Protein AF-A0A409VEG1-F1 (afdb_monomer_lite)

Foldseek 3Di:
DADQLLPPWDADPVPRWTWAADPPDRQKIFTQDDLVCLVVVQVQCQPCVRVVPADDDPVNHDSVNSNVLCVPRRVLLVVQVVVSVVCPPPNDHDQGQWDSTWFMWGQDPVRPDTHTDDTKIKHQDLACQVPPDPDRPPVCSNVVSVVLVPDDRPPPPGHIDIGDPHPVVVPPDDDDDDDDDDDDDDDDDDDDDDDPLVVVVVLVPDDDPPDPDPDQDPCVVPVVPDDDDQDADPVPRFTWAARPVANQKIFGFDDPVVVVVVVCVCQPPVNVVPDPPADPPNDPQQDDPDDDPDDDDDDDRNVVNVVVVVVLNVVLVVQVVLQVVQVVDPPRDDGPDDRTWWMWGADPVRDIDTDFTFDWDWDPAPDDDDDDDDDPVVVVVVVVVPVPDDPPDPRTDTHGDADDDDDDDDDDDDDDHGDDDDDDDPQPLACWDADPVVRWTWHAFPPQRQKIFTAQDPVCLVVQLVQCQDPLRVVFDFDDDPDPDQPDDDDDDDDPDDDDDDDDRCDSVVVSVVSNVVLVVQVVQQVVQCVVPSQAAGQADNTWWMWGADPVRDIDTWWTKGKHFALQLCVVPDLDGPPPCSVVSVVVLVPDDFLPAPGEMEMDIDTGPVCAPVCVLLSVVVSCVQRPCCRRRNYFKYKYKGFPPCVRVVVSCVSQQWDQPDKNQADHDDPNDRTIIRTTMAGNLRNPPVAPQQQWHADPVPRFTWHAFPPQNQKIFGAQDPVVLVVCLVQCCDPVRVVFDFQADPVRDSVNSVVVSVVSNVLLVQQVVLQVVQSVDVVRAAGQFHNTFWMWGADPVRDIDTWKTKTKHFDQQLLPQPDPGRNPPCSVVSSVVLVPDDFLPQSGEMEMDMDTRVVCPPVCVLLRVVVCCVSSPCCPRRNHNHYDYDGDPVPVRVVVSQVSNVDDDPDDDPDDPPPPHPPLFLLLPPWDADPVPRWTWFAFPPHRQKIWGAQDQVCLVVVLVQCCPCVWVVFDFPADPNHDSVNSNVVSVVSNVVLVVVVVVSVVCRVPNDHAADAWHNTFFMWGQDPVRDIDTWKGKTKDQDQQQQQVDPVHNAGGDPPCSVVSSVVLVPDDFQPQPGEMEMDMDGHPVCPPVCVLLRVVVRCCPRDVCPRRVHFKYKYKTFPVPVRVVVSVVSVVKDFDYKAFQPGDGPNDRTIITIIMDGPPDD

InterPro domains:
  IPR000182 GNAT domain [PF13302] (596-659)
  IPR000182 GNAT domain [PF13302] (715-904)
  IPR000182 GNAT domain [PF13302] (946-1138)
  IPR000182 GNAT domain [PS51186] (989-1165)
  IPR016181 Acyl-CoA N-acyltransferase [SSF55729] (600-676)
  IPR016181 Acyl-CoA N-acyltransferase [SSF55729] (716-910)
  IPR016181 Acyl-CoA N-acyltransferase [SSF55729] (946-1157)

Sequence (1166 aa):
MTPDQLYPLEVNPKTLEPFLRLRKRKNIILTPPRWEDAPHFVPLFNDPRVYEGLLRPPLPYTLKDGEDWLQLTKPNTDALLQELKDAQGSDSLKIIDGCPVSSIREVKEDGTDILFLGSIAITRCTFPELIDTDSVDWEHKEEKAAANEKLEVGDPNIIWSIGVPSALKLAGGGTRLRTASNTRTGLQYELSDDSEATKAIAALGYIINEDDSPVCNTSAMLDHNNWQPLERNPDTQELFLRLRKRRDMIITPPRPEDVDNLFKTLNDPRVYNWMETTPKPYLRGARMFFMSEKKSSGHNYAEHAKAAWSESQKSADDAIKELEKASREHPPKLVDVCPFRFVRKVHGDGTDEFVGYVIVCKCPHGELMDTDTVDWERKAENEAKNASKLPGDPTIVWTVRGMVPLPCSFSHSKTCYLLLFTMLDHTKWHPLEKNPVTNEFFLRLRKHRDIVITPSRPEDVNSFLETLNDPRVYHWLSSTPHPYLPGTRYLINVKAGETLTYIPPEHAEASWAKSKTRSDEAFEELEEASRQDPTSLVNTCPVGILRKVREDGTDEFVGEFKMGRTPHGELLNTDTVDWENKAENEAENARKENGNPTIIWSIGNFIAPKFHGQGIMTDVIDTILHDWAVPRMGARHFIVGAFEENLGSRRVFEKNGFRTVRVIQKFKEIRGEWRKMRACIVSPSTMFDHTKWHPLERNPVTNELFLRLRKHEDIIMTPPRPEDVDNFLETMNDPRVYHWSVSTLHPYLREHAEATWAESKKRADGALADLEEASLVDPPRLVNSCPVQILRKVREDGTDEFVGNFKIRRCPHGEILNTDTVDWEHKAENEAENARKELGDPTIIWSISYFVVPKFHGQGIMTNAVDTILHDWALPHMGARHFIVGAFDENVASRRVFEKNGFHTVRIIEKSKPFTPPMANPQLYPLEVNPKTGEPFLRLRNHKNIILTPPRMEDAPVLVSFLNDPRICDCLSGPPYPYTLEHAEFWLKMIKSFSDGVLRELEEGRDKPEPKTVGDCPVRYIREVQEDGTDIFIGDASFVRSISGELMGPEGPEKIDWENKQKREEENNKLPVGDPNILWSFGDFLAPSHHRRGIMTDAFATLLHEWGIPRMAIRRMWVIAFTTNTGSVKVFQKNGFKVIATHENHHEAKGKMRSIHLLEWKYGTK

pLDDT: mean 70.2, std 22.68, range [21.72, 98.56]

Secondary structure (DSSP, 8-state):
----TTTT-EE-TTT--EEEE-SS-TTEEEE---GGGHHHHHHHHTSHHHHTTSSS--SSPPHHHHHHHHHHHHHHHHHHHHHHHHTTT-SSPPP-SS-S--EEEEEPTTS--EEEEEE--EEE-S-GGGSS-SS--TTSHHHHHHHHHTSPTT-TT--EEESPPPGGGGG-S---------------PPPP---TTHHHHHHHH----SS------GGGG--TT-PPPPEE-TTT--EEEEETTEEEEEEEPPPTTHHHHHHHHHHSHHHHTS-TTS-SS--TT----SS------SS-HHHHHHHHHHHHHHHHHHHHHHHHHHTTSSSPPPPSS----EEEEEPTTS-EEEEEE---EEE----PPPTT---SHHHHHHHHHHTTPPTT-TT-EEEPPPP----------------------GGGG-SSEE-TTT--EEEE-SS-TTEEEE---TTHHHHHHHHHHSHHHHTT--SSPSS--TT--------TT-------S-SHHHHHHHHHHHHHHHHHHHHHHHHH-TT---SS-S--EEEEEPTTS-EEEEEEEEEEE-S-GGGGT-SS--TTTHHHHHHHHHHSPTT-TTPEEEEEEEE-GGGTTSSHHHHHHHHHIIIIIHHHH---EEEEEEETT-HHHHHHHHHTT-EEEEEEEEEEEETTEEEEEEEEEE-HHHHT-TTTSSSEEE-TTT--EEEE-SS-TTEEEE---TTHHHHHHHHHTSHHHHTT-TT--SS--HHHHHHHHHHHHHHHHHHHHHHHHHTTSSSPPP-SS-S--EEEEEPTTS-EEEEEEEEEEE---GGGSS-SS--SSSHHHHHHHHHHSPTT-TTPEEEEEEEE-GGGTTSSHHHHHHHHIIIIIIIIII---EE-----TT-HHHHHHHHHTT-------TT--------SSGGGTT-EE-TTT--EEEE-SS-TTEEEE---GGGHHHHHHHHHSHHHHTT-SSS-SS--HHHHHHHHHHHHHHHHHHHHHHHHTTT-SSPPP-SS-S--EEEEEPTTS-EEEEEEEEEEE---GGG--TT-TTS--STTHHHHHHHHHHSPTT-TT-EEEEEEEE-GGGTTSSHHHHHHHHIIIIIIHHHH---EEEEEEETT-HHHHHHHHHTT-EEEEEEEEEEEETTEEEEEEEEEEETT--

Structure (mmCIF, N/CA/C/O backbone):
data_AF-A0A409VEG1-F1
#
_entry.id   AF-A0A409VEG1-F1
#
loop_
_atom_site.group_PDB
_atom_site.id
_atom_site.type_symbol
_atom_site.label_atom_id
_atom_site.label_alt_id
_atom_site.label_comp_id
_atom_site.label_asym_id
_atom_site.label_entity_id
_atom_site.label_seq_id
_atom_site.pdbx_PDB_ins_code
_atom_site.Cartn_x
_atom_site.Cartn_y
_atom_site.Cartn_z
_atom_site.occupancy
_atom_site.B_iso_or_equiv
_atom_site.auth_seq_id
_atom_site.auth_comp_id
_atom_site.auth_asym_id
_atom_site.auth_atom_id
_atom_site.pdbx_PDB_model_num
ATOM 1 N N . MET A 1 1 ? -32.635 -42.087 -6.656 1.00 67.62 1 MET A N 1
ATOM 2 C CA . MET A 1 1 ? -33.428 -40.841 -6.690 1.00 67.62 1 MET A CA 1
ATOM 3 C C . MET A 1 1 ? -32.978 -40.098 -7.928 1.00 67.62 1 MET A C 1
ATOM 5 O O . MET A 1 1 ? -31.773 -39.927 -8.066 1.00 67.62 1 MET A O 1
ATOM 9 N N . THR A 1 2 ? -33.891 -39.756 -8.835 1.00 81.12 2 THR A N 1
ATOM 10 C CA . THR A 1 2 ? -33.565 -38.908 -9.990 1.00 81.12 2 THR A CA 1
ATOM 11 C C . THR A 1 2 ? -33.143 -37.532 -9.466 1.00 81.12 2 THR A C 1
ATOM 13 O O . THR A 1 2 ? -33.858 -36.988 -8.616 1.00 81.12 2 THR A O 1
ATOM 16 N N . PRO A 1 3 ? -31.982 -36.995 -9.871 1.00 84.94 3 PRO A N 1
ATOM 17 C CA . PRO A 1 3 ? -31.540 -35.682 -9.422 1.00 84.94 3 PRO A CA 1
ATOM 18 C C . PRO A 1 3 ? -32.502 -34.590 -9.906 1.00 84.94 3 PRO A C 1
ATOM 20 O O . PRO A 1 3 ? -32.954 -34.614 -11.051 1.00 84.94 3 PRO A O 1
ATOM 23 N N . ASP A 1 4 ? -32.804 -33.634 -9.025 1.00 88.00 4 ASP A N 1
ATOM 24 C CA . ASP A 1 4 ? -33.542 -32.427 -9.393 1.00 88.00 4 ASP A CA 1
ATOM 25 C C . ASP A 1 4 ? -32.656 -31.560 -10.291 1.00 88.00 4 ASP A C 1
ATOM 27 O O . ASP A 1 4 ? -31.616 -31.063 -9.854 1.00 88.00 4 ASP A O 1
ATOM 31 N N . GLN A 1 5 ? -33.071 -31.384 -11.545 1.00 89.56 5 GLN A N 1
ATOM 32 C CA . GLN A 1 5 ? -32.314 -30.621 -12.540 1.00 89.56 5 GLN A CA 1
ATOM 33 C C . GLN A 1 5 ? -32.240 -29.125 -12.217 1.00 89.56 5 GLN A C 1
ATOM 35 O O . GLN A 1 5 ? -31.397 -28.424 -12.768 1.00 89.56 5 GLN A O 1
ATOM 40 N N . LEU A 1 6 ? -33.103 -28.623 -11.328 1.00 86.25 6 LEU A N 1
ATOM 41 C CA . LEU A 1 6 ? -33.055 -27.237 -10.876 1.00 86.25 6 LEU A CA 1
ATOM 42 C C . LEU A 1 6 ? -32.113 -27.039 -9.687 1.00 86.25 6 LEU A C 1
ATOM 44 O O . LEU A 1 6 ? -31.799 -25.897 -9.385 1.00 86.25 6 LEU A O 1
ATOM 48 N N . TYR A 1 7 ? -31.608 -28.088 -9.032 1.00 85.44 7 TYR A N 1
ATOM 49 C CA . TYR A 1 7 ? -30.650 -27.929 -7.934 1.00 85.44 7 TYR A CA 1
ATOM 50 C C . TYR A 1 7 ? -29.345 -27.263 -8.428 1.00 85.44 7 TYR A C 1
ATOM 52 O O . TYR A 1 7 ? -28.773 -27.729 -9.415 1.00 85.44 7 TYR A O 1
ATOM 60 N N . PRO A 1 8 ? -28.808 -26.217 -7.757 1.00 88.12 8 PRO A N 1
ATOM 61 C CA . PRO A 1 8 ? -29.141 -25.709 -6.417 1.00 88.12 8 PRO A CA 1
ATOM 62 C C . PRO A 1 8 ? -30.090 -24.491 -6.384 1.00 88.12 8 PRO A C 1
ATOM 64 O O . PRO A 1 8 ? -30.086 -23.748 -5.402 1.00 88.12 8 PRO A O 1
ATOM 67 N N . LEU A 1 9 ? -30.856 -24.237 -7.445 1.00 88.44 9 LEU A N 1
ATOM 68 C CA . LEU A 1 9 ? -31.832 -23.148 -7.497 1.00 88.44 9 LEU A CA 1
ATOM 69 C C . LEU A 1 9 ? -33.001 -23.432 -6.542 1.00 88.44 9 LEU A C 1
ATOM 71 O O . LEU A 1 9 ? -33.596 -24.508 -6.541 1.00 88.44 9 LEU A O 1
ATOM 75 N N . GLU A 1 10 ? -33.339 -22.435 -5.735 1.00 88.31 10 GLU A N 1
ATOM 76 C CA . GLU A 1 10 ? -34.572 -22.386 -4.956 1.00 88.31 10 GLU A CA 1
ATOM 77 C C . GLU A 1 10 ? -35.714 -21.889 -5.859 1.00 88.31 10 GLU A C 1
ATOM 79 O O . GLU A 1 10 ? -35.483 -21.148 -6.810 1.00 88.31 10 GLU A O 1
ATOM 84 N N . VAL A 1 11 ? -36.964 -22.252 -5.568 1.00 82.25 11 VAL A N 1
ATOM 85 C CA . VAL A 1 11 ? -38.134 -21.742 -6.303 1.00 82.25 11 VAL A CA 1
ATOM 86 C C . VAL A 1 11 ? -38.885 -20.761 -5.421 1.00 82.25 11 VAL A C 1
ATOM 88 O O . VAL A 1 11 ? -39.230 -21.073 -4.280 1.00 82.25 11 VAL A O 1
ATOM 91 N N . ASN A 1 12 ? -39.151 -19.563 -5.937 1.00 76.19 12 ASN A N 1
ATOM 92 C CA . ASN A 1 12 ? -39.947 -18.585 -5.214 1.00 76.19 12 ASN A CA 1
ATOM 93 C C . ASN A 1 12 ? -41.396 -19.097 -5.111 1.00 76.19 12 ASN A C 1
ATOM 95 O O . ASN A 1 12 ? -42.032 -19.322 -6.139 1.00 76.19 12 ASN A O 1
ATOM 99 N N . PRO A 1 13 ? -41.964 -19.258 -3.904 1.00 70.00 13 PRO A N 1
ATOM 100 C CA . PRO A 1 13 ? -43.288 -19.857 -3.743 1.00 70.00 13 PRO A CA 1
ATOM 101 C C . PRO A 1 13 ? -44.427 -18.981 -4.286 1.00 70.00 13 PRO A C 1
ATOM 103 O O . PRO A 1 13 ? -45.518 -19.493 -4.521 1.00 70.00 13 PRO A O 1
ATOM 106 N N . LYS A 1 14 ? -44.196 -17.672 -4.478 1.00 69.69 14 LYS A N 1
ATOM 107 C CA . LYS A 1 14 ? -45.185 -16.728 -5.021 1.00 69.69 14 LYS A CA 1
ATOM 108 C C . LYS A 1 14 ? -45.080 -16.592 -6.538 1.00 69.69 14 LYS A C 1
ATOM 110 O O . LYS A 1 14 ? -46.097 -16.643 -7.218 1.00 69.69 14 LYS A O 1
ATOM 115 N N . THR A 1 15 ? -43.870 -16.398 -7.065 1.00 71.75 15 THR A N 1
ATOM 116 C CA . THR A 1 15 ? -43.660 -16.151 -8.505 1.00 71.75 15 THR A CA 1
ATOM 117 C C . THR A 1 15 ? -43.368 -17.422 -9.300 1.00 71.75 15 THR A C 1
ATOM 119 O O . THR A 1 15 ? -43.381 -17.382 -10.526 1.00 71.75 15 THR A O 1
ATOM 122 N N . LEU A 1 16 ? -43.094 -18.541 -8.617 1.00 75.81 16 LEU A N 1
ATOM 123 C CA . LEU A 1 16 ? -42.606 -19.806 -9.187 1.00 75.81 16 LEU A CA 1
ATOM 124 C C . LEU A 1 16 ? -41.295 -19.660 -9.978 1.00 75.81 16 LEU A C 1
ATOM 126 O O . LEU A 1 16 ? -40.884 -20.568 -10.699 1.00 75.81 16 LEU A O 1
ATOM 130 N N . GLU A 1 17 ? -40.626 -18.517 -9.832 1.00 81.50 17 GLU A N 1
ATOM 131 C CA . GLU A 1 17 ? -39.373 -18.208 -10.502 1.00 81.50 17 GLU A CA 1
ATOM 132 C C . GLU A 1 17 ? -38.217 -18.908 -9.771 1.00 81.50 17 GLU A C 1
ATOM 134 O O . GLU A 1 17 ? -38.132 -18.816 -8.538 1.00 81.50 17 GLU A O 1
ATOM 139 N N . PRO A 1 18 ? -37.325 -19.608 -10.493 1.00 87.94 18 PRO A N 1
ATOM 140 C CA . PRO A 1 18 ? -36.125 -20.167 -9.894 1.00 87.94 18 PRO A CA 1
ATOM 141 C C . PRO A 1 18 ? -35.146 -19.042 -9.542 1.00 87.94 18 PRO A C 1
ATOM 143 O O . PRO A 1 18 ? -34.990 -18.083 -10.292 1.00 87.94 18 PRO A O 1
ATOM 146 N N . PHE A 1 19 ? -34.454 -19.156 -8.416 1.00 90.00 19 PHE A N 1
ATOM 147 C CA . PHE A 1 19 ? -33.442 -18.199 -7.992 1.00 90.00 19 PHE A CA 1
ATOM 148 C C . PHE A 1 19 ? -32.294 -18.893 -7.260 1.00 90.00 19 PHE A C 1
ATOM 150 O O . PHE A 1 19 ? -32.460 -19.955 -6.666 1.00 90.00 19 PHE A O 1
ATOM 157 N N . LEU A 1 20 ? -31.116 -18.274 -7.260 1.00 90.50 20 LEU A N 1
ATOM 158 C CA . LEU A 1 20 ? -29.968 -18.734 -6.482 1.00 90.50 20 LEU A CA 1
ATOM 159 C C . LEU A 1 20 ? -29.684 -17.766 -5.339 1.00 90.50 20 LEU A C 1
ATOM 161 O O . LEU A 1 20 ? -29.423 -16.587 -5.568 1.00 90.50 20 LEU A O 1
ATOM 165 N N . ARG A 1 21 ? -29.690 -18.253 -4.099 1.00 88.94 21 ARG A N 1
ATOM 166 C CA . ARG A 1 21 ? -29.379 -17.431 -2.926 1.00 88.94 21 ARG A CA 1
ATOM 167 C C . ARG A 1 21 ? -27.883 -17.388 -2.649 1.00 88.94 21 ARG A C 1
ATOM 169 O O . ARG A 1 21 ? -27.208 -18.420 -2.626 1.00 88.94 21 ARG A O 1
ATOM 176 N N . LEU A 1 22 ? -27.352 -16.199 -2.361 1.00 87.44 22 LEU A N 1
ATOM 177 C CA . LEU A 1 22 ? -25.953 -16.080 -1.957 1.00 87.44 22 LEU A CA 1
ATOM 178 C C . LEU A 1 22 ? -25.727 -16.664 -0.554 1.00 87.44 22 LEU A C 1
ATOM 180 O O . LEU A 1 22 ? -26.449 -16.367 0.396 1.00 87.44 22 LEU A O 1
ATOM 184 N N . ARG A 1 23 ? -24.650 -17.448 -0.394 1.00 82.50 23 ARG A N 1
ATOM 185 C CA . ARG A 1 23 ? -24.336 -18.154 0.866 1.00 82.50 23 ARG A CA 1
ATOM 186 C C . ARG A 1 23 ? -24.097 -17.220 2.061 1.00 82.50 23 ARG A C 1
ATOM 188 O O . ARG A 1 23 ? -24.453 -17.572 3.180 1.00 82.50 23 ARG A O 1
ATOM 195 N N . LYS A 1 24 ? -23.471 -16.055 1.838 1.00 83.94 24 LYS A N 1
ATOM 196 C CA . LYS A 1 24 ? -23.076 -15.106 2.903 1.00 83.94 24 LYS A CA 1
ATOM 197 C C . LYS A 1 24 ? -24.097 -13.993 3.160 1.00 83.94 24 LYS A C 1
ATOM 199 O O . LYS A 1 24 ? -24.186 -13.515 4.283 1.00 83.94 24 LYS A O 1
ATOM 204 N N . ARG A 1 25 ? -24.844 -13.570 2.136 1.00 85.44 25 ARG A N 1
ATOM 205 C CA . ARG A 1 25 ? -25.843 -12.492 2.216 1.00 85.44 25 ARG A CA 1
ATOM 206 C C . ARG A 1 25 ? -27.187 -13.022 1.747 1.00 85.44 25 ARG A C 1
ATOM 208 O O . ARG A 1 25 ? -27.469 -13.036 0.555 1.00 85.44 25 ARG A O 1
ATOM 215 N N . LYS A 1 26 ? -27.990 -13.506 2.694 1.00 81.81 26 LYS A N 1
ATOM 216 C CA . LYS A 1 26 ? -29.237 -14.229 2.400 1.00 81.81 26 LYS A CA 1
ATOM 217 C C . LYS A 1 26 ? -30.331 -13.349 1.783 1.00 81.81 26 LYS A C 1
ATOM 219 O O . LYS A 1 26 ? -31.243 -13.904 1.174 1.00 81.81 26 LYS A O 1
ATOM 224 N N . ASN A 1 27 ? -30.226 -12.025 1.927 1.00 85.44 27 ASN A N 1
ATOM 225 C CA . ASN A 1 27 ? -31.092 -11.030 1.292 1.00 85.44 27 ASN A CA 1
ATOM 226 C C . ASN A 1 27 ? -30.759 -10.798 -0.190 1.00 85.44 27 ASN A C 1
ATOM 228 O O . ASN A 1 27 ? -31.553 -10.178 -0.877 1.00 85.44 27 ASN A O 1
ATOM 232 N N . ILE A 1 28 ? -29.632 -11.296 -0.709 1.00 90.69 28 ILE A N 1
ATOM 233 C CA . ILE A 1 28 ? -29.276 -11.153 -2.126 1.00 90.69 28 ILE A CA 1
ATOM 234 C C . ILE A 1 28 ? -29.500 -12.476 -2.860 1.00 90.69 28 ILE A C 1
ATOM 236 O O . ILE A 1 28 ? -29.015 -13.535 -2.439 1.00 90.69 28 ILE A O 1
ATOM 240 N N . ILE A 1 29 ? -30.220 -12.401 -3.976 1.00 89.75 29 ILE A N 1
ATOM 241 C CA . ILE A 1 29 ? -30.545 -13.534 -4.842 1.00 89.75 29 ILE A CA 1
ATOM 242 C C . ILE A 1 29 ? -30.165 -13.238 -6.296 1.00 89.75 29 ILE A C 1
ATOM 244 O O . ILE A 1 29 ? -30.122 -12.083 -6.716 1.00 89.75 29 ILE A O 1
ATOM 248 N N . LEU A 1 30 ? -29.904 -14.291 -7.066 1.00 90.94 30 LEU A N 1
ATOM 249 C CA . LEU A 1 30 ? -29.787 -14.241 -8.520 1.00 90.94 30 LEU A CA 1
ATOM 250 C C . LEU A 1 30 ? -31.065 -14.798 -9.137 1.00 90.94 30 LEU A C 1
ATOM 252 O O . LEU A 1 30 ? -31.460 -15.910 -8.793 1.00 90.94 30 LEU A O 1
ATOM 256 N N . THR A 1 31 ? -31.688 -14.064 -10.052 1.00 90.12 31 THR A N 1
ATOM 257 C CA . THR A 1 31 ? -32.890 -14.507 -10.774 1.00 90.12 31 THR A CA 1
ATOM 258 C C . THR A 1 31 ? -32.649 -14.494 -12.287 1.00 90.12 31 THR A C 1
ATOM 260 O O . THR A 1 31 ? -31.664 -13.914 -12.763 1.00 90.12 31 THR A O 1
ATOM 263 N N . PRO A 1 32 ? -33.555 -15.084 -13.077 1.00 89.81 32 PRO A N 1
ATOM 264 C CA . PRO A 1 32 ? -33.647 -14.817 -14.503 1.00 89.81 32 PRO A CA 1
ATOM 265 C C . PRO A 1 32 ? -33.852 -13.313 -14.792 1.00 89.81 32 PRO A C 1
ATOM 267 O O . PRO A 1 32 ? -34.396 -12.581 -13.948 1.00 89.81 32 PRO A O 1
ATOM 270 N N . PRO A 1 33 ? -33.411 -12.829 -15.967 1.00 88.94 33 PRO A N 1
ATOM 271 C CA . PRO A 1 33 ? -33.672 -11.466 -16.412 1.00 88.94 33 PRO A CA 1
ATOM 272 C C . PRO A 1 33 ? -35.153 -11.261 -16.754 1.00 88.94 33 PRO A C 1
ATOM 274 O O . PRO A 1 33 ? -35.831 -12.158 -17.266 1.00 88.94 33 PRO A O 1
ATOM 277 N N . ARG A 1 34 ? -35.652 -10.054 -16.487 1.00 88.00 34 ARG A N 1
ATOM 278 C CA . ARG A 1 34 ? -37.045 -9.647 -16.707 1.00 88.00 34 ARG A CA 1
ATOM 279 C C . ARG A 1 34 ? -37.108 -8.509 -17.712 1.00 88.00 34 ARG A C 1
ATOM 281 O O . ARG A 1 34 ? -36.193 -7.700 -17.798 1.00 88.00 34 ARG A O 1
ATOM 288 N N . TRP A 1 35 ? -38.213 -8.416 -18.446 1.00 88.75 35 TRP A N 1
ATOM 289 C CA . TRP A 1 35 ? -38.423 -7.302 -19.375 1.00 88.75 35 TRP A CA 1
ATOM 290 C C . TRP A 1 35 ? -38.487 -5.955 -18.645 1.00 88.75 35 TRP A C 1
ATOM 292 O O . TRP A 1 35 ? -37.983 -4.959 -19.156 1.00 88.75 35 TRP A O 1
ATOM 302 N N . GLU A 1 36 ? -39.022 -5.939 -17.421 1.00 87.88 36 GLU A N 1
ATOM 303 C CA . GLU A 1 36 ? -39.038 -4.754 -16.559 1.00 87.88 36 GLU A CA 1
ATOM 304 C C . GLU A 1 36 ? -37.659 -4.330 -16.024 1.00 87.88 36 GLU A C 1
ATOM 306 O O . GLU A 1 36 ? -37.571 -3.297 -15.371 1.00 87.88 36 GLU A O 1
ATOM 311 N N . ASP A 1 37 ? -36.578 -5.073 -16.299 1.00 87.19 37 ASP A N 1
ATOM 312 C CA . ASP A 1 37 ? -35.233 -4.670 -15.872 1.00 87.19 37 ASP A CA 1
ATOM 313 C C . ASP A 1 37 ? -34.684 -3.496 -16.710 1.00 87.19 37 ASP A C 1
ATOM 315 O O . ASP A 1 37 ? -33.834 -2.747 -16.228 1.00 87.19 37 ASP A O 1
ATOM 319 N N . ALA A 1 38 ? -35.186 -3.286 -17.937 1.00 87.69 38 ALA A N 1
ATOM 320 C CA . ALA A 1 38 ? -34.640 -2.301 -18.883 1.00 87.69 38 ALA A CA 1
ATOM 321 C C . ALA A 1 38 ? -34.545 -0.867 -18.316 1.00 87.69 38 ALA A C 1
ATOM 323 O O . ALA A 1 38 ? -33.483 -0.247 -18.436 1.00 87.69 38 ALA A O 1
ATOM 324 N N . PRO A 1 39 ? -35.587 -0.322 -17.651 1.00 87.44 39 PRO A N 1
ATOM 325 C CA . PRO A 1 39 ? -35.527 1.017 -17.068 1.00 87.44 39 PRO A CA 1
ATOM 326 C C . PRO A 1 39 ? -34.508 1.145 -15.932 1.00 87.44 39 PRO A C 1
ATOM 328 O O . PRO A 1 39 ? -34.009 2.242 -15.692 1.00 87.44 39 PRO A O 1
ATOM 331 N N . HIS A 1 40 ? -34.168 0.046 -15.247 1.00 87.00 40 HIS A N 1
ATOM 332 C CA . HIS A 1 40 ? -33.174 0.046 -14.172 1.00 87.00 40 HIS A CA 1
ATOM 333 C C . HIS A 1 40 ? -31.737 0.112 -14.702 1.00 87.00 40 HIS A C 1
ATOM 335 O O . HIS A 1 40 ? -30.852 0.592 -13.996 1.00 87.00 40 HIS A O 1
ATOM 341 N N . PHE A 1 41 ? -31.493 -0.304 -15.949 1.00 84.81 41 PHE A N 1
ATOM 342 C CA . PHE A 1 41 ? -30.167 -0.198 -16.562 1.00 84.81 41 PHE A CA 1
ATOM 343 C C . PHE A 1 41 ? -29.793 1.249 -16.864 1.00 84.81 41 PHE A C 1
ATOM 345 O O . PHE A 1 41 ? -28.644 1.620 -16.682 1.00 84.81 41 PHE A O 1
ATOM 352 N N . VAL A 1 42 ? -30.746 2.085 -17.279 1.00 82.19 42 VAL A N 1
ATOM 353 C CA . VAL A 1 42 ? -30.479 3.471 -17.695 1.00 82.19 42 VAL A CA 1
ATOM 354 C C . VAL A 1 42 ? -29.728 4.285 -16.629 1.00 82.19 42 VAL A C 1
ATOM 356 O O . VAL A 1 42 ? -28.669 4.816 -16.956 1.00 82.19 42 VAL A O 1
ATOM 359 N N . PRO A 1 43 ? -30.186 4.396 -15.367 1.00 83.44 43 PRO A N 1
ATOM 360 C CA . PRO A 1 43 ? -29.430 5.123 -14.349 1.00 83.44 43 PRO A CA 1
ATOM 361 C C . PRO A 1 43 ? -28.121 4.417 -13.968 1.00 83.44 43 PRO A C 1
ATOM 363 O O . PRO A 1 43 ? -27.139 5.099 -13.708 1.00 83.44 43 PRO A O 1
ATOM 366 N N . LEU A 1 44 ? -28.077 3.078 -13.976 1.00 81.81 44 LEU A N 1
ATOM 367 C CA . LEU A 1 44 ? -26.876 2.315 -13.618 1.00 81.81 44 LEU A CA 1
ATOM 368 C C . LEU A 1 44 ? -25.760 2.461 -14.659 1.00 81.81 44 LEU A C 1
ATOM 370 O O . LEU A 1 44 ? -24.628 2.739 -14.301 1.00 81.81 44 LEU A O 1
ATOM 374 N N . PHE A 1 45 ? -26.058 2.303 -15.947 1.00 77.62 45 PHE A N 1
ATOM 375 C CA . PHE A 1 45 ? -25.076 2.357 -17.036 1.00 77.62 45 PHE A CA 1
ATOM 376 C C . PHE A 1 45 ? -24.744 3.786 -17.491 1.00 77.62 45 PHE A C 1
ATOM 378 O O . PHE A 1 45 ? -23.838 3.959 -18.299 1.00 77.62 45 PHE A O 1
ATOM 385 N N . ASN A 1 46 ? -25.442 4.806 -16.983 1.00 79.12 46 ASN A N 1
ATOM 386 C CA . ASN A 1 46 ? -25.026 6.209 -17.111 1.00 79.12 46 ASN A CA 1
ATOM 387 C C . ASN A 1 46 ? -24.319 6.739 -15.853 1.00 79.12 46 ASN A C 1
ATOM 389 O O . ASN A 1 46 ? -23.917 7.900 -15.835 1.00 79.12 46 ASN A O 1
ATOM 393 N N . ASP A 1 47 ? -24.151 5.913 -14.818 1.00 80.06 47 ASP A N 1
ATOM 394 C CA . ASP A 1 47 ? -23.339 6.245 -13.650 1.00 80.06 47 ASP A CA 1
ATOM 395 C C . ASP A 1 47 ? -21.847 6.085 -13.999 1.00 80.06 47 ASP A C 1
ATOM 397 O O . ASP A 1 47 ? -21.447 4.979 -14.387 1.00 80.06 47 ASP A O 1
ATOM 401 N N . PRO A 1 48 ? -21.010 7.133 -13.871 1.00 70.12 48 PRO A N 1
ATOM 402 C CA . PRO A 1 48 ? -19.570 7.053 -14.139 1.00 70.12 48 PRO A CA 1
ATOM 403 C C . PRO A 1 48 ? -18.880 5.917 -13.389 1.00 70.12 48 PRO A C 1
ATOM 405 O O . PRO A 1 48 ? -18.081 5.187 -13.976 1.00 70.12 48 PRO A O 1
ATOM 408 N N . ARG A 1 49 ? -19.308 5.652 -12.147 1.00 77.19 49 ARG A N 1
ATOM 409 C CA . ARG A 1 49 ? -18.773 4.568 -11.305 1.00 77.19 49 ARG A CA 1
ATOM 410 C C . ARG A 1 49 ? -18.988 3.182 -11.916 1.00 77.19 49 ARG A C 1
ATOM 412 O O . ARG A 1 49 ? -18.327 2.223 -11.522 1.00 77.19 49 ARG A O 1
ATOM 419 N N . VAL A 1 50 ? -19.940 3.061 -12.840 1.00 70.00 50 VAL A N 1
ATOM 420 C CA . VAL A 1 50 ? -20.283 1.823 -13.540 1.00 70.00 50 VAL A CA 1
ATOM 421 C C . VAL A 1 50 ? -19.731 1.845 -14.962 1.00 70.00 50 VAL A C 1
ATOM 423 O O . VAL A 1 50 ? -19.003 0.924 -15.327 1.00 70.00 50 VAL A O 1
ATOM 426 N N . TYR A 1 51 ? -20.033 2.862 -15.777 1.00 71.31 51 TYR A N 1
ATOM 427 C CA . TYR A 1 51 ? -19.690 2.833 -17.204 1.00 71.31 51 TYR A CA 1
ATOM 428 C C . TYR A 1 51 ? -18.193 2.971 -17.486 1.00 71.31 51 TYR A C 1
ATOM 430 O O . TYR A 1 51 ? -17.730 2.425 -18.488 1.00 71.31 51 TYR A O 1
ATOM 438 N N . GLU A 1 52 ? -17.422 3.632 -16.615 1.00 71.69 52 GLU A N 1
ATOM 439 C CA . GLU A 1 52 ? -15.958 3.700 -16.746 1.00 71.69 52 GLU A CA 1
ATOM 440 C C . GLU A 1 52 ? -15.303 2.326 -16.554 1.00 71.69 52 GLU A C 1
ATOM 442 O O . GLU A 1 52 ? -14.259 2.035 -17.139 1.00 71.69 52 GLU A O 1
ATOM 447 N N . GLY A 1 53 ? -15.952 1.445 -15.786 1.00 61.72 53 GLY A N 1
ATOM 448 C CA . GLY A 1 53 ? -15.549 0.052 -15.608 1.00 61.72 53 GLY A CA 1
ATOM 449 C C . GLY A 1 53 ? -16.005 -0.887 -16.731 1.00 61.72 53 GLY A C 1
ATOM 450 O O . GLY A 1 53 ? -15.671 -2.073 -16.700 1.00 61.72 53 GLY A O 1
ATOM 451 N N . LEU A 1 54 ? -16.770 -0.400 -17.717 1.00 66.38 54 LEU A N 1
ATOM 452 C CA . LEU A 1 54 ? -17.344 -1.211 -18.790 1.00 66.38 54 LEU A CA 1
ATOM 453 C C . LEU A 1 54 ? -16.622 -1.002 -20.124 1.00 66.38 54 LEU A C 1
ATOM 455 O O . LEU A 1 54 ? -16.265 0.103 -20.527 1.00 66.38 54 LEU A O 1
ATOM 459 N N . LEU A 1 55 ? -16.460 -2.091 -20.878 1.00 52.09 55 LEU A N 1
ATOM 460 C CA . LEU A 1 55 ? -15.833 -2.045 -22.195 1.00 52.09 55 LEU A CA 1
ATOM 461 C C . LEU A 1 55 ? -16.814 -1.481 -23.240 1.00 52.09 55 LEU A C 1
ATOM 463 O O . LEU A 1 55 ? -17.564 -2.237 -23.859 1.00 52.09 55 LEU A O 1
ATOM 467 N N . ARG A 1 56 ? -16.760 -0.159 -23.455 1.00 55.44 56 ARG A N 1
ATOM 468 C CA . ARG A 1 56 ? -17.509 0.591 -24.489 1.00 55.44 56 ARG A CA 1
ATOM 469 C C . ARG A 1 56 ? -19.044 0.470 -24.386 1.00 55.44 56 ARG A C 1
ATOM 471 O O . ARG A 1 56 ? -19.673 0.021 -25.348 1.00 55.44 56 ARG A O 1
ATOM 478 N N . PRO A 1 57 ? -19.671 0.849 -23.260 1.00 64.75 57 PRO A N 1
ATOM 479 C CA . PRO A 1 57 ? -21.124 0.984 -23.230 1.00 64.75 57 PRO A CA 1
ATOM 480 C C . PRO A 1 57 ? -21.570 2.105 -24.192 1.00 64.75 57 PRO A C 1
ATOM 482 O O . PRO A 1 57 ? -20.824 3.072 -24.377 1.00 64.75 57 PRO A O 1
ATOM 485 N N . PRO A 1 58 ? -22.753 2.000 -24.828 1.00 65.25 58 PRO A N 1
ATOM 486 C CA . PRO A 1 58 ? -23.335 3.136 -25.531 1.00 65.25 58 PRO A CA 1
ATOM 487 C C . PRO A 1 58 ? -23.551 4.268 -24.521 1.00 65.25 58 PRO A C 1
ATOM 489 O O . PRO A 1 58 ? -24.121 4.045 -23.455 1.00 65.25 58 PRO A O 1
ATOM 492 N N . LEU A 1 59 ? -23.027 5.455 -24.831 1.00 62.50 59 LEU A N 1
ATOM 493 C CA . LEU A 1 59 ? -23.095 6.633 -23.968 1.00 62.50 59 LEU A CA 1
ATOM 494 C C . LEU A 1 59 ? -23.710 7.807 -24.748 1.00 62.50 59 LEU A C 1
ATOM 496 O O . LEU A 1 59 ? -23.144 8.210 -25.768 1.00 62.50 59 LEU A O 1
ATOM 500 N N . PRO A 1 60 ? -24.842 8.372 -24.287 1.00 71.62 60 PRO A N 1
ATOM 501 C CA . PRO A 1 60 ? -25.623 7.938 -23.122 1.00 71.62 60 PRO A CA 1
ATOM 502 C C . PRO A 1 60 ? -26.290 6.570 -23.345 1.00 71.62 60 PRO A C 1
ATOM 504 O O . PRO A 1 60 ? -26.735 6.273 -24.452 1.00 71.62 60 PRO A O 1
ATOM 507 N N . TYR A 1 61 ? -26.394 5.765 -22.285 1.00 79.44 61 TYR A N 1
ATOM 508 C CA . TYR A 1 61 ? -27.115 4.492 -22.310 1.00 79.44 61 TYR A CA 1
ATOM 509 C C . TYR A 1 61 ? -28.617 4.776 -22.277 1.00 79.44 61 TYR A C 1
ATOM 511 O O . TYR A 1 61 ? -29.122 5.408 -21.346 1.00 79.44 61 TYR A O 1
ATOM 519 N N . THR A 1 62 ? -29.353 4.357 -23.295 1.00 84.12 62 THR A N 1
ATOM 520 C CA . THR A 1 62 ? -30.781 4.652 -23.431 1.00 84.12 62 THR A CA 1
ATOM 521 C C . THR A 1 62 ? -31.645 3.479 -22.972 1.00 84.12 62 THR A C 1
ATOM 523 O O . THR A 1 62 ? -31.184 2.345 -22.852 1.00 84.12 62 THR A O 1
ATOM 526 N N . LEU A 1 63 ? -32.939 3.731 -22.743 1.00 86.31 63 LEU A N 1
ATOM 527 C CA . LEU A 1 63 ? -33.902 2.651 -22.491 1.00 86.31 63 LEU A CA 1
ATOM 528 C C . LEU A 1 63 ? -33.895 1.630 -23.637 1.00 86.31 63 LEU A C 1
ATOM 530 O O . LEU A 1 63 ? -33.961 0.430 -23.391 1.00 86.31 63 LEU A O 1
ATOM 534 N N . LYS A 1 64 ? -33.745 2.118 -24.874 1.00 83.31 64 LYS A N 1
ATOM 535 C CA . LYS A 1 64 ? -33.675 1.288 -26.072 1.00 83.31 64 LYS A CA 1
ATOM 536 C C . LYS A 1 64 ? -32.470 0.342 -26.043 1.00 83.31 64 LYS A C 1
ATOM 538 O O . LYS A 1 64 ? -32.637 -0.830 -26.354 1.00 83.31 64 LYS A O 1
ATOM 543 N N . ASP A 1 65 ? -31.305 0.807 -25.586 1.00 83.62 65 ASP A N 1
ATOM 544 C CA . ASP A 1 65 ? -30.113 -0.043 -25.426 1.00 83.62 65 ASP A CA 1
ATOM 545 C C . ASP A 1 65 ? -30.349 -1.172 -24.409 1.00 83.62 65 ASP A C 1
ATOM 547 O O . ASP A 1 65 ? -29.929 -2.312 -24.621 1.00 83.62 65 ASP A O 1
ATOM 551 N N . GLY A 1 66 ? -31.070 -0.873 -23.323 1.00 84.88 66 GLY A N 1
ATOM 552 C CA . GLY A 1 66 ? -31.459 -1.862 -22.318 1.00 84.88 66 GLY A CA 1
ATOM 553 C C . GLY A 1 66 ? -32.486 -2.879 -22.820 1.00 84.88 66 GLY A C 1
ATOM 554 O O . GLY A 1 66 ? -32.358 -4.077 -22.556 1.00 84.88 66 GLY A O 1
ATOM 555 N N . GLU A 1 67 ? -33.484 -2.421 -23.578 1.00 87.25 67 GLU A N 1
ATOM 556 C CA . GLU A 1 67 ? -34.467 -3.284 -24.243 1.00 87.25 67 GLU A CA 1
ATOM 557 C C . GLU A 1 67 ? -33.796 -4.206 -25.268 1.00 87.25 67 GLU A C 1
ATOM 559 O O . GLU A 1 67 ? -34.065 -5.408 -25.281 1.00 87.25 67 GLU A O 1
ATOM 564 N N . ASP A 1 68 ? -32.891 -3.669 -26.087 1.00 83.12 68 ASP A N 1
ATOM 565 C CA . ASP A 1 68 ? -32.157 -4.427 -27.103 1.00 83.12 68 ASP A CA 1
ATOM 566 C C . ASP A 1 68 ? -31.237 -5.476 -26.456 1.00 83.12 68 ASP A C 1
ATOM 568 O O . ASP A 1 68 ? -31.140 -6.611 -26.932 1.00 83.12 68 ASP A O 1
ATOM 572 N N . TRP A 1 69 ? -30.624 -5.160 -25.310 1.00 81.31 69 TRP A N 1
ATOM 573 C CA . TRP A 1 69 ? -29.846 -6.130 -24.537 1.00 81.31 69 TRP A CA 1
ATOM 574 C C . TRP A 1 69 ? -30.712 -7.268 -23.966 1.00 81.31 69 TRP A C 1
ATOM 576 O O . TRP A 1 69 ? -30.320 -8.440 -24.032 1.00 81.31 69 TRP A O 1
ATOM 586 N N . LEU A 1 70 ? -31.911 -6.970 -23.451 1.00 84.69 70 LEU A N 1
ATOM 587 C CA . LEU A 1 70 ? -32.847 -7.997 -22.965 1.00 84.69 70 LEU A CA 1
ATOM 588 C C . LEU A 1 70 ? -33.402 -8.867 -24.094 1.00 84.69 70 LEU A C 1
ATOM 590 O O . LEU A 1 70 ? -33.572 -10.071 -23.896 1.00 84.69 70 LEU A O 1
ATOM 594 N N . GLN A 1 71 ? -33.620 -8.295 -25.282 1.00 86.75 71 GLN A N 1
ATOM 595 C CA . GLN A 1 71 ? -34.035 -9.048 -26.470 1.00 86.75 71 GLN A CA 1
ATOM 596 C C . GLN A 1 71 ? -33.020 -10.124 -26.867 1.00 86.75 71 GLN A C 1
ATOM 598 O O . GLN A 1 71 ? -33.412 -11.176 -27.367 1.00 86.75 71 GLN A O 1
ATOM 603 N N . LEU A 1 72 ? -31.732 -9.891 -26.605 1.00 79.06 72 LEU A N 1
ATOM 604 C CA . LEU A 1 72 ? -30.666 -10.853 -26.882 1.00 79.06 72 LEU A CA 1
ATOM 605 C C . LEU A 1 72 ? -30.468 -11.878 -25.758 1.00 79.06 72 LEU A C 1
ATOM 607 O O . LEU A 1 72 ? -30.123 -13.025 -26.031 1.00 79.06 72 LEU A O 1
ATOM 611 N N . THR A 1 73 ? -30.630 -11.477 -24.497 1.00 78.88 73 THR A N 1
ATOM 612 C CA . THR A 1 73 ? -30.211 -12.295 -23.344 1.00 78.88 73 THR A CA 1
ATOM 613 C C . THR A 1 73 ? -31.336 -13.131 -22.752 1.00 78.88 73 THR A C 1
ATOM 615 O O . THR A 1 73 ? -31.127 -14.309 -22.458 1.00 78.88 73 THR A O 1
ATOM 618 N N . LYS A 1 74 ? -32.543 -12.570 -22.621 1.00 86.75 74 LYS A N 1
ATOM 619 C CA . LYS A 1 74 ? -33.661 -13.254 -21.968 1.00 86.75 74 LYS A CA 1
ATOM 620 C C . LYS A 1 74 ? -34.079 -14.553 -22.678 1.00 86.75 74 LYS A C 1
ATOM 622 O O . LYS A 1 74 ? -34.221 -15.555 -21.976 1.00 86.75 74 LYS A O 1
ATOM 627 N N . PRO A 1 75 ? -34.215 -14.609 -24.020 1.00 89.69 75 PRO A N 1
ATOM 628 C CA . PRO A 1 75 ? -34.593 -15.850 -24.702 1.00 89.69 75 PRO A CA 1
ATOM 629 C C . PRO A 1 75 ? -33.596 -16.996 -24.486 1.00 89.69 75 PRO A C 1
ATOM 631 O O . PRO A 1 75 ? -34.009 -18.143 -24.345 1.00 89.69 75 PRO A O 1
ATOM 634 N N . ASN A 1 76 ? -32.295 -16.690 -24.405 1.00 83.94 76 ASN A N 1
ATOM 635 C CA . ASN A 1 76 ? -31.260 -17.694 -24.146 1.00 83.94 76 ASN A CA 1
ATOM 636 C C . ASN A 1 76 ? -31.388 -18.262 -22.728 1.00 83.94 76 ASN A C 1
ATOM 638 O O . ASN A 1 76 ? -31.351 -19.475 -22.539 1.00 83.94 76 ASN A O 1
ATOM 642 N N . THR A 1 77 ? -31.599 -17.397 -21.735 1.00 86.94 77 THR A N 1
ATOM 643 C CA . THR A 1 77 ? -31.836 -17.822 -20.350 1.00 86.94 77 THR A CA 1
ATOM 644 C C . THR A 1 77 ? -33.114 -18.654 -20.215 1.00 86.94 77 THR A C 1
ATOM 646 O O . THR A 1 77 ? -33.111 -19.684 -19.538 1.00 86.94 77 THR A O 1
ATOM 649 N N . ASP A 1 78 ? -34.193 -18.249 -20.890 1.00 89.50 78 ASP A N 1
ATOM 650 C CA . ASP A 1 78 ? -35.457 -18.989 -20.900 1.00 89.50 78 ASP A CA 1
ATOM 651 C C . ASP A 1 78 ? -35.287 -20.379 -21.545 1.00 89.50 78 ASP A C 1
ATOM 653 O O . ASP A 1 78 ? -35.825 -21.361 -21.033 1.00 89.50 78 ASP A O 1
ATOM 657 N N . ALA A 1 79 ? -34.494 -20.485 -22.619 1.00 89.56 79 ALA A N 1
ATOM 658 C CA . ALA A 1 79 ? -34.181 -21.755 -23.272 1.00 89.56 79 ALA A CA 1
ATOM 659 C C . ALA A 1 79 ? -33.373 -22.699 -22.365 1.00 89.56 79 ALA A C 1
ATOM 661 O O . ALA A 1 79 ? -33.721 -23.873 -22.264 1.00 89.56 79 ALA A O 1
ATOM 662 N N . LEU A 1 80 ? -32.362 -22.193 -21.646 1.00 89.81 80 LEU A N 1
ATOM 663 C CA . LEU A 1 80 ? -31.590 -22.986 -20.676 1.00 89.81 80 LEU A CA 1
ATOM 664 C C . LEU A 1 80 ? -32.477 -23.504 -19.534 1.00 89.81 80 LEU A C 1
ATOM 666 O O . LEU A 1 80 ? -32.377 -24.663 -19.132 1.00 89.81 80 LEU A O 1
ATOM 670 N N . LEU A 1 81 ? -33.381 -22.663 -19.020 1.00 89.38 81 LEU A N 1
ATOM 671 C CA . LEU A 1 81 ? -34.359 -23.084 -18.014 1.00 89.38 81 LEU A CA 1
ATOM 672 C C . LEU A 1 81 ? -35.326 -24.136 -18.553 1.00 89.38 81 LEU A C 1
ATOM 674 O O . LEU A 1 81 ? -35.696 -25.048 -17.814 1.00 89.38 81 LEU A O 1
ATOM 678 N N . GLN A 1 82 ? -35.753 -24.008 -19.809 1.00 90.19 82 GLN A N 1
ATOM 679 C CA . GLN A 1 82 ? -36.614 -24.999 -20.443 1.00 90.19 82 GLN A CA 1
ATOM 680 C C . GLN A 1 82 ? -35.873 -26.324 -20.648 1.00 90.19 82 GLN A C 1
ATOM 682 O O . GLN A 1 82 ? -36.428 -27.365 -20.325 1.00 90.19 82 GLN A O 1
ATOM 687 N N . GLU A 1 83 ? -34.602 -26.296 -21.052 1.00 91.75 83 GLU A N 1
ATOM 688 C CA . GLU A 1 83 ? -33.764 -27.492 -21.190 1.00 91.75 83 GLU A CA 1
ATOM 689 C C . GLU A 1 83 ? -33.592 -28.239 -19.856 1.00 91.75 83 GLU A C 1
ATOM 691 O O . GLU A 1 83 ? -33.704 -29.466 -19.814 1.00 91.75 83 GLU A O 1
ATOM 696 N N . LEU A 1 84 ? -33.393 -27.516 -18.745 1.00 91.06 84 LEU A N 1
ATOM 697 C CA . LEU A 1 84 ? -33.366 -28.117 -17.406 1.00 91.06 84 LEU A CA 1
ATOM 698 C C . LEU A 1 84 ? -34.725 -28.710 -17.008 1.00 91.06 84 LEU A C 1
ATOM 700 O O . LEU A 1 84 ? -34.774 -29.782 -16.407 1.00 91.06 84 LEU A O 1
ATOM 704 N N . LYS A 1 85 ? -35.830 -28.030 -17.340 1.00 89.06 85 LYS A N 1
ATOM 705 C CA . LYS A 1 85 ? -37.191 -28.526 -17.073 1.00 89.06 85 LYS A CA 1
ATOM 706 C C . LYS A 1 85 ? -37.511 -29.776 -17.887 1.00 89.06 85 LYS A C 1
ATOM 708 O O . LYS A 1 85 ? -38.062 -30.718 -17.331 1.00 89.06 85 LYS A O 1
ATOM 713 N N . ASP A 1 86 ? -37.141 -29.805 -19.161 1.00 91.94 86 ASP A N 1
ATOM 714 C CA . ASP A 1 86 ? -37.371 -30.938 -20.060 1.00 91.94 86 ASP A CA 1
ATOM 715 C C . ASP A 1 86 ? -36.525 -32.156 -19.661 1.00 91.94 86 ASP A C 1
ATOM 717 O O . ASP A 1 86 ? -36.944 -33.296 -19.851 1.00 91.94 86 ASP A O 1
ATOM 721 N N . ALA A 1 87 ? -35.355 -31.926 -19.055 1.00 90.62 87 ALA A N 1
ATOM 722 C CA . ALA A 1 87 ? -34.503 -32.976 -18.505 1.00 90.62 87 ALA A CA 1
ATOM 723 C C . ALA A 1 87 ? -34.964 -33.502 -17.132 1.00 90.62 87 ALA A C 1
ATOM 725 O O . ALA A 1 87 ? -34.330 -34.414 -16.585 1.00 90.62 87 ALA A O 1
ATOM 726 N N . GLN A 1 88 ? -36.029 -32.945 -16.537 1.00 90.38 88 GLN A N 1
ATOM 727 C CA . GLN A 1 88 ? -36.529 -33.428 -15.249 1.00 90.38 88 GLN A CA 1
ATOM 728 C C . GLN A 1 88 ? -36.931 -34.902 -15.331 1.00 90.38 88 GLN A C 1
ATOM 730 O O . GLN A 1 88 ? -37.620 -35.335 -16.251 1.00 90.38 88 GLN A O 1
ATOM 735 N N . GLY A 1 89 ? -36.491 -35.684 -14.343 1.00 85.56 89 GLY A N 1
ATOM 736 C CA . GLY A 1 89 ? -36.671 -37.139 -14.332 1.00 85.56 89 GLY A CA 1
ATOM 737 C C . GLY A 1 89 ? -35.581 -37.936 -15.061 1.00 85.56 89 GLY A C 1
ATOM 738 O O . GLY A 1 89 ? -35.655 -39.161 -15.061 1.00 85.56 89 GLY A O 1
ATOM 739 N N . SER A 1 90 ? -34.561 -37.282 -15.630 1.00 87.12 90 SER A N 1
ATOM 740 C CA . SER A 1 90 ? -33.343 -37.946 -16.118 1.00 87.12 90 SER A CA 1
ATOM 741 C C . SER A 1 90 ? -32.558 -38.610 -14.975 1.00 87.12 90 SER A C 1
ATOM 743 O O . SER A 1 90 ? -32.505 -38.086 -13.859 1.00 87.12 90 SER A O 1
ATOM 745 N N . ASP A 1 91 ? -31.899 -39.738 -15.263 1.00 87.38 91 ASP A N 1
ATOM 746 C CA . ASP A 1 91 ? -31.055 -40.475 -14.306 1.00 87.38 91 ASP A CA 1
ATOM 747 C C . ASP A 1 91 ? -29.760 -39.725 -13.939 1.00 87.38 91 ASP A C 1
ATOM 749 O O . ASP A 1 91 ? -29.126 -40.023 -12.924 1.00 87.38 91 ASP A O 1
ATOM 753 N N . SER A 1 92 ? -29.373 -38.728 -14.737 1.00 87.31 92 SER A N 1
ATOM 754 C CA . SER A 1 92 ? -28.195 -37.885 -14.518 1.00 87.31 92 SER A CA 1
ATOM 755 C C . SER A 1 92 ? -28.526 -36.397 -14.622 1.00 87.31 92 SER A C 1
ATOM 757 O O . SER A 1 92 ? -29.491 -36.005 -15.284 1.00 87.31 92 SER A O 1
ATOM 759 N N . LEU A 1 93 ? -27.698 -35.555 -13.991 1.00 89.00 93 LEU A N 1
ATOM 760 C CA . LEU A 1 93 ? -27.764 -34.104 -14.170 1.00 89.00 93 LEU A CA 1
ATOM 761 C C . LEU A 1 93 ? -27.465 -33.733 -15.626 1.00 89.00 93 LEU A C 1
ATOM 763 O O . LEU A 1 93 ? -26.522 -34.245 -16.235 1.00 89.00 93 LEU A O 1
ATOM 767 N N . LYS A 1 94 ? -28.278 -32.835 -16.168 1.00 88.56 94 LYS A N 1
ATOM 768 C CA . LYS A 1 94 ? -28.129 -32.258 -17.493 1.00 88.56 94 LYS A CA 1
ATOM 769 C C . LYS A 1 94 ? -27.040 -31.189 -17.458 1.00 88.56 94 LYS A C 1
ATOM 771 O O . LYS A 1 94 ? -27.091 -30.261 -16.656 1.00 88.56 94 LYS A O 1
ATOM 776 N N . ILE A 1 95 ? -26.055 -31.324 -18.341 1.00 89.06 95 ILE A N 1
ATOM 777 C CA . ILE A 1 95 ? -25.032 -30.298 -18.558 1.00 89.06 95 ILE A CA 1
ATOM 778 C C . ILE A 1 95 ? -25.606 -29.276 -19.544 1.00 89.06 95 ILE A C 1
ATOM 780 O O . ILE A 1 95 ? -26.131 -29.667 -20.587 1.00 89.06 95 ILE A O 1
ATOM 784 N N . ILE A 1 96 ? -25.526 -27.994 -19.192 1.00 86.94 96 ILE A N 1
ATOM 785 C CA . ILE A 1 96 ? -26.075 -26.870 -19.961 1.00 86.94 96 ILE A CA 1
ATOM 786 C C . ILE A 1 96 ? -24.983 -25.858 -20.318 1.00 86.94 96 ILE A C 1
ATOM 788 O O . ILE A 1 96 ? -23.960 -25.769 -19.640 1.00 86.94 96 ILE A O 1
ATOM 792 N N . ASP A 1 97 ? -25.215 -25.081 -21.376 1.00 84.94 97 ASP A N 1
ATOM 793 C CA . ASP A 1 97 ? -24.229 -24.170 -21.972 1.00 84.94 97 ASP A CA 1
ATOM 794 C C . ASP A 1 97 ? -24.348 -22.718 -21.466 1.00 84.94 97 ASP A C 1
ATOM 796 O O . ASP A 1 97 ? -24.396 -21.760 -22.238 1.00 84.94 97 ASP A O 1
ATOM 800 N N . GLY A 1 98 ? -24.470 -22.540 -20.149 1.00 85.00 98 GLY A N 1
ATOM 801 C CA . GLY A 1 98 ? -24.585 -21.215 -19.540 1.00 85.00 98 GLY A CA 1
ATOM 802 C C . GLY A 1 98 ? -25.257 -21.214 -18.171 1.00 85.00 98 GLY A C 1
ATOM 803 O O . GLY A 1 98 ? -25.581 -22.260 -17.610 1.00 85.00 98 GLY A O 1
ATOM 804 N N . CYS A 1 99 ? -25.469 -20.013 -17.625 1.00 86.44 99 CYS A N 1
ATOM 805 C CA . CYS A 1 99 ? -26.134 -19.822 -16.336 1.00 86.44 99 CYS A CA 1
ATOM 806 C C . CYS A 1 99 ? -27.573 -19.298 -16.518 1.00 86.44 99 CYS A C 1
ATOM 808 O O . CYS A 1 99 ? -27.748 -18.212 -17.073 1.00 86.44 99 CYS A O 1
ATOM 810 N N . PRO A 1 100 ? -28.602 -20.005 -16.011 1.00 86.75 100 PRO A N 1
ATOM 811 C CA . PRO A 1 100 ? -30.003 -19.607 -16.166 1.00 86.75 100 PRO A CA 1
ATOM 812 C C . PRO A 1 100 ? -30.457 -18.487 -15.207 1.00 86.75 100 PRO A C 1
ATOM 814 O O . PRO A 1 100 ? -31.611 -18.063 -15.243 1.00 86.75 100 PRO A O 1
ATOM 817 N N . VAL A 1 101 ? -29.580 -18.014 -14.318 1.00 89.12 101 VAL A N 1
ATOM 818 C CA . VAL A 1 101 ? -29.851 -16.902 -13.396 1.00 89.12 101 VAL A CA 1
ATOM 819 C C . VAL A 1 101 ? -28.697 -15.907 -13.445 1.00 89.12 101 VAL A C 1
ATOM 821 O O . VAL A 1 101 ? -27.548 -16.274 -13.209 1.00 89.12 101 VAL A O 1
ATOM 824 N N . SER A 1 102 ? -28.988 -14.652 -13.778 1.00 87.00 102 SER A N 1
ATOM 825 C CA . SER A 1 102 ? -27.962 -13.635 -14.053 1.00 87.00 102 SER A CA 1
ATOM 826 C C . SER A 1 102 ? -28.246 -12.281 -13.411 1.00 87.00 102 SER A C 1
ATOM 828 O O . SER A 1 102 ? -27.314 -11.533 -13.134 1.00 87.00 102 SER A O 1
ATOM 830 N N . SER A 1 103 ? -29.509 -11.955 -13.135 1.00 88.56 103 SER A N 1
ATOM 831 C CA . SER A 1 103 ? -29.883 -10.683 -12.517 1.00 88.56 103 SER A CA 1
ATOM 832 C C . SER A 1 103 ? -29.658 -10.747 -11.011 1.00 88.56 103 SER A C 1
ATOM 834 O O . SER A 1 103 ? -30.276 -11.555 -10.320 1.00 88.56 103 SER A O 1
ATOM 836 N N . ILE A 1 104 ? -28.781 -9.887 -10.500 1.00 90.94 104 ILE A N 1
ATOM 837 C CA . ILE A 1 104 ? -28.495 -9.718 -9.077 1.00 90.94 104 ILE A CA 1
ATOM 838 C C . ILE A 1 104 ? -29.573 -8.833 -8.486 1.00 90.94 104 ILE A C 1
ATOM 840 O O . ILE A 1 104 ? -29.812 -7.720 -8.965 1.00 90.94 104 ILE A O 1
ATOM 844 N N . ARG A 1 105 ? -30.204 -9.310 -7.419 1.00 88.06 105 ARG A N 1
ATOM 845 C CA . ARG A 1 105 ? -31.259 -8.554 -6.775 1.00 88.06 105 ARG A CA 1
ATOM 846 C C . ARG A 1 105 ? -31.269 -8.686 -5.263 1.00 88.06 105 ARG A C 1
ATOM 848 O O . ARG A 1 105 ? -30.810 -9.686 -4.712 1.00 88.06 105 ARG A O 1
ATOM 855 N N . GLU A 1 106 ? -31.842 -7.690 -4.606 1.00 88.12 106 GLU A N 1
ATOM 856 C CA . GLU A 1 106 ? -32.107 -7.703 -3.170 1.00 88.12 106 GLU A CA 1
ATOM 857 C C . GLU A 1 106 ? -33.568 -8.039 -2.879 1.00 88.12 106 GLU A C 1
ATOM 859 O O . GLU A 1 106 ? -34.476 -7.479 -3.485 1.00 88.12 106 GLU A O 1
ATOM 864 N N . VAL A 1 107 ? -33.784 -8.952 -1.936 1.00 80.50 107 VAL A N 1
ATOM 865 C CA . VAL A 1 107 ? -35.086 -9.344 -1.398 1.00 80.50 107 VAL A CA 1
ATOM 866 C C . VAL A 1 107 ? -35.407 -8.439 -0.211 1.00 80.50 107 VAL A C 1
ATOM 868 O O . VAL A 1 107 ? -34.696 -8.487 0.794 1.00 80.50 107 VAL A O 1
ATOM 871 N N . LYS A 1 108 ? -36.481 -7.645 -0.311 1.00 69.69 108 LYS A N 1
ATOM 872 C CA . LYS A 1 108 ? -37.009 -6.862 0.821 1.00 69.69 108 LYS A CA 1
ATOM 873 C C . LYS A 1 108 ? -37.545 -7.776 1.935 1.00 69.69 108 LYS A C 1
ATOM 875 O O . LYS A 1 108 ? -37.935 -8.914 1.672 1.00 69.69 108 LYS A O 1
ATOM 880 N N . GLU A 1 109 ? -37.591 -7.279 3.172 1.00 60.31 109 GLU A N 1
ATOM 881 C CA . GLU A 1 109 ? -37.981 -8.046 4.376 1.00 60.31 109 GLU A CA 1
ATOM 882 C C . GLU A 1 109 ? -39.381 -8.682 4.295 1.00 60.31 109 GLU A C 1
ATOM 884 O O . GLU A 1 109 ? -39.612 -9.753 4.853 1.00 60.31 109 GLU A O 1
ATOM 889 N N . ASP A 1 110 ? -40.302 -8.080 3.539 1.00 62.66 110 ASP A N 1
ATOM 890 C CA . ASP A 1 110 ? -41.660 -8.595 3.307 1.00 62.66 110 ASP A CA 1
ATOM 891 C C . ASP A 1 110 ? -41.750 -9.694 2.221 1.00 62.66 110 ASP A C 1
ATOM 893 O O . ASP A 1 110 ? -42.810 -10.293 1.990 1.00 62.66 110 ASP A O 1
ATOM 897 N N . GLY A 1 111 ? -40.633 -9.973 1.540 1.00 59.41 111 GLY A N 1
ATOM 898 C CA . GLY A 1 111 ? -40.520 -10.951 0.463 1.00 59.41 111 GLY A CA 1
ATOM 899 C C . GLY A 1 111 ? -41.333 -10.621 -0.792 1.00 59.41 111 GLY A C 1
ATOM 900 O O . GLY A 1 111 ? -41.638 -11.541 -1.558 1.00 59.41 111 GLY A O 1
ATOM 901 N N . THR A 1 112 ? -41.755 -9.366 -0.988 1.00 60.28 112 THR A N 1
ATOM 902 C CA . THR A 1 112 ? -42.632 -8.967 -2.105 1.00 60.28 112 THR A CA 1
ATOM 903 C C . THR A 1 112 ? -41.958 -8.168 -3.203 1.00 60.28 112 THR A C 1
ATOM 905 O O . THR A 1 112 ? -42.462 -8.191 -4.321 1.00 60.28 112 THR A O 1
ATOM 908 N N . ASP A 1 113 ? -40.808 -7.552 -2.945 1.00 55.41 113 ASP A N 1
ATOM 909 C CA . ASP A 1 113 ? -40.177 -6.689 -3.936 1.00 55.41 113 ASP A CA 1
ATOM 910 C C . ASP A 1 113 ? -38.688 -6.982 -4.065 1.00 55.41 113 ASP A C 1
ATOM 912 O O . ASP A 1 113 ? -37.978 -7.165 -3.071 1.00 55.41 113 ASP A O 1
ATOM 916 N N . ILE A 1 114 ? -38.235 -7.065 -5.313 1.00 67.50 114 ILE A N 1
ATOM 917 C CA . ILE A 1 114 ? -36.917 -7.579 -5.649 1.00 67.50 114 ILE A CA 1
ATOM 918 C C . ILE A 1 114 ? -36.153 -6.489 -6.420 1.00 67.50 114 ILE A C 1
ATOM 920 O O . ILE A 1 114 ? -36.256 -6.403 -7.645 1.00 67.50 114 ILE A O 1
ATOM 924 N N . LEU A 1 115 ? -35.422 -5.631 -5.699 1.00 74.94 115 LEU A N 1
ATOM 925 C CA . LEU A 1 115 ? -34.704 -4.487 -6.278 1.00 74.94 115 LEU A CA 1
ATOM 926 C C . LEU A 1 115 ? -33.555 -4.980 -7.167 1.00 74.94 115 LEU A C 1
ATOM 928 O O . LEU A 1 115 ? -32.680 -5.703 -6.692 1.00 74.94 115 LEU A O 1
ATOM 932 N N . PHE A 1 116 ? -33.545 -4.587 -8.444 1.00 84.56 116 PHE A N 1
ATOM 933 C CA . PHE A 1 116 ? -32.442 -4.892 -9.357 1.00 84.56 116 PHE A CA 1
ATOM 934 C C . PHE A 1 116 ? -31.177 -4.139 -8.929 1.00 84.56 116 PHE A C 1
ATOM 936 O O . PHE A 1 116 ? -31.185 -2.914 -8.835 1.00 84.56 116 PHE A O 1
ATOM 943 N N . LEU A 1 117 ? -30.092 -4.874 -8.681 1.00 86.44 117 LEU A N 1
ATOM 944 C CA . LEU A 1 117 ? -28.806 -4.315 -8.253 1.00 86.44 117 LEU A CA 1
ATOM 945 C C . LEU A 1 117 ? -27.728 -4.395 -9.335 1.00 86.44 117 LEU A C 1
ATOM 947 O O . LEU A 1 117 ? -26.759 -3.644 -9.295 1.00 86.44 117 LEU A O 1
ATOM 951 N N . GLY A 1 118 ? -27.850 -5.335 -10.271 1.00 86.00 118 GLY A N 1
ATOM 952 C CA . GLY A 1 118 ? -26.839 -5.559 -11.297 1.00 86.00 118 GLY A CA 1
ATOM 953 C C . GLY A 1 118 ? -27.020 -6.889 -12.016 1.00 86.00 118 GLY A C 1
ATOM 954 O O . GLY A 1 118 ? -28.005 -7.593 -11.816 1.00 86.00 118 GLY A O 1
ATOM 955 N N . SER A 1 119 ? -26.055 -7.253 -12.856 1.00 82.56 119 SER A N 1
ATOM 956 C CA . SER A 1 119 ? -26.077 -8.499 -13.624 1.00 82.56 119 SER A CA 1
ATOM 957 C C . SER A 1 119 ? -24.712 -9.181 -13.588 1.00 82.56 119 SER A C 1
ATOM 959 O O . SER A 1 119 ? -23.675 -8.519 -13.588 1.00 82.56 119 SER A O 1
ATOM 961 N N . ILE A 1 120 ? -24.714 -10.509 -13.561 1.00 84.19 120 ILE A N 1
ATOM 962 C CA . ILE A 1 120 ? -23.538 -11.363 -13.694 1.00 84.19 120 ILE A CA 1
ATOM 963 C C . ILE A 1 120 ? -23.875 -12.492 -14.660 1.00 84.19 120 ILE A C 1
ATOM 965 O O . ILE A 1 120 ? -24.901 -13.150 -14.523 1.00 84.19 120 ILE A O 1
ATOM 969 N N . ALA A 1 121 ? -23.013 -12.732 -15.641 1.00 75.50 121 ALA A N 1
ATOM 970 C CA . ALA A 1 121 ? -23.207 -13.807 -16.601 1.00 75.50 121 ALA A CA 1
ATOM 971 C C . ALA A 1 121 ? -21.987 -14.725 -16.636 1.00 75.50 121 ALA A C 1
ATOM 973 O O . ALA A 1 121 ? -20.854 -14.289 -16.428 1.00 75.50 121 ALA A O 1
ATOM 974 N N . ILE A 1 122 ? -22.247 -16.004 -16.899 1.00 83.19 122 ILE A N 1
ATOM 975 C CA . ILE A 1 122 ? -21.237 -16.995 -17.258 1.00 83.19 122 ILE A CA 1
ATOM 976 C C . ILE A 1 122 ? -21.569 -17.424 -18.679 1.00 83.19 122 ILE A C 1
ATOM 978 O O . ILE A 1 122 ? -22.649 -17.961 -18.926 1.00 83.19 122 ILE A O 1
ATOM 982 N N . THR A 1 123 ? -20.668 -17.129 -19.609 1.00 78.38 123 THR A N 1
ATOM 983 C CA . THR A 1 123 ? -20.850 -17.417 -21.038 1.00 78.38 123 THR A CA 1
ATOM 984 C C . THR A 1 123 ? -19.544 -17.918 -21.630 1.00 78.38 123 THR A C 1
ATOM 986 O O . THR A 1 123 ? -18.471 -17.655 -21.076 1.00 78.38 123 THR A O 1
ATOM 989 N N . ARG A 1 124 ? -19.599 -18.632 -22.756 1.00 82.50 124 ARG A N 1
ATOM 990 C CA . ARG A 1 124 ? -18.381 -19.001 -23.484 1.00 82.50 124 ARG A CA 1
ATOM 991 C C . ARG A 1 124 ? -17.582 -17.750 -23.839 1.00 82.50 124 ARG A C 1
ATOM 993 O O . ARG A 1 124 ? -18.132 -16.757 -24.310 1.00 82.50 124 ARG A O 1
ATOM 1000 N N . CYS A 1 125 ? -16.281 -17.792 -23.581 1.00 77.94 125 CYS A N 1
ATOM 1001 C CA . CYS A 1 125 ? -15.396 -16.660 -23.796 1.00 77.94 125 CYS A CA 1
ATOM 1002 C C . CYS A 1 125 ? -15.316 -16.310 -25.286 1.00 77.94 125 CYS A C 1
ATOM 1004 O O . CYS A 1 125 ? -14.982 -17.160 -26.113 1.00 77.94 125 CYS A O 1
ATOM 10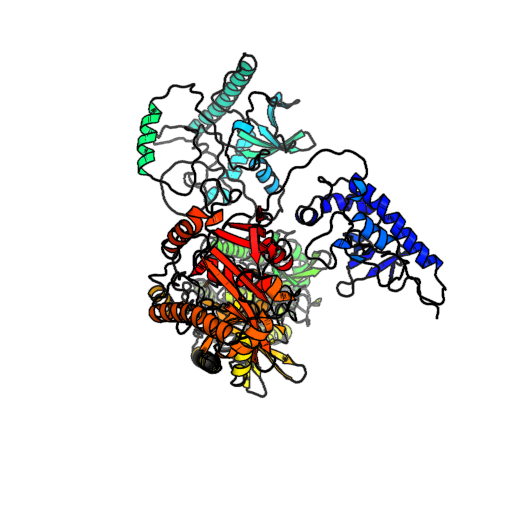06 N N . THR A 1 126 ? -15.584 -15.044 -25.609 1.00 71.56 126 THR A N 1
ATOM 1007 C CA . THR A 1 126 ? -15.442 -14.469 -26.959 1.00 71.56 126 THR A CA 1
ATOM 1008 C C . THR A 1 126 ? -14.063 -13.844 -27.199 1.00 71.56 126 THR A C 1
ATOM 1010 O O . THR A 1 126 ? -13.846 -13.224 -28.240 1.00 71.56 126 THR A O 1
ATOM 1013 N N . PHE A 1 127 ? -13.167 -13.959 -26.213 1.00 71.00 127 PHE A N 1
ATOM 1014 C CA . PHE A 1 127 ? -11.781 -13.485 -26.247 1.00 71.00 127 PHE A CA 1
ATOM 1015 C C . PHE A 1 127 ? -10.796 -14.549 -25.707 1.00 71.00 127 PHE A C 1
ATOM 1017 O O . PHE A 1 127 ? -9.996 -14.252 -24.813 1.00 71.00 127 PHE A O 1
ATOM 1024 N N . PRO A 1 128 ? -10.874 -15.820 -26.151 1.00 67.75 128 PRO A N 1
ATOM 1025 C CA . PRO A 1 128 ? -10.005 -16.882 -25.637 1.00 67.75 128 PRO A CA 1
ATOM 1026 C C . PRO A 1 128 ? -8.511 -16.613 -25.888 1.00 67.75 128 PRO A C 1
ATOM 1028 O O . PRO A 1 128 ? -7.669 -17.158 -25.186 1.00 67.75 128 PRO A O 1
ATOM 1031 N N . GLU A 1 129 ? -8.168 -15.736 -26.834 1.00 64.19 129 GLU A N 1
ATOM 1032 C CA . GLU A 1 129 ? -6.802 -15.283 -27.109 1.00 64.19 129 GLU A CA 1
ATOM 1033 C C . GLU A 1 129 ? -6.122 -14.542 -25.945 1.00 64.19 129 GLU A C 1
ATOM 1035 O O . GLU A 1 129 ? -4.901 -14.388 -25.960 1.00 64.19 129 GLU A O 1
ATOM 1040 N N . LEU A 1 130 ? -6.892 -14.077 -24.954 1.00 61.25 130 LEU A N 1
ATOM 1041 C CA . LEU A 1 130 ? -6.370 -13.431 -23.745 1.00 61.25 130 LEU A CA 1
ATOM 1042 C C . LEU A 1 130 ? -5.812 -14.432 -22.725 1.00 61.25 130 LEU A C 1
ATOM 1044 O O . LEU A 1 130 ? -5.185 -14.026 -21.748 1.00 61.25 130 LEU A O 1
ATOM 1048 N N . ILE A 1 131 ? -6.053 -15.725 -22.932 1.00 57.19 131 ILE A N 1
ATOM 1049 C CA . ILE A 1 131 ? -5.555 -16.793 -22.074 1.00 57.19 131 ILE A CA 1
ATOM 1050 C C . ILE A 1 131 ? -4.246 -17.302 -22.696 1.00 57.19 131 ILE A C 1
ATOM 1052 O O . ILE A 1 131 ? -4.199 -17.624 -23.880 1.00 57.19 131 ILE A O 1
ATOM 1056 N N . ASP A 1 132 ? -3.176 -17.318 -21.899 1.00 48.19 132 ASP A N 1
ATOM 1057 C CA . ASP A 1 132 ? -1.849 -17.889 -22.198 1.00 48.19 132 ASP A CA 1
ATOM 1058 C C . ASP A 1 132 ? -0.826 -17.060 -23.003 1.00 48.19 132 ASP A C 1
ATOM 1060 O O . ASP A 1 132 ? 0.210 -17.604 -23.397 1.00 48.19 132 ASP A O 1
ATOM 1064 N N . THR A 1 133 ? -1.009 -15.747 -23.211 1.00 51.16 133 THR A N 1
ATOM 1065 C CA . THR A 1 133 ? 0.036 -14.929 -23.869 1.00 51.16 133 THR A CA 1
ATOM 1066 C C . THR A 1 133 ? 0.186 -13.508 -23.310 1.00 51.16 133 THR A C 1
ATOM 1068 O O . THR A 1 133 ? -0.796 -12.818 -23.060 1.00 51.16 133 THR A O 1
ATOM 1071 N N . ASP A 1 134 ? 1.433 -13.024 -23.210 1.00 50.69 134 ASP A N 1
ATOM 1072 C CA . ASP A 1 134 ? 1.754 -11.602 -22.957 1.00 50.69 134 ASP A CA 1
ATOM 1073 C C . ASP A 1 134 ? 1.529 -10.715 -24.205 1.00 50.69 134 ASP A C 1
ATOM 1075 O O . ASP A 1 134 ? 1.721 -9.498 -24.170 1.00 50.69 134 ASP A O 1
ATOM 1079 N N . SER A 1 135 ? 1.162 -11.322 -25.341 1.00 49.94 135 SER A N 1
ATOM 1080 C CA . SER A 1 135 ? 0.938 -10.659 -26.626 1.00 49.94 135 SER A CA 1
ATOM 1081 C C . SER A 1 135 ? -0.340 -11.181 -27.279 1.00 49.94 135 SER A C 1
ATOM 1083 O O . SER A 1 135 ? -0.346 -12.269 -27.853 1.00 49.94 135 SER A O 1
ATOM 1085 N N . VAL A 1 136 ? -1.405 -10.382 -27.217 1.00 58.41 136 VAL A N 1
ATOM 1086 C CA . VAL A 1 136 ? -2.723 -10.742 -27.751 1.00 58.41 136 VAL A CA 1
ATOM 1087 C C . VAL A 1 136 ? -2.671 -10.873 -29.276 1.00 58.41 136 VAL A C 1
ATOM 1089 O O . VAL A 1 136 ? -2.351 -9.921 -29.990 1.00 58.41 136 VAL A O 1
ATOM 1092 N N . ASP A 1 137 ? -3.004 -12.062 -29.770 1.00 64.56 137 ASP A N 1
ATOM 1093 C CA . ASP A 1 137 ? -3.115 -12.388 -31.194 1.00 64.56 137 ASP A CA 1
ATOM 1094 C C . ASP A 1 137 ? -4.451 -11.879 -31.752 1.00 64.56 137 ASP A C 1
ATOM 1096 O O . ASP A 1 137 ? -5.424 -12.621 -31.904 1.00 64.56 137 ASP A O 1
ATOM 1100 N N . TRP A 1 138 ? -4.501 -10.568 -32.001 1.00 65.25 138 TRP A N 1
ATOM 1101 C CA . TRP A 1 138 ? -5.696 -9.886 -32.498 1.00 65.25 138 TRP A CA 1
ATOM 1102 C C . TRP A 1 138 ? -6.113 -10.330 -33.907 1.00 65.25 138 TRP A C 1
ATOM 1104 O O . TRP A 1 138 ? -7.279 -10.161 -34.258 1.00 65.25 138 TRP A O 1
ATOM 1114 N N . GLU A 1 139 ? -5.195 -10.891 -34.702 1.00 69.00 139 GLU A N 1
ATOM 1115 C CA . GLU A 1 139 ? -5.472 -11.329 -36.076 1.00 69.00 139 GLU A CA 1
ATOM 1116 C C . GLU A 1 139 ? -6.336 -12.596 -36.119 1.00 69.00 139 GLU A C 1
ATOM 1118 O O . GLU A 1 139 ? -7.218 -12.695 -36.968 1.00 69.00 139 GLU A O 1
ATOM 1123 N N . HIS A 1 140 ? -6.160 -13.521 -35.169 1.00 69.44 140 HIS A N 1
ATOM 1124 C CA . HIS A 1 140 ? -6.881 -14.806 -35.144 1.00 69.44 140 HIS A CA 1
ATOM 1125 C C . HIS A 1 140 ? -7.971 -14.881 -34.065 1.00 69.44 140 HIS A C 1
ATOM 1127 O O . HIS A 1 140 ? -8.465 -15.964 -33.739 1.00 69.44 140 HIS A O 1
ATOM 1133 N N . LYS A 1 141 ? -8.371 -13.739 -33.494 1.00 70.81 141 LYS A N 1
ATOM 1134 C CA . LYS A 1 141 ? -9.418 -13.659 -32.464 1.00 70.81 141 LYS A CA 1
ATOM 1135 C C . LYS A 1 141 ? -10.720 -14.349 -32.891 1.00 70.81 141 LYS A C 1
ATOM 1137 O O . LYS A 1 141 ? -11.285 -15.130 -32.130 1.00 70.81 141 LYS A O 1
ATOM 1142 N N . GLU A 1 142 ? -11.204 -14.062 -34.100 1.00 74.00 142 GLU A N 1
ATOM 1143 C CA . GLU A 1 142 ? -12.474 -14.616 -34.593 1.00 74.00 142 GLU A CA 1
ATOM 1144 C C . GLU A 1 142 ? -12.395 -16.136 -34.785 1.00 74.00 142 GLU A C 1
ATOM 1146 O O . GLU A 1 142 ? -13.334 -16.851 -34.439 1.00 74.00 142 GLU A O 1
ATOM 1151 N N . GLU A 1 143 ? -11.253 -16.646 -35.253 1.00 78.75 143 GLU A N 1
ATOM 1152 C CA . GLU A 1 143 ? -11.025 -18.083 -35.424 1.00 78.75 143 GLU A CA 1
ATOM 1153 C C . GLU A 1 143 ? -10.992 -18.820 -34.082 1.00 78.75 143 GLU A C 1
ATOM 1155 O O . GLU A 1 143 ? -11.621 -19.871 -33.939 1.00 78.75 143 GLU A O 1
ATOM 1160 N N . LYS A 1 144 ? -10.310 -18.257 -33.075 1.00 77.69 144 LYS A N 1
ATOM 1161 C CA . LYS A 1 144 ? -10.229 -18.850 -31.730 1.00 77.69 144 LYS A CA 1
ATOM 1162 C C . LYS A 1 144 ? -11.563 -18.781 -30.990 1.00 77.69 144 LYS A C 1
ATOM 1164 O O . LYS A 1 144 ? -11.950 -19.762 -30.356 1.00 77.69 144 LYS A O 1
ATOM 1169 N N . ALA A 1 145 ? -12.297 -17.674 -31.107 1.00 76.19 145 ALA A N 1
ATOM 1170 C CA . ALA A 1 145 ? -13.654 -17.570 -30.572 1.00 76.19 145 ALA A CA 1
ATOM 1171 C C . ALA A 1 145 ? -14.592 -18.604 -31.224 1.00 76.19 145 ALA A C 1
ATOM 1173 O O . ALA A 1 145 ? -15.292 -19.325 -30.515 1.00 76.19 145 ALA A O 1
ATOM 1174 N N . ALA A 1 146 ? -14.535 -18.760 -32.553 1.00 81.88 146 ALA A N 1
ATOM 1175 C CA . ALA A 1 146 ? -15.317 -19.766 -33.272 1.00 81.88 146 ALA A CA 1
ATOM 1176 C C . ALA A 1 146 ? -14.909 -21.208 -32.919 1.00 81.88 146 ALA A C 1
ATOM 1178 O O . ALA A 1 146 ? -15.751 -22.104 -32.924 1.00 81.88 146 ALA A O 1
ATOM 1179 N N . ALA A 1 147 ? -13.632 -21.458 -32.615 1.00 84.31 147 ALA A N 1
ATOM 1180 C CA . ALA A 1 147 ? -13.173 -22.760 -32.136 1.00 84.31 147 ALA A CA 1
ATOM 1181 C C . ALA A 1 147 ? -13.745 -23.083 -30.746 1.00 84.31 147 ALA A C 1
ATOM 1183 O O . ALA A 1 147 ? -14.257 -24.181 -30.547 1.00 84.31 147 ALA A O 1
ATOM 1184 N N . ASN A 1 148 ? -13.732 -22.114 -29.822 1.00 84.94 148 ASN A N 1
ATOM 1185 C CA . ASN A 1 148 ? -14.317 -22.258 -28.486 1.00 84.94 148 ASN A CA 1
ATOM 1186 C C . ASN A 1 148 ? -15.849 -22.451 -28.533 1.00 84.94 148 ASN A C 1
ATOM 1188 O O . ASN A 1 148 ? -16.410 -23.221 -27.756 1.00 84.94 148 ASN A O 1
ATOM 1192 N N . GLU A 1 149 ? -16.539 -21.794 -29.470 1.00 84.56 149 GLU A N 1
ATOM 1193 C CA . GLU A 1 149 ? -17.990 -21.938 -29.679 1.00 84.56 149 GLU A CA 1
ATOM 1194 C C . GLU A 1 149 ? -18.381 -23.313 -30.255 1.00 84.56 149 GLU A C 1
ATOM 1196 O O . GLU A 1 149 ? -19.463 -23.814 -29.969 1.00 84.56 149 GLU A O 1
ATOM 1201 N N . LYS A 1 150 ? -17.489 -23.971 -31.010 1.00 87.44 150 LYS A N 1
ATOM 1202 C CA . LYS A 1 150 ? -17.738 -25.296 -31.612 1.00 87.44 150 LYS A CA 1
ATOM 1203 C C . LYS A 1 150 ? -17.577 -26.479 -30.656 1.00 87.44 150 LYS A C 1
ATOM 1205 O O . LYS A 1 150 ? -17.970 -27.584 -31.021 1.00 87.44 150 LYS A O 1
ATOM 1210 N N . LEU A 1 151 ? -16.978 -26.282 -29.482 1.00 87.44 151 LEU A N 1
ATOM 1211 C CA . LEU A 1 151 ? -16.791 -27.359 -28.507 1.00 87.44 151 LEU A CA 1
ATOM 1212 C C . LEU A 1 151 ? -18.143 -27.872 -27.989 1.00 87.44 151 LEU A C 1
ATOM 1214 O O . LEU A 1 151 ? -19.081 -27.095 -27.795 1.00 87.44 151 LEU A O 1
ATOM 1218 N N . GLU A 1 152 ? -18.260 -29.177 -27.763 1.00 89.81 152 GLU A N 1
ATOM 1219 C CA . GLU A 1 152 ? -19.501 -29.764 -27.251 1.00 89.81 152 GLU A CA 1
ATOM 1220 C C . GLU A 1 152 ? -19.746 -29.353 -25.795 1.00 89.81 152 GLU A C 1
ATOM 1222 O O . GLU A 1 152 ? -18.814 -29.205 -25.008 1.00 89.81 152 GLU A O 1
ATOM 1227 N N . VAL A 1 153 ? -21.014 -29.166 -25.417 1.00 85.88 153 VAL A N 1
ATOM 1228 C CA . VAL A 1 153 ? -21.393 -28.786 -24.048 1.00 85.88 153 VAL A CA 1
ATOM 1229 C C . VAL A 1 153 ? -20.861 -29.823 -23.054 1.00 85.88 153 VAL A C 1
ATOM 1231 O O . VAL A 1 153 ? -21.209 -30.999 -23.129 1.00 85.88 153 VAL A O 1
ATOM 1234 N N . GLY A 1 154 ? -20.030 -29.377 -22.108 1.00 82.44 154 GLY A N 1
ATOM 1235 C CA . GLY A 1 154 ? -19.352 -30.246 -21.139 1.00 82.44 154 GLY A CA 1
ATOM 1236 C C . GLY A 1 154 ? -17.918 -30.637 -21.511 1.00 82.44 154 GLY A C 1
ATOM 1237 O O . GLY A 1 154 ? -17.259 -31.287 -20.699 1.00 82.44 154 GLY A O 1
ATOM 1238 N N . ASP A 1 155 ? -17.410 -30.226 -22.678 1.00 88.38 155 ASP A N 1
ATOM 1239 C CA . ASP A 1 155 ? -15.993 -30.374 -23.019 1.00 88.38 155 ASP A CA 1
ATOM 1240 C C . ASP A 1 155 ? -15.125 -29.553 -22.036 1.00 88.38 155 ASP A C 1
ATOM 1242 O O . ASP A 1 155 ? -15.364 -28.353 -21.847 1.00 88.38 155 ASP A O 1
ATOM 1246 N N . PRO A 1 156 ? -14.117 -30.167 -21.384 1.00 85.56 156 PRO A N 1
ATOM 1247 C CA . PRO A 1 156 ? -13.278 -29.489 -20.395 1.00 85.56 156 PRO A CA 1
ATOM 1248 C C . PRO A 1 156 ? -12.396 -28.382 -20.989 1.00 85.56 156 PRO A C 1
ATOM 1250 O O . PRO A 1 156 ? -11.855 -27.579 -20.233 1.00 85.56 156 PRO A O 1
ATOM 1253 N N . ASN A 1 157 ? -12.244 -28.329 -22.316 1.00 84.69 157 ASN A N 1
ATOM 1254 C CA . ASN A 1 157 ? -11.484 -27.295 -23.014 1.00 84.69 157 ASN A CA 1
ATOM 1255 C C . ASN A 1 157 ? -12.318 -26.042 -23.313 1.00 84.69 157 ASN A C 1
ATOM 1257 O O . ASN A 1 157 ? -11.777 -25.086 -23.869 1.00 84.69 157 ASN A O 1
ATOM 1261 N N . ILE A 1 158 ? -13.615 -26.023 -22.969 1.00 85.62 158 ILE A N 1
ATOM 1262 C CA . ILE A 1 158 ? -14.417 -24.805 -23.097 1.00 85.62 158 ILE A CA 1
ATOM 1263 C C . ILE A 1 158 ? -13.835 -23.737 -22.180 1.00 85.62 158 ILE A C 1
ATOM 1265 O O . ILE A 1 158 ? -13.789 -23.873 -20.955 1.00 85.62 158 ILE A O 1
ATOM 1269 N N . ILE A 1 159 ? -13.460 -22.621 -22.791 1.00 82.81 159 ILE A N 1
ATOM 1270 C CA . ILE A 1 159 ? -13.047 -21.433 -22.070 1.00 82.81 159 ILE A CA 1
ATOM 1271 C C . ILE A 1 159 ? -14.298 -20.636 -21.717 1.00 82.81 159 ILE A C 1
ATOM 1273 O O . ILE A 1 159 ? -14.993 -20.105 -22.590 1.00 82.81 159 ILE A O 1
ATOM 1277 N N . TRP A 1 160 ? -14.553 -20.515 -20.419 1.00 82.19 160 TRP A N 1
ATOM 1278 C CA . TRP A 1 160 ? -15.645 -19.721 -19.868 1.00 82.19 160 TRP A CA 1
ATOM 1279 C C . TRP A 1 160 ? -15.183 -18.308 -19.521 1.00 82.19 160 TRP A C 1
ATOM 1281 O O . TRP A 1 160 ? -14.050 -18.083 -19.104 1.00 82.19 160 TRP A O 1
ATOM 1291 N N . SER A 1 161 ? -16.090 -17.350 -19.661 1.00 75.62 161 SER A N 1
ATOM 1292 C CA . SER A 1 161 ? -15.927 -15.978 -19.189 1.00 75.62 161 SER A CA 1
ATOM 1293 C C . SER A 1 161 ? -16.971 -15.677 -18.118 1.00 75.62 161 SER A C 1
ATOM 1295 O O . SER A 1 161 ? -18.119 -16.117 -18.220 1.00 75.62 161 SER A O 1
ATOM 1297 N N . ILE A 1 162 ? -16.559 -14.944 -17.082 1.00 77.50 162 ILE A N 1
ATOM 1298 C CA . ILE A 1 162 ? -17.432 -14.473 -16.002 1.00 77.50 162 ILE A CA 1
ATOM 1299 C C . ILE A 1 162 ? -17.483 -12.949 -16.091 1.00 77.50 162 ILE A C 1
ATOM 1301 O O . ILE A 1 162 ? -16.462 -12.282 -15.942 1.00 77.50 162 ILE A O 1
ATOM 1305 N N . GLY A 1 163 ? -18.667 -12.408 -16.355 1.00 66.62 163 GLY A N 1
ATOM 1306 C CA . GLY A 1 163 ? -18.888 -10.987 -16.613 1.00 66.62 163 GLY A CA 1
ATOM 1307 C C . GLY A 1 163 ? -19.973 -10.775 -17.666 1.00 66.62 163 GLY A C 1
ATOM 1308 O O . GLY A 1 163 ? -20.385 -11.713 -18.344 1.00 66.62 163 GLY A O 1
ATOM 1309 N N . VAL A 1 164 ? -20.473 -9.547 -17.797 1.00 57.91 164 VAL A N 1
ATOM 1310 C CA . VAL A 1 164 ? -21.465 -9.224 -18.833 1.00 57.91 164 VAL A CA 1
ATOM 1311 C C . VAL A 1 164 ? -20.733 -9.110 -20.177 1.00 57.91 164 VAL A C 1
ATOM 1313 O O . VAL A 1 164 ? -19.799 -8.308 -20.272 1.00 57.91 164 VAL A O 1
ATOM 1316 N N . PRO A 1 165 ? -21.109 -9.876 -21.221 1.00 48.34 165 PRO A N 1
ATOM 1317 C CA . PRO A 1 165 ? -20.529 -9.700 -22.545 1.00 48.34 165 PRO A CA 1
ATOM 1318 C C . PRO A 1 165 ? -20.752 -8.256 -22.989 1.00 48.34 165 PRO A C 1
ATOM 1320 O O . PRO A 1 165 ? -21.870 -7.742 -22.911 1.00 48.34 165 PRO A O 1
ATOM 1323 N N . SER A 1 166 ? -19.685 -7.594 -23.425 1.00 41.09 166 SER A N 1
ATOM 1324 C CA . SER A 1 166 ? -19.729 -6.217 -23.912 1.00 41.09 166 SER A CA 1
ATOM 1325 C C . SER A 1 166 ? -20.843 -6.071 -24.956 1.00 41.09 166 SER A C 1
ATOM 1327 O O . SER A 1 166 ? -21.029 -6.968 -25.782 1.00 41.09 166 SER A O 1
ATOM 1329 N N . ALA A 1 167 ? -21.519 -4.921 -25.004 1.00 36.75 167 ALA A N 1
ATOM 1330 C CA . ALA A 1 167 ? -22.515 -4.556 -26.025 1.00 36.75 167 ALA A CA 1
ATOM 1331 C C . ALA A 1 167 ? -21.949 -4.484 -27.474 1.00 36.75 167 ALA A C 1
ATOM 1333 O O . ALA A 1 167 ? -22.531 -3.878 -28.368 1.00 36.75 167 ALA A O 1
ATOM 1334 N N . LEU A 1 168 ? -20.811 -5.131 -27.738 1.00 32.59 168 LEU A N 1
ATOM 1335 C CA . LEU A 1 168 ? -20.095 -5.213 -29.007 1.00 32.59 168 LEU A CA 1
ATOM 1336 C C . LEU A 1 168 ? -20.870 -5.961 -30.104 1.00 32.59 168 LEU A C 1
ATOM 1338 O O . LEU A 1 168 ? -20.590 -5.733 -31.279 1.00 32.59 168 LEU A O 1
ATOM 1342 N N . LYS A 1 169 ? -21.867 -6.799 -29.771 1.00 34.34 169 LYS A N 1
ATOM 1343 C CA . LYS A 1 169 ? -22.712 -7.451 -30.794 1.00 34.34 169 LYS A CA 1
ATOM 1344 C C . LYS A 1 169 ? -23.652 -6.479 -31.529 1.00 34.34 169 LYS A C 1
ATOM 1346 O O . LYS A 1 169 ? -24.082 -6.811 -32.628 1.00 34.34 169 LYS A O 1
ATOM 1351 N N . LEU A 1 170 ? -23.913 -5.277 -31.001 1.00 33.75 170 LEU A N 1
ATOM 1352 C CA . LEU A 1 170 ? -24.772 -4.275 -31.660 1.00 33.75 170 LEU A CA 1
ATOM 1353 C C . LEU A 1 170 ? -24.038 -3.428 -32.721 1.00 33.75 170 LEU A C 1
ATOM 1355 O O . LEU A 1 170 ? -24.683 -2.746 -33.509 1.00 33.75 170 LEU A O 1
ATOM 1359 N N . ALA A 1 171 ? -22.705 -3.518 -32.817 1.00 28.47 171 ALA A N 1
ATOM 1360 C CA . ALA A 1 171 ? -21.912 -2.813 -33.835 1.00 28.47 171 ALA A CA 1
ATOM 1361 C C . ALA A 1 171 ? -21.682 -3.633 -35.128 1.00 28.47 171 ALA A C 1
ATOM 1363 O O . ALA A 1 171 ? -20.902 -3.238 -35.998 1.00 28.47 171 ALA A O 1
ATOM 1364 N N . GLY A 1 172 ? -22.352 -4.780 -35.277 1.00 27.94 172 GLY A N 1
ATOM 1365 C CA . GLY A 1 172 ? -22.318 -5.622 -36.476 1.00 27.94 172 GLY A CA 1
ATOM 1366 C C . GLY A 1 172 ? -23.255 -5.111 -37.572 1.00 27.94 172 GLY A C 1
ATOM 1367 O O . GLY A 1 172 ? -24.233 -5.771 -37.902 1.00 27.94 172 GLY A O 1
ATOM 1368 N N . GLY A 1 173 ? -22.976 -3.924 -38.116 1.00 24.66 173 GLY A N 1
ATOM 1369 C CA . GLY A 1 173 ? -23.853 -3.262 -39.086 1.00 24.66 173 GLY A CA 1
ATOM 1370 C C . GLY A 1 173 ? -23.177 -2.151 -39.888 1.00 24.66 173 GLY A C 1
ATOM 1371 O O . GLY A 1 173 ? -23.676 -1.039 -39.934 1.00 24.66 173 GLY A O 1
ATOM 1372 N N . GLY A 1 174 ? -22.024 -2.448 -40.493 1.00 27.97 174 GLY A N 1
ATOM 1373 C CA . GLY A 1 174 ? -21.482 -1.775 -41.681 1.00 27.97 174 GLY A CA 1
ATOM 1374 C C . GLY A 1 174 ? -21.377 -0.244 -41.696 1.00 27.97 174 GLY A C 1
ATOM 1375 O O . GLY A 1 174 ? -22.198 0.411 -42.320 1.00 27.97 174 GLY A O 1
ATOM 1376 N N . THR A 1 175 ? -20.250 0.315 -41.239 1.00 23.44 175 THR A N 1
ATOM 1377 C CA . THR A 1 175 ? -19.520 1.353 -42.003 1.00 23.44 175 THR A CA 1
ATOM 1378 C C . THR A 1 175 ? -18.047 1.406 -41.565 1.00 23.44 175 THR A C 1
ATOM 1380 O O . THR A 1 175 ? -17.735 1.661 -40.408 1.00 23.44 175 THR A O 1
ATOM 1383 N N . ARG A 1 176 ? -17.114 1.156 -42.495 1.00 26.72 176 ARG A N 1
ATOM 1384 C CA . ARG A 1 176 ? -15.677 1.450 -42.328 1.00 26.72 176 ARG A CA 1
ATOM 1385 C C . ARG A 1 176 ? -15.475 2.966 -42.373 1.00 26.72 176 ARG A C 1
ATOM 1387 O O . ARG A 1 176 ? -15.866 3.541 -43.381 1.00 26.72 176 ARG A O 1
ATOM 1394 N N . LEU A 1 177 ? -14.756 3.561 -41.412 1.00 22.84 177 LEU A N 1
ATOM 1395 C CA . LEU A 1 177 ? -13.860 4.710 -41.649 1.00 22.84 177 LEU A CA 1
ATOM 1396 C C . LEU A 1 177 ? -12.846 4.920 -40.492 1.00 22.84 177 LEU A C 1
ATOM 1398 O O . LEU A 1 177 ? -13.193 5.350 -39.404 1.00 22.84 177 LEU A O 1
ATOM 1402 N N . ARG A 1 178 ? -11.586 4.579 -40.809 1.00 21.86 178 ARG A N 1
ATOM 1403 C CA . ARG A 1 178 ? -10.273 5.164 -40.434 1.00 21.86 178 ARG A CA 1
ATOM 1404 C C . ARG A 1 178 ? -9.934 5.552 -38.976 1.00 21.86 178 ARG A C 1
ATOM 1406 O O . ARG A 1 178 ? -10.293 6.610 -38.490 1.00 21.86 178 ARG A O 1
ATOM 1413 N N . THR A 1 179 ? -9.051 4.729 -38.401 1.00 27.08 179 THR A N 1
ATOM 1414 C CA . THR A 1 179 ? -7.766 5.060 -37.734 1.00 27.08 179 THR A CA 1
ATOM 1415 C C . THR A 1 179 ? -7.533 6.488 -37.209 1.00 27.08 179 THR A C 1
ATOM 1417 O O . THR A 1 179 ? -7.239 7.387 -37.996 1.00 27.08 179 THR A O 1
ATOM 1420 N N . ALA A 1 180 ? -7.422 6.617 -35.883 1.00 22.20 180 ALA A N 1
ATOM 1421 C CA . ALA A 1 180 ? -6.460 7.500 -35.222 1.00 22.20 180 ALA A CA 1
ATOM 1422 C C . ALA A 1 180 ? -5.941 6.825 -33.936 1.00 22.20 180 ALA A C 1
ATOM 1424 O O . ALA A 1 180 ? -6.681 6.185 -33.194 1.00 22.20 180 ALA A O 1
ATOM 1425 N N . SER A 1 181 ? -4.628 6.896 -33.769 1.00 22.39 181 SER A N 1
ATOM 1426 C CA . SER A 1 181 ? -3.776 6.241 -32.780 1.00 22.39 181 SER A CA 1
ATOM 1427 C C . SER A 1 181 ? -3.759 6.938 -31.413 1.00 22.39 181 SER A C 1
ATOM 1429 O O . SER A 1 181 ? -3.778 8.158 -31.370 1.00 22.39 181 SER A O 1
ATOM 1431 N N . ASN A 1 182 ? -3.607 6.136 -30.349 1.00 23.88 182 ASN A N 1
ATOM 1432 C CA . ASN A 1 182 ? -2.907 6.378 -29.070 1.00 23.88 182 ASN A CA 1
ATOM 1433 C C . ASN A 1 182 ? -2.710 7.827 -28.564 1.00 23.88 182 ASN A C 1
ATOM 1435 O O . ASN A 1 182 ? -1.920 8.545 -29.160 1.00 23.88 182 ASN A O 1
ATOM 1439 N N . THR A 1 183 ? -3.173 8.127 -27.335 1.00 23.64 183 THR A N 1
ATOM 1440 C CA . THR A 1 183 ? -2.309 8.253 -26.129 1.00 23.64 183 THR A CA 1
ATOM 1441 C C . THR A 1 183 ? -3.098 8.422 -24.815 1.00 23.64 183 THR A C 1
ATOM 1443 O O . THR A 1 183 ? -3.902 9.327 -24.672 1.00 23.64 183 THR A O 1
ATOM 1446 N N . ARG A 1 184 ? -2.795 7.522 -23.866 1.00 23.03 184 ARG A N 1
ATOM 1447 C CA . ARG A 1 184 ? -2.664 7.644 -22.394 1.00 23.03 184 ARG A CA 1
ATOM 1448 C C . ARG A 1 184 ? -3.381 8.754 -21.586 1.00 23.03 184 ARG A C 1
ATOM 1450 O O . ARG A 1 184 ? -2.976 9.905 -21.606 1.00 23.03 184 ARG A O 1
ATOM 1457 N N . THR A 1 185 ? -4.246 8.272 -20.682 1.00 27.47 185 THR A N 1
ATOM 1458 C CA . THR A 1 185 ? -4.206 8.380 -19.199 1.00 27.47 185 THR A CA 1
ATOM 1459 C C . THR A 1 185 ? -3.812 9.716 -18.549 1.00 27.47 185 THR A C 1
ATOM 1461 O O . THR A 1 185 ? -2.624 10.022 -18.444 1.00 27.47 185 THR A O 1
ATOM 1464 N N . GLY A 1 186 ? -4.794 10.371 -17.925 1.00 21.98 186 GLY A N 1
ATOM 1465 C CA . GLY A 1 186 ? -4.619 11.298 -16.805 1.00 21.98 186 GLY A CA 1
ATOM 1466 C C . GLY A 1 186 ? -5.662 10.988 -15.727 1.00 21.98 186 GLY A C 1
ATOM 1467 O O . GLY A 1 186 ? -6.845 10.896 -16.037 1.00 21.98 186 GLY A O 1
ATOM 1468 N N . LEU A 1 187 ? -5.213 10.754 -14.490 1.00 23.84 187 LEU A N 1
ATOM 1469 C CA . LEU A 1 187 ? -6.072 10.601 -13.314 1.00 23.84 187 LEU A CA 1
ATOM 1470 C C . LEU A 1 187 ? -6.917 11.870 -13.110 1.00 23.84 187 LEU A C 1
ATOM 1472 O O . LEU A 1 187 ? -6.360 12.967 -13.092 1.00 23.84 187 LEU A O 1
ATOM 1476 N N . GLN A 1 188 ? -8.221 11.717 -12.872 1.00 23.30 188 GLN A N 1
ATOM 1477 C CA . GLN A 1 188 ? -9.071 12.772 -12.315 1.00 23.30 188 GLN A CA 1
ATOM 1478 C C . GLN A 1 188 ? -9.710 12.304 -11.004 1.00 23.30 188 GLN A C 1
ATOM 1480 O O . GLN A 1 188 ? -10.123 11.157 -10.861 1.00 23.30 188 GLN A O 1
ATOM 1485 N N . TYR A 1 189 ? -9.705 13.213 -10.031 1.00 21.72 189 TYR A N 1
ATOM 1486 C CA . TYR A 1 189 ? -10.264 13.070 -8.692 1.00 21.72 189 TYR A CA 1
ATOM 1487 C C . TYR A 1 189 ? -11.802 13.090 -8.745 1.00 21.72 189 TYR A C 1
ATOM 1489 O O . TYR A 1 189 ? -12.382 14.055 -9.238 1.00 21.72 189 TYR A O 1
ATOM 1497 N N . GLU A 1 190 ? -12.461 12.070 -8.187 1.00 24.02 190 GLU A N 1
ATOM 1498 C CA . GLU A 1 190 ? -13.907 12.081 -7.933 1.00 24.02 190 GLU A CA 1
ATOM 1499 C C . GLU A 1 190 ? -14.225 12.898 -6.666 1.00 24.02 190 GLU A C 1
ATOM 1501 O O . GLU A 1 190 ? -13.773 12.579 -5.562 1.00 24.02 190 GLU A O 1
ATOM 1506 N N . LEU A 1 191 ? -15.037 13.946 -6.824 1.00 24.73 191 LEU A N 1
ATOM 1507 C CA . LEU A 1 191 ? -15.799 14.581 -5.749 1.00 24.73 191 LEU A CA 1
ATOM 1508 C C . LEU A 1 191 ? -17.143 13.848 -5.622 1.00 24.73 191 LEU A C 1
ATOM 1510 O O . LEU A 1 191 ? -17.797 13.568 -6.620 1.00 24.73 191 LEU A O 1
ATOM 1514 N N . SER A 1 192 ? -17.555 13.537 -4.395 1.00 27.42 192 SER A N 1
ATOM 1515 C CA . SER A 1 192 ? -18.807 12.837 -4.095 1.00 27.42 192 SER A CA 1
ATOM 1516 C C . SER A 1 192 ? -20.042 13.697 -4.404 1.00 27.42 192 SER A C 1
ATOM 1518 O O . SER A 1 192 ? -20.247 14.741 -3.779 1.00 27.42 192 SER A O 1
ATOM 1520 N N . ASP A 1 193 ? -20.870 13.225 -5.336 1.00 27.92 193 ASP A N 1
ATOM 1521 C CA . ASP A 1 193 ? -22.164 13.783 -5.735 1.00 27.92 193 ASP A CA 1
ATOM 1522 C C . ASP A 1 193 ? -23.270 13.436 -4.728 1.00 27.92 193 ASP A C 1
ATOM 1524 O O . ASP A 1 193 ? -23.714 12.295 -4.680 1.00 27.92 193 ASP A O 1
ATOM 1528 N N . ASP A 1 194 ? -23.761 14.422 -3.971 1.00 28.84 194 ASP A N 1
ATOM 1529 C CA . ASP A 1 194 ? -25.109 14.375 -3.379 1.00 28.84 194 ASP A CA 1
ATOM 1530 C C . ASP A 1 194 ? -25.615 15.789 -3.024 1.00 28.84 194 ASP A C 1
ATOM 1532 O O . ASP A 1 194 ? -25.812 16.163 -1.870 1.00 28.84 194 ASP A O 1
ATOM 1536 N N . SER A 1 195 ? -25.805 16.639 -4.041 1.00 30.59 195 SER A N 1
ATOM 1537 C CA . SER A 1 195 ? -26.824 17.700 -3.995 1.00 30.59 195 SER A CA 1
ATOM 1538 C C . SER A 1 195 ? -27.132 18.221 -5.403 1.00 30.59 195 SER A C 1
ATOM 1540 O O . SER A 1 195 ? -26.236 18.422 -6.224 1.00 30.59 195 SER A O 1
ATOM 1542 N N . GLU A 1 196 ? -28.400 18.522 -5.690 1.00 31.45 196 GLU A N 1
ATOM 1543 C CA . GLU A 1 196 ? -28.822 19.186 -6.937 1.00 31.45 196 GLU A CA 1
ATOM 1544 C C . GLU A 1 196 ? -28.215 20.602 -7.117 1.00 31.45 196 GLU A C 1
ATOM 1546 O O . GLU A 1 196 ? -28.276 21.168 -8.210 1.00 31.45 196 GLU A O 1
ATOM 1551 N N . ALA A 1 197 ? -27.560 21.155 -6.084 1.00 28.30 197 ALA A N 1
ATOM 1552 C CA . ALA A 1 197 ? -26.761 22.380 -6.161 1.00 28.30 197 ALA A CA 1
ATOM 1553 C C . ALA A 1 197 ? -25.333 22.131 -6.698 1.00 28.30 197 ALA A C 1
ATOM 1555 O O . ALA A 1 197 ? -24.809 22.959 -7.445 1.00 28.30 197 ALA A O 1
ATOM 1556 N N . THR A 1 198 ? -24.730 20.966 -6.424 1.00 29.70 198 THR A N 1
ATOM 1557 C CA . THR A 1 198 ? -23.396 20.572 -6.929 1.00 29.70 198 THR A CA 1
ATOM 1558 C C . THR A 1 198 ? -23.397 20.437 -8.459 1.00 29.70 198 THR A C 1
ATOM 1560 O O . THR A 1 198 ? -22.495 20.927 -9.141 1.00 29.70 198 THR A O 1
ATOM 1563 N N . LYS A 1 199 ? -24.487 19.906 -9.031 1.00 33.53 199 LYS A N 1
ATOM 1564 C CA . LYS A 1 199 ? -24.688 19.802 -10.490 1.00 33.53 199 LYS A CA 1
ATOM 1565 C C . LYS A 1 199 ? -24.879 21.157 -11.188 1.00 33.53 199 LYS A C 1
ATOM 1567 O O . LYS A 1 199 ? -24.613 21.273 -12.383 1.00 33.53 199 LYS A O 1
ATOM 1572 N N . ALA A 1 200 ? -25.331 22.194 -10.474 1.00 29.44 200 ALA A N 1
ATOM 1573 C CA . ALA A 1 200 ? -25.429 23.555 -11.014 1.00 29.44 200 ALA A CA 1
ATOM 1574 C C . ALA A 1 200 ? -24.056 24.258 -11.070 1.00 29.44 200 ALA A C 1
ATOM 1576 O O . ALA A 1 200 ? -23.809 25.039 -11.988 1.00 29.44 200 ALA A O 1
ATOM 1577 N N . ILE A 1 201 ? -23.144 23.926 -10.146 1.00 29.97 201 ILE A N 1
ATOM 1578 C CA . ILE A 1 201 ? -21.764 24.441 -10.104 1.00 29.97 201 ILE A CA 1
ATOM 1579 C C . ILE A 1 201 ? -20.909 23.815 -11.220 1.00 29.97 201 ILE A C 1
ATOM 1581 O O . ILE A 1 201 ? -20.204 24.536 -11.928 1.00 29.97 201 ILE A O 1
ATOM 1585 N N . ALA A 1 202 ? -21.049 22.509 -11.478 1.00 28.70 202 ALA A N 1
ATOM 1586 C CA . ALA A 1 202 ? -20.361 21.837 -12.589 1.00 28.70 202 ALA A CA 1
ATOM 1587 C C . ALA A 1 202 ? -20.745 22.408 -13.975 1.00 28.70 202 ALA A C 1
ATOM 1589 O O . ALA A 1 202 ? -19.918 22.466 -14.885 1.00 28.70 202 ALA A O 1
ATOM 1590 N N . ALA A 1 203 ? -21.979 22.909 -14.130 1.00 30.39 203 ALA A N 1
ATOM 1591 C CA . ALA A 1 203 ? -22.466 23.488 -15.385 1.00 30.39 203 ALA A CA 1
ATOM 1592 C C . ALA A 1 203 ? -21.900 24.888 -15.706 1.00 30.39 203 ALA A C 1
ATOM 1594 O O . ALA A 1 203 ? -21.943 25.293 -16.869 1.00 30.39 203 ALA A O 1
ATOM 1595 N N . LEU A 1 204 ? -21.362 25.614 -14.717 1.00 29.11 204 LEU A N 1
ATOM 1596 C CA . LEU A 1 204 ? -20.712 26.921 -14.912 1.00 29.11 204 LEU A CA 1
ATOM 1597 C C . LEU A 1 204 ? -19.176 26.828 -14.981 1.00 29.11 204 LEU A C 1
ATOM 1599 O O . LEU A 1 204 ? -18.545 27.763 -15.466 1.00 29.11 204 LEU A O 1
ATOM 1603 N N . GLY A 1 205 ? -18.582 25.711 -14.542 1.00 28.53 205 GLY A N 1
ATOM 1604 C CA . GLY A 1 205 ? -17.128 25.499 -14.495 1.00 28.53 205 GLY A CA 1
ATOM 1605 C C . GLY A 1 205 ? -16.518 24.640 -15.613 1.00 28.53 205 GLY A C 1
ATOM 1606 O O . GLY A 1 205 ? -15.302 24.644 -15.752 1.00 28.53 205 GLY A O 1
ATOM 1607 N N . TYR A 1 206 ? -17.312 23.936 -16.432 1.00 25.14 206 TYR A N 1
ATOM 1608 C CA . TYR A 1 206 ? -16.795 23.102 -17.532 1.00 25.14 206 TYR A CA 1
ATOM 1609 C C . TYR A 1 206 ? -17.347 23.523 -18.905 1.00 25.14 206 TYR A C 1
ATOM 1611 O O . TYR A 1 206 ? -18.363 23.017 -19.405 1.00 25.14 206 TYR A O 1
ATOM 1619 N N . ILE A 1 207 ? -16.612 24.433 -19.546 1.00 25.58 207 ILE A N 1
ATOM 1620 C CA . ILE A 1 207 ? -16.556 24.568 -21.004 1.00 25.58 207 ILE A CA 1
ATOM 1621 C C . ILE A 1 207 ? -15.128 24.175 -21.403 1.00 25.58 207 ILE A C 1
ATOM 1623 O O . ILE A 1 207 ? -14.238 25.016 -21.428 1.00 25.58 207 ILE A O 1
ATOM 1627 N N . ILE A 1 208 ? -14.901 22.884 -21.649 1.00 26.77 208 ILE A N 1
ATOM 1628 C CA . ILE A 1 208 ? -13.688 22.386 -22.310 1.00 26.77 208 ILE A CA 1
ATOM 1629 C C . ILE A 1 208 ? -14.099 22.058 -23.751 1.00 26.77 208 ILE A C 1
ATOM 1631 O O . ILE A 1 208 ? -15.054 21.306 -23.959 1.00 26.77 208 ILE A O 1
ATOM 1635 N N . ASN A 1 209 ? -13.451 22.715 -24.718 1.00 26.09 209 ASN A N 1
ATOM 1636 C CA . ASN A 1 209 ? -13.532 22.399 -26.149 1.00 26.09 209 ASN A CA 1
ATOM 1637 C C . ASN A 1 209 ? -12.679 21.155 -26.462 1.00 26.09 209 ASN A C 1
ATOM 1639 O O . ASN A 1 209 ? -11.862 20.760 -25.639 1.00 26.09 209 ASN A O 1
ATOM 1643 N N . GLU A 1 210 ? -12.856 20.570 -27.648 1.00 31.06 210 GLU A N 1
ATOM 1644 C CA . GLU A 1 210 ? -12.292 19.287 -28.125 1.00 31.06 210 GLU A CA 1
ATOM 1645 C C . GLU A 1 210 ? -10.743 19.208 -28.235 1.00 31.06 210 GLU A C 1
ATOM 1647 O O . GLU A 1 210 ? -10.206 18.282 -28.843 1.00 31.06 210 GLU A O 1
ATOM 1652 N N . ASP A 1 211 ? -10.003 20.125 -27.607 1.00 27.73 211 ASP A N 1
ATOM 1653 C CA . ASP A 1 211 ? -8.564 20.314 -27.774 1.00 27.73 211 ASP A CA 1
ATOM 1654 C C . ASP A 1 211 ? -7.924 20.546 -26.384 1.00 27.73 211 ASP A C 1
ATOM 1656 O O . ASP A 1 211 ? -7.815 21.684 -25.922 1.00 27.73 211 ASP A O 1
ATOM 1660 N N . ASP A 1 212 ? -7.535 19.465 -25.696 1.00 35.78 212 ASP A N 1
ATOM 1661 C CA . ASP A 1 212 ? -7.016 19.407 -24.309 1.00 35.78 212 ASP A CA 1
ATOM 1662 C C . ASP A 1 212 ? -5.880 20.409 -23.967 1.00 35.78 212 ASP A C 1
ATOM 1664 O O . ASP A 1 212 ? -4.703 20.063 -23.847 1.00 35.78 212 ASP A O 1
ATOM 1668 N N . SER A 1 213 ? -6.224 21.675 -23.722 1.00 24.98 213 SER A N 1
ATOM 1669 C CA . SER A 1 213 ? -5.333 22.686 -23.141 1.00 24.98 213 SER A CA 1
ATOM 1670 C C . SER A 1 213 ? -6.103 23.594 -22.165 1.00 24.98 213 SER A C 1
ATOM 1672 O O . SER A 1 213 ? -7.194 24.063 -22.501 1.00 24.98 213 SER A O 1
ATOM 1674 N N . PRO A 1 214 ? -5.584 23.866 -20.945 1.00 24.73 214 PRO A N 1
ATOM 1675 C CA . PRO A 1 214 ? -6.253 24.731 -19.981 1.00 24.73 214 PRO A CA 1
ATOM 1676 C C . PRO A 1 214 ? -6.029 26.191 -20.384 1.00 24.73 214 PRO A C 1
ATOM 1678 O O . PRO A 1 214 ? -5.130 26.871 -19.897 1.00 24.73 214 PRO A O 1
ATOM 1681 N N . VAL A 1 215 ? -6.850 26.679 -21.309 1.00 23.12 215 VAL A N 1
ATOM 1682 C CA . VAL A 1 215 ? -6.921 28.099 -21.652 1.00 23.12 215 VAL A CA 1
ATOM 1683 C C . VAL A 1 215 ? -8.229 28.639 -21.085 1.00 23.12 215 VAL A C 1
ATOM 1685 O O . VAL A 1 215 ? -9.307 28.349 -21.599 1.00 23.12 215 VAL A O 1
ATOM 1688 N N . CYS A 1 216 ? -8.148 29.456 -20.033 1.00 24.89 216 CYS A N 1
ATOM 1689 C CA . CYS A 1 216 ? -9.233 30.356 -19.640 1.00 24.89 216 CYS A CA 1
ATOM 1690 C C . CYS A 1 216 ? -9.503 31.332 -20.797 1.00 24.89 216 CYS A C 1
ATOM 1692 O O . CYS A 1 216 ? -8.926 32.416 -20.842 1.00 24.89 216 CYS A O 1
ATOM 1694 N N . ASN A 1 217 ? -10.354 30.944 -21.750 1.00 22.75 217 ASN A N 1
ATOM 1695 C CA . ASN A 1 217 ? -10.777 31.806 -22.846 1.00 22.75 217 ASN A CA 1
ATOM 1696 C C . ASN A 1 217 ? -12.280 32.090 -22.729 1.00 22.75 217 ASN A C 1
ATOM 1698 O O . ASN A 1 217 ? -13.126 31.236 -22.990 1.00 22.75 217 ASN A O 1
ATOM 1702 N N . THR A 1 218 ? -12.626 33.320 -22.351 1.00 26.98 218 THR A N 1
ATOM 1703 C CA . THR A 1 218 ? -14.005 33.830 -22.296 1.00 26.98 218 THR A CA 1
ATOM 1704 C C . THR A 1 218 ? -14.655 34.015 -23.674 1.00 26.98 218 THR A C 1
ATOM 1706 O O . THR A 1 218 ? -15.809 34.435 -23.759 1.00 26.98 218 THR A O 1
ATOM 1709 N N . SER A 1 219 ? -13.987 33.633 -24.766 1.00 27.28 219 SER A N 1
ATOM 1710 C CA . SER A 1 219 ? -14.552 33.653 -26.123 1.00 27.28 219 SER A CA 1
ATOM 1711 C C . SER A 1 219 ? -15.727 32.684 -26.331 1.00 27.28 219 SER A C 1
ATOM 1713 O O . SER A 1 219 ? -16.498 32.871 -27.265 1.00 27.28 219 SER A O 1
ATOM 1715 N N . ALA A 1 220 ? -15.935 31.688 -25.462 1.00 30.55 220 ALA A N 1
ATOM 1716 C CA . ALA A 1 220 ? -17.016 30.708 -25.633 1.00 30.55 220 ALA A CA 1
ATOM 1717 C C . ALA A 1 220 ? -18.421 31.193 -25.200 1.00 30.55 220 ALA A C 1
ATOM 1719 O O . ALA A 1 220 ? -19.405 30.496 -25.452 1.00 30.55 220 ALA A O 1
AT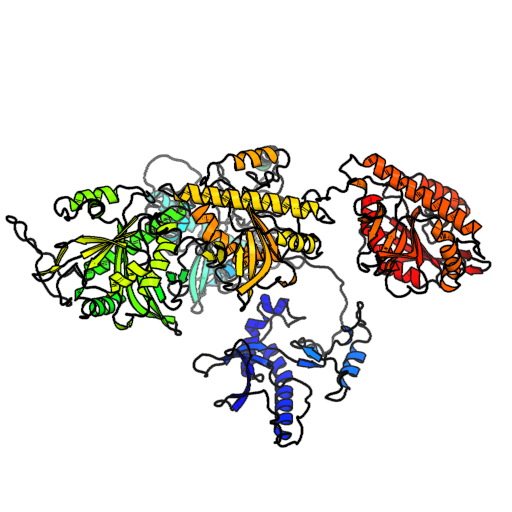OM 1720 N N . MET A 1 221 ? -18.553 32.379 -24.585 1.00 30.36 221 MET A N 1
ATOM 1721 C CA . MET A 1 221 ? -19.869 33.014 -24.371 1.00 30.36 221 MET A CA 1
ATOM 1722 C C . MET A 1 221 ? -20.272 33.975 -25.499 1.00 30.36 221 MET A C 1
ATOM 1724 O O . MET A 1 221 ? -21.448 34.315 -25.604 1.00 30.36 221 MET A O 1
ATOM 1728 N N . LEU A 1 222 ? -19.328 34.402 -26.342 1.00 31.62 222 LEU A N 1
ATOM 1729 C CA . LEU A 1 222 ? -19.545 35.365 -27.424 1.00 31.62 222 LEU A CA 1
ATOM 1730 C C . LEU A 1 222 ? -18.725 34.943 -28.651 1.00 31.62 222 LEU A C 1
ATOM 1732 O O . LEU A 1 222 ? -17.750 35.592 -29.021 1.00 31.62 222 LEU A O 1
ATOM 1736 N N . ASP A 1 223 ? -19.119 33.837 -29.279 1.00 26.56 223 ASP A N 1
ATOM 1737 C CA . ASP A 1 223 ? -18.658 33.529 -30.630 1.00 26.56 223 ASP A CA 1
ATOM 1738 C C . ASP A 1 223 ? -19.348 34.501 -31.602 1.00 26.56 223 ASP A C 1
ATOM 1740 O O . ASP A 1 223 ? -20.581 34.559 -31.672 1.00 26.56 223 ASP A O 1
ATOM 1744 N N . HIS A 1 224 ? -18.559 35.282 -32.347 1.00 32.22 224 HIS A N 1
ATOM 1745 C CA . HIS A 1 224 ? -19.038 36.308 -33.280 1.00 32.22 224 HIS A CA 1
ATOM 1746 C C . HIS A 1 224 ? -19.972 35.760 -34.376 1.00 32.22 224 HIS A C 1
ATOM 1748 O O . HIS A 1 224 ? -20.656 36.548 -35.031 1.00 32.22 224 HIS A O 1
ATOM 1754 N N . ASN A 1 225 ? -20.050 34.433 -34.538 1.00 31.22 225 ASN A N 1
ATOM 1755 C CA . ASN A 1 225 ? -20.847 33.768 -35.566 1.00 31.22 225 ASN A CA 1
ATOM 1756 C C . ASN A 1 225 ? -22.070 32.980 -35.053 1.00 31.22 225 ASN A C 1
ATOM 1758 O O . ASN A 1 225 ? -22.790 32.420 -35.874 1.00 31.22 225 ASN A O 1
ATOM 1762 N N . ASN A 1 226 ? -22.357 32.953 -33.743 1.00 33.94 226 ASN A N 1
ATOM 1763 C CA . ASN A 1 226 ? -23.544 32.276 -33.192 1.00 33.94 226 ASN A CA 1
ATOM 1764 C C . ASN A 1 226 ? -24.111 33.026 -31.974 1.00 33.94 226 ASN A C 1
ATOM 1766 O O . ASN A 1 226 ? -23.906 32.646 -30.822 1.00 33.94 226 ASN A O 1
ATOM 1770 N N . TRP A 1 227 ? -24.872 34.090 -32.233 1.00 33.19 227 TRP A N 1
ATOM 1771 C CA . TRP A 1 227 ? -25.654 34.772 -31.201 1.00 33.19 227 TRP A CA 1
ATOM 1772 C C . TRP A 1 227 ? -26.736 33.826 -30.655 1.00 33.19 227 TRP A C 1
ATOM 1774 O O . TRP A 1 227 ? -27.598 33.375 -31.412 1.00 33.19 227 TRP A O 1
ATOM 1784 N N . GLN A 1 228 ? -26.739 33.540 -29.347 1.00 40.22 228 GLN A N 1
ATOM 1785 C CA . GLN A 1 228 ? -27.951 33.017 -28.709 1.00 40.22 228 GLN A CA 1
ATOM 1786 C C . GLN A 1 228 ? -28.990 34.146 -28.654 1.00 40.22 228 GLN A C 1
ATOM 1788 O O . GLN A 1 228 ? -28.651 35.247 -28.211 1.00 40.22 228 GLN A O 1
ATOM 1793 N N . PRO A 1 229 ? -30.235 33.928 -29.110 1.00 43.56 229 PRO A N 1
ATOM 1794 C CA . PRO A 1 229 ? -31.253 34.961 -29.030 1.00 43.56 229 PRO A CA 1
ATOM 1795 C C . PRO A 1 229 ? -31.578 35.231 -27.559 1.00 43.56 229 PRO A C 1
ATOM 1797 O O . PRO A 1 229 ? -31.877 34.307 -26.808 1.00 43.56 229 PRO A O 1
ATOM 1800 N N . LEU A 1 230 ? -31.528 36.503 -27.156 1.00 49.81 230 LEU A N 1
ATOM 1801 C CA . LEU A 1 230 ? -32.172 36.963 -25.929 1.00 49.81 230 LEU A CA 1
ATOM 1802 C C . LEU A 1 230 ? -33.625 36.473 -25.925 1.00 49.81 230 LEU A C 1
ATOM 1804 O O . LEU A 1 230 ? -34.388 36.785 -26.843 1.00 49.81 230 LEU A O 1
ATOM 1808 N N . GLU A 1 231 ? -33.998 35.700 -24.908 1.00 55.38 231 GLU A N 1
ATOM 1809 C CA . GLU A 1 231 ? -35.351 35.172 -24.780 1.00 55.38 231 GLU A CA 1
ATOM 1810 C C . GLU A 1 231 ? -36.216 36.166 -24.001 1.00 55.38 231 GLU A C 1
ATOM 1812 O O . GLU A 1 231 ? -35.757 36.808 -23.053 1.00 55.38 231 GLU A O 1
ATOM 1817 N N . ARG A 1 232 ? -37.481 36.302 -24.409 1.00 63.22 232 ARG A N 1
ATOM 1818 C CA . ARG A 1 232 ? -38.489 37.043 -23.648 1.00 63.22 232 ARG A CA 1
ATOM 1819 C C . ARG A 1 232 ? -39.418 36.075 -22.962 1.00 63.22 232 ARG A C 1
ATOM 1821 O O . ARG A 1 232 ? -39.893 35.121 -23.579 1.00 63.22 232 ARG A O 1
ATOM 1828 N N . ASN A 1 233 ? -39.729 36.369 -21.710 1.00 61.03 233 ASN A N 1
ATOM 1829 C CA . ASN A 1 233 ? -40.812 35.691 -21.031 1.00 61.03 233 ASN A CA 1
ATOM 1830 C C . ASN A 1 233 ? -42.120 36.060 -21.761 1.00 61.03 233 ASN A C 1
ATOM 1832 O O . ASN A 1 233 ? -42.390 37.253 -21.926 1.00 61.03 233 ASN A O 1
ATOM 1836 N N . PRO A 1 234 ? -42.912 35.083 -22.239 1.00 52.53 234 PRO A N 1
ATOM 1837 C CA . PRO A 1 234 ? -44.133 35.362 -22.992 1.00 52.53 234 PRO A CA 1
ATOM 1838 C C . PRO A 1 234 ? -45.142 36.202 -22.201 1.00 52.53 234 PRO A C 1
ATOM 1840 O O . PRO A 1 234 ? -45.799 37.068 -22.779 1.00 52.53 234 PRO A O 1
ATOM 1843 N N . ASP A 1 235 ? -45.210 35.990 -20.885 1.00 57.22 235 ASP A N 1
ATOM 1844 C CA . ASP A 1 235 ? -46.216 36.583 -20.006 1.00 57.22 235 ASP A CA 1
ATOM 1845 C C . ASP A 1 235 ? -45.761 37.927 -19.430 1.00 57.22 235 ASP A C 1
ATOM 1847 O O . ASP A 1 235 ? -46.532 38.886 -19.394 1.00 57.22 235 ASP A O 1
ATOM 1851 N N . THR A 1 236 ? -44.495 38.033 -19.014 1.00 63.22 236 THR A N 1
ATOM 1852 C CA . THR A 1 236 ? -43.967 39.260 -18.385 1.00 63.22 236 THR A CA 1
ATOM 1853 C C . THR A 1 236 ? -43.233 40.182 -19.358 1.00 63.22 236 THR A C 1
ATOM 1855 O O . THR A 1 236 ? -42.919 41.317 -19.004 1.00 63.22 236 THR A O 1
ATOM 1858 N N . GLN A 1 237 ? -42.952 39.714 -20.582 1.00 61.31 237 GLN A N 1
ATOM 1859 C CA . GLN A 1 237 ? -42.141 40.390 -21.610 1.00 61.31 237 GLN A CA 1
ATOM 1860 C C . GLN A 1 237 ? -40.692 40.707 -21.184 1.00 61.31 237 GLN A C 1
ATOM 1862 O O . GLN A 1 237 ? -39.950 41.357 -21.933 1.00 61.31 237 GLN A O 1
ATOM 1867 N N . GLU A 1 238 ? -40.278 40.210 -20.014 1.00 64.56 238 GLU A N 1
ATOM 1868 C CA . GLU A 1 238 ? -38.951 40.375 -19.427 1.00 64.56 238 GLU A CA 1
ATOM 1869 C C . GLU A 1 238 ? -37.902 39.617 -20.245 1.00 64.56 238 GLU A C 1
ATOM 1871 O O . GLU A 1 238 ? -38.111 38.464 -20.629 1.00 64.56 238 GLU A O 1
ATOM 1876 N N . LEU A 1 239 ? -36.770 40.269 -20.515 1.00 60.75 239 LEU A N 1
ATOM 1877 C CA . LEU A 1 239 ? -35.629 39.644 -21.176 1.00 60.75 239 LEU A CA 1
ATOM 1878 C C . LEU A 1 239 ? -34.836 38.818 -20.167 1.00 60.75 239 LEU A C 1
ATOM 1880 O O . LEU A 1 239 ? -34.542 39.292 -19.070 1.00 60.75 239 LEU A O 1
ATOM 1884 N N . PHE A 1 240 ? -34.431 37.617 -20.558 1.00 61.97 240 PHE A N 1
ATOM 1885 C CA . PHE A 1 240 ? -33.553 36.774 -19.757 1.00 61.97 240 PHE A CA 1
ATOM 1886 C C . PHE A 1 240 ? -32.584 35.989 -20.644 1.00 61.97 240 PHE A C 1
ATOM 1888 O O . PHE A 1 240 ? -32.794 35.805 -21.846 1.00 61.97 240 PHE A O 1
ATOM 1895 N N . LEU A 1 241 ? -31.508 35.507 -20.027 1.00 55.53 241 LEU A N 1
ATOM 1896 C CA . LEU A 1 241 ? -30.554 34.598 -20.656 1.00 55.53 241 LEU A CA 1
ATOM 1897 C C . LEU A 1 241 ? -30.780 33.188 -20.123 1.00 55.53 241 LEU A C 1
ATOM 1899 O O . LEU A 1 241 ? -30.700 32.968 -18.917 1.00 55.53 241 LEU A O 1
ATOM 1903 N N . ARG A 1 242 ? -31.054 32.225 -21.005 1.00 58.03 242 ARG A N 1
ATOM 1904 C CA . ARG A 1 242 ? -31.230 30.821 -20.621 1.00 58.03 242 ARG A CA 1
ATOM 1905 C C . ARG A 1 242 ? -29.907 30.071 -20.702 1.00 58.03 242 ARG A C 1
ATOM 1907 O O . ARG A 1 242 ? -29.168 30.201 -21.676 1.00 58.03 242 ARG A O 1
ATOM 1914 N N . LEU A 1 243 ? -29.603 29.251 -19.698 1.00 51.00 243 LEU A N 1
ATOM 1915 C CA . LEU A 1 243 ? -28.361 28.478 -19.698 1.00 51.00 243 LEU A CA 1
ATOM 1916 C C . LEU A 1 243 ? -28.442 27.300 -20.688 1.00 51.00 243 LEU A C 1
ATOM 1918 O O . LEU A 1 243 ? -29.317 26.440 -20.602 1.00 51.00 243 LEU A O 1
ATOM 1922 N N . ARG A 1 244 ? -27.479 27.217 -21.617 1.00 42.91 244 ARG A N 1
ATOM 1923 C CA . ARG A 1 244 ? -27.484 26.277 -22.762 1.00 42.91 244 ARG A CA 1
ATOM 1924 C C . ARG A 1 244 ? -27.577 24.791 -22.374 1.00 42.91 244 ARG A C 1
ATOM 1926 O O . ARG A 1 244 ? -28.210 24.025 -23.096 1.00 42.91 244 ARG A O 1
ATOM 1933 N N . LYS A 1 245 ? -26.969 24.386 -21.249 1.00 39.50 245 LYS A N 1
ATOM 1934 C CA . LYS A 1 245 ? -26.973 22.999 -20.727 1.00 39.50 245 LYS A CA 1
ATOM 1935 C C . LYS A 1 245 ? -28.048 22.739 -19.652 1.00 39.50 245 LYS A C 1
ATOM 1937 O O . LYS A 1 245 ? -28.330 21.585 -19.354 1.00 39.50 245 LYS A O 1
ATOM 1942 N N . ARG A 1 246 ? -28.661 23.789 -19.088 1.00 43.72 246 ARG A N 1
ATOM 1943 C CA . ARG A 1 246 ? -29.687 23.730 -18.027 1.00 43.72 246 ARG A CA 1
ATOM 1944 C C . ARG A 1 246 ? -30.855 24.633 -18.406 1.00 43.72 246 ARG A C 1
ATOM 1946 O O . ARG A 1 246 ? -30.903 25.804 -18.040 1.00 43.72 246 ARG A O 1
ATOM 1953 N N . ARG A 1 247 ? -31.789 24.085 -19.190 1.00 57.09 247 ARG A N 1
ATOM 1954 C CA . ARG A 1 247 ? -32.945 24.845 -19.699 1.00 57.09 247 ARG A CA 1
ATOM 1955 C C . ARG A 1 247 ? -33.893 25.316 -18.595 1.00 57.09 247 ARG A C 1
ATOM 1957 O O . ARG A 1 247 ? -34.664 26.237 -18.837 1.00 57.09 247 ARG A O 1
ATOM 1964 N N . ASP A 1 248 ? -33.813 24.713 -17.416 1.00 55.25 248 ASP A N 1
ATOM 1965 C CA . ASP A 1 248 ? -34.519 25.091 -16.195 1.00 55.25 248 ASP A CA 1
ATOM 1966 C C . ASP A 1 248 ? -33.844 26.242 -15.430 1.00 55.25 248 ASP A C 1
ATOM 1968 O O . ASP A 1 248 ? -34.296 26.571 -14.349 1.00 55.25 248 ASP A O 1
ATOM 1972 N N . MET A 1 249 ? -32.771 26.862 -15.932 1.00 55.75 249 MET A N 1
ATOM 1973 C CA . MET A 1 249 ? -32.081 27.968 -15.255 1.00 55.75 249 MET A CA 1
ATOM 1974 C C . MET A 1 249 ? -31.959 29.186 -16.175 1.00 55.75 249 MET A C 1
ATOM 1976 O O . MET A 1 249 ? -31.567 29.069 -17.342 1.00 55.75 249 MET A O 1
ATOM 1980 N N . ILE A 1 250 ? -32.270 30.363 -15.635 1.00 58.50 250 ILE A N 1
ATOM 1981 C CA . ILE A 1 250 ? -32.251 31.644 -16.347 1.00 58.50 250 ILE A CA 1
ATOM 1982 C C . ILE A 1 250 ? -31.501 32.718 -15.553 1.00 58.50 250 ILE A C 1
ATOM 1984 O O . ILE A 1 250 ? -31.399 32.646 -14.330 1.00 58.50 250 ILE A O 1
ATOM 1988 N N . ILE A 1 251 ? -30.984 33.730 -16.250 1.00 58.91 251 ILE A N 1
ATOM 1989 C CA . ILE A 1 251 ? -30.385 34.926 -15.653 1.00 58.91 251 ILE A CA 1
ATOM 1990 C C . ILE A 1 251 ? -31.230 36.140 -16.028 1.00 58.91 251 ILE A C 1
ATOM 1992 O O . ILE A 1 251 ? -31.432 36.417 -17.213 1.00 58.91 251 ILE A O 1
ATOM 1996 N N . THR A 1 252 ? -31.701 36.864 -15.019 1.00 61.50 252 THR A N 1
ATOM 1997 C CA . THR A 1 252 ? -32.639 37.977 -15.144 1.00 61.50 252 THR A CA 1
ATOM 1998 C C . THR A 1 252 ? -32.024 39.299 -14.661 1.00 61.50 252 THR A C 1
ATOM 2000 O O . THR A 1 252 ? -31.014 39.318 -13.934 1.00 61.50 252 THR A O 1
ATOM 2003 N N . PRO A 1 253 ? -32.612 40.436 -15.067 1.00 61.06 253 PRO A N 1
ATOM 2004 C CA . PRO A 1 253 ? -32.427 41.718 -14.396 1.00 61.06 253 PRO A CA 1
ATOM 2005 C C . PRO A 1 253 ? -32.913 41.676 -12.929 1.00 61.06 253 PRO A C 1
ATOM 2007 O O . PRO A 1 253 ? -33.644 40.758 -12.548 1.00 61.06 253 PRO A O 1
ATOM 2010 N N . PRO A 1 254 ? -32.501 42.644 -12.088 1.00 57.84 254 PRO A N 1
ATOM 2011 C CA . PRO A 1 254 ? -32.979 42.757 -10.707 1.00 57.84 254 PRO A CA 1
ATOM 2012 C C . PRO A 1 254 ? -34.498 42.948 -10.626 1.00 57.84 254 PRO A C 1
ATOM 2014 O O . PRO A 1 254 ? -35.033 43.874 -11.242 1.00 57.84 254 PRO A O 1
ATOM 2017 N N . ARG A 1 255 ? -35.173 42.156 -9.780 1.00 65.38 255 ARG A N 1
ATOM 2018 C CA . ARG A 1 255 ? -36.592 42.336 -9.443 1.00 65.38 255 ARG A CA 1
ATOM 2019 C C . ARG A 1 255 ? -36.780 42.956 -8.048 1.00 65.38 255 ARG A C 1
ATOM 2021 O O . ARG A 1 255 ? -35.923 42.786 -7.175 1.00 65.38 255 ARG A O 1
ATOM 2028 N N . PRO A 1 256 ? -37.889 43.678 -7.792 1.00 56.50 256 PRO A N 1
ATOM 2029 C CA . PRO A 1 256 ? -38.153 44.299 -6.489 1.00 56.50 256 PRO A CA 1
ATOM 2030 C C . PRO A 1 256 ? -38.146 43.320 -5.302 1.00 56.50 256 PRO A C 1
ATOM 2032 O O . PRO A 1 256 ? -37.760 43.704 -4.201 1.00 56.50 256 PRO A O 1
ATOM 2035 N N . GLU A 1 257 ? -38.546 42.065 -5.510 1.00 59.09 257 GLU A N 1
ATOM 2036 C CA . GLU A 1 257 ? -38.595 41.012 -4.489 1.00 59.09 257 GLU A CA 1
ATOM 2037 C C . GLU A 1 257 ? -37.225 40.394 -4.153 1.00 59.09 257 GLU A C 1
ATOM 2039 O O . GLU A 1 257 ? -37.023 39.907 -3.036 1.00 59.09 257 GLU A O 1
ATOM 2044 N N . ASP A 1 258 ? -36.246 40.470 -5.063 1.00 56.34 258 ASP A N 1
ATOM 2045 C CA . ASP A 1 258 ? -34.902 39.898 -4.858 1.00 56.34 258 ASP A CA 1
ATOM 2046 C C . ASP A 1 258 ? -34.163 40.587 -3.704 1.00 56.34 258 ASP A C 1
ATOM 2048 O O . ASP A 1 258 ? -33.286 40.026 -3.049 1.00 56.34 258 ASP A O 1
ATOM 2052 N N . VAL A 1 259 ? -34.574 41.813 -3.413 1.00 52.19 259 VAL A N 1
ATOM 2053 C CA . VAL A 1 259 ? -34.052 42.682 -2.371 1.00 52.19 259 VAL A CA 1
ATOM 2054 C C . VAL A 1 259 ? -34.239 42.082 -0.965 1.00 52.19 259 VAL A C 1
ATOM 2056 O O . VAL A 1 259 ? -33.360 42.233 -0.106 1.00 52.19 259 VAL A O 1
ATOM 2059 N N . ASP A 1 260 ? -35.340 41.370 -0.713 1.00 52.34 260 ASP A N 1
ATOM 2060 C CA . ASP A 1 260 ? -35.606 40.714 0.577 1.00 52.34 260 ASP A CA 1
ATOM 2061 C C . ASP A 1 260 ? -34.952 39.328 0.680 1.00 52.34 260 ASP A C 1
ATOM 2063 O O . ASP A 1 260 ? -34.454 38.969 1.752 1.00 52.34 260 ASP A O 1
ATOM 2067 N N . ASN A 1 261 ? -34.847 38.597 -0.435 1.00 52.44 261 ASN A N 1
ATOM 2068 C CA . ASN A 1 261 ? -34.089 37.342 -0.509 1.00 52.44 261 ASN A CA 1
ATOM 2069 C C . ASN A 1 261 ? -32.589 37.581 -0.293 1.00 52.44 261 ASN A C 1
ATOM 2071 O O . ASN A 1 261 ? -31.946 36.875 0.488 1.00 52.44 261 ASN A O 1
ATOM 2075 N N . LEU A 1 262 ? -32.046 38.646 -0.887 1.00 48.44 262 LEU A N 1
ATOM 2076 C CA . LEU A 1 262 ? -30.670 39.078 -0.666 1.00 48.44 262 LEU A CA 1
ATOM 2077 C C . LEU A 1 262 ? -30.458 39.537 0.786 1.00 48.44 262 LEU A C 1
ATOM 2079 O O . LEU A 1 262 ? -29.458 39.185 1.397 1.00 48.44 262 LEU A O 1
ATOM 2083 N N . PHE A 1 263 ? -31.414 40.258 1.384 1.00 47.03 263 PHE A N 1
ATOM 2084 C CA . PHE A 1 263 ? -31.332 40.680 2.791 1.00 47.03 263 PHE A CA 1
ATOM 2085 C C . PHE A 1 263 ? -31.333 39.504 3.778 1.00 47.03 263 PHE A C 1
ATOM 2087 O O . PHE A 1 263 ? -30.556 39.523 4.735 1.00 47.03 263 PHE A O 1
ATOM 2094 N N . LYS A 1 264 ? -32.177 38.487 3.550 1.00 49.53 264 LYS A N 1
ATOM 2095 C CA . LYS A 1 264 ? -32.149 37.231 4.318 1.00 49.53 264 LYS A CA 1
ATOM 2096 C C . LYS A 1 264 ? -30.808 36.523 4.164 1.00 49.53 264 LYS A C 1
ATOM 2098 O O . LYS A 1 264 ? -30.222 36.135 5.164 1.00 49.53 264 LYS A O 1
ATOM 2103 N N . THR A 1 265 ? -30.310 36.423 2.933 1.00 49.06 265 THR A N 1
ATOM 2104 C CA . THR A 1 265 ? -29.035 35.760 2.629 1.00 49.06 265 THR A CA 1
ATOM 2105 C C . THR A 1 265 ? -27.857 36.474 3.297 1.00 49.06 265 THR A C 1
ATOM 2107 O O . THR A 1 265 ? -27.016 35.825 3.898 1.00 49.06 265 THR A O 1
ATOM 2110 N N . LEU A 1 266 ? -27.816 37.810 3.277 1.00 44.16 266 LEU A N 1
ATOM 2111 C CA . LEU A 1 266 ? -26.725 38.601 3.868 1.00 44.16 266 LEU A CA 1
ATOM 2112 C C . LEU A 1 266 ? -26.744 38.647 5.409 1.00 44.16 266 LEU A C 1
ATOM 2114 O O . LEU A 1 266 ? -25.710 38.915 6.018 1.00 44.16 266 LEU A O 1
ATOM 2118 N N . ASN A 1 267 ? -27.898 38.404 6.039 1.00 42.12 267 ASN A N 1
ATOM 2119 C CA . ASN A 1 267 ? -28.033 38.282 7.497 1.00 42.12 267 ASN A CA 1
ATOM 2120 C C . ASN A 1 267 ? -27.993 36.832 7.994 1.00 42.12 267 ASN A C 1
ATOM 2122 O O . ASN A 1 267 ? -28.081 36.605 9.200 1.00 42.12 267 ASN A O 1
ATOM 2126 N N . ASP A 1 268 ? -27.869 35.855 7.096 1.00 43.94 268 ASP A N 1
ATOM 2127 C CA . ASP A 1 268 ? -27.647 34.468 7.479 1.00 43.94 268 ASP A CA 1
ATOM 2128 C C . ASP A 1 268 ? -26.284 34.369 8.187 1.00 43.94 268 ASP A C 1
ATOM 2130 O O . ASP A 1 268 ? -25.284 34.767 7.584 1.00 43.94 268 ASP A O 1
ATOM 2134 N N . PRO A 1 269 ? -26.192 33.853 9.429 1.00 38.78 269 PRO A N 1
ATOM 2135 C CA . PRO A 1 269 ? -24.936 33.744 10.180 1.00 38.78 269 PRO A CA 1
ATOM 2136 C C . PRO A 1 269 ? -23.797 33.082 9.386 1.00 38.78 269 PRO A C 1
ATOM 2138 O O . PRO A 1 269 ? -22.628 33.431 9.554 1.00 38.78 269 PRO A O 1
ATOM 2141 N N . ARG A 1 270 ? -24.150 32.173 8.467 1.00 36.94 270 ARG A N 1
ATOM 2142 C CA . ARG A 1 270 ? -23.230 31.426 7.595 1.00 36.94 270 ARG A CA 1
ATOM 2143 C C . ARG A 1 270 ? -22.663 32.260 6.445 1.00 36.94 270 ARG A C 1
ATOM 2145 O O . ARG A 1 270 ? -21.645 31.883 5.884 1.00 36.94 270 ARG A O 1
ATOM 2152 N N . VAL A 1 271 ? -23.294 33.384 6.107 1.00 36.72 271 VAL A N 1
ATOM 2153 C CA . VAL A 1 271 ? -22.837 34.382 5.118 1.00 36.72 271 VAL A CA 1
ATOM 2154 C C . VAL A 1 271 ? -22.227 35.592 5.841 1.00 36.72 271 VAL A C 1
ATOM 2156 O O . VAL A 1 271 ? -21.141 36.058 5.505 1.00 36.72 271 VAL A O 1
ATOM 2159 N N . TYR A 1 272 ? -22.887 36.042 6.909 1.00 40.19 272 TYR A N 1
ATOM 2160 C CA . TYR A 1 272 ? -22.542 37.152 7.804 1.00 40.19 272 TYR A CA 1
ATOM 2161 C C . TYR A 1 272 ? -21.151 37.050 8.456 1.00 40.19 272 TYR A C 1
ATOM 2163 O O . TYR A 1 272 ? -20.533 38.074 8.766 1.00 40.19 272 TYR A O 1
ATOM 2171 N N . ASN A 1 273 ? -20.629 35.840 8.666 1.00 35.91 273 ASN A N 1
ATOM 2172 C CA . ASN A 1 273 ? -19.300 35.629 9.250 1.00 35.91 273 ASN A CA 1
ATOM 2173 C C . ASN A 1 273 ? -18.139 35.810 8.259 1.00 35.91 273 ASN A C 1
ATOM 2175 O O . ASN A 1 273 ? -17.013 36.013 8.700 1.00 35.91 273 ASN A O 1
ATOM 2179 N N . TRP A 1 274 ? -18.411 35.822 6.951 1.00 34.50 274 TRP A N 1
ATOM 2180 C CA . TRP A 1 274 ? -17.383 35.898 5.903 1.00 34.50 274 TRP A CA 1
ATOM 2181 C C . TRP A 1 274 ? -17.296 37.272 5.225 1.00 34.50 274 TRP A C 1
ATOM 2183 O O . TRP A 1 274 ? -16.463 37.486 4.347 1.00 34.50 274 TRP A O 1
ATOM 2193 N N . MET A 1 275 ? -18.145 38.224 5.627 1.00 34.12 275 MET A N 1
ATOM 2194 C CA . MET A 1 275 ? -18.144 39.586 5.097 1.00 34.12 275 MET A CA 1
ATOM 2195 C C . MET A 1 275 ? -17.367 40.531 6.021 1.00 34.12 275 MET A C 1
ATOM 2197 O O . MET A 1 275 ? -17.836 40.902 7.095 1.00 34.12 275 MET A O 1
ATOM 2201 N N . GLU A 1 276 ? -16.176 40.944 5.586 1.00 33.16 276 GLU A N 1
ATOM 2202 C CA . GLU A 1 276 ? -15.222 41.708 6.407 1.00 33.16 276 GLU A CA 1
ATOM 2203 C C . GLU A 1 276 ? -15.605 43.195 6.598 1.00 33.16 276 GLU A C 1
ATOM 2205 O O . GLU A 1 276 ? -15.155 43.842 7.538 1.00 33.16 276 GLU A O 1
ATOM 2210 N N . THR A 1 277 ? -16.442 43.764 5.717 1.00 34.16 277 THR A N 1
ATOM 2211 C CA . THR A 1 277 ? -16.666 45.228 5.626 1.00 34.16 277 THR A CA 1
ATOM 2212 C C . THR A 1 277 ? -18.092 45.700 5.929 1.00 34.16 277 THR A C 1
ATOM 2214 O O . THR A 1 277 ? -18.393 46.884 5.769 1.00 34.16 277 THR A O 1
ATOM 2217 N N . THR A 1 278 ? -18.993 44.820 6.374 1.00 38.53 278 THR A N 1
ATOM 2218 C CA . THR A 1 278 ? -20.407 45.173 6.597 1.00 38.53 278 THR A CA 1
ATOM 2219 C C . THR A 1 278 ? -20.714 45.438 8.080 1.00 38.53 278 THR A C 1
ATOM 2221 O O . THR A 1 278 ? -20.339 44.622 8.920 1.00 38.53 278 THR A O 1
ATOM 2224 N N . PRO A 1 279 ? -21.409 46.538 8.446 1.00 37.53 279 PRO A N 1
ATOM 2225 C CA . PRO A 1 279 ? -21.768 46.814 9.841 1.00 37.53 279 PRO A CA 1
ATOM 2226 C C . PRO A 1 279 ? -22.704 45.745 10.424 1.00 37.53 279 PRO A C 1
ATOM 2228 O O . PRO A 1 279 ? -23.647 45.318 9.754 1.00 37.53 279 PRO A O 1
ATOM 2231 N N . LYS A 1 280 ? -22.461 45.342 11.679 1.00 40.81 280 LYS A N 1
ATOM 2232 C CA . LYS A 1 280 ? -23.156 44.240 12.362 1.00 40.81 280 LYS A CA 1
ATOM 2233 C C . LYS A 1 280 ? -24.026 44.744 13.532 1.00 40.81 280 LYS A C 1
ATOM 2235 O O . LYS A 1 280 ? -23.498 45.490 14.359 1.00 40.81 280 LYS A O 1
ATOM 2240 N N . PRO A 1 281 ? -25.309 44.324 13.652 1.00 42.06 281 PRO A N 1
ATOM 2241 C CA . PRO A 1 281 ? -26.106 43.554 12.682 1.00 42.06 281 PRO A CA 1
ATOM 2242 C C . PRO A 1 281 ? -26.487 44.390 11.447 1.00 42.06 281 PRO A C 1
ATOM 2244 O O . PRO A 1 281 ? -26.566 45.619 11.525 1.00 42.06 281 PRO A O 1
ATOM 2247 N N . TYR A 1 282 ? -26.768 43.735 10.313 1.00 38.88 282 TYR A N 1
ATOM 2248 C CA . TYR A 1 282 ? -27.187 44.428 9.092 1.00 38.88 282 TYR A CA 1
ATOM 2249 C C . TYR A 1 282 ? -28.641 44.899 9.245 1.00 38.88 282 TYR A C 1
ATOM 2251 O O . TYR A 1 282 ? -29.604 44.191 8.942 1.00 38.88 282 TYR A O 1
ATOM 2259 N N . LEU A 1 283 ? -28.811 46.107 9.790 1.00 41.72 283 LEU A N 1
ATOM 2260 C CA . LEU A 1 283 ? -30.122 46.699 10.042 1.00 41.72 283 LEU A CA 1
ATOM 2261 C C . LEU A 1 283 ? -30.868 46.905 8.720 1.00 41.72 283 LEU A C 1
ATOM 2263 O O . LEU A 1 283 ? -30.291 47.344 7.727 1.00 41.72 283 LEU A O 1
ATOM 2267 N N . ARG A 1 284 ? -32.186 46.670 8.722 1.00 37.47 284 ARG A N 1
ATOM 2268 C CA . ARG A 1 284 ? -33.070 46.805 7.544 1.00 37.47 284 ARG A CA 1
ATOM 2269 C C . ARG A 1 284 ? -32.972 48.180 6.844 1.00 37.47 284 ARG A C 1
ATOM 2271 O O . ARG A 1 284 ? -33.373 48.302 5.692 1.00 37.47 284 ARG A O 1
ATOM 2278 N N . GLY A 1 285 ? -32.417 49.196 7.520 1.00 37.69 285 GLY A N 1
ATOM 2279 C CA . GLY A 1 285 ? -32.141 50.540 6.994 1.00 37.69 285 GLY A CA 1
ATOM 2280 C C . GLY A 1 285 ? -30.735 50.793 6.414 1.00 37.69 285 GLY A C 1
ATOM 2281 O O . GLY A 1 285 ? -30.499 51.899 5.938 1.00 37.69 285 GLY A O 1
ATOM 2282 N N . ALA A 1 286 ? -29.809 49.826 6.428 1.00 36.97 286 ALA A N 1
ATOM 2283 C CA . ALA A 1 286 ? -28.413 49.978 5.983 1.00 36.97 286 ALA A CA 1
ATOM 2284 C C . ALA A 1 286 ? -28.121 49.296 4.626 1.00 36.97 286 ALA A C 1
ATOM 2286 O O . ALA A 1 286 ? -27.103 48.624 4.468 1.00 36.97 286 ALA A O 1
ATOM 2287 N N . ARG A 1 287 ? -29.009 49.441 3.632 1.00 38.78 287 ARG A N 1
ATOM 2288 C CA . ARG A 1 287 ? -28.808 48.836 2.302 1.00 38.78 287 ARG A CA 1
ATOM 2289 C C . ARG A 1 287 ? -27.755 49.597 1.472 1.00 38.78 287 ARG A C 1
ATOM 2291 O O . ARG A 1 287 ? -27.875 50.801 1.296 1.00 38.78 287 ARG A O 1
ATOM 2298 N N . MET A 1 288 ? -26.823 48.832 0.885 1.00 36.56 288 MET A N 1
ATOM 2299 C CA . MET A 1 288 ? -25.889 49.157 -0.221 1.00 36.56 288 MET A CA 1
ATOM 2300 C C . MET A 1 288 ? -24.534 49.802 0.142 1.00 36.56 288 MET A C 1
ATOM 2302 O O . MET A 1 288 ? -24.402 51.017 0.205 1.00 36.56 288 MET A O 1
ATOM 2306 N N . PHE A 1 289 ? -23.483 48.974 0.249 1.00 33.22 289 PHE A N 1
ATOM 2307 C CA . PHE A 1 289 ? -22.077 49.421 0.307 1.00 33.22 289 PHE A CA 1
ATOM 2308 C C . PHE A 1 289 ? -21.324 49.252 -1.033 1.00 33.22 289 PHE A C 1
ATOM 2310 O O . PHE A 1 289 ? -20.162 49.629 -1.136 1.00 33.22 289 PHE A O 1
ATOM 2317 N N . PHE A 1 290 ? -21.954 48.701 -2.080 1.00 37.03 290 PHE A N 1
ATOM 2318 C CA . PHE A 1 290 ? -21.198 48.167 -3.224 1.00 37.03 290 PHE A CA 1
ATOM 2319 C C . PHE A 1 290 ? -21.071 49.030 -4.488 1.00 37.03 290 PHE A C 1
ATOM 2321 O O . PHE A 1 290 ? -20.404 48.567 -5.405 1.00 37.03 290 PHE A O 1
ATOM 2328 N N . MET A 1 291 ? -21.605 50.259 -4.592 1.00 34.03 291 MET A N 1
ATOM 2329 C CA . MET A 1 291 ? -21.570 50.973 -5.894 1.00 34.03 291 MET A CA 1
ATOM 2330 C C . MET A 1 291 ? -21.358 52.508 -5.896 1.00 34.03 291 MET A C 1
ATOM 2332 O O . MET A 1 291 ? -21.764 53.156 -6.852 1.00 34.03 291 MET A O 1
ATOM 2336 N N . SER A 1 292 ? -20.665 53.137 -4.931 1.00 32.00 292 SER A N 1
ATOM 2337 C CA . SER A 1 292 ? -20.254 54.553 -5.120 1.00 32.00 292 SER A CA 1
ATOM 2338 C C . SER A 1 292 ? -18.883 54.909 -4.532 1.00 32.00 292 SER A C 1
ATOM 2340 O O . SER A 1 292 ? -18.650 54.750 -3.336 1.00 32.00 292 SER A O 1
ATOM 2342 N N . GLU A 1 293 ? -17.995 55.469 -5.358 1.00 31.19 293 GLU A N 1
ATOM 2343 C CA . GLU A 1 293 ? -16.602 55.849 -5.047 1.00 31.19 293 GLU A CA 1
ATOM 2344 C C . GLU A 1 293 ? -16.409 57.068 -4.118 1.00 31.19 293 GLU A C 1
ATOM 2346 O O . GLU A 1 293 ? -15.302 57.598 -4.019 1.00 31.19 293 GLU A O 1
ATOM 2351 N N . LYS A 1 294 ? -17.420 57.542 -3.384 1.00 29.97 294 LYS A N 1
ATOM 2352 C CA . LYS A 1 294 ? -17.247 58.725 -2.523 1.00 29.97 294 LYS A CA 1
ATOM 2353 C C . LYS A 1 294 ? -17.407 58.401 -1.043 1.00 29.97 294 LYS A C 1
ATOM 2355 O O . LYS A 1 294 ? -18.498 58.142 -0.552 1.00 29.97 294 LYS A O 1
ATOM 2360 N N . LYS A 1 295 ? -16.280 58.471 -0.321 1.00 35.28 295 LYS A N 1
ATOM 2361 C CA . LYS A 1 295 ? -16.242 58.576 1.143 1.00 35.28 295 LYS A CA 1
ATOM 2362 C C . LYS A 1 295 ? -16.874 59.905 1.557 1.00 35.28 295 LYS A C 1
ATOM 2364 O O . LYS A 1 295 ? -16.341 60.958 1.218 1.00 35.28 295 LYS A O 1
ATOM 2369 N N . SER A 1 296 ? -17.923 59.865 2.368 1.00 28.42 296 SER A N 1
ATOM 2370 C CA . SER A 1 296 ? -18.287 61.007 3.206 1.00 28.42 296 SER A CA 1
ATOM 2371 C C . SER A 1 296 ? -18.825 60.544 4.552 1.00 28.42 296 SER A C 1
ATOM 2373 O O . SER A 1 296 ? -19.716 59.704 4.647 1.00 28.42 296 SER A O 1
ATOM 2375 N N . SER A 1 297 ? -18.232 61.108 5.594 1.00 36.25 297 SER A N 1
ATOM 2376 C CA . SER A 1 297 ? -18.615 61.016 6.994 1.00 36.25 297 SER A CA 1
ATOM 2377 C C . SER A 1 297 ? -19.990 61.642 7.252 1.00 36.25 297 SER A C 1
ATOM 2379 O O . SER A 1 297 ? -20.196 62.798 6.896 1.00 36.25 297 SER A O 1
ATOM 2381 N N . GLY A 1 298 ? -20.862 60.928 7.968 1.00 35.88 298 GLY A N 1
ATOM 2382 C CA . GLY A 1 298 ? -21.974 61.526 8.716 1.00 35.88 298 GLY A CA 1
ATOM 2383 C C . GLY A 1 298 ? -23.363 61.464 8.064 1.00 35.88 298 GLY A C 1
ATOM 2384 O O . GLY A 1 298 ? -23.651 62.185 7.123 1.00 35.88 298 GLY A O 1
ATOM 2385 N N . HIS A 1 299 ? -24.227 60.666 8.701 1.00 39.91 299 HIS A N 1
ATOM 2386 C CA . HIS A 1 299 ? -25.699 60.706 8.756 1.00 39.91 299 HIS A CA 1
ATOM 2387 C C . HIS A 1 299 ? -26.588 60.396 7.522 1.00 39.91 299 HIS A C 1
ATOM 2389 O O . HIS A 1 299 ? -26.459 60.936 6.436 1.00 39.91 299 HIS A O 1
ATOM 2395 N N . ASN A 1 300 ? -27.585 59.549 7.832 1.00 39.00 300 ASN A N 1
ATOM 2396 C CA . ASN A 1 300 ? -28.786 59.095 7.113 1.00 39.00 300 ASN A CA 1
ATOM 2397 C C . ASN A 1 300 ? -28.628 58.156 5.893 1.00 39.00 300 ASN A C 1
ATOM 2399 O O . ASN A 1 300 ? -28.868 58.512 4.744 1.00 39.00 300 ASN A O 1
ATOM 2403 N N . TYR A 1 301 ? -28.311 56.889 6.184 1.00 35.75 301 TYR A N 1
ATOM 2404 C CA . TYR A 1 301 ? -28.122 55.795 5.217 1.00 35.75 301 TYR A CA 1
ATOM 2405 C C . TYR A 1 301 ? -29.369 55.412 4.388 1.00 35.75 301 TYR A C 1
ATOM 2407 O O . TYR A 1 301 ? -29.226 54.857 3.300 1.00 35.75 301 TYR A O 1
ATOM 2415 N N . ALA A 1 302 ? -30.588 55.708 4.852 1.00 34.50 302 ALA A N 1
ATOM 2416 C CA . ALA A 1 302 ? -31.813 55.216 4.212 1.00 34.50 302 ALA A CA 1
ATOM 2417 C C . ALA A 1 302 ? -32.205 55.964 2.918 1.00 34.50 302 ALA A C 1
ATOM 2419 O O . ALA A 1 302 ? -32.808 55.359 2.028 1.00 34.50 302 ALA A O 1
ATOM 2420 N N . GLU A 1 303 ? -31.867 57.252 2.779 1.00 37.94 303 GLU A N 1
ATOM 2421 C CA . GLU A 1 303 ? -32.208 58.035 1.575 1.00 37.94 303 GLU A CA 1
ATOM 2422 C C . GLU A 1 303 ? -31.224 57.802 0.420 1.00 37.94 303 GLU A C 1
ATOM 2424 O O . GLU A 1 303 ? -31.650 57.650 -0.726 1.00 37.94 303 GLU A O 1
ATOM 2429 N N . HIS A 1 304 ? -29.928 57.643 0.711 1.00 40.22 304 HIS A N 1
ATOM 2430 C CA . HIS A 1 304 ? -28.926 57.272 -0.298 1.00 40.22 304 HIS A CA 1
ATOM 2431 C C . HIS A 1 304 ? -29.147 55.858 -0.864 1.00 40.22 304 HIS A C 1
ATOM 2433 O O . HIS A 1 304 ? -28.938 55.632 -2.054 1.00 40.22 304 HIS A O 1
ATOM 2439 N N . ALA A 1 305 ? -29.650 54.921 -0.054 1.00 36.94 305 ALA A N 1
ATOM 2440 C CA . ALA A 1 305 ? -29.960 53.561 -0.495 1.00 36.94 305 ALA A CA 1
ATOM 2441 C C . ALA A 1 305 ? -31.119 53.500 -1.513 1.00 36.94 305 ALA A C 1
ATOM 2443 O O . ALA A 1 305 ? -31.063 52.727 -2.471 1.00 36.94 305 ALA A O 1
ATOM 2444 N N . LYS A 1 306 ? -32.158 54.335 -1.336 1.00 39.69 306 LYS A N 1
ATOM 2445 C CA . LYS A 1 306 ? -33.273 54.452 -2.297 1.00 39.69 306 LYS A CA 1
ATOM 2446 C C . LYS A 1 306 ? -32.826 55.079 -3.617 1.00 39.69 306 LYS A C 1
ATOM 2448 O O . LYS A 1 306 ? -33.275 54.632 -4.670 1.00 39.69 306 LYS A O 1
ATOM 2453 N N . ALA A 1 307 ? -31.929 56.065 -3.569 1.00 40.97 307 ALA A N 1
ATOM 2454 C CA . ALA A 1 307 ? -31.340 56.658 -4.767 1.00 40.97 307 ALA A CA 1
ATOM 2455 C C . ALA A 1 307 ? -30.484 55.637 -5.541 1.00 40.97 307 ALA A C 1
ATOM 2457 O O . ALA A 1 307 ? -30.674 55.488 -6.743 1.00 40.97 307 ALA A O 1
ATOM 2458 N N . ALA A 1 308 ? -29.646 54.855 -4.851 1.00 39.59 308 ALA A N 1
ATOM 2459 C CA . ALA A 1 308 ? -28.741 53.884 -5.472 1.00 39.59 308 ALA A CA 1
ATOM 2460 C C . ALA A 1 308 ? -29.446 52.651 -6.083 1.00 39.59 308 ALA A C 1
ATOM 2462 O O . ALA A 1 308 ? -29.011 52.150 -7.119 1.00 39.59 308 ALA A O 1
ATOM 2463 N N . TRP A 1 309 ? -30.541 52.153 -5.485 1.00 45.22 309 TRP A N 1
ATOM 2464 C CA . TRP A 1 309 ? -31.362 51.100 -6.113 1.00 45.22 309 TRP A CA 1
ATOM 2465 C C . TRP A 1 309 ? -32.069 51.624 -7.366 1.00 45.22 309 TRP A C 1
ATOM 2467 O O . TRP A 1 309 ? -32.019 50.988 -8.415 1.00 45.22 309 TRP A O 1
ATOM 2477 N N . SER A 1 310 ? -32.664 52.817 -7.272 1.00 49.62 310 SER A N 1
ATOM 2478 C CA . SER A 1 310 ? -33.316 53.481 -8.406 1.00 49.62 310 SER A CA 1
ATOM 2479 C C . SER A 1 310 ? -32.326 53.747 -9.550 1.00 49.62 310 SER A C 1
ATOM 2481 O O . SER A 1 310 ? -32.657 53.575 -10.718 1.00 49.62 310 SER A O 1
ATOM 2483 N N . GLU A 1 311 ? -31.075 54.078 -9.225 1.00 48.19 311 GLU A N 1
ATOM 2484 C CA . GLU A 1 311 ? -29.989 54.290 -10.187 1.00 48.19 311 GLU A CA 1
ATOM 2485 C C . GLU A 1 311 ? -29.471 52.978 -10.805 1.00 48.19 311 GLU A C 1
ATOM 2487 O O . GLU A 1 311 ? -29.222 52.933 -12.008 1.00 48.19 311 GLU A O 1
ATOM 2492 N N . SER A 1 312 ? -29.396 51.879 -10.041 1.00 46.34 312 SER A N 1
ATOM 2493 C CA . SER A 1 312 ? -29.050 50.548 -10.570 1.00 46.34 312 SER A CA 1
ATOM 2494 C C . SER A 1 312 ? -30.145 49.968 -11.467 1.00 46.34 312 SER A C 1
ATOM 2496 O O . SER A 1 312 ? -29.832 49.326 -12.468 1.00 46.34 312 SER A O 1
ATOM 2498 N N . GLN A 1 313 ? -31.416 50.185 -11.120 1.00 54.34 313 GLN A N 1
ATOM 2499 C CA . GLN A 1 313 ? -32.554 49.755 -11.930 1.00 54.34 313 GLN A CA 1
ATOM 2500 C C . GLN A 1 313 ? -32.623 50.579 -13.221 1.00 54.34 313 GLN A C 1
ATOM 2502 O O . GLN A 1 313 ? -32.679 50.014 -14.307 1.00 54.34 313 GLN A O 1
ATOM 2507 N N . LYS A 1 314 ? -32.433 51.900 -13.120 1.00 56.31 314 LYS A N 1
ATOM 2508 C CA . LYS A 1 314 ? -32.298 52.787 -14.280 1.00 56.31 314 LYS A CA 1
ATOM 2509 C C . LYS A 1 314 ? -31.101 52.421 -15.170 1.00 56.31 314 LYS A C 1
ATOM 2511 O O . LYS A 1 314 ? -31.237 52.426 -16.384 1.00 56.31 314 LYS A O 1
ATOM 2516 N N . SER A 1 315 ? -29.952 52.059 -14.595 1.00 53.28 315 SER A N 1
ATOM 2517 C CA . SER A 1 315 ? -28.768 51.632 -15.355 1.00 53.28 315 SER A CA 1
ATOM 2518 C C . SER A 1 315 ? -28.978 50.297 -16.077 1.00 53.28 315 SER A C 1
ATOM 2520 O O . SER A 1 315 ? -28.486 50.144 -17.193 1.00 53.28 315 SER A O 1
ATOM 2522 N N . ALA A 1 316 ? -29.713 49.353 -15.480 1.00 53.03 316 ALA A N 1
ATOM 2523 C CA . ALA A 1 316 ? -30.104 48.114 -16.149 1.00 53.03 316 ALA A CA 1
ATOM 2524 C C . ALA A 1 316 ? -31.116 48.382 -17.277 1.00 53.03 316 ALA A C 1
ATOM 2526 O O . ALA A 1 316 ? -30.935 47.875 -18.382 1.00 53.03 316 ALA A O 1
ATOM 2527 N N . ASP A 1 317 ? -32.115 49.236 -17.039 1.00 59.03 317 ASP A N 1
ATOM 2528 C CA . ASP A 1 317 ? -33.114 49.627 -18.042 1.00 59.03 317 ASP A CA 1
ATOM 2529 C C . ASP A 1 317 ? -32.486 50.382 -19.225 1.00 59.03 317 ASP A C 1
ATOM 2531 O O . ASP A 1 317 ? -32.847 50.155 -20.382 1.00 59.03 317 ASP A O 1
ATOM 2535 N N . ASP A 1 318 ? -31.524 51.269 -18.960 1.00 58.28 318 ASP A N 1
ATOM 2536 C CA . ASP A 1 318 ? -30.800 52.011 -19.994 1.00 58.28 318 ASP A CA 1
ATOM 2537 C C . ASP A 1 318 ? -29.842 51.088 -20.775 1.00 58.28 318 ASP A C 1
ATOM 2539 O O . ASP A 1 318 ? -29.789 51.174 -22.003 1.00 58.28 318 ASP A O 1
ATOM 2543 N N . ALA A 1 319 ? -29.180 50.127 -20.114 1.00 54.06 319 ALA A N 1
ATOM 2544 C CA . ALA A 1 319 ? -28.367 49.101 -20.779 1.00 54.06 319 ALA A CA 1
ATOM 2545 C C . ALA A 1 319 ? -29.206 48.148 -21.652 1.00 54.06 319 ALA A C 1
ATOM 2547 O O . ALA A 1 319 ? -28.772 47.766 -22.738 1.00 54.06 319 ALA A O 1
ATOM 2548 N N . ILE A 1 320 ? -30.425 47.800 -21.224 1.00 55.50 320 ILE A N 1
ATOM 2549 C CA . ILE A 1 320 ? -31.378 47.018 -22.027 1.00 55.50 320 ILE A CA 1
ATOM 2550 C C . ILE A 1 320 ? -31.807 47.807 -23.272 1.00 55.50 320 ILE A C 1
ATOM 2552 O O . ILE A 1 320 ? -31.806 47.253 -24.371 1.00 55.50 320 ILE A O 1
ATOM 2556 N N . LYS A 1 321 ? -32.094 49.111 -23.147 1.00 61.81 321 LYS A N 1
ATOM 2557 C CA . LYS A 1 321 ? -32.409 49.971 -24.305 1.00 61.81 321 LYS A CA 1
ATOM 2558 C C . LYS A 1 321 ? -31.232 50.102 -25.274 1.00 61.81 321 LYS A C 1
ATOM 2560 O O . LYS A 1 321 ? -31.448 50.111 -26.487 1.00 61.81 321 LYS A O 1
ATOM 2565 N N . GLU A 1 322 ? -30.000 50.194 -24.772 1.00 56.12 322 GLU A N 1
ATOM 2566 C CA . GLU A 1 322 ? -28.803 50.205 -25.621 1.00 56.12 322 GLU A CA 1
ATOM 2567 C C . GLU A 1 322 ? -28.569 48.860 -26.316 1.00 56.12 322 GLU A C 1
ATOM 2569 O O . GLU A 1 322 ? -28.263 48.859 -27.505 1.00 56.12 322 GLU A O 1
ATOM 2574 N N . LEU A 1 323 ? -28.797 47.728 -25.640 1.00 53.53 323 LEU A N 1
ATOM 2575 C CA . LEU A 1 323 ? -28.770 46.384 -26.239 1.00 53.53 323 LEU A CA 1
ATOM 2576 C C . LEU A 1 323 ? -29.801 46.235 -27.358 1.00 53.53 323 LEU A C 1
ATOM 2578 O O . LEU A 1 323 ? -29.483 45.765 -28.451 1.00 53.53 323 LEU A O 1
ATOM 2582 N N . GLU A 1 324 ? -31.032 46.679 -27.116 1.00 55.69 324 GLU A N 1
ATOM 2583 C CA . GLU A 1 324 ? -32.098 46.642 -28.114 1.00 55.69 324 GLU A CA 1
ATOM 2584 C C . GLU A 1 324 ? -31.791 47.545 -29.315 1.00 55.69 324 GLU A C 1
ATOM 2586 O O . GLU A 1 324 ? -32.084 47.169 -30.451 1.00 55.69 324 GLU A O 1
ATOM 2591 N N . LYS A 1 325 ? -31.157 48.702 -29.097 1.00 55.69 325 LYS A N 1
ATOM 2592 C CA . LYS A 1 325 ? -30.709 49.597 -30.172 1.00 55.69 325 LYS A CA 1
ATOM 2593 C C . LYS A 1 325 ? -29.513 49.020 -30.942 1.00 55.69 325 LYS A C 1
ATOM 2595 O O . LYS A 1 325 ? -29.553 48.990 -32.168 1.00 55.69 325 LYS A O 1
ATOM 2600 N N . ALA A 1 326 ? -28.495 48.512 -30.245 1.00 49.06 326 ALA A N 1
ATOM 2601 C CA . ALA A 1 326 ? -27.289 47.922 -30.829 1.00 49.06 326 ALA A CA 1
ATOM 2602 C C . ALA A 1 326 ? -27.589 46.643 -31.626 1.00 49.06 326 ALA A C 1
ATOM 2604 O O . ALA A 1 326 ? -26.973 46.421 -32.665 1.00 49.06 326 ALA A O 1
ATOM 2605 N N . SER A 1 327 ? -28.588 45.853 -31.207 1.00 46.78 327 SER A N 1
ATOM 2606 C CA . SER A 1 327 ? -29.067 44.674 -31.951 1.00 46.78 327 SER A CA 1
ATOM 2607 C C . SER A 1 327 ? -29.705 45.007 -33.310 1.00 46.78 327 SER A C 1
ATOM 2609 O O . SER A 1 327 ? -29.853 44.125 -34.153 1.00 46.78 327 SER A O 1
ATOM 2611 N N . ARG A 1 328 ? -30.075 46.278 -33.538 1.00 46.66 328 ARG A N 1
ATOM 2612 C CA . ARG A 1 328 ? -30.678 46.777 -34.787 1.00 46.66 328 ARG A CA 1
ATOM 2613 C C . ARG A 1 328 ? -29.677 47.495 -35.705 1.00 46.66 328 ARG A C 1
ATOM 2615 O O . ARG A 1 328 ? -30.048 47.847 -36.822 1.00 46.66 328 ARG A O 1
ATOM 2622 N N . GLU A 1 329 ? -28.436 47.718 -35.266 1.00 43.69 329 GLU A N 1
ATOM 2623 C CA . GLU A 1 329 ? -27.355 48.339 -36.053 1.00 43.69 329 GLU A CA 1
ATOM 2624 C C . GLU A 1 329 ? -26.426 47.253 -36.651 1.00 43.69 329 GLU A C 1
ATOM 2626 O O . GLU A 1 329 ? -26.284 46.170 -36.082 1.00 43.69 329 GLU A O 1
ATOM 2631 N N . HIS A 1 330 ? -25.811 47.492 -37.820 1.00 38.69 330 HIS A N 1
ATOM 2632 C CA . HIS A 1 330 ? -24.877 46.546 -38.460 1.00 38.69 330 HIS A CA 1
ATOM 2633 C C . HIS A 1 330 ? -23.536 47.210 -38.824 1.00 38.69 330 HIS A C 1
ATOM 2635 O O . HIS A 1 330 ? -23.538 48.156 -39.616 1.00 38.69 330 HIS A O 1
ATOM 2641 N N . PRO A 1 331 ? -22.391 46.694 -38.326 1.00 36.09 331 PRO A N 1
ATOM 2642 C CA . PRO A 1 331 ? -22.264 45.600 -37.353 1.00 36.09 331 PRO A CA 1
ATOM 2643 C C . PRO A 1 331 ? -22.715 46.021 -35.935 1.00 36.09 331 PRO A C 1
ATOM 2645 O O . PRO A 1 331 ? -22.634 47.207 -35.604 1.00 36.09 331 PRO A O 1
ATOM 2648 N N . PRO A 1 332 ? -23.193 45.080 -35.097 1.00 40.19 332 PRO A N 1
ATOM 2649 C CA . PRO A 1 332 ? -23.678 45.394 -33.754 1.00 40.19 332 PRO A CA 1
ATOM 2650 C C . PRO A 1 332 ? -22.552 45.955 -32.872 1.00 40.19 332 PRO A C 1
ATOM 2652 O O . PRO A 1 332 ? -21.454 45.399 -32.812 1.00 40.19 332 PRO A O 1
ATOM 2655 N N . LYS A 1 333 ? -22.823 47.072 -32.186 1.00 39.06 333 LYS A N 1
ATOM 2656 C CA . LYS A 1 333 ? -21.885 47.706 -31.243 1.00 39.06 333 LYS A CA 1
ATOM 2657 C C . LYS A 1 333 ? -21.884 47.001 -29.885 1.00 39.06 333 LYS A C 1
ATOM 2659 O O . LYS A 1 333 ? -22.924 46.552 -29.412 1.00 39.06 333 LYS A O 1
ATOM 2664 N N . LEU A 1 334 ? -20.714 46.957 -29.246 1.00 39.06 334 LEU A N 1
ATOM 2665 C CA . LEU A 1 334 ? -20.545 46.476 -27.873 1.00 39.06 334 LEU A CA 1
ATOM 2666 C C . LEU A 1 334 ? -21.166 47.467 -26.873 1.00 39.06 334 LEU A C 1
ATOM 2668 O O . LEU A 1 334 ? -20.974 48.675 -26.994 1.00 39.06 334 LEU A O 1
ATOM 2672 N N . VAL A 1 335 ? -21.884 46.934 -25.887 1.00 40.34 335 VAL A N 1
ATOM 2673 C CA . VAL A 1 335 ? -22.476 47.663 -24.750 1.00 40.34 335 VAL A CA 1
ATOM 2674 C C . VAL A 1 335 ? -21.548 47.590 -23.537 1.00 40.34 335 VAL A C 1
ATOM 2676 O O . VAL A 1 335 ? -20.969 46.542 -23.260 1.00 40.34 335 VAL A O 1
ATOM 2679 N N . ASP A 1 336 ? -21.423 48.694 -22.798 1.00 38.69 336 ASP A N 1
ATOM 2680 C CA . ASP A 1 336 ? -20.447 48.836 -21.703 1.00 38.69 336 ASP A CA 1
ATOM 2681 C C . ASP A 1 336 ? -20.917 48.253 -20.351 1.00 38.69 336 ASP A C 1
ATOM 2683 O O . ASP A 1 336 ? -20.107 48.104 -19.433 1.00 38.69 336 ASP A O 1
ATOM 2687 N N . VAL A 1 337 ? -22.207 47.915 -20.200 1.00 42.69 337 VAL A N 1
ATOM 2688 C CA . VAL A 1 337 ? -22.800 47.451 -18.929 1.00 42.69 337 VAL A CA 1
ATOM 2689 C C . VAL A 1 337 ? -23.726 46.249 -19.154 1.00 42.69 337 VAL A C 1
ATOM 2691 O O . VAL A 1 337 ? -24.643 46.315 -19.966 1.00 42.69 337 VAL A O 1
ATOM 2694 N N . CYS A 1 338 ? -23.522 45.156 -18.403 1.00 47.91 338 CYS A N 1
ATOM 2695 C CA . CYS A 1 338 ? -24.395 43.975 -18.445 1.00 47.91 338 CYS A CA 1
ATOM 2696 C C . CYS A 1 338 ? -25.621 44.143 -17.515 1.00 47.91 338 CYS A C 1
ATOM 2698 O O . CYS A 1 338 ? -25.429 44.342 -16.303 1.00 47.91 338 CYS A O 1
ATOM 2700 N N . PRO A 1 339 ? -26.863 44.030 -18.037 1.00 47.16 339 PRO A N 1
ATOM 2701 C CA . PRO A 1 339 ? -28.081 44.163 -17.234 1.00 47.16 339 PRO A CA 1
ATOM 2702 C C . PRO A 1 339 ? -28.517 42.864 -16.525 1.00 47.16 339 PRO A C 1
ATOM 2704 O O . PRO A 1 339 ? -29.366 42.922 -15.639 1.00 47.16 339 PRO A O 1
ATOM 2707 N N . PHE A 1 340 ? -27.943 41.703 -16.865 1.00 56.97 340 PHE A N 1
ATOM 2708 C CA . PHE A 1 340 ? -28.330 40.389 -16.327 1.00 56.97 340 PHE A CA 1
ATOM 2709 C C . PHE A 1 340 ? -27.435 39.990 -15.150 1.00 56.97 340 PHE A C 1
ATOM 2711 O O . PHE A 1 340 ? -26.233 39.794 -15.334 1.00 56.97 340 PHE A O 1
ATOM 2718 N N . ARG A 1 341 ? -27.997 39.892 -13.936 1.00 53.25 341 ARG A N 1
ATOM 2719 C CA . ARG A 1 341 ? -27.208 39.676 -12.702 1.00 53.25 341 ARG A CA 1
ATOM 2720 C C . ARG A 1 341 ? -27.802 38.666 -11.718 1.00 53.25 341 ARG A C 1
ATOM 2722 O O . ARG A 1 341 ? -27.098 38.238 -10.809 1.00 53.25 341 ARG A O 1
ATOM 2729 N N . PHE A 1 342 ? -29.064 38.275 -11.873 1.00 56.47 342 PHE A N 1
ATOM 2730 C CA . PHE A 1 342 ? -29.777 37.430 -10.911 1.00 56.47 342 PHE A CA 1
ATOM 2731 C C . PHE A 1 342 ? -30.067 36.069 -11.535 1.00 56.47 342 PHE A C 1
ATOM 2733 O O . PHE A 1 342 ? -30.615 36.001 -12.624 1.00 56.47 342 PHE A O 1
ATOM 2740 N N . VAL A 1 343 ? -29.671 34.986 -10.873 1.00 56.84 343 VAL A N 1
ATOM 2741 C CA . VAL A 1 343 ? -29.842 33.611 -11.355 1.00 56.84 343 VAL A CA 1
ATOM 2742 C C . VAL A 1 343 ? -31.095 33.019 -10.733 1.00 56.84 343 VAL A C 1
ATOM 2744 O O . VAL A 1 343 ? -31.264 33.042 -9.509 1.00 56.84 343 VAL A O 1
ATOM 2747 N N . ARG A 1 344 ? -31.956 32.462 -11.581 1.00 61.00 344 ARG A N 1
ATOM 2748 C CA . ARG A 1 344 ? -33.231 31.869 -11.195 1.00 61.00 344 ARG A CA 1
ATOM 2749 C C . ARG A 1 344 ? -33.409 30.477 -11.788 1.00 61.00 344 ARG A C 1
ATOM 2751 O O . ARG A 1 344 ? -32.947 30.215 -12.898 1.00 61.00 344 ARG A O 1
ATOM 2758 N N . LYS A 1 345 ? -34.100 29.599 -11.063 1.00 65.81 345 LYS A N 1
ATOM 2759 C CA . LYS A 1 345 ? -34.530 28.284 -11.552 1.00 65.81 345 LYS A CA 1
ATOM 2760 C C . LYS A 1 345 ? -35.997 28.354 -11.945 1.00 65.81 345 LYS A C 1
ATOM 2762 O O . LYS A 1 345 ? -36.807 28.822 -11.162 1.00 65.81 345 LYS A O 1
ATOM 2767 N N . VAL A 1 346 ? -36.324 27.901 -13.146 1.00 67.75 346 VAL A N 1
ATOM 2768 C CA . VAL A 1 346 ? -37.666 27.867 -13.726 1.00 67.75 346 VAL A CA 1
ATOM 2769 C C . VAL A 1 346 ? -38.281 26.491 -13.482 1.00 67.75 346 VAL A C 1
ATOM 2771 O O . VAL A 1 346 ? -37.713 25.466 -13.864 1.00 67.75 346 VAL A O 1
ATOM 2774 N N . HIS A 1 347 ? -39.452 26.467 -12.861 1.00 68.62 347 HIS A N 1
ATOM 2775 C CA . HIS A 1 347 ? -40.233 25.267 -12.596 1.00 68.62 347 HIS A CA 1
ATOM 2776 C C . HIS A 1 347 ? -41.147 24.923 -13.781 1.00 68.62 347 HIS A C 1
ATOM 2778 O O . HIS A 1 347 ? -41.399 25.736 -14.671 1.00 68.62 347 HIS A O 1
ATOM 2784 N N . GLY A 1 348 ? -41.644 23.682 -13.813 1.00 55.06 348 GLY A N 1
ATOM 2785 C CA . GLY A 1 348 ? -42.458 23.168 -14.923 1.00 55.06 348 GLY A CA 1
ATOM 2786 C C . GLY A 1 348 ? -43.800 23.882 -15.134 1.00 55.06 348 GLY A C 1
ATOM 2787 O O . GLY A 1 348 ? -44.405 23.714 -16.188 1.00 55.06 348 GLY A O 1
ATOM 2788 N N . ASP A 1 349 ? -44.251 24.684 -14.166 1.00 61.06 349 ASP A N 1
ATOM 2789 C CA . ASP A 1 349 ? -45.450 25.529 -14.237 1.00 61.06 349 ASP A CA 1
ATOM 2790 C C . ASP A 1 349 ? -45.173 26.953 -14.763 1.00 61.06 349 ASP A C 1
ATOM 2792 O O . ASP A 1 349 ? -46.095 27.759 -14.868 1.00 61.06 349 ASP A O 1
ATOM 2796 N N . GLY A 1 350 ? -43.918 27.260 -15.112 1.00 56.53 350 GLY A N 1
ATOM 2797 C CA . GLY A 1 350 ? -43.483 28.565 -15.612 1.00 56.53 350 GLY A CA 1
ATOM 2798 C C . GLY A 1 350 ? -43.077 29.565 -14.526 1.00 56.53 350 GLY A C 1
ATOM 2799 O O . GLY A 1 350 ? -42.596 30.647 -14.865 1.00 56.53 350 GLY A O 1
ATOM 2800 N N . THR A 1 351 ? -43.221 29.222 -13.241 1.00 71.25 351 THR A N 1
ATOM 2801 C CA . THR A 1 351 ? -42.730 30.056 -12.133 1.00 71.25 351 THR A CA 1
ATOM 2802 C C . THR A 1 351 ? -41.217 29.936 -11.979 1.00 71.25 351 THR A C 1
ATOM 2804 O O . THR A 1 351 ? -40.620 28.948 -12.407 1.00 71.25 351 THR A O 1
ATOM 2807 N N . ASP A 1 352 ? -40.569 30.940 -11.385 1.00 66.62 352 ASP A N 1
ATOM 2808 C CA . ASP A 1 352 ? -39.129 30.913 -11.146 1.00 66.62 352 ASP A CA 1
ATOM 2809 C C . ASP A 1 352 ? -38.742 31.310 -9.709 1.00 66.62 352 ASP A C 1
ATOM 2811 O O . ASP A 1 352 ? -39.335 32.197 -9.091 1.00 66.62 352 ASP A O 1
ATOM 2815 N N . GLU A 1 353 ? -37.729 30.639 -9.159 1.00 66.62 353 GLU A N 1
ATOM 2816 C CA . GLU A 1 353 ? -37.193 30.899 -7.819 1.00 66.62 353 GLU A CA 1
ATOM 2817 C C . GLU A 1 353 ? -35.789 31.505 -7.887 1.00 66.62 353 GLU A C 1
ATOM 2819 O O . GLU A 1 353 ? -34.986 31.149 -8.749 1.00 66.62 353 GLU A O 1
ATOM 2824 N N . PHE A 1 354 ? -35.481 32.438 -6.981 1.00 55.38 354 PHE A N 1
ATOM 2825 C CA . PHE A 1 354 ? -34.147 33.030 -6.869 1.00 55.38 354 PHE A CA 1
ATOM 2826 C C . PHE A 1 354 ? -33.152 32.017 -6.298 1.00 55.38 354 PHE A C 1
ATOM 2828 O O . PHE A 1 354 ? -33.370 31.475 -5.217 1.00 55.38 354 PHE A O 1
ATOM 2835 N N . VAL A 1 355 ? -32.037 31.817 -7.003 1.00 47.78 355 VAL A N 1
ATOM 2836 C CA . VAL A 1 355 ? -31.003 30.834 -6.637 1.00 47.78 355 VAL A CA 1
ATOM 2837 C C . VAL A 1 355 ? -29.662 31.503 -6.333 1.00 47.78 355 VAL A C 1
ATOM 2839 O O . VAL A 1 355 ? -28.889 30.987 -5.530 1.00 47.78 355 VAL A O 1
ATOM 2842 N N . GLY A 1 356 ? -29.364 32.659 -6.936 1.00 48.12 356 GLY A N 1
ATOM 2843 C CA . GLY A 1 356 ? -28.094 33.343 -6.691 1.00 48.12 356 GLY A CA 1
ATOM 2844 C C . GLY A 1 356 ? -27.894 34.636 -7.478 1.00 48.12 356 GLY A C 1
ATOM 2845 O O . GLY A 1 356 ? -28.745 35.053 -8.257 1.00 48.12 356 GLY A O 1
ATOM 2846 N N . TYR A 1 357 ? -26.749 35.286 -7.277 1.00 46.91 357 TYR A N 1
ATOM 2847 C CA . TYR A 1 357 ? -26.403 36.581 -7.876 1.00 46.91 357 TYR A CA 1
ATOM 2848 C C . TYR A 1 357 ? -24.985 36.547 -8.463 1.00 46.91 357 TYR A C 1
ATOM 2850 O O . TYR A 1 357 ? -24.099 35.968 -7.841 1.00 46.91 357 TYR A O 1
ATOM 2858 N N . VAL A 1 358 ? -24.761 37.176 -9.625 1.00 43.97 358 VAL A N 1
ATOM 2859 C CA . VAL A 1 358 ? -23.485 37.182 -10.369 1.00 43.97 358 VAL A CA 1
ATOM 2860 C C . VAL A 1 358 ? -23.004 38.614 -10.625 1.00 43.97 358 VAL A C 1
ATOM 2862 O O . VAL A 1 358 ? -23.769 39.477 -11.055 1.00 43.97 358 VAL A O 1
ATOM 2865 N N . ILE A 1 359 ? -21.708 38.863 -10.396 1.00 39.34 359 ILE A N 1
ATOM 2866 C CA . ILE A 1 359 ? -21.036 40.139 -10.693 1.00 39.34 359 ILE A CA 1
ATOM 2867 C C . ILE A 1 359 ? -20.122 39.955 -11.905 1.00 39.34 359 ILE A C 1
ATOM 2869 O O . ILE A 1 359 ? -19.276 39.064 -11.914 1.00 39.34 359 ILE A O 1
ATOM 2873 N N . VAL A 1 360 ? -20.259 40.831 -12.901 1.00 38.81 360 VAL A N 1
ATOM 2874 C CA . VAL A 1 360 ? -19.398 40.867 -14.092 1.00 38.81 360 VAL A CA 1
ATOM 2875 C C . VAL A 1 360 ? -18.524 42.121 -14.030 1.00 38.81 360 VAL A C 1
ATOM 2877 O O . VAL A 1 360 ? -19.054 43.228 -13.927 1.00 38.81 360 VAL A O 1
ATOM 2880 N N . CYS A 1 361 ? -17.198 41.958 -14.087 1.00 33.91 361 CYS A N 1
ATOM 2881 C CA . CYS A 1 361 ? -16.223 43.054 -13.999 1.00 33.91 361 CYS A CA 1
ATOM 2882 C C . CYS A 1 361 ? -15.356 43.151 -15.266 1.00 33.91 361 CYS A C 1
ATOM 2884 O O . CYS A 1 361 ? -15.084 42.151 -15.929 1.00 33.91 361 CYS A O 1
ATOM 2886 N N . LYS A 1 362 ? -14.884 44.363 -15.580 1.00 32.94 362 LYS A N 1
ATOM 2887 C CA . LYS A 1 362 ? -13.975 44.658 -16.704 1.00 32.94 362 LYS A CA 1
ATOM 2888 C C . LYS A 1 362 ? -12.529 44.351 -16.276 1.00 32.94 362 LYS A C 1
ATOM 2890 O O . LYS A 1 362 ? -12.104 44.854 -15.238 1.00 32.94 362 LYS A O 1
ATOM 2895 N N . CYS A 1 363 ? -11.776 43.540 -17.028 1.00 30.56 363 CYS A N 1
ATOM 2896 C CA . CYS A 1 363 ? -10.406 43.138 -16.669 1.00 30.56 363 CYS A CA 1
ATOM 2897 C C . CYS A 1 363 ? -9.375 43.715 -17.665 1.00 30.56 363 CYS A C 1
ATOM 2899 O O . CYS A 1 363 ? -9.573 43.584 -18.873 1.00 30.56 363 CYS A O 1
ATOM 2901 N N . PRO A 1 364 ? -8.278 44.358 -17.218 1.00 29.16 364 PRO A N 1
ATOM 2902 C CA . PRO A 1 364 ? -7.358 45.042 -18.124 1.00 29.16 364 PRO A CA 1
ATOM 2903 C C . PRO A 1 364 ? -6.072 44.231 -18.400 1.00 29.16 364 PRO A C 1
ATOM 2905 O O . PRO A 1 364 ? -5.035 44.586 -17.862 1.00 29.16 364 PRO A O 1
ATOM 2908 N N . HIS A 1 365 ? -6.130 43.177 -19.230 1.00 32.19 365 HIS A N 1
ATOM 2909 C CA . HIS A 1 365 ? -5.062 42.604 -20.105 1.00 32.19 365 HIS A CA 1
ATOM 2910 C C . HIS A 1 365 ? -5.288 41.101 -20.371 1.00 32.19 365 HIS A C 1
ATOM 2912 O O . HIS A 1 365 ? -5.657 40.356 -19.467 1.00 32.19 365 HIS A O 1
ATOM 2918 N N . GLY A 1 366 ? -5.050 40.675 -21.617 1.00 34.69 366 GLY A N 1
ATOM 2919 C CA . GLY A 1 366 ? -5.178 39.298 -22.109 1.00 34.69 366 GLY A CA 1
ATOM 2920 C C . GLY A 1 366 ? -3.853 38.528 -22.168 1.00 34.69 366 GLY A C 1
ATOM 2921 O O . GLY A 1 366 ? -3.450 38.103 -23.244 1.00 34.69 366 GLY A O 1
ATOM 2922 N N . GLU A 1 367 ? -3.198 38.329 -21.023 1.00 30.09 367 GLU A N 1
ATOM 2923 C CA . GLU A 1 367 ? -2.132 37.328 -20.860 1.00 30.09 367 GLU A CA 1
ATOM 2924 C C . GLU A 1 367 ? -2.494 36.410 -19.679 1.00 30.09 367 GLU A C 1
ATOM 2926 O O . GLU A 1 367 ? -2.832 36.887 -18.593 1.00 30.09 367 GLU A O 1
ATOM 2931 N N . LEU A 1 368 ? -2.489 35.091 -19.912 1.00 30.42 368 LEU A N 1
ATOM 2932 C CA . LEU A 1 368 ? -2.743 34.065 -18.895 1.00 30.42 368 LEU A CA 1
ATOM 2933 C C . LEU A 1 368 ? -1.621 34.089 -17.850 1.00 30.42 368 LEU A C 1
ATOM 2935 O O . LEU A 1 368 ? -0.467 33.837 -18.184 1.00 30.42 368 LEU A O 1
ATOM 2939 N N . MET A 1 369 ? -1.958 34.386 -16.592 1.00 26.64 369 MET A N 1
ATOM 2940 C CA . MET A 1 369 ? -1.014 34.272 -15.479 1.00 26.64 369 MET A CA 1
ATOM 2941 C C . MET A 1 369 ? -0.980 32.832 -14.961 1.00 26.64 369 MET A C 1
ATOM 2943 O O . MET A 1 369 ? -1.984 32.331 -14.457 1.00 26.64 369 MET A O 1
ATOM 2947 N N . ASP A 1 370 ? 0.191 32.216 -15.088 1.00 28.42 370 ASP A N 1
ATOM 2948 C CA . ASP A 1 370 ? 0.613 30.991 -14.408 1.00 28.42 370 ASP A CA 1
ATOM 2949 C C . ASP A 1 370 ? 0.815 31.291 -12.906 1.00 28.42 370 ASP A C 1
ATOM 2951 O O . ASP A 1 370 ? 1.364 32.339 -12.553 1.00 28.42 370 ASP A O 1
ATOM 2955 N N . THR A 1 371 ? 0.302 30.451 -12.007 1.00 32.41 371 THR A N 1
ATOM 2956 C CA . THR A 1 371 ? 0.063 30.819 -10.594 1.00 32.41 371 THR A CA 1
ATOM 2957 C C . THR A 1 371 ? 1.253 30.667 -9.650 1.00 32.41 371 THR A C 1
ATOM 2959 O O . THR A 1 371 ? 1.120 31.002 -8.474 1.00 32.41 371 THR A O 1
ATOM 2962 N N . ASP A 1 372 ? 2.423 30.244 -10.127 1.00 27.72 372 ASP A N 1
ATOM 2963 C CA . ASP A 1 372 ? 3.444 29.718 -9.209 1.00 27.72 372 ASP A CA 1
ATOM 2964 C C . ASP A 1 372 ? 4.629 30.656 -8.918 1.00 27.72 372 ASP A C 1
ATOM 2966 O O . ASP A 1 372 ? 5.466 30.343 -8.074 1.00 27.72 372 ASP A O 1
ATOM 2970 N N . THR A 1 373 ? 4.691 31.857 -9.504 1.00 30.69 373 THR A N 1
ATOM 2971 C CA . THR A 1 373 ? 5.706 32.863 -9.125 1.00 30.69 373 THR A CA 1
ATOM 2972 C C . THR A 1 373 ? 5.185 34.289 -9.283 1.00 30.69 373 THR A C 1
ATOM 2974 O O . THR A 1 373 ? 4.987 34.751 -10.406 1.00 30.69 373 THR A O 1
ATOM 2977 N N . VAL A 1 374 ? 5.009 35.025 -8.181 1.00 31.33 374 VAL A N 1
ATOM 2978 C CA . VAL A 1 374 ? 4.683 36.461 -8.236 1.00 31.33 374 VAL A CA 1
ATOM 2979 C C . VAL A 1 374 ? 5.918 37.304 -7.926 1.00 31.33 374 VAL A C 1
ATOM 2981 O O . VAL A 1 374 ? 6.410 37.310 -6.800 1.00 31.33 374 VAL A O 1
ATOM 2984 N N . ASP A 1 375 ? 6.372 38.057 -8.929 1.00 32.59 375 ASP A N 1
ATOM 2985 C CA . ASP A 1 375 ? 7.331 39.156 -8.793 1.00 32.59 375 ASP A CA 1
ATOM 2986 C C . ASP A 1 375 ? 6.562 40.477 -8.595 1.00 32.59 375 ASP A C 1
ATOM 2988 O O . ASP A 1 375 ? 5.934 41.013 -9.516 1.00 32.59 375 ASP A O 1
ATOM 2992 N N . TRP A 1 376 ? 6.549 40.972 -7.355 1.00 35.84 376 TRP A N 1
ATOM 2993 C CA . TRP A 1 376 ? 5.703 42.090 -6.927 1.00 35.84 376 TRP A CA 1
ATOM 2994 C C . TRP A 1 376 ? 6.219 43.475 -7.346 1.00 35.84 376 TRP A C 1
ATOM 2996 O O . TRP A 1 376 ? 5.432 44.425 -7.356 1.00 35.84 376 TRP A O 1
ATOM 3006 N N . GLU A 1 377 ? 7.480 43.612 -7.763 1.00 32.75 377 GLU A N 1
ATOM 3007 C CA . GLU A 1 377 ? 8.027 44.903 -8.216 1.00 32.75 377 GLU A CA 1
ATOM 3008 C C . GLU A 1 377 ? 7.547 45.265 -9.633 1.00 32.75 377 GLU A C 1
ATOM 3010 O O . GLU A 1 377 ? 7.338 46.435 -9.960 1.00 32.75 377 GLU A O 1
ATOM 3015 N N . ARG A 1 378 ? 7.229 44.258 -10.455 1.00 36.34 378 ARG A N 1
ATOM 3016 C CA . ARG A 1 378 ? 6.830 44.434 -11.861 1.00 36.34 378 ARG A CA 1
ATOM 3017 C C . ARG A 1 378 ? 5.364 44.862 -12.058 1.00 36.34 378 ARG A C 1
ATOM 3019 O O . ARG A 1 378 ? 4.986 45.322 -13.137 1.00 36.34 378 ARG A O 1
ATOM 3026 N N . LYS A 1 379 ? 4.523 44.751 -11.021 1.00 37.03 379 LYS A N 1
ATOM 3027 C CA . LYS A 1 379 ? 3.095 45.129 -11.060 1.00 37.03 379 LYS A CA 1
ATOM 3028 C C . LYS A 1 379 ? 2.884 46.649 -11.054 1.00 37.03 379 LYS A C 1
ATOM 3030 O O . LYS A 1 379 ? 2.056 47.153 -11.812 1.00 37.03 379 LYS A O 1
ATOM 3035 N N . ALA A 1 380 ? 3.669 47.380 -10.263 1.00 38.94 380 ALA A N 1
ATOM 3036 C CA . ALA A 1 380 ? 3.549 48.835 -10.139 1.00 38.94 380 ALA A CA 1
ATOM 3037 C C . ALA A 1 380 ? 3.963 49.577 -11.428 1.00 38.94 380 ALA A C 1
ATOM 3039 O O . ALA A 1 380 ? 3.338 50.571 -11.803 1.00 38.94 380 ALA A O 1
ATOM 3040 N N . GLU A 1 381 ? 4.958 49.066 -12.164 1.00 36.53 381 GLU A N 1
ATOM 3041 C CA . GLU A 1 381 ? 5.370 49.639 -13.456 1.00 36.53 381 GLU A CA 1
ATOM 3042 C C . GLU A 1 381 ? 4.336 49.426 -14.576 1.00 36.53 381 GLU A C 1
ATOM 3044 O O . GLU A 1 381 ? 4.205 50.262 -15.476 1.00 36.53 381 GLU A O 1
ATOM 3049 N N . ASN A 1 382 ? 3.576 48.329 -14.528 1.00 37.75 382 ASN A N 1
ATOM 3050 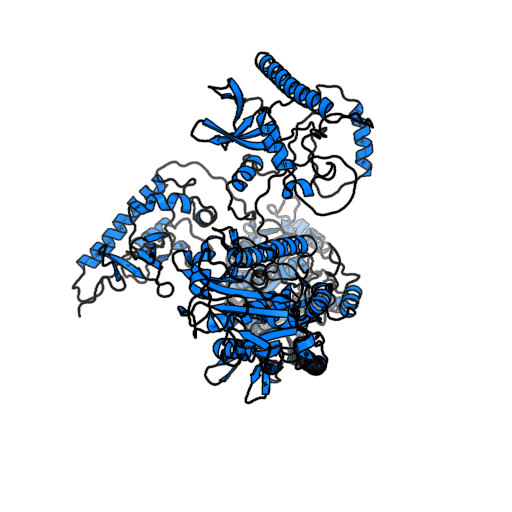C CA . ASN A 1 382 ? 2.571 48.003 -15.543 1.00 37.75 382 ASN A CA 1
ATOM 3051 C C . ASN A 1 382 ? 1.249 48.761 -15.337 1.00 37.75 382 ASN A C 1
ATOM 3053 O O . ASN A 1 382 ? 0.611 49.163 -16.313 1.00 37.75 382 ASN A O 1
ATOM 3057 N N . GLU A 1 383 ? 0.866 49.041 -14.088 1.00 37.22 383 GLU A N 1
ATOM 3058 C CA . GLU A 1 383 ? -0.301 49.880 -13.777 1.00 37.22 383 GLU A CA 1
ATOM 3059 C C . GLU A 1 383 ? -0.097 51.339 -14.233 1.00 37.22 383 GLU A C 1
ATOM 3061 O O . GLU A 1 383 ? -1.024 51.956 -14.762 1.00 37.22 383 GLU A O 1
ATOM 3066 N N . ALA A 1 384 ? 1.135 51.859 -14.162 1.00 42.34 384 ALA A N 1
ATOM 3067 C CA . ALA A 1 384 ? 1.475 53.193 -14.663 1.00 42.34 384 ALA A CA 1
ATOM 3068 C C . ALA A 1 384 ? 1.390 53.316 -16.201 1.00 42.34 384 ALA A C 1
ATOM 3070 O O . ALA A 1 384 ? 1.046 54.380 -16.718 1.00 42.34 384 ALA A O 1
ATOM 3071 N N . LYS A 1 385 ? 1.652 52.235 -16.952 1.00 37.94 385 LYS A N 1
ATOM 3072 C CA . LYS A 1 385 ? 1.571 52.233 -18.428 1.00 37.94 385 LYS A CA 1
ATOM 3073 C C . LYS A 1 385 ? 0.129 52.203 -18.955 1.00 37.94 385 LYS A C 1
ATOM 3075 O O . LYS A 1 385 ? -0.141 52.758 -20.022 1.00 37.94 385 LYS A O 1
ATOM 3080 N N . ASN A 1 386 ? -0.812 51.624 -18.206 1.00 38.69 386 ASN A N 1
ATOM 3081 C CA . ASN A 1 386 ? -2.198 51.419 -18.649 1.00 38.69 386 ASN A CA 1
ATOM 3082 C C . ASN A 1 386 ? -3.130 52.629 -18.487 1.00 38.69 386 ASN A C 1
ATOM 3084 O O . ASN A 1 386 ? -4.155 52.688 -19.163 1.00 38.69 386 ASN A O 1
ATOM 3088 N N . ALA A 1 387 ? -2.759 53.641 -17.699 1.00 40.41 387 ALA A N 1
ATOM 3089 C CA . ALA A 1 387 ? -3.534 54.882 -17.565 1.00 40.41 387 ALA A CA 1
ATOM 3090 C C . ALA A 1 387 ? -3.577 55.749 -18.851 1.00 40.41 387 ALA A C 1
ATOM 3092 O O . ALA A 1 387 ? -4.186 56.817 -18.851 1.00 40.41 387 ALA A O 1
ATOM 3093 N N . SER A 1 388 ? -2.939 55.309 -19.946 1.00 38.44 388 SER A N 1
ATOM 3094 C CA . SER A 1 388 ? -2.755 56.078 -21.186 1.00 38.44 388 SER A CA 1
ATOM 3095 C C . SER A 1 388 ? -3.561 55.595 -22.411 1.00 38.44 388 SER A C 1
ATOM 3097 O O . SER A 1 388 ? -3.463 56.219 -23.468 1.00 38.44 388 SER A O 1
ATOM 3099 N N . LYS A 1 389 ? -4.374 54.526 -22.314 1.00 36.97 389 LYS A N 1
ATOM 3100 C CA . LYS A 1 389 ? -5.141 53.970 -23.458 1.00 36.97 389 LYS A CA 1
ATOM 3101 C C . LYS A 1 389 ? -6.604 54.462 -23.513 1.00 36.97 389 LYS A C 1
ATOM 3103 O O . LYS A 1 389 ? -7.252 54.603 -22.480 1.00 36.97 389 LYS A O 1
ATOM 3108 N N . LEU A 1 390 ? -7.125 54.724 -24.723 1.00 36.19 390 LEU A N 1
ATOM 3109 C CA . LEU A 1 390 ? -8.469 55.284 -24.991 1.00 36.19 390 LEU A CA 1
ATOM 3110 C C . LEU A 1 390 ? -9.591 54.213 -25.033 1.00 36.19 390 LEU A C 1
ATOM 3112 O O . LEU A 1 390 ? -9.314 53.058 -25.358 1.00 36.19 390 LEU A O 1
ATOM 3116 N N . PRO A 1 391 ? -10.869 54.576 -24.774 1.00 30.75 391 PRO A N 1
ATOM 3117 C CA . PRO A 1 391 ? -12.000 53.642 -24.828 1.00 30.75 391 PRO A CA 1
ATOM 3118 C C . PRO A 1 391 ? -12.250 53.132 -26.259 1.00 30.75 391 PRO A C 1
ATOM 3120 O O . PRO A 1 391 ? -12.458 53.939 -27.164 1.00 30.75 391 PRO A O 1
ATOM 3123 N N . GLY A 1 392 ? -12.256 51.806 -26.457 1.00 37.47 392 GLY A N 1
ATOM 3124 C CA . GLY A 1 392 ? -12.536 51.154 -27.752 1.00 37.47 392 GLY A CA 1
ATOM 3125 C C . GLY A 1 392 ? -11.418 50.266 -28.322 1.00 37.47 392 GLY A C 1
ATOM 3126 O O . GLY A 1 392 ? -11.551 49.780 -29.441 1.00 37.47 392 GLY A O 1
ATOM 3127 N N . ASP A 1 393 ? -10.330 50.045 -27.582 1.00 35.66 393 ASP A N 1
ATOM 3128 C CA . ASP A 1 393 ? -9.243 49.143 -27.986 1.00 35.66 393 ASP A CA 1
ATOM 3129 C C . ASP A 1 393 ? -9.696 47.655 -27.922 1.00 35.66 393 ASP A C 1
ATOM 3131 O O . ASP A 1 393 ? -10.166 47.213 -26.867 1.00 35.66 393 ASP A O 1
ATOM 3135 N N . PRO A 1 394 ? -9.572 46.864 -29.011 1.00 33.34 394 PRO A N 1
ATOM 3136 C CA . PRO A 1 394 ? -10.003 45.458 -29.088 1.00 33.34 394 PRO A CA 1
ATOM 3137 C C . PRO A 1 394 ? -9.204 44.492 -28.193 1.00 33.34 394 PRO A C 1
ATOM 3139 O O . PRO A 1 394 ? -9.504 43.303 -28.151 1.00 33.34 394 PRO A O 1
ATOM 3142 N N . THR A 1 395 ? -8.207 44.984 -27.455 1.00 32.88 395 THR A N 1
ATOM 3143 C CA . THR A 1 395 ? -7.434 44.209 -26.469 1.00 32.88 395 THR A CA 1
ATOM 3144 C C . THR A 1 395 ? -8.087 44.121 -25.078 1.00 32.88 395 THR A C 1
ATOM 3146 O O . THR A 1 395 ? -7.501 43.557 -24.151 1.00 32.88 395 THR A O 1
ATOM 3149 N N . ILE A 1 396 ? -9.305 44.653 -24.906 1.00 32.84 396 ILE A N 1
ATOM 3150 C CA . ILE A 1 396 ? -10.063 44.599 -23.646 1.00 32.84 396 ILE A CA 1
ATOM 3151 C C . ILE A 1 396 ? -10.944 43.334 -23.608 1.00 32.84 396 ILE A C 1
ATOM 3153 O O . ILE A 1 396 ? -11.906 43.223 -24.365 1.00 32.84 396 ILE A O 1
ATOM 3157 N N . VAL A 1 397 ? -10.653 42.402 -22.692 1.00 31.03 397 VAL A N 1
ATOM 3158 C CA . VAL A 1 397 ? -11.372 41.121 -22.519 1.00 31.03 397 VAL A CA 1
ATOM 3159 C C . VAL A 1 397 ? -12.134 41.108 -21.184 1.00 31.03 397 VAL A C 1
ATOM 3161 O O . VAL A 1 397 ? -11.594 41.487 -20.144 1.00 31.03 397 VAL A O 1
ATOM 3164 N N . TRP A 1 398 ? -13.396 40.664 -21.186 1.00 30.73 398 TRP A N 1
ATOM 3165 C CA . TRP A 1 398 ? -14.188 40.452 -19.964 1.00 30.73 398 TRP A CA 1
ATOM 3166 C C . TRP A 1 398 ? -13.871 39.072 -19.365 1.00 30.73 398 TRP A C 1
ATOM 3168 O O . TRP A 1 398 ? -13.840 38.086 -20.101 1.00 30.73 398 TRP A O 1
ATOM 3178 N N . THR A 1 399 ? -13.647 38.975 -18.049 1.00 30.38 399 THR A N 1
ATOM 3179 C CA . THR A 1 399 ? -13.372 37.705 -17.345 1.00 30.38 399 THR A CA 1
ATOM 3180 C C . THR A 1 399 ? -14.354 37.467 -16.196 1.00 30.38 399 THR A C 1
ATOM 3182 O O . THR A 1 399 ? -14.682 38.378 -15.437 1.00 30.38 399 THR A O 1
ATOM 3185 N N . VAL A 1 400 ? -14.815 36.220 -16.051 1.00 27.66 400 VAL A N 1
ATOM 3186 C CA . VAL A 1 400 ? -15.543 35.728 -14.869 1.00 27.66 400 VAL A CA 1
ATOM 3187 C C . VAL A 1 400 ? -14.528 34.981 -14.002 1.00 27.66 400 VAL A C 1
ATOM 3189 O O . VAL A 1 400 ? -13.926 34.018 -14.465 1.00 27.66 400 VAL A O 1
ATOM 3192 N N . ARG A 1 401 ? -14.283 35.437 -12.767 1.00 26.41 401 ARG A N 1
ATOM 3193 C CA . ARG A 1 401 ? -13.357 34.772 -11.829 1.00 26.41 401 ARG A CA 1
ATOM 3194 C C . ARG A 1 401 ? -14.111 33.800 -10.917 1.00 26.41 401 ARG A C 1
ATOM 3196 O O . ARG A 1 401 ? -15.009 34.225 -10.196 1.00 26.41 401 ARG A O 1
ATOM 3203 N N . GLY A 1 402 ? -13.706 32.528 -10.913 1.00 24.77 402 GLY A N 1
ATOM 3204 C CA . GLY A 1 402 ? -14.044 31.545 -9.876 1.00 24.77 402 GLY A CA 1
ATOM 3205 C C . GLY A 1 402 ? -13.027 31.585 -8.727 1.00 24.77 402 GLY A C 1
ATOM 3206 O O . GLY A 1 402 ? -11.848 31.840 -8.958 1.00 24.77 402 GLY A O 1
ATOM 3207 N N . MET A 1 403 ? -13.484 31.384 -7.491 1.00 23.91 403 MET A N 1
ATOM 3208 C CA . MET A 1 403 ? -12.664 31.390 -6.269 1.00 23.91 403 MET A CA 1
ATOM 3209 C C . MET A 1 403 ? -12.256 29.977 -5.853 1.00 23.91 403 MET A C 1
ATOM 3211 O O . MET A 1 403 ? -13.112 29.103 -5.762 1.00 23.91 403 MET A O 1
ATOM 3215 N N . VAL A 1 404 ? -10.981 29.801 -5.500 1.00 23.17 404 VAL A N 1
ATOM 3216 C CA . VAL A 1 404 ? -10.438 28.649 -4.758 1.00 23.17 404 VAL A CA 1
ATOM 3217 C C . VAL A 1 404 ? -10.000 29.169 -3.379 1.00 23.17 404 VAL A C 1
ATOM 3219 O O . VAL A 1 404 ? -9.308 30.188 -3.341 1.00 23.17 404 VAL A O 1
ATOM 3222 N N . PRO A 1 405 ? -10.384 28.556 -2.244 1.00 23.77 405 PRO A N 1
ATOM 3223 C CA . PRO A 1 405 ? -9.944 29.023 -0.934 1.00 23.77 405 PRO A CA 1
ATOM 3224 C C . PRO A 1 405 ? -8.596 28.396 -0.529 1.00 23.77 405 PRO A C 1
ATOM 3226 O O . PRO A 1 405 ? -8.473 27.178 -0.440 1.00 23.77 405 PRO A O 1
ATOM 3229 N N . LEU A 1 406 ? -7.614 29.245 -0.214 1.00 22.20 406 LEU A N 1
ATOM 3230 C CA . LEU A 1 406 ? -6.446 28.936 0.625 1.00 22.20 406 LEU A CA 1
ATOM 3231 C C . LEU A 1 406 ? -6.571 29.731 1.941 1.00 22.20 406 LEU A C 1
ATOM 3233 O O . LEU A 1 406 ? -7.050 30.869 1.901 1.00 22.20 406 LEU A O 1
ATOM 3237 N N . PRO A 1 407 ? -6.138 29.200 3.099 1.00 22.05 407 PRO A N 1
ATOM 3238 C CA . PRO A 1 407 ? -6.119 29.949 4.347 1.00 22.05 407 PRO A CA 1
ATOM 3239 C C . PRO A 1 407 ? -4.769 30.657 4.506 1.00 22.05 407 PRO A C 1
ATOM 3241 O O . PRO A 1 407 ? -3.760 29.990 4.680 1.00 22.05 407 PRO A O 1
ATOM 3244 N N . CYS A 1 408 ? -4.735 31.990 4.486 1.00 21.75 408 CYS A N 1
ATOM 3245 C CA . CYS A 1 408 ? -3.663 32.783 5.102 1.00 21.75 408 CYS A CA 1
ATOM 3246 C C . CYS A 1 408 ? -4.140 34.219 5.359 1.00 21.75 408 CYS A C 1
ATOM 3248 O O . CYS A 1 408 ? -4.866 34.817 4.567 1.00 21.75 408 CYS A O 1
ATOM 3250 N N . SER A 1 409 ? -3.739 34.754 6.505 1.00 22.70 409 SER A N 1
ATOM 3251 C CA . SER A 1 409 ? -4.174 36.020 7.091 1.00 22.70 409 SER A CA 1
ATOM 3252 C C . SER A 1 409 ? -3.445 37.265 6.547 1.00 22.70 409 SER A C 1
ATOM 3254 O O . SER A 1 409 ? -2.234 37.233 6.361 1.00 22.70 409 SER A O 1
ATOM 3256 N N . PHE A 1 410 ? -4.197 38.375 6.486 1.00 23.22 410 PHE A N 1
ATOM 3257 C CA . PHE A 1 410 ? -3.824 39.808 6.462 1.00 23.22 410 PHE A CA 1
ATOM 3258 C C . PHE A 1 410 ? -3.688 40.600 5.136 1.00 23.22 410 PHE A C 1
ATOM 3260 O O . PHE A 1 410 ? -2.648 40.665 4.497 1.00 23.22 410 PHE A O 1
ATOM 3267 N N . SER A 1 411 ? -4.715 41.448 4.960 1.00 26.92 411 SER A N 1
ATOM 3268 C CA . SER A 1 411 ? -4.684 42.909 4.748 1.00 26.92 411 SER A CA 1
ATOM 3269 C C . SER A 1 411 ? -4.558 43.498 3.327 1.00 26.92 411 SER A C 1
ATOM 3271 O O . SER A 1 411 ? -3.605 43.280 2.593 1.00 26.92 411 SER A O 1
ATOM 3273 N N . HIS A 1 412 ? -5.533 44.369 3.027 1.00 25.70 412 HIS A N 1
ATOM 3274 C CA . HIS A 1 412 ? -5.582 45.382 1.964 1.00 25.70 412 HIS A CA 1
ATOM 3275 C C . HIS A 1 412 ? -5.515 44.905 0.502 1.00 25.70 412 HIS A C 1
ATOM 3277 O O . HIS A 1 412 ? -4.548 45.163 -0.202 1.00 25.70 412 HIS A O 1
ATOM 3283 N N . SER A 1 413 ? -6.632 44.404 -0.036 1.00 23.27 413 SER A N 1
ATOM 3284 C CA . SER A 1 413 ? -7.130 44.865 -1.347 1.00 23.27 413 SER A CA 1
ATOM 3285 C C . SER A 1 413 ? -8.570 44.405 -1.604 1.00 23.27 413 SER A C 1
ATOM 3287 O O . SER A 1 413 ? -8.978 43.305 -1.248 1.00 23.27 413 SER A O 1
ATOM 3289 N N . LYS A 1 414 ? -9.365 45.300 -2.199 1.00 29.45 414 LYS A N 1
ATOM 3290 C CA . LYS A 1 414 ? -10.778 45.109 -2.543 1.00 29.45 414 LYS A CA 1
ATOM 3291 C C . LYS A 1 414 ? -10.921 44.084 -3.676 1.00 29.45 414 LYS A C 1
ATOM 3293 O O . LYS A 1 414 ? -10.640 44.436 -4.816 1.00 29.45 414 LYS A O 1
ATOM 3298 N N . THR A 1 415 ? -11.439 42.887 -3.399 1.00 23.58 415 THR A N 1
ATOM 3299 C CA . THR A 1 415 ? -11.986 41.996 -4.442 1.00 23.58 415 THR A CA 1
ATOM 3300 C C . THR A 1 415 ? -13.177 41.215 -3.880 1.00 23.58 415 THR A C 1
ATOM 3302 O O . THR A 1 415 ? -13.066 40.583 -2.836 1.00 23.58 415 THR A O 1
ATOM 3305 N N . CYS A 1 416 ? -14.340 41.330 -4.529 1.00 22.91 416 CYS A N 1
ATOM 3306 C CA . CYS A 1 416 ? -15.598 40.698 -4.116 1.00 22.91 416 CYS A CA 1
ATOM 3307 C C . CYS A 1 416 ? -15.680 39.276 -4.675 1.00 22.91 416 CYS A C 1
ATOM 3309 O O . CYS A 1 416 ? -15.414 39.078 -5.860 1.00 22.91 416 CYS A O 1
ATOM 3311 N N . TYR A 1 417 ? -16.088 38.315 -3.848 1.00 23.12 417 TYR A N 1
ATOM 3312 C CA . TYR A 1 417 ? -16.122 36.896 -4.187 1.00 23.12 417 TYR A CA 1
ATOM 3313 C C . TYR A 1 417 ? -17.551 36.331 -4.165 1.00 23.12 417 TYR A C 1
ATOM 3315 O O . TYR A 1 417 ? -18.359 36.689 -3.310 1.00 23.12 417 TYR A O 1
ATOM 3323 N N . LEU A 1 418 ? -17.853 35.471 -5.142 1.00 22.95 418 LEU A N 1
ATOM 3324 C CA . LEU A 1 418 ? -19.111 34.736 -5.316 1.00 22.95 418 LEU A CA 1
ATOM 3325 C C . LEU A 1 418 ? -19.153 33.555 -4.318 1.00 22.95 418 LEU A C 1
ATOM 3327 O O . LEU A 1 418 ? -18.204 32.777 -4.283 1.00 22.95 418 LEU A O 1
ATOM 3331 N N . LEU A 1 419 ? -20.218 33.403 -3.521 1.00 24.70 419 LEU A N 1
ATOM 3332 C CA . LEU A 1 419 ? -20.394 32.314 -2.538 1.00 24.70 419 LEU A CA 1
ATOM 3333 C C . LEU A 1 419 ? -21.584 31.417 -2.932 1.00 24.70 419 LEU A C 1
ATOM 3335 O O . LEU A 1 419 ? -22.709 31.902 -3.024 1.00 24.70 419 LEU A O 1
ATOM 3339 N N . LEU A 1 420 ? -21.346 30.114 -3.121 1.00 23.92 420 LEU A N 1
ATOM 3340 C CA . LEU A 1 420 ? -22.364 29.055 -3.235 1.00 23.92 420 LEU A CA 1
ATOM 3341 C C . LEU A 1 420 ? -21.849 27.840 -2.438 1.00 23.92 420 LEU A C 1
ATOM 3343 O O . LEU A 1 420 ? -20.809 27.286 -2.782 1.00 23.92 420 LEU A O 1
ATOM 3347 N N . PHE A 1 421 ? -22.517 27.471 -1.338 1.00 26.59 421 PHE A N 1
ATOM 3348 C CA . PHE A 1 421 ? -22.091 26.382 -0.443 1.00 26.59 421 PHE A CA 1
ATOM 3349 C C . PHE A 1 421 ? -22.766 25.043 -0.786 1.00 26.59 421 PHE A C 1
ATOM 3351 O O . PHE A 1 421 ? -23.992 24.966 -0.864 1.00 26.59 421 PHE A O 1
ATOM 3358 N N . THR A 1 422 ? -21.962 23.979 -0.865 1.00 22.89 422 THR A N 1
ATOM 3359 C CA . THR A 1 422 ? -22.344 22.579 -0.608 1.00 22.89 422 THR A CA 1
ATOM 3360 C C . THR A 1 422 ? -22.102 22.246 0.867 1.00 22.89 422 THR A C 1
ATOM 3362 O O . THR A 1 422 ? -21.115 22.696 1.450 1.00 22.89 422 THR A O 1
ATOM 3365 N N . MET A 1 423 ? -22.995 21.462 1.478 1.00 24.39 423 MET A N 1
ATOM 3366 C CA . MET A 1 423 ? -22.864 20.988 2.860 1.00 24.39 423 MET A CA 1
ATOM 3367 C C . MET A 1 423 ? -21.626 20.092 3.008 1.00 24.39 423 MET A C 1
ATOM 3369 O O . MET A 1 423 ? -21.653 18.931 2.614 1.00 24.39 423 MET A O 1
ATOM 3373 N N . LEU A 1 424 ? -20.544 20.624 3.580 1.00 24.92 424 LEU A N 1
ATOM 3374 C CA . LEU A 1 424 ? -19.466 19.799 4.118 1.00 24.92 424 LEU A CA 1
ATOM 3375 C C . LEU A 1 424 ? -19.929 19.199 5.447 1.00 24.92 424 LEU A C 1
ATOM 3377 O O . LEU A 1 424 ? -20.423 19.882 6.345 1.00 24.92 424 LEU A O 1
ATOM 3381 N N . ASP A 1 425 ? -19.805 17.885 5.514 1.00 28.59 425 ASP A N 1
ATOM 3382 C CA . ASP A 1 425 ? -20.265 17.029 6.588 1.00 28.59 425 ASP A CA 1
ATOM 3383 C C . ASP A 1 425 ? -19.381 17.200 7.840 1.00 28.59 425 ASP A C 1
ATOM 3385 O O . ASP A 1 425 ? -18.317 16.595 7.972 1.00 28.59 425 ASP A O 1
ATOM 3389 N N . HIS A 1 426 ? -19.818 18.047 8.776 1.00 30.55 426 HIS A N 1
ATOM 3390 C CA . HIS A 1 426 ? -19.189 18.231 10.092 1.00 30.55 426 HIS A CA 1
ATOM 3391 C C . HIS A 1 426 ? -19.335 17.003 11.023 1.00 30.55 426 HIS A C 1
ATOM 3393 O O . HIS A 1 426 ? -18.906 17.048 12.174 1.00 30.55 426 HIS A O 1
ATOM 3399 N N . THR A 1 427 ? -19.913 15.883 10.569 1.00 32.41 427 THR A N 1
ATOM 3400 C CA . THR A 1 427 ? -20.184 14.712 11.427 1.00 32.41 427 THR A CA 1
ATOM 3401 C C . THR A 1 427 ? -18.954 13.887 11.806 1.00 32.41 427 THR A C 1
ATOM 3403 O O . THR A 1 427 ? -19.033 13.073 12.720 1.00 32.41 427 THR A O 1
ATOM 3406 N N . LYS A 1 428 ? -17.787 14.099 11.185 1.00 31.94 428 LYS A N 1
ATOM 3407 C CA . LYS A 1 428 ? -16.597 13.260 11.441 1.00 31.94 428 LYS A CA 1
ATOM 3408 C C . LYS A 1 428 ? -15.773 13.630 12.682 1.00 31.94 428 LYS A C 1
ATOM 3410 O O . LYS A 1 428 ? -14.787 12.956 12.960 1.00 31.94 428 LYS A O 1
ATOM 3415 N N . TRP A 1 429 ? -16.183 14.646 13.445 1.00 33.47 429 TRP A N 1
ATOM 3416 C CA . TRP A 1 429 ? -15.493 15.087 14.670 1.00 33.47 429 TRP A CA 1
ATOM 3417 C C . TRP A 1 429 ? -16.359 15.011 15.938 1.00 33.47 429 TRP A C 1
ATOM 3419 O O . TRP A 1 429 ? -15.953 15.482 17.002 1.00 33.47 429 TRP A O 1
ATOM 3429 N N . HIS A 1 430 ? -17.537 14.384 15.861 1.00 49.12 430 HIS A N 1
ATOM 3430 C CA . HIS A 1 430 ? -18.452 14.252 16.992 1.00 49.12 430 HIS A CA 1
ATOM 3431 C C . HIS A 1 430 ? -18.781 12.774 17.265 1.00 49.12 430 HIS A C 1
ATOM 3433 O O . HIS A 1 430 ? -19.048 12.035 16.325 1.00 49.12 430 HIS A O 1
ATOM 3439 N N . PRO A 1 431 ? -18.825 12.319 18.535 1.00 50.84 431 PRO A N 1
ATOM 3440 C CA . PRO A 1 431 ? -19.364 10.994 18.869 1.00 50.84 431 PRO A CA 1
ATOM 3441 C C . PRO A 1 431 ? -20.875 10.886 18.577 1.00 50.84 431 PRO A C 1
ATOM 3443 O O . PRO A 1 431 ? -21.433 9.796 18.647 1.00 50.84 431 PRO A O 1
ATOM 3446 N N . LEU A 1 432 ? -21.540 12.005 18.259 1.00 61.62 432 LEU A N 1
ATOM 3447 C CA . LEU A 1 432 ? -22.938 12.046 17.845 1.00 61.62 432 LEU A CA 1
ATOM 3448 C C . LEU A 1 432 ? -23.059 11.785 16.342 1.00 61.62 432 LEU A C 1
ATOM 3450 O O . LEU A 1 432 ? -22.542 12.543 15.522 1.00 61.62 432 LEU A O 1
ATOM 3454 N N . GLU A 1 433 ? -23.798 10.740 15.995 1.00 68.69 433 GLU A N 1
ATOM 3455 C CA . GLU A 1 433 ? -24.237 10.456 14.633 1.00 68.69 433 GLU A CA 1
ATOM 3456 C C . GLU A 1 433 ? -25.341 11.450 14.236 1.00 68.69 433 GLU A C 1
ATOM 3458 O O . GLU A 1 433 ? -26.124 11.885 15.081 1.00 68.69 433 GLU A O 1
ATOM 3463 N N . LYS A 1 434 ? -25.441 11.805 12.951 1.00 64.19 434 LYS A N 1
ATOM 3464 C CA . LYS A 1 434 ? -26.535 12.640 12.436 1.00 64.19 434 LYS A CA 1
ATOM 3465 C C . LYS A 1 434 ? -27.486 11.792 11.608 1.00 64.19 434 LYS A C 1
ATOM 3467 O O . LYS A 1 434 ? -27.059 11.096 10.690 1.00 64.19 434 LYS A O 1
ATOM 3472 N N . ASN A 1 435 ? -28.775 11.850 11.915 1.00 59.75 435 ASN A N 1
ATOM 3473 C CA . ASN A 1 435 ? -29.792 11.174 11.125 1.00 59.75 435 ASN A CA 1
ATOM 3474 C C . ASN A 1 435 ? -29.981 11.937 9.797 1.00 59.75 435 ASN A C 1
ATOM 3476 O O . ASN A 1 435 ? -30.345 13.112 9.836 1.00 59.75 435 ASN A O 1
ATOM 3480 N N . PRO A 1 436 ? -29.763 11.315 8.626 1.00 44.25 436 PRO A N 1
ATOM 3481 C CA . PRO A 1 436 ? -29.859 12.002 7.336 1.00 44.25 436 PRO A CA 1
ATOM 3482 C C . PRO A 1 436 ? -31.298 12.393 6.962 1.00 44.25 436 PRO A C 1
ATOM 3484 O O . PRO A 1 436 ? -31.493 13.258 6.114 1.00 44.25 436 PRO A O 1
ATOM 3487 N N . VAL A 1 437 ? -32.302 11.777 7.597 1.00 50.41 437 VAL A N 1
ATOM 3488 C CA . VAL A 1 437 ? -33.729 12.021 7.343 1.00 50.41 437 VAL A CA 1
ATOM 3489 C C . VAL A 1 437 ? -34.282 13.089 8.282 1.00 50.41 437 VAL A C 1
ATOM 3491 O O . VAL A 1 437 ? -34.927 14.031 7.832 1.00 50.41 437 VAL A O 1
ATOM 3494 N N . THR A 1 438 ? -34.030 12.968 9.589 1.00 57.47 438 THR A N 1
ATOM 3495 C CA . THR A 1 438 ? -34.555 13.926 10.582 1.00 57.47 438 THR A CA 1
ATOM 3496 C C . THR A 1 438 ? -33.610 15.097 10.845 1.00 57.47 438 THR A C 1
ATOM 3498 O O . THR A 1 438 ? -34.006 16.071 11.478 1.00 57.47 438 THR A O 1
ATOM 3501 N N . ASN A 1 439 ? -32.366 15.019 10.356 1.00 59.38 439 ASN A N 1
ATOM 3502 C CA . ASN A 1 439 ? -31.278 15.964 10.619 1.00 59.38 439 ASN A CA 1
ATOM 3503 C C . ASN A 1 439 ? -30.899 16.076 12.114 1.00 59.38 439 ASN A C 1
ATOM 3505 O O . ASN A 1 439 ? -30.123 16.956 12.487 1.00 59.38 439 ASN A O 1
ATOM 3509 N N . GLU A 1 440 ? -31.425 15.185 12.963 1.00 67.00 440 GLU A N 1
ATOM 3510 C CA . GLU A 1 440 ? -31.176 15.154 14.404 1.00 67.00 440 GLU A CA 1
ATOM 3511 C C . GLU A 1 440 ? -29.863 14.438 14.731 1.00 67.00 440 GLU A C 1
ATOM 3513 O O . GLU A 1 440 ? -29.538 13.401 14.149 1.00 67.00 440 GLU A O 1
ATOM 3518 N N . PHE A 1 441 ? -29.136 14.961 15.716 1.00 75.31 441 PHE A N 1
ATOM 3519 C CA . PHE A 1 441 ? -27.962 14.301 16.280 1.00 75.31 441 PHE A CA 1
ATOM 3520 C C . PHE A 1 441 ? -28.366 13.264 17.327 1.00 75.31 441 PHE A C 1
ATOM 3522 O O . PHE A 1 441 ? -29.241 13.529 18.147 1.00 75.31 441 PHE A O 1
ATOM 3529 N N . PHE A 1 442 ? -27.713 12.108 17.353 1.00 80.00 442 PHE A N 1
ATOM 3530 C CA . PHE A 1 442 ? -27.982 11.054 18.324 1.00 80.00 442 PHE A CA 1
ATOM 3531 C C . PHE A 1 442 ? -26.710 10.304 18.732 1.00 80.00 442 PHE A C 1
ATOM 3533 O O . PHE A 1 442 ? -25.731 10.260 17.992 1.00 80.00 442 PHE A O 1
ATOM 3540 N N . LEU A 1 443 ? -26.728 9.683 19.913 1.00 79.50 443 LEU A N 1
ATOM 3541 C CA . LEU A 1 443 ? -25.669 8.779 20.374 1.00 79.50 443 LEU A CA 1
ATOM 3542 C C . LEU A 1 443 ? -26.163 7.336 20.306 1.00 79.50 443 LEU A C 1
ATOM 3544 O O . LEU A 1 443 ? -27.194 7.011 20.890 1.00 79.50 443 LEU A O 1
ATOM 3548 N N . ARG A 1 444 ? -25.447 6.451 19.619 1.00 82.38 444 ARG A N 1
ATOM 3549 C CA . ARG A 1 444 ? -25.811 5.031 19.557 1.00 82.38 444 ARG A CA 1
ATOM 3550 C C . ARG A 1 444 ? -25.179 4.259 20.706 1.00 82.38 444 ARG A C 1
ATOM 3552 O O . ARG A 1 444 ? -23.994 4.431 20.977 1.00 82.38 444 ARG A O 1
ATOM 3559 N N . LEU A 1 445 ? -25.945 3.375 21.348 1.00 77.00 445 LEU A N 1
ATOM 3560 C CA . LEU A 1 445 ? -25.400 2.565 22.438 1.00 77.00 445 LEU A CA 1
ATOM 3561 C C . LEU A 1 445 ? -24.363 1.550 21.942 1.00 77.00 445 LEU A C 1
ATOM 3563 O O . LEU A 1 445 ? -24.417 1.072 20.802 1.00 77.00 445 LEU A O 1
ATOM 3567 N N . ARG A 1 446 ? -23.412 1.211 22.819 1.00 68.12 446 ARG A N 1
ATOM 3568 C CA . ARG A 1 446 ? -22.293 0.310 22.513 1.00 68.12 446 ARG A CA 1
ATOM 3569 C C . ARG A 1 446 ? -22.735 -1.138 22.307 1.00 68.12 446 ARG A C 1
ATOM 3571 O O . ARG A 1 446 ? -22.278 -1.766 21.348 1.00 68.12 446 ARG A O 1
ATOM 3578 N N . LYS A 1 447 ? -23.618 -1.665 23.166 1.00 73.81 447 LYS A N 1
ATOM 3579 C CA . LYS A 1 447 ? -24.085 -3.067 23.110 1.00 73.81 447 LYS A CA 1
ATOM 3580 C C . LYS A 1 447 ? -25.455 -3.196 22.441 1.00 73.81 447 LYS A C 1
ATOM 3582 O O . LYS A 1 447 ? -25.637 -4.075 21.603 1.00 73.81 447 LYS A O 1
ATOM 3587 N N . HIS A 1 448 ? -26.398 -2.310 22.750 1.00 82.00 448 HIS A N 1
ATOM 3588 C CA . HIS A 1 448 ? -27.756 -2.315 22.191 1.00 82.00 448 HIS A CA 1
ATOM 3589 C C . HIS A 1 448 ? -27.843 -1.368 20.991 1.00 82.00 448 HIS A C 1
ATOM 3591 O O . HIS A 1 448 ? -28.320 -0.241 21.097 1.00 82.00 448 HIS A O 1
ATOM 3597 N N . ARG A 1 449 ? -27.335 -1.815 19.836 1.00 78.31 449 ARG A N 1
ATOM 3598 C CA . ARG A 1 449 ? -27.212 -0.991 18.614 1.00 78.31 449 ARG A CA 1
ATOM 3599 C C . ARG A 1 449 ? -28.546 -0.498 18.039 1.00 78.31 449 ARG A C 1
ATOM 3601 O O . ARG A 1 449 ? -28.546 0.478 17.285 1.00 78.31 449 ARG A O 1
ATOM 3608 N N . ASP A 1 450 ? -29.645 -1.160 18.397 1.00 83.31 450 ASP A N 1
ATOM 3609 C CA . ASP A 1 450 ? -31.026 -0.786 18.084 1.00 83.31 450 ASP A CA 1
ATOM 3610 C C . ASP A 1 450 ? -31.552 0.356 18.967 1.00 83.31 450 ASP A C 1
ATOM 3612 O O . ASP A 1 450 ? -32.657 0.839 18.740 1.00 83.31 450 ASP A O 1
ATOM 3616 N N . ILE A 1 451 ? -30.784 0.815 19.960 1.00 84.88 451 ILE A N 1
ATOM 3617 C CA . ILE A 1 451 ? -31.156 1.916 20.846 1.00 84.88 451 ILE A CA 1
ATOM 3618 C C . ILE A 1 451 ? -30.219 3.106 20.636 1.00 84.88 451 ILE A C 1
ATOM 3620 O O . ILE A 1 451 ? -28.991 2.983 20.599 1.00 84.88 451 ILE A O 1
ATOM 3624 N N . VAL A 1 452 ? -30.826 4.283 20.521 1.00 87.62 452 VAL A N 1
ATOM 3625 C CA . VAL A 1 452 ? -30.153 5.571 20.349 1.00 87.62 452 VAL A CA 1
ATOM 3626 C C . VAL A 1 452 ? -30.603 6.556 21.425 1.00 87.62 452 VAL A C 1
ATOM 3628 O O . VAL A 1 452 ? -31.701 6.446 21.973 1.00 87.62 452 VAL A O 1
ATOM 3631 N N . ILE A 1 453 ? -29.747 7.524 21.735 1.00 85.69 453 ILE A N 1
ATOM 3632 C CA . ILE A 1 453 ? -30.018 8.636 22.641 1.00 85.69 453 ILE A CA 1
ATOM 3633 C C . ILE A 1 453 ? -30.202 9.890 21.788 1.00 85.69 453 ILE A C 1
ATOM 3635 O O . ILE A 1 453 ? -29.260 10.316 21.124 1.00 85.69 453 ILE A O 1
ATOM 3639 N N . THR A 1 454 ? -31.397 10.471 21.794 1.00 85.56 454 THR A N 1
ATOM 3640 C CA . THR A 1 454 ? -31.782 11.618 20.961 1.00 85.56 454 THR A CA 1
ATOM 3641 C C . THR A 1 454 ? -32.078 12.863 21.807 1.00 85.56 454 THR A C 1
ATOM 3643 O O . THR A 1 454 ? -32.183 12.776 23.041 1.00 85.56 454 THR A O 1
ATOM 3646 N N . PRO A 1 455 ? -32.261 14.034 21.173 1.00 78.38 455 PRO A N 1
ATOM 3647 C CA . PRO A 1 455 ? -32.859 15.202 21.804 1.00 78.38 455 PRO A CA 1
ATOM 3648 C C . PRO A 1 455 ? -34.336 14.946 22.140 1.00 78.38 455 PRO A C 1
ATOM 3650 O O . PRO A 1 455 ? -34.938 13.961 21.697 1.00 78.38 455 PRO A O 1
ATOM 3653 N N . SER A 1 456 ? -34.919 15.843 22.935 1.00 71.38 456 SER A N 1
ATOM 3654 C CA . SER A 1 456 ? -36.328 15.763 23.345 1.00 71.38 456 SER A CA 1
ATOM 3655 C C . SER A 1 456 ? -37.279 16.241 22.242 1.00 71.38 456 SER A C 1
ATOM 3657 O O . SER A 1 456 ? -37.146 17.376 21.765 1.00 71.38 456 SER A O 1
ATOM 3659 N N . ARG A 1 457 ? -38.289 15.427 21.890 1.00 72.12 457 ARG A N 1
ATOM 3660 C CA . ARG A 1 457 ? -39.300 15.771 20.875 1.00 72.12 457 ARG A CA 1
ATOM 3661 C C . ARG A 1 457 ? -40.667 16.105 21.503 1.00 72.12 457 ARG A C 1
ATOM 3663 O O . ARG A 1 457 ? -41.000 15.548 22.552 1.00 72.12 457 ARG A O 1
ATOM 3670 N N . PRO A 1 458 ? -41.459 17.038 20.933 1.00 65.12 458 PRO A N 1
ATOM 3671 C CA . PRO A 1 458 ? -42.777 17.417 21.470 1.00 65.12 458 PRO A CA 1
ATOM 3672 C C . PRO A 1 458 ? -43.754 16.246 21.642 1.00 65.12 458 PRO A C 1
ATOM 3674 O O . PRO A 1 458 ? -44.532 16.214 22.593 1.00 65.12 458 PRO A O 1
ATOM 3677 N N . GLU A 1 459 ? -43.690 15.255 20.759 1.00 69.81 459 GLU A N 1
ATOM 3678 C CA . GLU A 1 459 ? -44.522 14.052 20.785 1.00 69.81 459 GLU A CA 1
ATOM 3679 C C . GLU A 1 459 ? -44.209 13.097 21.952 1.00 69.81 459 GLU A C 1
ATOM 3681 O O . GLU A 1 459 ? -45.035 12.243 22.284 1.00 69.81 459 GLU A O 1
ATOM 3686 N N . ASP A 1 460 ? -43.069 13.264 22.632 1.00 68.62 460 ASP A N 1
ATOM 3687 C CA . ASP A 1 460 ? -42.660 12.397 23.745 1.00 68.62 460 ASP A CA 1
ATOM 3688 C C . ASP A 1 460 ? -43.493 12.594 25.006 1.00 68.62 460 ASP A C 1
ATOM 3690 O O . ASP A 1 460 ? -43.517 11.714 25.866 1.00 68.62 460 ASP A O 1
ATOM 3694 N N . VAL A 1 461 ? -44.183 13.731 25.130 1.00 66.69 461 VAL A N 1
ATOM 3695 C CA . VAL A 1 461 ? -44.885 14.131 26.357 1.00 66.69 461 VAL A CA 1
ATOM 3696 C C . VAL A 1 461 ? -45.868 13.054 26.824 1.00 66.69 461 VAL A C 1
ATOM 3698 O O . VAL A 1 461 ? -45.912 12.747 28.014 1.00 66.69 461 VAL A O 1
ATOM 3701 N N . ASN A 1 462 ? -46.601 12.415 25.910 1.00 69.12 462 ASN A N 1
ATOM 3702 C CA . ASN A 1 462 ? -47.584 11.389 26.273 1.00 69.12 462 ASN A CA 1
ATOM 3703 C C . ASN A 1 462 ? -46.923 10.100 26.785 1.00 69.12 462 ASN A C 1
ATOM 3705 O O . ASN A 1 462 ? -47.264 9.626 27.869 1.00 69.12 462 ASN A O 1
ATOM 3709 N N . SER A 1 463 ? -45.938 9.570 26.055 1.00 74.75 463 SER A N 1
ATOM 3710 C CA . SER A 1 463 ? -45.183 8.365 26.442 1.00 74.75 463 SER A CA 1
ATOM 3711 C C . SER A 1 463 ? -44.385 8.576 27.733 1.00 74.75 463 SER A C 1
ATOM 3713 O O . SER A 1 463 ? -44.263 7.676 28.571 1.00 74.75 463 SER A O 1
ATOM 3715 N N . PHE A 1 464 ? -43.871 9.793 27.918 1.00 71.44 464 PHE A N 1
ATOM 3716 C CA . PHE A 1 464 ? -43.211 10.241 29.135 1.00 71.44 464 PHE A CA 1
ATOM 3717 C C . PHE A 1 464 ? -44.188 10.220 30.319 1.00 71.44 464 PHE A C 1
ATOM 3719 O O . PHE A 1 464 ? -43.909 9.568 31.324 1.00 71.44 464 PHE A O 1
ATOM 3726 N N . LEU A 1 465 ? -45.365 10.846 30.189 1.00 70.00 465 LEU A N 1
ATOM 3727 C CA . LEU A 1 465 ? -46.404 10.862 31.229 1.00 70.00 465 LEU A CA 1
ATOM 3728 C C . LEU A 1 465 ? -46.920 9.461 31.576 1.00 70.00 465 LEU A C 1
ATOM 3730 O O . LEU A 1 465 ? -47.111 9.159 32.755 1.00 70.00 465 LEU A O 1
ATOM 3734 N N . GLU A 1 466 ? -47.127 8.601 30.580 1.00 76.19 466 GLU A N 1
ATOM 3735 C CA . GLU A 1 466 ? -47.520 7.205 30.794 1.00 76.19 466 GLU A CA 1
ATOM 3736 C C . GLU A 1 466 ? -46.458 6.465 31.618 1.00 76.19 466 GLU A C 1
ATOM 3738 O O . GLU A 1 466 ? -46.768 5.852 32.642 1.00 76.19 466 GLU A O 1
ATOM 3743 N N . THR A 1 467 ? -45.185 6.608 31.237 1.00 77.62 467 THR A N 1
ATOM 3744 C CA . THR A 1 467 ? -44.063 5.968 31.935 1.00 77.62 467 THR A CA 1
ATOM 3745 C C . THR A 1 467 ? -43.917 6.470 33.372 1.00 77.62 467 THR A C 1
ATOM 3747 O O . THR A 1 467 ? -43.704 5.664 34.277 1.00 77.62 467 THR A O 1
ATOM 3750 N N . LEU A 1 468 ? -44.058 7.779 33.615 1.00 71.44 468 LEU A N 1
ATOM 3751 C CA . LEU A 1 468 ? -43.962 8.349 34.964 1.00 71.44 468 LEU A CA 1
ATOM 3752 C C . LEU A 1 468 ? -45.145 7.977 35.870 1.00 71.44 468 LEU A C 1
ATOM 3754 O O . LEU A 1 468 ? -45.001 8.044 37.089 1.00 71.44 468 LEU A O 1
ATOM 3758 N N . ASN A 1 469 ? -46.295 7.596 35.308 1.00 71.38 469 ASN A N 1
ATOM 3759 C CA . ASN A 1 469 ? -47.457 7.119 36.062 1.00 71.38 469 ASN A CA 1
ATOM 3760 C C . ASN A 1 469 ? -47.445 5.608 36.323 1.00 71.38 469 ASN A C 1
ATOM 3762 O O . ASN A 1 469 ? -48.239 5.129 37.135 1.00 71.38 469 ASN A O 1
ATOM 3766 N N . ASP A 1 470 ? -46.557 4.842 35.682 1.00 75.56 470 ASP A N 1
ATOM 3767 C CA . ASP A 1 470 ? -46.495 3.400 35.906 1.00 75.56 470 ASP A CA 1
ATOM 3768 C C . ASP A 1 470 ? -46.047 3.089 37.351 1.00 75.56 470 ASP A C 1
ATOM 3770 O O . ASP A 1 470 ? -45.009 3.596 37.795 1.00 75.56 470 ASP A O 1
ATOM 3774 N N . PRO A 1 471 ? -46.765 2.220 38.094 1.00 73.44 471 PRO A N 1
ATOM 3775 C CA . PRO A 1 471 ? -46.417 1.812 39.458 1.00 73.44 471 PRO A CA 1
ATOM 3776 C C . PRO A 1 471 ? -44.980 1.357 39.686 1.00 73.44 471 PRO A C 1
ATOM 3778 O O . PRO A 1 471 ? -44.447 1.534 40.784 1.00 73.44 471 PRO A O 1
ATOM 3781 N N . ARG A 1 472 ? -44.341 0.796 38.658 1.00 78.56 472 ARG A N 1
ATOM 3782 C CA . ARG A 1 472 ? -42.966 0.286 38.707 1.00 78.56 472 ARG A CA 1
ATOM 3783 C C . ARG A 1 472 ? -41.916 1.389 38.565 1.00 78.56 472 ARG A C 1
ATOM 3785 O O . ARG A 1 472 ? -40.766 1.163 38.932 1.00 78.56 472 ARG A O 1
ATOM 3792 N N . VAL A 1 473 ? -42.294 2.558 38.045 1.00 74.12 473 VAL A N 1
ATOM 3793 C CA . VAL A 1 473 ? -41.407 3.714 37.838 1.00 74.12 473 VAL A CA 1
ATOM 3794 C C . VAL A 1 473 ? -41.709 4.812 38.847 1.00 74.12 473 VAL A C 1
ATOM 3796 O O . VAL A 1 473 ? -40.793 5.287 39.519 1.00 74.12 473 VAL A O 1
ATOM 3799 N N . TYR A 1 474 ? -42.985 5.182 39.006 1.00 71.69 474 TYR A N 1
ATOM 3800 C CA . TYR A 1 474 ? -43.374 6.355 39.785 1.00 71.69 474 TYR A CA 1
ATOM 3801 C C . TYR A 1 474 ? -42.857 6.283 41.225 1.00 71.69 474 TYR A C 1
ATOM 3803 O O . TYR A 1 474 ? -42.534 7.313 41.818 1.00 71.69 474 TYR A O 1
ATOM 3811 N N . HIS A 1 475 ? -42.823 5.077 41.816 1.00 68.31 475 HIS A N 1
ATOM 3812 C CA . HIS A 1 475 ? -42.479 4.866 43.230 1.00 68.31 475 HIS A CA 1
ATOM 3813 C C . HIS A 1 475 ? -41.068 5.369 43.565 1.00 68.31 475 HIS A C 1
ATOM 3815 O O . HIS A 1 475 ? -40.770 5.638 44.727 1.00 68.31 475 HIS A O 1
ATOM 3821 N N . TRP A 1 476 ? -40.220 5.524 42.545 1.00 69.38 476 TRP A N 1
ATOM 3822 C CA . TRP A 1 476 ? -38.810 5.875 42.665 1.00 69.38 476 TRP A CA 1
ATOM 3823 C C . TRP A 1 476 ? -38.485 7.305 42.226 1.00 69.38 476 TRP A C 1
ATOM 3825 O O . TRP A 1 476 ? -37.318 7.694 42.246 1.00 69.38 476 TRP A O 1
ATOM 3835 N N . LEU A 1 477 ? -39.482 8.099 41.833 1.00 68.62 477 LEU A N 1
ATOM 3836 C CA . LEU A 1 477 ? -39.281 9.480 41.400 1.00 68.62 477 LEU A CA 1
ATOM 3837 C C . LEU A 1 477 ? -39.329 10.428 42.598 1.00 68.62 477 LEU A C 1
ATOM 3839 O O . LEU A 1 477 ? -40.225 10.366 43.437 1.00 68.62 477 LEU A O 1
ATOM 3843 N N . SER A 1 478 ? -38.353 11.332 42.678 1.00 55.41 478 SER A N 1
ATOM 3844 C CA . SER A 1 478 ? -38.179 12.192 43.849 1.00 55.41 478 SER A CA 1
ATOM 3845 C C . SER A 1 478 ? -38.888 13.548 43.731 1.00 55.41 478 SER A C 1
ATOM 3847 O O . SER A 1 478 ? -38.988 14.250 44.733 1.00 55.41 478 SER A O 1
ATOM 3849 N N . SER A 1 479 ? -39.353 13.959 42.545 1.00 53.59 479 SER A N 1
ATOM 3850 C CA . SER A 1 479 ? -39.547 15.388 42.237 1.00 53.59 479 SER A CA 1
ATOM 3851 C C . SER A 1 479 ? -40.970 15.953 42.335 1.00 53.59 479 SER A C 1
ATOM 3853 O O . SER A 1 479 ? -41.061 17.171 42.434 1.00 53.59 479 SER A O 1
ATOM 3855 N N . THR A 1 480 ? -42.060 15.171 42.317 1.00 44.19 480 THR A N 1
ATOM 3856 C CA . THR A 1 480 ? -43.435 15.738 42.221 1.00 44.19 480 THR A CA 1
ATOM 3857 C C . THR A 1 480 ? -44.558 14.710 42.496 1.00 44.19 480 THR A C 1
ATOM 3859 O O . THR A 1 480 ? -44.289 13.508 42.457 1.00 44.19 480 THR A O 1
ATOM 3862 N N . PRO A 1 481 ? -45.800 15.147 42.822 1.00 48.81 481 PRO A N 1
ATOM 3863 C CA . PRO A 1 481 ? -46.879 14.277 43.303 1.00 48.81 481 PRO A CA 1
ATOM 3864 C C . PRO A 1 481 ? -47.528 13.423 42.201 1.00 48.81 481 PRO A C 1
ATOM 3866 O O . PRO A 1 481 ? -47.668 13.844 41.060 1.00 48.81 481 PRO A O 1
ATOM 3869 N N . HIS A 1 482 ? -47.956 12.222 42.592 1.00 49.19 482 HIS A N 1
ATOM 3870 C CA . HIS A 1 482 ? -48.660 11.234 41.770 1.00 49.19 482 HIS A CA 1
ATOM 3871 C C . HIS A 1 482 ? -50.170 11.256 42.070 1.00 49.19 482 HIS A C 1
ATOM 3873 O O . HIS A 1 482 ? -50.529 11.386 43.244 1.00 49.19 482 HIS A O 1
ATOM 3879 N N . PRO A 1 483 ? -51.047 10.979 41.088 1.00 54.00 483 PRO A N 1
ATOM 3880 C CA . PRO A 1 483 ? -50.727 10.712 39.682 1.00 54.00 483 PRO A CA 1
ATOM 3881 C C . PRO A 1 483 ? -50.364 11.989 38.910 1.00 54.00 483 PRO A C 1
ATOM 3883 O O . PRO A 1 483 ? -50.887 13.068 39.185 1.00 54.00 483 PRO A O 1
ATOM 3886 N N . TYR A 1 484 ? -49.479 11.850 37.925 1.00 59.53 484 TYR A N 1
ATOM 3887 C CA . TYR A 1 484 ? -49.142 12.876 36.941 1.00 59.53 484 TYR A CA 1
ATOM 3888 C C . TYR A 1 484 ? -50.286 12.985 35.926 1.00 59.53 484 TYR A C 1
ATOM 3890 O O . TYR A 1 484 ? -50.232 12.423 34.835 1.00 59.53 484 TYR A O 1
ATOM 3898 N N . LEU A 1 485 ? -51.369 13.649 36.320 1.00 51.62 485 LEU A N 1
ATOM 3899 C CA . LEU A 1 485 ? -52.535 13.864 35.467 1.00 51.62 485 LEU A CA 1
ATOM 3900 C C . LEU A 1 485 ? -52.394 15.175 34.675 1.00 51.62 485 LEU A C 1
ATOM 3902 O O . LEU A 1 485 ? -52.047 16.201 35.275 1.00 51.62 485 LEU A O 1
ATOM 3906 N N . PRO A 1 486 ? -52.740 15.192 33.373 1.00 44.06 486 PRO A N 1
ATOM 3907 C CA . PRO A 1 486 ? -52.933 16.437 32.637 1.00 44.06 486 PRO A CA 1
ATOM 3908 C C . PRO A 1 486 ? -53.939 17.337 33.378 1.00 44.06 486 PRO A C 1
ATOM 3910 O O . PRO A 1 486 ? -55.059 16.919 33.666 1.00 44.06 486 PRO A O 1
ATOM 3913 N N . GLY A 1 487 ? -53.534 18.557 33.743 1.00 43.16 487 GLY A N 1
ATOM 3914 C CA . GLY A 1 487 ? -54.427 19.560 34.345 1.00 43.16 487 GLY A CA 1
ATOM 3915 C C . GLY A 1 487 ? -54.714 19.451 35.855 1.00 43.16 487 GLY A C 1
ATOM 3916 O O . GLY A 1 487 ? -55.664 20.076 36.326 1.00 43.16 487 GLY A O 1
ATOM 3917 N N . THR A 1 488 ? -53.931 18.707 36.644 1.00 39.69 488 THR A N 1
ATOM 3918 C CA . THR A 1 488 ? -54.191 18.547 38.095 1.00 39.69 488 THR A CA 1
ATOM 3919 C C . THR A 1 488 ? -53.386 19.521 38.977 1.00 39.69 488 THR A C 1
ATOM 3921 O O . THR A 1 488 ? -52.172 19.635 38.845 1.00 39.69 488 THR A O 1
ATOM 3924 N N . ARG A 1 489 ? -54.069 20.239 39.888 1.00 32.75 489 ARG A N 1
ATOM 3925 C CA . ARG A 1 489 ? -53.528 21.327 40.741 1.00 32.75 489 ARG A CA 1
ATOM 3926 C C . ARG A 1 489 ? -53.109 20.828 42.130 1.00 32.75 489 ARG A C 1
ATOM 3928 O O . ARG A 1 489 ? -54.019 20.421 42.835 1.00 32.75 489 ARG A O 1
ATOM 3935 N N . TYR A 1 490 ? -51.851 20.979 42.589 1.00 39.88 490 TYR A N 1
ATOM 3936 C CA . TYR A 1 490 ? -51.482 20.823 44.023 1.00 39.88 490 TYR A CA 1
ATOM 3937 C C . TYR A 1 490 ? -50.218 21.603 44.476 1.00 39.88 490 TYR A C 1
ATOM 3939 O O . TYR A 1 490 ? -49.350 21.925 43.671 1.00 39.88 490 TYR A O 1
ATOM 3947 N N . LEU A 1 491 ? -50.164 21.888 45.792 1.00 31.55 491 LEU A N 1
ATOM 3948 C CA . LEU A 1 491 ? -49.234 22.744 46.566 1.00 31.55 491 LEU A CA 1
ATOM 3949 C C . LEU A 1 491 ? -47.831 22.148 46.826 1.00 31.55 491 LEU A C 1
ATOM 3951 O O . LEU A 1 491 ? -47.699 20.944 47.041 1.00 31.55 491 LEU A O 1
ATOM 3955 N N . ILE A 1 492 ? -46.813 23.015 46.962 1.00 31.91 492 ILE A N 1
ATOM 3956 C CA . ILE A 1 492 ? -45.501 22.700 47.565 1.00 31.91 492 ILE A CA 1
ATOM 3957 C C . ILE A 1 492 ? -45.263 23.605 48.790 1.00 31.91 492 ILE A C 1
ATOM 3959 O O . ILE A 1 492 ? -45.684 24.757 48.822 1.00 31.91 492 ILE A O 1
ATOM 3963 N N . ASN A 1 493 ? -44.628 23.011 49.801 1.00 31.97 493 ASN A N 1
ATOM 3964 C CA . ASN A 1 493 ? -44.427 23.432 51.187 1.00 31.97 493 ASN A CA 1
ATOM 3965 C C . ASN A 1 493 ? -44.053 24.914 51.420 1.00 31.97 493 ASN A C 1
ATOM 3967 O O . ASN A 1 493 ? -43.173 25.472 50.768 1.00 31.97 493 ASN A O 1
ATOM 3971 N N . VAL A 1 494 ? -44.704 25.492 52.430 1.00 30.09 494 VAL A N 1
ATOM 3972 C CA . VAL A 1 494 ? -44.616 26.875 52.911 1.00 30.09 494 VAL A CA 1
ATOM 3973 C C . VAL A 1 494 ? -43.529 26.943 53.992 1.00 30.09 494 VAL A C 1
ATOM 3975 O O . VAL A 1 494 ? -43.625 26.235 54.994 1.00 30.09 494 VAL A O 1
ATOM 3978 N N . LYS A 1 495 ? -42.508 27.802 53.844 1.00 33.53 495 LYS A N 1
ATOM 3979 C CA . LYS A 1 495 ? -41.740 28.269 55.014 1.00 33.53 495 LYS A CA 1
ATOM 3980 C C . LYS A 1 495 ? -42.694 29.095 55.877 1.00 33.53 495 LYS A C 1
ATOM 3982 O O . LYS A 1 495 ? -43.382 29.969 55.358 1.00 33.53 495 LYS A O 1
ATOM 3987 N N . ALA A 1 496 ? -42.766 28.795 57.173 1.00 33.81 496 ALA A N 1
ATOM 3988 C CA . ALA A 1 496 ? -43.670 29.460 58.106 1.00 33.81 496 ALA A CA 1
ATOM 3989 C C . ALA A 1 496 ? -43.534 30.995 58.025 1.00 33.81 496 ALA A C 1
ATOM 3991 O O . ALA A 1 496 ? -42.513 31.537 58.437 1.00 33.81 496 ALA A O 1
ATOM 3992 N N . GLY A 1 497 ? -44.565 31.677 57.508 1.00 37.69 497 GLY A N 1
ATOM 3993 C CA . GLY A 1 497 ? -44.713 33.133 57.621 1.00 37.69 497 GLY A CA 1
ATOM 3994 C C . GLY A 1 497 ? -45.025 33.930 56.349 1.00 37.69 497 GLY A C 1
ATOM 3995 O O . GLY A 1 497 ? -45.424 35.080 56.493 1.00 37.69 497 GLY A O 1
ATOM 3996 N N . GLU A 1 498 ? -44.915 33.383 55.134 1.00 34.62 498 GLU A N 1
ATOM 3997 C CA . GLU A 1 498 ? -45.084 34.186 53.903 1.00 34.62 498 GLU A CA 1
ATOM 3998 C C . GLU A 1 498 ? -46.298 33.787 53.046 1.00 34.62 498 GLU A C 1
ATOM 4000 O O . GLU A 1 498 ? -46.740 32.637 53.020 1.00 34.62 498 GLU A O 1
ATOM 4005 N N . THR A 1 499 ? -46.892 34.792 52.393 1.00 32.59 499 THR A N 1
ATOM 4006 C CA . THR A 1 499 ? -48.186 34.728 51.698 1.00 32.59 499 THR A CA 1
ATOM 4007 C C . THR A 1 499 ? -48.102 33.947 50.380 1.00 32.59 499 THR A C 1
ATOM 4009 O O . THR A 1 499 ? -47.164 34.106 49.608 1.00 32.59 499 THR A O 1
ATOM 4012 N N . LEU A 1 500 ? -49.121 33.115 50.131 1.00 29.20 500 LEU A N 1
ATOM 4013 C CA . LEU A 1 500 ? -49.304 32.246 48.960 1.00 29.20 500 LEU A CA 1
ATOM 4014 C C . LEU A 1 500 ? -49.242 33.000 47.618 1.00 29.20 500 LEU A C 1
ATOM 4016 O O . LEU A 1 500 ? -50.087 33.859 47.368 1.00 29.20 500 LEU A O 1
ATOM 4020 N N . THR A 1 501 ? -48.363 32.575 46.703 1.00 30.67 501 THR A N 1
ATOM 4021 C CA . THR A 1 501 ? -48.411 32.985 45.286 1.00 30.67 501 THR A CA 1
ATOM 4022 C C . THR A 1 501 ? -48.689 31.780 44.384 1.00 30.67 501 THR A C 1
ATOM 4024 O O . THR A 1 501 ? -48.056 30.733 44.495 1.00 30.67 501 THR A O 1
ATOM 4027 N N . TYR A 1 502 ? -49.688 31.934 43.514 1.00 34.38 502 TYR A N 1
ATOM 4028 C CA . TYR A 1 502 ? -50.249 30.927 42.607 1.00 34.38 502 TYR A CA 1
ATOM 4029 C C . TYR A 1 502 ? -49.367 30.763 41.353 1.00 34.38 502 TYR A C 1
ATOM 4031 O O . TYR A 1 502 ? -48.972 31.775 40.779 1.00 34.38 502 TYR A O 1
ATOM 4039 N N . ILE A 1 503 ? -49.097 29.534 40.888 1.00 36.00 503 ILE A N 1
ATOM 4040 C CA . ILE A 1 503 ? -48.430 29.278 39.589 1.00 36.00 503 ILE A CA 1
ATOM 4041 C C . ILE A 1 503 ? -49.389 28.485 38.662 1.00 36.00 503 ILE A C 1
ATOM 4043 O O . ILE A 1 503 ? -50.091 27.604 39.170 1.00 36.00 503 ILE A O 1
ATOM 4047 N N . PRO A 1 504 ? -49.485 28.800 37.346 1.00 33.50 504 PRO A N 1
ATOM 4048 C CA . PRO A 1 504 ? -50.420 28.177 36.387 1.00 33.50 504 PRO A CA 1
ATOM 4049 C C . PRO A 1 504 ? -50.058 26.707 36.020 1.00 33.50 504 PRO A C 1
ATOM 4051 O O . PRO A 1 504 ? -49.085 26.193 36.565 1.00 33.50 504 PRO A O 1
ATOM 4054 N N . PRO A 1 505 ? -50.821 26.004 35.139 1.00 32.78 505 PRO A N 1
ATOM 4055 C CA . PRO A 1 505 ? -50.824 24.535 34.896 1.00 32.78 505 PRO A CA 1
ATOM 4056 C C . PRO A 1 505 ? -49.523 23.834 34.436 1.00 32.78 505 PRO A C 1
ATOM 4058 O O . PRO A 1 505 ? -49.559 22.716 33.927 1.00 32.78 505 PRO A O 1
ATOM 4061 N N . GLU A 1 506 ? -48.362 24.433 34.627 1.00 43.47 506 GLU A N 1
ATOM 4062 C CA . GLU A 1 506 ? -47.175 24.215 33.809 1.00 43.47 506 GLU A CA 1
ATOM 4063 C C . GLU A 1 506 ? -46.048 23.612 34.658 1.00 43.47 506 GLU A C 1
ATOM 4065 O O . GLU A 1 506 ? -45.045 24.260 34.927 1.00 43.47 506 GLU A O 1
ATOM 4070 N N . HIS A 1 507 ? -46.191 22.376 35.152 1.00 46.75 507 HIS A N 1
ATOM 4071 C CA . HIS A 1 507 ? -45.117 21.726 35.933 1.00 46.75 507 HIS A CA 1
ATOM 4072 C C . HIS A 1 507 ? -44.538 20.470 35.271 1.00 46.75 507 HIS A C 1
ATOM 4074 O O . HIS A 1 507 ? -43.320 20.296 35.287 1.00 46.75 507 HIS A O 1
ATOM 4080 N N . ALA A 1 508 ? -45.364 19.628 34.641 1.00 44.69 508 ALA A N 1
ATOM 4081 C CA . ALA A 1 508 ? -44.885 18.505 33.828 1.00 44.69 508 ALA A CA 1
ATOM 4082 C C . ALA A 1 508 ? -44.423 18.983 32.442 1.00 44.69 508 ALA A C 1
ATOM 4084 O O . ALA A 1 508 ? -43.299 18.684 32.044 1.00 44.69 508 ALA A O 1
ATOM 4085 N N . GLU A 1 509 ? -45.224 19.826 31.780 1.00 50.19 509 GLU A N 1
ATOM 4086 C CA . GLU A 1 509 ? -44.809 20.565 30.582 1.00 50.19 509 GLU A CA 1
ATOM 4087 C C . GLU A 1 509 ? -43.592 21.440 30.872 1.00 50.19 509 GLU A C 1
ATOM 4089 O O . GLU A 1 509 ? -42.659 21.425 30.086 1.00 50.19 509 GLU A O 1
ATOM 4094 N N . ALA A 1 510 ? -43.505 22.095 32.037 1.00 51.97 510 ALA A N 1
ATOM 4095 C CA . ALA A 1 510 ? -42.286 22.818 32.400 1.00 51.97 510 ALA A CA 1
ATOM 4096 C C . ALA A 1 510 ? -41.090 21.904 32.701 1.00 51.97 510 ALA A C 1
ATOM 4098 O O . ALA A 1 510 ? -39.957 22.309 32.471 1.00 51.97 510 ALA A O 1
ATOM 4099 N N . SER A 1 511 ? -41.279 20.683 33.217 1.00 52.56 511 SER A N 1
ATOM 4100 C CA . SER A 1 511 ? -40.174 19.728 33.399 1.00 52.56 511 SER A CA 1
ATOM 4101 C C . SER A 1 511 ? -39.680 19.173 32.064 1.00 52.56 511 SER A C 1
ATOM 4103 O O . SER A 1 511 ? -38.476 18.961 31.920 1.00 52.56 511 SER A O 1
ATOM 4105 N N . TRP A 1 512 ? -40.583 18.950 31.106 1.00 58.09 512 TRP A N 1
ATOM 4106 C CA . TRP A 1 512 ? -40.240 18.578 29.734 1.00 58.09 512 TRP A CA 1
ATOM 4107 C C . TRP A 1 512 ? -39.599 19.762 28.992 1.00 58.09 512 TRP A C 1
ATOM 4109 O O . TRP A 1 512 ? -38.521 19.605 28.428 1.00 58.09 512 TRP A O 1
ATOM 4119 N N . ALA A 1 513 ? -40.163 20.968 29.104 1.00 59.88 513 ALA A N 1
ATOM 4120 C CA . ALA A 1 513 ? -39.629 22.196 28.519 1.00 59.88 513 ALA A CA 1
ATOM 4121 C C . ALA A 1 513 ? -38.242 22.513 29.083 1.00 59.88 513 ALA A C 1
ATOM 4123 O O . ALA A 1 513 ? -37.338 22.806 28.319 1.00 59.88 513 ALA A O 1
ATOM 4124 N N . LYS A 1 514 ? -38.013 22.326 30.392 1.00 62.34 514 LYS A N 1
ATOM 4125 C CA . LYS A 1 514 ? -36.669 22.414 30.992 1.00 62.34 514 LYS A CA 1
ATOM 4126 C C . LYS A 1 514 ? -35.693 21.380 30.428 1.00 62.34 514 LYS A C 1
ATOM 4128 O O . LYS A 1 514 ? -34.510 21.683 30.330 1.00 62.34 514 LYS A O 1
ATOM 4133 N N . SER A 1 515 ? -36.154 20.169 30.103 1.00 60.12 515 SER A N 1
ATOM 4134 C CA . SER A 1 515 ? -35.312 19.148 29.461 1.00 60.12 515 SER A CA 1
ATOM 4135 C C . SER A 1 515 ? -34.940 19.574 28.040 1.00 60.12 515 SER A C 1
ATOM 4137 O O . SER A 1 515 ? -33.770 19.537 27.676 1.00 60.12 515 SER A O 1
ATOM 4139 N N . LYS A 1 516 ? -35.924 20.063 27.273 1.00 65.88 516 LYS A N 1
ATOM 4140 C CA . LYS A 1 516 ? -35.735 20.565 25.910 1.00 65.88 516 LYS A CA 1
ATOM 4141 C C . LYS A 1 516 ? -34.818 21.789 25.863 1.00 65.88 516 LYS A C 1
ATOM 4143 O O . LYS A 1 516 ? -33.823 21.745 25.158 1.00 65.88 516 LYS A O 1
ATOM 4148 N N . THR A 1 517 ? -35.081 22.812 26.676 1.00 67.94 517 THR A N 1
ATOM 4149 C CA . THR A 1 517 ? -34.250 24.021 26.765 1.00 67.94 517 THR A CA 1
ATOM 4150 C C . THR A 1 517 ? -32.799 23.685 27.099 1.00 67.94 517 THR A C 1
ATOM 4152 O O . THR A 1 517 ? -31.905 24.194 26.443 1.00 67.94 517 THR A O 1
ATOM 4155 N N . ARG A 1 518 ? -32.545 22.760 28.037 1.00 65.00 518 ARG A N 1
ATOM 4156 C CA . ARG A 1 518 ? -31.174 22.305 28.336 1.00 65.00 518 ARG A CA 1
ATOM 4157 C C . ARG A 1 518 ? -30.511 21.579 27.168 1.00 65.00 518 ARG A C 1
ATOM 4159 O O . ARG A 1 518 ? -29.305 21.698 27.007 1.00 65.00 518 ARG A O 1
ATOM 4166 N N . SER A 1 519 ? -31.275 20.801 26.400 1.00 66.25 519 SER A N 1
ATOM 4167 C CA . SER A 1 519 ? -30.800 20.142 25.176 1.00 66.25 519 SER A CA 1
ATOM 4168 C C . SER A 1 519 ? -30.387 21.185 24.136 1.00 66.25 519 SER A C 1
ATOM 4170 O O . SER A 1 519 ? -29.305 21.081 23.570 1.00 66.25 519 SER A O 1
ATOM 4172 N N . ASP A 1 520 ? -31.227 22.200 23.926 1.00 68.31 520 ASP A N 1
ATOM 4173 C CA . ASP A 1 520 ? -31.012 23.256 22.936 1.00 68.31 520 ASP A CA 1
ATOM 4174 C C . ASP A 1 520 ? -29.810 24.141 23.330 1.00 68.31 520 ASP A C 1
ATOM 4176 O O . ASP A 1 520 ? -28.897 24.329 22.529 1.00 68.31 520 ASP A O 1
ATOM 4180 N N . GLU A 1 521 ? -29.728 24.570 24.597 1.00 72.06 521 GLU A N 1
ATOM 4181 C CA . GLU A 1 521 ? -28.578 25.308 25.156 1.00 72.06 521 GLU A CA 1
ATOM 4182 C C . GLU A 1 521 ? -27.269 24.501 25.057 1.00 72.06 521 GLU A C 1
ATOM 4184 O O . GLU A 1 521 ? -26.216 25.052 24.742 1.00 72.06 521 GLU A O 1
ATOM 4189 N N . ALA A 1 522 ? -27.323 23.182 25.282 1.00 67.94 522 ALA A N 1
ATOM 4190 C CA . ALA A 1 522 ? -26.171 22.291 25.137 1.00 67.94 522 ALA A CA 1
ATOM 4191 C C . ALA A 1 522 ? -25.668 22.197 23.690 1.00 67.94 522 ALA A C 1
ATOM 4193 O O . ALA A 1 522 ? -24.464 22.069 23.465 1.00 67.94 522 ALA A O 1
ATOM 4194 N N . PHE A 1 523 ? -26.579 22.220 22.712 1.00 70.44 523 PHE A N 1
ATOM 4195 C CA . PHE A 1 523 ? -26.213 22.250 21.297 1.00 70.44 523 PHE A CA 1
ATOM 4196 C C . PHE A 1 523 ? -25.605 23.594 20.911 1.00 70.44 523 PHE A C 1
ATOM 4198 O O . PHE A 1 523 ? -24.591 23.604 20.219 1.00 70.44 523 PHE A O 1
ATOM 4205 N N . GLU A 1 524 ? -26.158 24.707 21.394 1.00 71.25 524 GLU A N 1
ATOM 4206 C CA . GLU A 1 524 ? -25.574 26.035 21.178 1.00 71.25 524 GLU A CA 1
ATOM 4207 C C . GLU A 1 524 ? -24.162 26.135 21.776 1.00 71.25 524 GLU A C 1
ATOM 4209 O O . GLU A 1 524 ? -23.240 26.593 21.098 1.00 71.25 524 GLU A O 1
ATOM 4214 N N . GLU A 1 525 ? -23.963 25.635 23.002 1.00 71.62 525 GLU A N 1
ATOM 4215 C CA . GLU A 1 525 ? -22.647 25.556 23.648 1.00 71.62 525 GLU A CA 1
ATOM 4216 C C . GLU A 1 525 ? -21.678 24.683 22.838 1.00 71.62 525 GLU A C 1
ATOM 4218 O O . GLU A 1 525 ? -20.535 25.073 22.608 1.00 71.62 525 GLU A O 1
ATOM 4223 N N . LEU A 1 526 ? -22.127 23.512 22.375 1.00 68.00 526 LEU A N 1
ATOM 4224 C CA . LEU A 1 526 ? -21.315 22.599 21.572 1.00 68.00 526 LEU A CA 1
ATOM 4225 C C . LEU A 1 526 ? -20.923 23.207 20.221 1.00 68.00 526 LEU A C 1
ATOM 4227 O O . LEU A 1 526 ? -19.774 23.054 19.800 1.00 68.00 526 LEU A O 1
ATOM 4231 N N . GLU A 1 527 ? -21.852 23.872 19.536 1.00 66.31 527 GLU A N 1
ATOM 4232 C CA . GLU A 1 527 ? -21.579 24.538 18.264 1.00 66.31 527 GLU A CA 1
ATOM 4233 C C . GLU A 1 527 ? -20.601 25.697 18.441 1.00 66.31 527 GLU A C 1
ATOM 4235 O O . GLU A 1 527 ? -19.655 25.816 17.663 1.00 66.31 527 GLU A O 1
ATOM 4240 N N . GLU A 1 528 ? -20.791 26.529 19.466 1.00 63.84 528 GLU A N 1
ATOM 4241 C CA . GLU A 1 528 ? -19.896 27.651 19.748 1.00 63.84 528 GLU A CA 1
ATOM 4242 C C . GLU A 1 528 ? -18.495 27.168 20.136 1.00 63.84 528 GLU A C 1
ATOM 4244 O O . GLU A 1 528 ? -17.501 27.632 19.575 1.00 63.84 528 GLU A O 1
ATOM 4249 N N . ALA A 1 529 ? -18.409 26.159 21.007 1.00 56.72 529 ALA A N 1
ATOM 4250 C CA . ALA A 1 529 ? -17.155 25.512 21.374 1.00 56.72 529 ALA A CA 1
ATOM 4251 C C . ALA A 1 529 ? -16.435 24.938 20.140 1.00 56.72 529 ALA A C 1
ATOM 4253 O O . ALA A 1 529 ? -15.236 25.144 19.974 1.00 56.72 529 ALA A O 1
ATOM 4254 N N . SER A 1 530 ? -17.172 24.293 19.228 1.00 53.81 530 SER A N 1
ATOM 4255 C CA . SER A 1 530 ? -16.612 23.696 18.006 1.00 53.81 530 SER A CA 1
ATOM 4256 C C . SER A 1 530 ? -16.161 24.729 16.965 1.00 53.81 530 SER A C 1
ATOM 4258 O O . SER A 1 530 ? -15.281 24.423 16.162 1.00 53.81 530 SER A O 1
ATOM 4260 N N . ARG A 1 531 ? -16.730 25.947 16.966 1.00 47.59 531 ARG A N 1
ATOM 4261 C CA . ARG A 1 531 ? -16.275 27.068 16.117 1.00 47.59 531 ARG A CA 1
ATOM 4262 C C . ARG A 1 531 ? -14.953 27.667 16.595 1.00 47.59 531 ARG A C 1
ATOM 4264 O O . ARG A 1 531 ? -14.203 28.176 15.768 1.00 47.59 531 ARG A O 1
ATOM 4271 N N . GLN A 1 532 ? -14.695 27.641 17.904 1.00 49.75 532 GLN A N 1
ATOM 4272 C CA . GLN A 1 532 ? -13.488 28.214 18.508 1.00 49.75 532 GLN A CA 1
ATOM 4273 C C . GLN A 1 532 ? -12.327 27.209 18.532 1.00 49.75 532 GLN A C 1
ATOM 4275 O O . GLN A 1 532 ? -11.240 27.520 18.052 1.00 49.75 532 GLN A O 1
ATOM 4280 N N . ASP A 1 533 ? -12.566 26.003 19.054 1.00 47.47 533 ASP A N 1
ATOM 4281 C CA . ASP A 1 533 ? -11.624 24.878 19.064 1.00 47.47 533 ASP A CA 1
ATOM 4282 C C . ASP A 1 533 ? -12.418 23.557 19.169 1.00 47.47 533 ASP A C 1
ATOM 4284 O O . ASP A 1 533 ? -13.062 23.320 20.197 1.00 47.47 533 ASP A O 1
ATOM 4288 N N . PRO A 1 534 ? -12.348 22.653 18.168 1.00 47.34 534 PRO A N 1
ATOM 4289 C CA . PRO A 1 534 ? -13.034 21.355 18.180 1.00 47.34 534 PRO A CA 1
ATOM 4290 C C . PRO A 1 534 ? -12.749 20.479 19.413 1.00 47.34 534 PRO A C 1
ATOM 4292 O O . PRO A 1 534 ? -13.521 19.565 19.713 1.00 47.34 534 PRO A O 1
ATOM 4295 N N . THR A 1 535 ? -11.657 20.737 20.143 1.00 47.41 535 THR A N 1
ATOM 4296 C CA . THR A 1 535 ? -11.275 20.001 21.356 1.00 47.41 535 THR A CA 1
ATOM 4297 C C . THR A 1 535 ? -11.841 20.583 22.655 1.00 47.41 535 THR A C 1
ATOM 4299 O O . THR A 1 535 ? -11.697 19.963 23.714 1.00 47.41 535 THR A O 1
ATOM 4302 N N . SER A 1 536 ? -12.541 21.717 22.575 1.00 59.34 536 SER A N 1
ATOM 4303 C CA . SER A 1 536 ? -13.165 22.399 23.711 1.00 59.34 536 SER A CA 1
ATOM 4304 C C . SER A 1 536 ? -14.134 21.490 24.466 1.00 59.34 536 SER A C 1
ATOM 4306 O O . SER A 1 536 ? -14.908 20.736 23.862 1.00 59.34 536 SER A O 1
ATOM 4308 N N . LEU A 1 537 ? -14.083 21.558 25.799 1.00 67.88 537 LEU A N 1
ATOM 4309 C CA . LEU A 1 537 ? -14.954 20.791 26.686 1.00 67.88 537 LEU A CA 1
ATOM 4310 C C . LEU A 1 537 ? -16.282 21.525 26.907 1.00 67.88 537 LEU A C 1
ATOM 4312 O O . LEU A 1 537 ? -16.307 22.734 27.135 1.00 67.88 537 LEU A O 1
ATOM 4316 N N . VAL A 1 538 ? -17.376 20.771 26.881 1.00 71.81 538 VAL A N 1
ATOM 4317 C CA . VAL A 1 538 ? -18.747 21.266 27.065 1.00 71.81 538 VAL A CA 1
ATOM 4318 C C . VAL A 1 538 ? -19.278 20.920 28.452 1.00 71.81 538 VAL A C 1
ATOM 4320 O O . VAL A 1 538 ? -18.813 19.979 29.099 1.00 71.81 538 VAL A O 1
ATOM 4323 N N . ASN A 1 539 ? -20.268 21.667 28.926 1.00 75.31 539 ASN A N 1
ATOM 4324 C CA . ASN A 1 539 ? -20.758 21.549 30.293 1.00 75.31 539 ASN A CA 1
ATOM 4325 C C . ASN A 1 539 ? -21.906 20.541 30.476 1.00 75.31 539 ASN A C 1
ATOM 4327 O O . ASN A 1 539 ? -22.333 20.261 31.598 1.00 75.31 539 ASN A O 1
ATOM 4331 N N . THR A 1 540 ? -22.442 19.990 29.389 1.00 73.25 540 THR A N 1
ATOM 4332 C CA . THR A 1 540 ? -23.616 19.111 29.434 1.00 73.25 540 THR A CA 1
ATOM 4333 C C . THR A 1 540 ? -23.672 18.161 28.229 1.00 73.25 540 THR A C 1
ATOM 4335 O O . THR A 1 540 ? -22.865 18.244 27.302 1.00 73.25 540 THR A O 1
ATOM 4338 N N . CYS A 1 541 ? -24.595 17.197 28.268 1.00 76.75 541 CYS A N 1
ATOM 4339 C CA . CYS A 1 541 ? -24.887 16.304 27.151 1.00 76.75 541 CYS A CA 1
ATOM 4340 C C . CYS A 1 541 ? -26.105 16.822 26.372 1.00 76.75 541 CYS A C 1
ATOM 4342 O O . CYS A 1 541 ? -27.147 17.044 26.991 1.00 76.75 541 CYS A O 1
ATOM 4344 N N . PRO A 1 542 ? -26.004 17.005 25.043 1.00 74.94 542 PRO A N 1
ATOM 4345 C CA . PRO A 1 542 ? -27.078 17.566 24.229 1.00 74.94 542 PRO A CA 1
ATOM 4346 C C . PRO A 1 542 ? -28.161 16.539 23.871 1.00 74.94 542 PRO A C 1
ATOM 4348 O O . PRO A 1 542 ? -29.160 16.891 23.252 1.00 74.94 542 PRO A O 1
ATOM 4351 N N . VAL A 1 543 ? -27.988 15.272 24.266 1.00 80.94 543 VAL A N 1
ATOM 4352 C CA . VAL A 1 543 ? -28.952 14.184 24.057 1.00 80.94 543 VAL A CA 1
ATOM 4353 C C . VAL A 1 543 ? -29.300 13.513 25.388 1.00 80.94 543 VAL A C 1
ATOM 4355 O O . VAL A 1 543 ? -28.464 13.416 26.285 1.00 80.94 543 VAL A O 1
ATOM 4358 N N . GLY A 1 544 ? -30.540 13.037 25.526 1.00 80.06 544 GLY A N 1
ATOM 4359 C CA . GLY A 1 544 ? -31.013 12.438 26.783 1.00 80.06 544 GLY A CA 1
ATOM 4360 C C . GLY A 1 544 ? -32.237 11.528 26.675 1.00 80.06 544 GLY A C 1
ATOM 4361 O O . GLY A 1 544 ? -32.546 10.821 27.632 1.00 80.06 544 GLY A O 1
ATOM 4362 N N . ILE A 1 545 ? -32.929 11.483 25.534 1.00 85.94 545 ILE A N 1
ATOM 4363 C CA . ILE A 1 545 ? -34.094 10.610 25.339 1.00 85.94 545 ILE A CA 1
ATOM 4364 C C . ILE A 1 545 ? -33.656 9.285 24.730 1.00 85.94 545 ILE A C 1
ATOM 4366 O O . ILE A 1 545 ? -33.048 9.256 23.670 1.00 85.94 545 ILE A O 1
ATOM 4370 N N . LEU A 1 546 ? -33.987 8.176 25.385 1.00 89.12 546 LEU A N 1
ATOM 4371 C CA . LEU A 1 546 ? -33.697 6.839 24.881 1.00 89.12 546 LEU A CA 1
ATOM 4372 C C . LEU A 1 546 ? -34.790 6.419 23.904 1.00 89.12 546 LEU A C 1
ATOM 4374 O O . LEU A 1 546 ? -35.976 6.453 24.250 1.00 89.12 546 LEU A O 1
ATOM 4378 N N . ARG A 1 547 ? -34.390 5.956 22.722 1.00 87.88 547 ARG A N 1
ATOM 4379 C CA . ARG A 1 547 ? -35.298 5.456 21.692 1.00 87.88 547 ARG A CA 1
ATOM 4380 C C . ARG A 1 547 ? -34.824 4.136 21.128 1.00 87.88 547 ARG A C 1
ATOM 4382 O O . ARG A 1 547 ? -33.641 3.981 20.850 1.00 87.88 547 ARG A O 1
ATOM 4389 N N . LYS A 1 548 ? -35.753 3.211 20.919 1.00 87.69 548 LYS A N 1
ATOM 4390 C CA . LYS A 1 548 ? -35.494 1.980 20.179 1.00 87.69 548 LYS A CA 1
ATOM 4391 C C . LYS A 1 548 ? -35.925 2.180 18.732 1.00 87.69 548 LYS A C 1
ATOM 4393 O O . LYS A 1 548 ? -37.097 2.451 18.483 1.00 87.69 548 LYS A O 1
ATOM 4398 N N . VAL A 1 549 ? -34.980 2.058 17.812 1.00 84.19 549 VAL A N 1
ATOM 4399 C CA . VAL A 1 549 ? -35.183 2.174 16.366 1.00 84.19 549 VAL A CA 1
ATOM 4400 C C . VAL A 1 549 ? -35.648 0.822 15.828 1.00 84.19 549 VAL A C 1
ATOM 4402 O O . VAL A 1 549 ? -35.073 -0.216 16.157 1.00 84.19 549 VAL A O 1
ATOM 4405 N N . ARG A 1 550 ? -36.716 0.830 15.034 1.00 77.31 550 ARG A N 1
ATOM 4406 C CA . ARG A 1 550 ? -37.284 -0.343 14.362 1.00 77.31 550 ARG A CA 1
ATOM 4407 C C . ARG A 1 550 ? -36.750 -0.445 12.930 1.00 77.31 550 ARG A C 1
ATOM 4409 O O . ARG A 1 550 ? -36.226 0.524 12.386 1.00 77.31 550 ARG A O 1
ATOM 4416 N N . GLU A 1 551 ? -36.882 -1.623 12.326 1.00 64.94 551 GLU A N 1
ATOM 4417 C CA . GLU A 1 551 ? -36.405 -1.908 10.958 1.00 64.94 551 GLU A CA 1
ATOM 4418 C C . GLU A 1 551 ? -37.073 -1.010 9.899 1.00 64.94 551 GLU A C 1
ATOM 4420 O O . GLU A 1 551 ? -36.436 -0.615 8.928 1.00 64.94 551 GLU A O 1
ATOM 4425 N N . ASP A 1 552 ? -38.313 -0.575 10.146 1.00 62.50 552 ASP A N 1
ATOM 4426 C CA . ASP A 1 552 ? -39.070 0.357 9.298 1.00 62.50 552 ASP A CA 1
ATOM 4427 C C . ASP A 1 552 ? -38.644 1.836 9.436 1.00 62.50 552 ASP A C 1
ATOM 4429 O O . ASP A 1 552 ? -39.269 2.725 8.855 1.00 62.50 552 ASP A O 1
ATOM 4433 N N . GLY A 1 553 ? -37.596 2.120 10.217 1.00 64.81 553 GLY A N 1
ATOM 4434 C CA . GLY A 1 553 ? -37.094 3.469 10.477 1.00 64.81 553 GLY A CA 1
ATOM 4435 C C . GLY A 1 553 ? -37.922 4.270 11.485 1.00 64.81 553 GLY A C 1
ATOM 4436 O O . GLY A 1 553 ? -37.543 5.395 11.817 1.00 64.81 553 GLY A O 1
ATOM 4437 N N . THR A 1 554 ? -39.019 3.711 12.007 1.00 77.56 554 THR A N 1
ATOM 4438 C CA . THR A 1 554 ? -39.747 4.318 13.125 1.00 77.56 554 THR A CA 1
ATOM 4439 C C . THR A 1 554 ? -39.001 4.091 14.436 1.00 77.56 554 THR A C 1
ATOM 4441 O O . THR A 1 554 ? -38.197 3.167 14.572 1.00 77.56 554 THR A O 1
ATOM 4444 N N . ASP A 1 555 ? -39.250 4.939 15.429 1.00 83.31 555 ASP A N 1
ATOM 4445 C CA . ASP A 1 555 ? -38.647 4.800 16.747 1.00 83.31 555 ASP A CA 1
ATOM 4446 C C . ASP A 1 555 ? -39.705 4.811 17.859 1.00 83.31 555 ASP A C 1
ATOM 4448 O O . ASP A 1 555 ? -40.798 5.361 17.718 1.00 83.31 555 ASP A O 1
ATOM 4452 N N . GLU A 1 556 ? -39.410 4.128 18.967 1.00 86.38 556 GLU A N 1
ATOM 4453 C CA . GLU A 1 556 ? -40.264 4.123 20.154 1.00 86.38 556 GLU A CA 1
ATOM 4454 C C . GLU A 1 556 ? -39.530 4.657 21.382 1.00 86.38 556 GLU A C 1
ATOM 4456 O O . GLU A 1 556 ? -38.358 4.350 21.610 1.00 86.38 556 GLU A O 1
ATOM 4461 N N . PHE A 1 557 ? -40.244 5.427 22.204 1.00 85.62 557 PHE A N 1
ATOM 4462 C CA . PHE A 1 557 ? -39.732 5.945 23.468 1.00 85.62 557 PHE A CA 1
ATOM 4463 C C . PHE A 1 557 ? -39.393 4.797 24.433 1.00 85.62 557 PHE A C 1
ATOM 4465 O O . PHE A 1 557 ? -40.225 3.932 24.730 1.00 85.62 557 PHE A O 1
ATOM 4472 N N . VAL A 1 558 ? -38.162 4.810 24.943 1.00 88.56 558 VAL A N 1
ATOM 4473 C CA . VAL A 1 558 ? -37.624 3.810 25.875 1.00 88.56 558 VAL A CA 1
ATOM 4474 C C . VAL A 1 558 ? -37.505 4.376 27.286 1.00 88.56 558 VAL A C 1
ATOM 4476 O O . VAL A 1 558 ? -37.809 3.681 28.257 1.00 88.56 558 VAL A O 1
ATOM 4479 N N . GLY A 1 559 ? -37.072 5.626 27.426 1.00 85.12 559 GLY A N 1
ATOM 4480 C CA . GLY A 1 559 ? -36.795 6.239 28.721 1.00 85.12 559 GLY A CA 1
ATOM 4481 C C . GLY A 1 559 ? -36.026 7.546 28.597 1.00 85.12 559 GLY A C 1
ATOM 4482 O O . GLY A 1 559 ? -35.884 8.096 27.509 1.00 85.12 559 GLY A O 1
ATOM 4483 N N . GLU A 1 560 ? -35.499 8.022 29.718 1.00 84.38 560 GLU A N 1
ATOM 4484 C CA . GLU A 1 560 ? -34.704 9.247 29.772 1.00 84.38 560 GLU A CA 1
ATOM 4485 C C . GLU A 1 560 ? -33.449 9.042 30.621 1.00 84.38 560 GLU A C 1
ATOM 4487 O O . GLU A 1 560 ? -33.452 8.364 31.658 1.00 84.38 560 GLU A O 1
ATOM 4492 N N . PHE A 1 561 ? -32.387 9.699 30.179 1.00 85.31 561 PHE A N 1
ATOM 4493 C CA . PHE A 1 561 ? -31.139 9.907 30.879 1.00 85.31 561 PHE A CA 1
ATOM 4494 C C . PHE A 1 561 ? -30.884 11.411 31.022 1.00 85.31 561 PHE A C 1
ATOM 4496 O O . PHE A 1 561 ? -31.053 12.188 30.084 1.00 85.31 561 PHE A O 1
ATOM 4503 N N . LYS A 1 562 ? -30.447 11.820 32.211 1.00 77.38 562 LYS A N 1
ATOM 4504 C CA . LYS A 1 562 ? -30.074 13.193 32.538 1.00 77.38 562 LYS A CA 1
ATOM 4505 C C . LYS A 1 562 ? -28.753 13.204 33.279 1.00 77.38 562 LYS A C 1
ATOM 4507 O O . LYS A 1 562 ? -28.541 12.412 34.195 1.00 77.38 562 LYS A O 1
ATOM 4512 N N . MET A 1 563 ? -27.916 14.176 32.944 1.00 79.38 563 MET A N 1
ATOM 4513 C CA . MET A 1 563 ? -26.659 14.425 33.630 1.00 79.38 563 MET A CA 1
ATOM 4514 C C . MET A 1 563 ? -26.479 15.916 33.873 1.00 79.38 563 MET A C 1
ATOM 4516 O O . MET A 1 563 ? -26.917 16.740 33.075 1.00 79.38 563 MET A O 1
ATOM 4520 N N . GLY A 1 564 ? -25.852 16.265 34.989 1.00 77.62 564 GLY A N 1
ATOM 4521 C CA . GLY A 1 564 ? -25.539 17.653 35.299 1.00 77.62 564 GLY A CA 1
ATOM 4522 C C . GLY A 1 564 ? -24.724 17.786 36.574 1.00 77.62 564 GLY A C 1
ATOM 4523 O O . GLY A 1 564 ? -24.589 16.830 37.345 1.00 77.62 564 GLY A O 1
ATOM 4524 N N . ARG A 1 565 ? -24.176 18.981 36.793 1.00 81.25 565 ARG A N 1
ATOM 4525 C CA . ARG A 1 565 ? -23.433 19.311 38.013 1.00 81.25 565 ARG A CA 1
ATOM 4526 C C . ARG A 1 565 ? -24.350 19.167 39.229 1.00 81.25 565 ARG A C 1
ATOM 4528 O O . ARG A 1 565 ? -25.487 19.634 39.210 1.00 81.25 565 ARG A O 1
ATOM 4535 N N . THR A 1 566 ? -23.883 18.477 40.266 1.00 72.75 566 THR A N 1
ATOM 4536 C CA . THR A 1 566 ? -24.697 18.220 41.460 1.00 72.75 566 THR A CA 1
ATOM 4537 C C . THR A 1 566 ? -24.607 19.386 42.444 1.00 72.75 566 THR A C 1
ATOM 4539 O O . THR A 1 566 ? -23.502 19.872 42.692 1.00 72.75 566 THR A O 1
ATOM 4542 N N . PRO A 1 567 ? -25.717 19.809 43.069 1.00 64.56 567 PRO A N 1
ATOM 4543 C CA . PRO A 1 567 ? -25.674 20.729 44.203 1.00 64.56 567 PRO A CA 1
ATOM 4544 C C . PRO A 1 567 ? -25.296 20.017 45.511 1.00 64.56 567 PRO A C 1
ATOM 4546 O O . PRO A 1 567 ? -25.215 20.663 46.545 1.00 64.56 567 PRO A O 1
ATOM 4549 N N . HIS A 1 568 ? -25.107 18.692 45.473 1.00 64.00 568 HIS A N 1
ATOM 4550 C CA . HIS A 1 568 ? -24.931 17.840 46.646 1.00 64.00 568 HIS A CA 1
ATOM 4551 C C . HIS A 1 568 ? -23.483 17.376 46.864 1.00 64.00 568 HIS A C 1
ATOM 4553 O O . HIS A 1 568 ? -23.235 16.225 47.233 1.00 64.00 568 HIS A O 1
ATOM 4559 N N . GLY A 1 569 ? -22.509 18.242 46.576 1.00 59.25 569 GLY A N 1
ATOM 4560 C CA . GLY A 1 569 ? -21.085 17.933 46.752 1.00 59.25 569 GLY A CA 1
ATOM 4561 C C . GLY A 1 569 ? -20.702 17.646 48.209 1.00 59.25 569 GLY A C 1
ATOM 4562 O O . GLY A 1 569 ? -19.801 16.849 48.471 1.00 59.25 569 GLY A O 1
ATOM 4563 N N . GLU A 1 570 ? -21.449 18.208 49.163 1.00 58.69 570 GLU A N 1
ATOM 4564 C CA . GLU A 1 570 ? -21.312 17.976 50.603 1.00 58.69 570 GLU A CA 1
ATOM 4565 C C . GLU A 1 570 ? -21.496 16.504 50.997 1.00 58.69 570 GLU A C 1
ATOM 4567 O O . GLU A 1 570 ? -20.901 16.046 51.975 1.00 58.69 570 GLU A O 1
ATOM 4572 N N . LEU A 1 571 ? -22.231 15.725 50.191 1.00 60.31 571 LEU A N 1
ATOM 4573 C CA . LEU A 1 571 ? -22.425 14.288 50.401 1.00 60.31 571 LEU A CA 1
ATOM 4574 C C . LEU A 1 571 ? -21.143 13.464 50.221 1.00 60.31 571 LEU A C 1
ATOM 4576 O O . LEU A 1 571 ? -21.163 12.260 50.472 1.00 60.31 571 LEU A O 1
ATOM 4580 N N . LEU A 1 572 ? -20.025 14.076 49.821 1.00 58.81 572 LEU A N 1
ATOM 4581 C CA . LEU A 1 572 ? -18.701 13.462 49.940 1.00 58.81 572 LEU A CA 1
ATOM 4582 C C . LEU A 1 572 ? -18.208 13.422 51.390 1.00 58.81 572 LEU A C 1
ATOM 4584 O O . LEU A 1 572 ? -17.485 12.500 51.760 1.00 58.81 572 LEU A O 1
ATOM 4588 N N . ASN A 1 573 ? -18.635 14.365 52.232 1.00 54.78 573 ASN A N 1
ATOM 4589 C CA . ASN A 1 573 ? -18.002 14.639 53.523 1.00 54.78 573 ASN A CA 1
ATOM 4590 C C . ASN A 1 573 ? -18.969 14.592 54.721 1.00 54.78 573 ASN A C 1
ATOM 4592 O O . ASN A 1 573 ? -18.500 14.479 55.849 1.00 54.78 573 ASN A O 1
ATOM 4596 N N . THR A 1 574 ? -20.295 14.608 54.515 1.00 56.75 574 THR A N 1
ATOM 4597 C CA . THR A 1 574 ? -21.289 14.620 55.614 1.00 56.75 574 THR A CA 1
ATOM 4598 C C . THR A 1 574 ? -22.436 13.607 55.438 1.00 56.75 574 THR A C 1
ATOM 4600 O O . THR A 1 574 ? -22.847 13.278 54.323 1.00 56.75 574 THR A O 1
ATOM 4603 N N . ASP A 1 575 ? -22.981 13.097 56.548 1.00 55.75 575 ASP A N 1
ATOM 4604 C CA . ASP A 1 575 ? -24.106 12.135 56.551 1.00 55.75 575 ASP A CA 1
ATOM 4605 C C . ASP A 1 575 ? -25.491 12.811 56.549 1.00 55.75 575 ASP A C 1
ATOM 4607 O O . ASP A 1 575 ? -26.535 12.151 56.599 1.00 55.75 575 ASP A O 1
ATOM 4611 N N . THR A 1 576 ? -25.505 14.141 56.483 1.00 57.78 576 THR A N 1
ATOM 4612 C CA . THR A 1 576 ? -26.696 14.987 56.519 1.00 57.78 576 THR A CA 1
ATOM 4613 C C . THR A 1 576 ? -26.718 15.885 55.292 1.00 57.78 576 THR A C 1
ATOM 4615 O O . THR A 1 576 ? -25.744 16.586 55.027 1.00 57.78 576 THR A O 1
ATOM 4618 N N . VAL A 1 577 ? -27.837 15.891 54.566 1.00 60.47 577 VAL A N 1
ATOM 4619 C CA . VAL A 1 577 ? -28.053 16.847 53.473 1.00 60.47 577 VAL A CA 1
ATOM 4620 C C . VAL A 1 577 ? -28.253 18.230 54.091 1.00 60.47 577 VAL A C 1
ATOM 4622 O O . VAL A 1 577 ? -29.204 18.428 54.851 1.00 60.47 577 VAL A O 1
ATOM 4625 N N . ASP A 1 578 ? -27.367 19.172 53.775 1.00 64.25 578 ASP A N 1
ATOM 4626 C CA . ASP A 1 578 ? -27.511 20.569 54.182 1.00 64.25 578 ASP A CA 1
ATOM 4627 C C . ASP A 1 578 ? -28.484 21.278 53.231 1.00 64.25 578 ASP A C 1
ATOM 4629 O O . ASP A 1 578 ? -28.121 21.864 52.209 1.00 64.25 578 ASP A O 1
ATOM 4633 N N . TRP A 1 579 ? -29.772 21.172 53.553 1.00 61.62 579 TRP A N 1
ATOM 4634 C CA . TRP A 1 579 ? -30.832 21.802 52.772 1.00 61.62 579 TRP A CA 1
ATOM 4635 C C . TRP A 1 579 ? -30.803 23.335 52.835 1.00 61.62 579 TRP A C 1
ATOM 4637 O O . TRP A 1 579 ? -31.416 23.967 51.974 1.00 61.62 579 TRP A O 1
ATOM 4647 N N . GLU A 1 580 ? -30.118 23.931 53.817 1.00 60.94 580 GLU A N 1
ATOM 4648 C CA . GLU A 1 580 ? -30.035 25.385 53.989 1.00 60.94 580 GLU A CA 1
ATOM 4649 C C . GLU A 1 580 ? -28.973 26.002 53.068 1.00 60.94 580 GLU A C 1
ATOM 4651 O O . GLU A 1 580 ? -29.235 27.049 52.475 1.00 60.94 580 GLU A O 1
ATOM 4656 N N . ASN A 1 581 ? -27.846 25.312 52.847 1.00 61.88 581 ASN A N 1
ATOM 4657 C CA . ASN A 1 581 ? -26.752 25.774 51.975 1.00 61.88 581 ASN A CA 1
ATOM 4658 C C . ASN A 1 581 ? -26.769 25.201 50.547 1.00 61.88 581 ASN A C 1
ATOM 4660 O O . ASN A 1 581 ? -25.902 25.534 49.739 1.00 61.88 581 ASN A O 1
ATOM 4664 N N . LYS A 1 582 ? -27.777 24.395 50.185 1.00 64.31 582 LYS A N 1
ATOM 4665 C CA . LYS A 1 582 ? -27.922 23.792 48.845 1.00 64.31 582 LYS A CA 1
ATOM 4666 C C . LYS A 1 582 ? -27.711 24.788 47.691 1.00 64.31 582 LYS A C 1
ATOM 4668 O O . LYS A 1 582 ? -27.078 24.441 46.700 1.00 64.31 582 LYS A O 1
ATOM 4673 N N . ALA A 1 583 ? -28.251 26.003 47.806 1.00 63.72 583 ALA A N 1
ATOM 4674 C CA . ALA A 1 583 ? -28.144 27.023 46.760 1.00 63.72 583 ALA A CA 1
ATOM 4675 C C . ALA A 1 583 ? -26.710 27.557 46.593 1.00 63.72 583 ALA A C 1
ATOM 4677 O O . ALA A 1 583 ? -26.289 27.824 45.469 1.00 63.72 583 ALA A O 1
ATOM 4678 N N . GLU A 1 584 ? -25.949 27.670 47.685 1.00 69.56 584 GLU A N 1
ATOM 4679 C CA . GLU A 1 584 ? -24.547 28.099 47.639 1.00 69.56 584 GLU A CA 1
ATOM 4680 C C . GLU A 1 584 ? -23.656 26.988 47.069 1.00 69.56 584 GLU A C 1
ATOM 4682 O O . GLU A 1 584 ? -22.832 27.262 46.201 1.00 69.56 584 GLU A O 1
ATOM 4687 N N . ASN A 1 585 ? -23.896 25.726 47.445 1.00 66.31 585 ASN A N 1
ATOM 4688 C CA . ASN A 1 585 ? -23.185 24.571 46.879 1.00 66.31 585 ASN A CA 1
ATOM 4689 C C . ASN A 1 585 ? -23.459 24.408 45.371 1.00 66.31 585 ASN A C 1
ATOM 4691 O O . ASN A 1 585 ? -22.561 24.075 44.594 1.00 66.31 585 ASN A O 1
ATOM 4695 N N . GLU A 1 586 ? -24.697 24.672 44.934 1.00 67.19 586 GLU A N 1
ATOM 4696 C CA . GLU A 1 586 ? -25.071 24.710 43.516 1.00 67.19 586 GLU A CA 1
ATOM 4697 C C . GLU A 1 586 ? -24.329 25.830 42.777 1.00 67.19 586 GLU A C 1
ATOM 4699 O O . GLU A 1 586 ? -23.757 25.595 41.711 1.00 67.19 586 GLU A O 1
ATOM 4704 N N . ALA A 1 587 ? -24.268 27.026 43.371 1.00 69.38 587 ALA A N 1
ATOM 4705 C CA . ALA A 1 587 ? -23.564 28.171 42.806 1.00 69.38 587 ALA A CA 1
ATOM 4706 C C . ALA A 1 587 ? -22.041 27.963 42.753 1.00 69.38 587 ALA A C 1
ATOM 4708 O O . ALA A 1 587 ? -21.408 28.366 41.778 1.00 69.38 587 ALA A O 1
ATOM 4709 N N . GLU A 1 588 ? -21.440 27.331 43.762 1.00 75.19 588 GLU A N 1
ATOM 4710 C CA . GLU A 1 588 ? -20.011 27.004 43.788 1.00 75.19 588 GLU A CA 1
ATOM 4711 C C . GLU A 1 588 ? -19.656 26.003 42.683 1.00 75.19 588 GLU A C 1
ATOM 4713 O O . GLU A 1 588 ? -18.720 26.225 41.912 1.00 75.19 588 GLU A O 1
ATOM 4718 N N . ASN A 1 589 ? -20.429 24.919 42.552 1.00 73.62 589 ASN A N 1
ATOM 4719 C CA . ASN A 1 589 ? -20.181 23.919 41.517 1.00 73.62 589 ASN A CA 1
ATOM 4720 C C . ASN A 1 589 ? -20.479 24.476 40.110 1.00 73.62 589 ASN A C 1
ATOM 4722 O O . ASN A 1 589 ? -19.801 24.106 39.153 1.00 73.62 589 ASN A O 1
ATOM 4726 N N . ALA A 1 590 ? -21.432 25.406 39.966 1.00 72.12 590 ALA A N 1
ATOM 4727 C CA . ALA A 1 590 ? -21.720 26.107 38.710 1.00 72.12 590 ALA A CA 1
ATOM 4728 C C . ALA A 1 590 ? -20.625 27.113 38.298 1.00 72.12 590 ALA A C 1
ATOM 4730 O O . ALA A 1 590 ? -20.379 27.267 37.106 1.00 72.12 590 ALA A O 1
ATOM 4731 N N . ARG A 1 591 ? -19.924 27.747 39.253 1.00 76.81 591 ARG A N 1
ATOM 4732 C CA . ARG A 1 591 ? -18.828 28.707 38.987 1.00 76.81 591 ARG A CA 1
ATOM 4733 C C . ARG A 1 591 ? -17.568 28.074 38.378 1.00 76.81 591 ARG A C 1
ATOM 4735 O O . ARG A 1 591 ? -16.728 28.799 37.856 1.00 76.81 591 ARG A O 1
ATOM 4742 N N . LYS A 1 592 ? -17.401 26.750 38.465 1.00 76.81 592 LYS A N 1
ATOM 4743 C CA . LYS A 1 592 ? -16.208 26.049 37.957 1.00 76.81 592 LYS A CA 1
ATOM 4744 C C . LYS A 1 592 ? -16.156 26.057 36.424 1.00 76.81 592 LYS A C 1
ATOM 4746 O O . LYS A 1 592 ? -17.165 25.816 35.765 1.00 76.81 592 LYS A O 1
ATOM 4751 N N . GLU A 1 593 ? -14.977 26.280 35.857 1.00 78.44 593 GLU A N 1
ATOM 4752 C CA . GLU A 1 593 ? -14.768 26.218 34.403 1.00 78.44 593 GLU A CA 1
ATOM 4753 C C . GLU A 1 593 ? -14.966 24.796 33.853 1.00 78.44 593 GLU A C 1
ATOM 4755 O O . GLU A 1 593 ? -14.756 23.807 34.563 1.00 78.44 593 GLU A O 1
ATOM 4760 N N . ASN A 1 594 ? -15.379 24.685 32.587 1.00 76.19 594 ASN A N 1
ATOM 4761 C CA . ASN A 1 594 ? -15.579 23.396 31.922 1.00 76.19 594 ASN A CA 1
ATOM 4762 C C . ASN A 1 594 ? -14.297 22.551 31.960 1.00 76.19 594 ASN A C 1
ATOM 4764 O O . ASN A 1 594 ? -13.201 23.044 31.714 1.00 76.19 594 ASN A O 1
ATOM 4768 N N . GLY A 1 595 ? -14.434 21.263 32.284 1.00 63.22 595 GLY A N 1
ATOM 4769 C CA . GLY A 1 595 ? -13.294 20.356 32.425 1.00 63.22 595 GLY A CA 1
ATOM 4770 C C . GLY A 1 595 ? -12.529 20.444 33.746 1.00 63.22 595 GLY A C 1
ATOM 4771 O O . GLY A 1 595 ? -11.595 19.666 33.938 1.00 63.22 595 GLY A O 1
ATOM 4772 N N . ASN A 1 596 ? -12.915 21.326 34.679 1.00 70.12 596 ASN A N 1
ATOM 4773 C CA . ASN A 1 596 ? -12.312 21.338 36.009 1.00 70.12 596 ASN A CA 1
ATOM 4774 C C . ASN A 1 596 ? -12.538 19.970 36.695 1.00 70.12 596 ASN A C 1
ATOM 4776 O O . ASN A 1 596 ? -13.690 19.569 36.904 1.00 70.12 596 ASN A O 1
ATOM 4780 N N . PRO A 1 597 ? -11.467 19.253 37.090 1.00 63.03 597 PRO A N 1
ATOM 4781 C CA . PRO A 1 597 ? -11.574 17.877 37.571 1.00 63.03 597 PRO A CA 1
ATOM 4782 C C . PRO A 1 597 ? -12.339 17.772 38.891 1.00 63.03 597 PRO A C 1
ATOM 4784 O O . PRO A 1 597 ? -12.852 16.707 39.206 1.00 63.03 597 PRO A O 1
ATOM 4787 N N . THR A 1 598 ? -12.471 18.872 39.639 1.00 69.56 598 THR A N 1
ATOM 4788 C CA . THR A 1 598 ? -13.195 18.923 40.917 1.00 69.56 598 THR A CA 1
ATOM 4789 C C . THR A 1 598 ? -14.705 19.121 40.756 1.00 69.56 598 THR A C 1
ATOM 4791 O O . THR A 1 598 ? -15.417 19.223 41.760 1.00 69.56 598 THR A O 1
ATOM 4794 N N . ILE A 1 599 ? -15.214 19.240 39.524 1.00 74.81 599 ILE A N 1
ATOM 4795 C CA . ILE A 1 599 ? -16.657 19.287 39.281 1.00 74.81 599 ILE A CA 1
ATOM 4796 C C . ILE A 1 599 ? -17.256 17.938 39.651 1.00 74.81 599 ILE A C 1
ATOM 4798 O O . ILE A 1 599 ? -16.801 16.881 39.208 1.00 74.81 599 ILE A O 1
ATOM 4802 N N . ILE A 1 600 ? -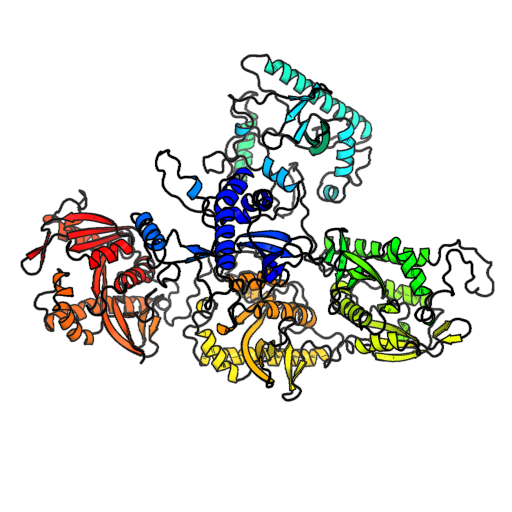18.319 17.998 40.445 1.00 73.94 600 ILE A N 1
ATOM 4803 C CA . ILE A 1 600 ? -19.062 16.816 40.852 1.00 73.94 600 ILE A CA 1
ATOM 4804 C C . ILE A 1 600 ? -20.319 16.719 39.995 1.00 73.94 600 ILE A C 1
ATOM 4806 O O . ILE A 1 600 ? -21.150 17.632 39.975 1.00 73.94 600 ILE A O 1
ATOM 4810 N N . TRP A 1 601 ? -20.457 15.596 39.304 1.00 80.44 601 TRP A N 1
ATOM 4811 C CA . TRP A 1 601 ? -21.547 15.290 38.389 1.00 80.44 601 TRP A CA 1
ATOM 4812 C C . TRP A 1 601 ? -22.576 14.374 39.050 1.00 80.44 601 TRP A C 1
ATOM 4814 O O . TRP A 1 601 ? -22.257 13.580 39.932 1.00 80.44 601 TRP A O 1
ATOM 4824 N N . SER A 1 602 ? -23.823 14.462 38.610 1.00 78.81 602 SER A N 1
ATOM 4825 C CA . SER A 1 602 ? -24.898 13.550 38.998 1.00 78.81 602 SER A CA 1
ATOM 4826 C C . SER A 1 602 ? -25.625 13.027 37.772 1.00 78.81 602 SER A C 1
ATOM 4828 O O . SER A 1 602 ? -25.676 13.696 36.740 1.00 78.81 602 SER A O 1
ATOM 4830 N N . ILE A 1 603 ? -26.184 11.827 37.907 1.00 82.50 603 ILE A N 1
ATOM 4831 C CA . ILE A 1 603 ? -26.964 11.150 36.875 1.00 82.50 603 ILE A CA 1
ATOM 4832 C C . ILE A 1 603 ? -28.361 10.889 37.431 1.00 82.50 603 ILE A C 1
ATOM 4834 O O . ILE A 1 603 ? -28.513 10.354 38.531 1.00 82.50 603 ILE A O 1
ATOM 4838 N N . GLY A 1 604 ? -29.375 11.261 36.657 1.00 77.25 604 GLY A N 1
ATOM 4839 C CA . GLY A 1 604 ? -30.764 10.879 36.865 1.00 77.25 604 GLY A CA 1
ATOM 4840 C C . GLY A 1 604 ? -31.251 10.069 35.674 1.00 77.25 604 GLY A C 1
ATOM 4841 O O . GLY A 1 604 ? -30.929 10.386 34.533 1.00 77.25 604 GLY A O 1
ATOM 4842 N N . ASN A 1 605 ? -32.018 9.013 35.919 1.00 84.44 605 ASN A N 1
ATOM 4843 C CA . ASN A 1 605 ? -32.475 8.145 34.844 1.00 84.44 605 ASN A CA 1
ATOM 4844 C C . ASN A 1 605 ? -33.786 7.440 35.192 1.00 84.44 605 ASN A C 1
ATOM 4846 O O . ASN A 1 605 ? -34.066 7.147 36.356 1.00 84.44 605 ASN A O 1
ATOM 4850 N N . PHE A 1 606 ? -34.551 7.100 34.160 1.00 82.44 606 PHE A N 1
ATOM 4851 C CA . PHE A 1 606 ? -35.632 6.126 34.244 1.00 82.44 606 PHE A CA 1
ATOM 4852 C C . PHE A 1 606 ? -35.799 5.416 32.900 1.00 82.44 606 PHE A C 1
ATOM 4854 O O . PHE A 1 606 ? -35.369 5.900 31.855 1.00 82.44 606 PHE A O 1
ATOM 4861 N N . ILE A 1 607 ? -36.430 4.248 32.924 1.00 86.38 607 ILE A N 1
ATOM 4862 C CA . ILE A 1 607 ? -36.721 3.480 31.717 1.00 86.38 607 ILE A CA 1
ATOM 4863 C C . ILE A 1 607 ? -38.101 2.844 31.843 1.00 86.38 607 ILE A C 1
ATOM 4865 O O . ILE A 1 607 ? -38.502 2.442 32.943 1.00 86.38 607 ILE A O 1
ATOM 4869 N N . ALA A 1 608 ? -38.834 2.778 30.734 1.00 84.75 608 ALA A N 1
ATOM 4870 C CA . ALA A 1 608 ? -40.168 2.207 30.711 1.00 84.75 608 ALA A CA 1
ATOM 4871 C C . ALA A 1 608 ? -40.129 0.720 31.120 1.00 84.75 608 ALA A C 1
ATOM 4873 O O . ALA A 1 608 ? -39.204 -0.005 30.736 1.00 84.75 608 ALA A O 1
ATOM 4874 N N . PRO A 1 609 ? -41.120 0.226 31.884 1.00 83.69 609 PRO A N 1
ATOM 4875 C CA . PRO A 1 609 ? -41.071 -1.116 32.465 1.00 83.69 609 PRO A CA 1
ATOM 4876 C C . PRO A 1 609 ? -40.889 -2.270 31.486 1.00 83.69 609 PRO A C 1
ATOM 4878 O O . PRO A 1 609 ? -40.272 -3.271 31.843 1.00 83.69 609 PRO A O 1
ATOM 4881 N N . LYS A 1 610 ? -41.380 -2.134 30.246 1.00 85.00 610 LYS A N 1
ATOM 4882 C CA . LYS A 1 610 ? -41.204 -3.151 29.196 1.00 85.00 610 LYS A CA 1
ATOM 4883 C C . LYS A 1 610 ? -39.730 -3.416 28.845 1.00 85.00 610 LYS A C 1
ATOM 4885 O O . LYS A 1 610 ? -39.421 -4.471 28.305 1.00 85.00 610 LYS A O 1
ATOM 4890 N N . PHE A 1 611 ? -38.827 -2.504 29.210 1.00 86.56 611 PHE A N 1
ATOM 4891 C CA . PHE A 1 611 ? -37.382 -2.596 28.975 1.00 86.56 611 PHE A CA 1
ATOM 4892 C C . PHE A 1 611 ? -36.564 -2.930 30.233 1.00 86.56 611 PHE A C 1
ATOM 4894 O O . PHE A 1 611 ? -35.331 -2.933 30.206 1.00 86.56 611 PHE A O 1
ATOM 4901 N N . HIS A 1 612 ? -37.219 -3.201 31.368 1.00 86.94 612 HIS A N 1
ATOM 4902 C CA . HIS A 1 612 ? -36.520 -3.562 32.605 1.00 86.94 612 HIS A CA 1
ATOM 4903 C C . HIS A 1 612 ? -35.808 -4.912 32.454 1.00 86.94 612 HIS A C 1
ATOM 4905 O O . HIS A 1 612 ? -36.269 -5.805 31.750 1.00 86.94 612 HIS A O 1
ATOM 4911 N N . GLY A 1 613 ? -34.666 -5.072 33.126 1.00 82.25 613 GLY A N 1
ATOM 4912 C CA . GLY A 1 613 ? -33.920 -6.339 33.156 1.00 82.25 613 GLY A CA 1
ATOM 4913 C C . GLY A 1 613 ? -33.088 -6.659 31.908 1.00 82.25 613 GLY A C 1
ATOM 4914 O O . GLY A 1 613 ? -32.308 -7.602 31.950 1.00 82.25 613 GLY A O 1
ATOM 4915 N N . GLN A 1 614 ? -33.175 -5.856 30.845 1.00 86.19 614 GLN A N 1
ATOM 4916 C CA . GLN A 1 614 ? -32.467 -6.101 29.579 1.00 86.19 614 GLN A CA 1
ATOM 4917 C C . GLN A 1 614 ? -31.032 -5.545 29.555 1.00 86.19 614 GLN A C 1
ATOM 4919 O O . GLN A 1 614 ? -30.305 -5.744 28.598 1.00 86.19 614 GLN A O 1
ATOM 4924 N N . GLY A 1 615 ? -30.595 -4.834 30.600 1.00 85.31 615 GLY A N 1
ATOM 4925 C CA . GLY A 1 615 ? -29.255 -4.231 30.645 1.00 85.31 615 GLY A CA 1
ATOM 4926 C C . GLY A 1 615 ? -29.109 -2.929 29.848 1.00 85.31 615 GLY A C 1
ATOM 4927 O O . GLY A 1 615 ? -28.048 -2.318 29.911 1.00 85.31 615 GLY A O 1
ATOM 4928 N N . ILE A 1 616 ? -30.175 -2.452 29.198 1.00 88.31 616 ILE A N 1
ATOM 4929 C CA . ILE A 1 616 ? -30.197 -1.215 28.398 1.00 88.31 616 ILE A CA 1
ATOM 4930 C C . ILE A 1 616 ? -29.665 -0.020 29.193 1.00 88.31 616 ILE A C 1
ATOM 4932 O O . ILE A 1 616 ? -28.720 0.627 28.775 1.00 88.31 616 ILE A O 1
ATOM 4936 N N . MET A 1 617 ? -30.203 0.250 30.386 1.00 88.56 617 MET A N 1
ATOM 4937 C CA . MET A 1 617 ? -29.751 1.395 31.190 1.00 88.56 617 MET A CA 1
ATOM 4938 C C . MET A 1 617 ? -28.308 1.238 31.709 1.00 88.56 617 MET A C 1
ATOM 4940 O O . MET A 1 617 ? -27.628 2.230 31.950 1.00 88.56 617 MET A O 1
ATOM 4944 N N . THR A 1 618 ? -27.818 0.003 31.869 1.00 85.31 618 THR A N 1
ATOM 4945 C CA . THR A 1 618 ? -26.401 -0.235 32.184 1.00 85.31 618 THR A CA 1
ATOM 4946 C C . THR A 1 618 ? -25.525 0.207 31.014 1.00 85.31 618 THR A C 1
ATOM 4948 O O . THR A 1 618 ? -24.567 0.931 31.241 1.00 85.31 618 THR A O 1
ATOM 4951 N N . ASP A 1 619 ? -25.899 -0.170 29.792 1.00 82.00 619 ASP A N 1
ATOM 4952 C CA . ASP A 1 619 ? -25.217 0.202 28.548 1.00 82.00 619 ASP A CA 1
ATOM 4953 C C . ASP A 1 619 ? -25.335 1.703 28.222 1.00 82.00 619 ASP A C 1
ATOM 4955 O O . ASP A 1 619 ? -24.389 2.297 27.720 1.00 82.00 619 ASP A O 1
ATOM 4959 N N . VAL A 1 620 ? -26.456 2.349 28.572 1.00 84.75 620 VAL A N 1
ATOM 4960 C CA . VAL A 1 620 ? -26.625 3.813 28.471 1.00 84.75 620 VAL A CA 1
ATOM 4961 C C . VAL A 1 620 ? -25.588 4.541 29.317 1.00 84.75 620 VAL A C 1
ATOM 4963 O O . VAL A 1 620 ? -24.929 5.449 28.820 1.00 84.75 620 VAL A O 1
ATOM 4966 N N . ILE A 1 621 ? -25.439 4.156 30.588 1.00 83.69 621 ILE A N 1
ATOM 4967 C CA . ILE A 1 621 ? -24.465 4.798 31.479 1.00 83.69 621 ILE A CA 1
ATOM 4968 C C . ILE A 1 621 ? -23.039 4.523 30.991 1.00 83.69 621 ILE A C 1
ATOM 4970 O O . ILE A 1 621 ? -22.259 5.463 30.916 1.00 83.69 621 ILE A O 1
ATOM 4974 N N . ASP A 1 622 ? -22.724 3.289 30.595 1.00 79.12 622 ASP A N 1
ATOM 4975 C CA . ASP A 1 622 ? -21.426 2.915 30.011 1.00 79.12 622 ASP A CA 1
ATOM 4976 C C . ASP A 1 622 ? -21.090 3.779 28.779 1.00 79.12 622 ASP A C 1
ATOM 4978 O O . ASP A 1 622 ? -20.075 4.474 28.739 1.00 79.12 622 ASP A O 1
ATOM 4982 N N . THR A 1 623 ? -22.008 3.826 27.809 1.00 76.94 623 THR A N 1
ATOM 4983 C CA . THR A 1 623 ? -21.880 4.619 26.578 1.00 76.94 623 THR A CA 1
ATOM 4984 C C . THR A 1 623 ? -21.695 6.101 26.902 1.00 76.94 623 THR A C 1
ATOM 4986 O O . THR A 1 623 ? -20.754 6.718 26.417 1.00 76.94 623 THR A O 1
ATOM 4989 N N . ILE A 1 624 ? -22.530 6.693 27.765 1.00 81.50 624 ILE A N 1
ATOM 4990 C CA . ILE A 1 624 ? -22.408 8.119 28.097 1.00 81.50 624 ILE A CA 1
ATOM 4991 C C . ILE A 1 624 ? -21.087 8.418 28.801 1.00 81.50 624 ILE A C 1
ATOM 4993 O O . ILE A 1 624 ? -20.451 9.419 28.476 1.00 81.50 624 ILE A O 1
ATOM 4997 N N . LEU A 1 625 ? -20.660 7.589 29.755 1.00 72.94 625 LEU A N 1
ATOM 4998 C CA . LEU A 1 625 ? -19.411 7.821 30.474 1.00 72.94 625 LEU A CA 1
ATOM 4999 C C . LEU A 1 625 ? -18.212 7.814 29.520 1.00 72.94 625 LEU A C 1
ATOM 5001 O O . LEU A 1 625 ? -17.388 8.729 29.585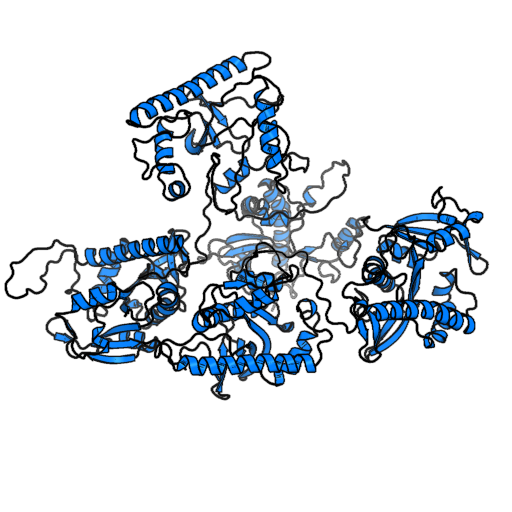 1.00 72.94 625 LEU A O 1
ATOM 5005 N N . HIS A 1 626 ? -18.152 6.835 28.613 1.00 66.38 626 HIS A N 1
ATOM 5006 C CA . HIS A 1 626 ? -17.005 6.630 27.730 1.00 66.38 626 HIS A CA 1
ATOM 5007 C C . HIS A 1 626 ? -17.028 7.462 26.445 1.00 66.38 626 HIS A C 1
ATOM 5009 O O . HIS A 1 626 ? -15.973 7.933 26.025 1.00 66.38 626 HIS A O 1
ATOM 5015 N N . ASP A 1 627 ? -18.194 7.659 25.832 1.00 66.38 627 ASP A N 1
ATOM 5016 C CA . ASP A 1 627 ? -18.321 8.336 24.534 1.00 66.38 627 ASP A CA 1
ATOM 5017 C C . ASP A 1 627 ? -18.627 9.831 24.669 1.00 66.38 627 ASP A C 1
ATOM 5019 O O . ASP A 1 627 ? -18.407 10.583 23.721 1.00 66.38 627 ASP A O 1
ATOM 5023 N N . TRP A 1 628 ? -19.088 10.293 25.842 1.00 73.62 628 TRP A N 1
ATOM 5024 C CA . TRP A 1 628 ? -19.435 11.702 26.050 1.00 73.62 628 TRP A CA 1
ATOM 5025 C C . TRP A 1 628 ? -18.824 12.334 27.307 1.00 73.62 628 TRP A C 1
ATOM 5027 O O . TRP A 1 628 ? -18.014 13.254 27.205 1.00 73.62 628 TRP A O 1
ATOM 5037 N N . ALA A 1 629 ? -19.182 11.870 28.504 1.00 71.62 629 ALA A N 1
ATOM 5038 C CA . ALA A 1 629 ? -18.905 12.570 29.758 1.00 71.62 629 ALA A CA 1
ATOM 5039 C C . ALA A 1 629 ? -17.398 12.751 30.019 1.00 71.62 629 ALA A C 1
ATOM 5041 O O . ALA A 1 629 ? -16.943 13.849 30.341 1.00 71.62 629 ALA A O 1
ATOM 5042 N N . VAL A 1 630 ? -16.599 11.698 29.839 1.00 65.62 630 VAL A N 1
ATOM 5043 C CA . VAL A 1 630 ? -15.137 11.761 29.984 1.00 65.62 630 VAL A CA 1
ATOM 5044 C C . VAL A 1 630 ? -14.461 12.558 28.857 1.00 65.62 630 VAL A C 1
ATOM 5046 O O . VAL A 1 630 ? -13.708 13.478 29.193 1.00 65.62 630 VAL A O 1
ATOM 5049 N N . PRO A 1 631 ? -14.684 12.251 27.562 1.00 57.56 631 PRO A N 1
ATOM 5050 C CA . PRO A 1 631 ? -13.957 12.899 26.466 1.00 57.56 631 PRO A CA 1
ATOM 5051 C C . PRO A 1 631 ? -14.432 14.320 26.142 1.00 57.56 631 PRO A C 1
ATOM 5053 O O . PRO A 1 631 ? -13.628 15.136 25.699 1.00 57.56 631 PRO A O 1
ATOM 5056 N N . ARG A 1 632 ? -15.722 14.631 26.334 1.00 70.31 632 ARG A N 1
ATOM 5057 C CA . ARG A 1 632 ? -16.318 15.916 25.928 1.00 70.31 632 ARG A CA 1
ATOM 5058 C C . ARG A 1 632 ? -16.613 16.847 27.089 1.00 70.31 632 ARG A C 1
ATOM 5060 O O . ARG A 1 632 ? -16.612 18.048 26.874 1.00 70.31 632 ARG A O 1
ATOM 5067 N N . MET A 1 633 ? -16.817 16.332 28.301 1.00 71.06 633 MET A N 1
ATOM 5068 C CA . MET A 1 633 ? -17.106 17.177 29.472 1.00 71.06 633 MET A CA 1
ATOM 5069 C C . MET A 1 633 ? -15.962 17.212 30.488 1.00 71.06 633 MET A C 1
ATOM 5071 O O . MET A 1 633 ? -16.005 17.981 31.447 1.00 71.06 633 MET A O 1
ATOM 5075 N N . GLY A 1 634 ? -14.936 16.370 30.306 1.00 65.69 634 GLY A N 1
ATOM 5076 C CA . GLY A 1 634 ? -13.861 16.218 31.284 1.00 65.69 634 GLY A CA 1
ATOM 5077 C C . GLY A 1 634 ? -14.375 15.720 32.636 1.00 65.69 634 GLY A C 1
ATOM 5078 O O . GLY A 1 634 ? -13.759 15.990 33.662 1.00 65.69 634 GLY A O 1
ATOM 5079 N N . ALA A 1 635 ? -15.514 15.020 32.665 1.00 70.38 635 ALA A N 1
ATOM 5080 C CA . ALA A 1 635 ? -16.122 14.562 33.904 1.00 70.38 635 ALA A CA 1
ATOM 5081 C C . ALA A 1 635 ? -15.234 13.509 34.586 1.00 70.38 635 ALA A C 1
ATOM 5083 O O . ALA A 1 635 ? -14.751 12.569 33.945 1.00 70.38 635 ALA A O 1
ATOM 5084 N N . ARG A 1 636 ? -14.985 13.694 35.888 1.00 67.69 636 ARG A N 1
ATOM 5085 C CA . ARG A 1 636 ? -14.092 12.840 36.694 1.00 67.69 636 ARG A CA 1
ATOM 5086 C C . ARG A 1 636 ? -14.748 12.319 37.968 1.00 67.69 636 ARG A C 1
ATOM 5088 O O . ARG A 1 636 ? -14.496 11.182 38.348 1.00 67.69 636 ARG A O 1
ATOM 5095 N N . HIS A 1 637 ? -15.604 13.110 38.610 1.00 70.88 637 HIS A N 1
ATOM 5096 C CA . HIS A 1 637 ? -16.264 12.724 39.856 1.00 70.88 637 HIS A CA 1
ATOM 5097 C C . HIS A 1 637 ? -17.774 12.662 39.683 1.00 70.88 637 HIS A C 1
ATOM 5099 O O . HIS A 1 637 ? -18.392 13.655 39.302 1.00 70.88 637 HIS A O 1
ATOM 5105 N N . PHE A 1 638 ? -18.379 11.525 40.025 1.00 78.19 638 PHE A N 1
ATOM 5106 C CA . PHE A 1 638 ? -19.831 11.375 40.003 1.00 78.19 638 PHE A CA 1
ATOM 5107 C C . PHE A 1 638 ? -20.364 10.967 41.370 1.00 78.19 638 PHE A C 1
ATOM 5109 O O . PHE A 1 638 ? -19.820 10.078 42.029 1.00 78.19 638 PHE A O 1
ATOM 5116 N N . ILE A 1 639 ? -21.481 11.579 41.748 1.00 75.62 639 ILE A N 1
ATOM 5117 C CA . ILE A 1 639 ? -22.324 11.176 42.867 1.00 75.62 639 ILE A CA 1
ATOM 5118 C C . ILE A 1 639 ? -23.709 10.882 42.307 1.00 75.62 639 ILE A C 1
ATOM 5120 O O . ILE A 1 639 ? -24.371 11.752 41.740 1.00 75.62 639 ILE A O 1
ATOM 5124 N N . VAL A 1 640 ? -24.158 9.646 42.485 1.00 77.81 640 VAL A N 1
ATOM 5125 C CA . VAL A 1 640 ? -25.475 9.182 42.048 1.00 77.81 640 VAL A CA 1
ATOM 5126 C C . VAL A 1 640 ? -26.244 8.637 43.242 1.00 77.81 640 VAL A C 1
ATOM 5128 O O . VAL A 1 640 ? -25.681 8.020 44.146 1.00 77.81 640 VAL A O 1
ATOM 5131 N N . GLY A 1 641 ? -27.546 8.900 43.268 1.00 75.75 641 GLY A N 1
ATOM 5132 C CA . GLY A 1 641 ? -28.432 8.456 44.335 1.00 75.75 641 GLY A CA 1
ATOM 5133 C C . GLY A 1 641 ? -29.377 7.372 43.840 1.00 75.75 641 GLY A C 1
ATOM 5134 O O . GLY A 1 641 ? -30.101 7.584 42.870 1.00 75.75 641 GLY A O 1
ATOM 5135 N N . ALA A 1 642 ? -29.429 6.238 44.535 1.00 79.44 642 ALA A N 1
ATOM 5136 C CA . ALA A 1 642 ? -30.501 5.258 44.376 1.00 79.44 642 ALA A CA 1
ATOM 5137 C C . ALA A 1 642 ? -31.205 5.057 45.720 1.00 79.44 642 ALA A C 1
ATOM 5139 O O . ALA A 1 642 ? -30.549 4.912 46.753 1.00 79.44 642 ALA A O 1
ATOM 5140 N N . PHE A 1 643 ? -32.540 5.038 45.730 1.00 81.06 643 PHE A N 1
ATOM 5141 C CA . PHE A 1 643 ? -33.273 4.640 46.933 1.00 81.06 643 PHE A CA 1
ATOM 5142 C C . PHE A 1 643 ? -32.872 3.222 47.341 1.00 81.06 643 PHE A C 1
ATOM 5144 O O . PHE A 1 643 ? -32.627 2.375 46.478 1.00 81.06 643 PHE A O 1
ATOM 5151 N N . GLU A 1 644 ? -32.777 2.974 48.648 1.00 79.44 644 GLU A N 1
ATOM 5152 C CA . GLU A 1 644 ? -32.329 1.691 49.203 1.00 79.44 644 GLU A CA 1
ATOM 5153 C C . GLU A 1 644 ? -33.094 0.515 48.585 1.00 79.44 644 GLU A C 1
ATOM 5155 O O . GLU A 1 644 ? -32.509 -0.505 48.225 1.00 79.44 644 GLU A O 1
ATOM 5160 N N . GLU A 1 645 ? -34.397 0.686 48.400 1.00 80.12 645 GLU A N 1
ATOM 5161 C CA . GLU A 1 645 ? -35.301 -0.344 47.912 1.00 80.12 645 GLU A CA 1
ATOM 5162 C C . GLU A 1 645 ? -35.318 -0.449 46.369 1.00 80.12 645 GLU A C 1
ATOM 5164 O O . GLU A 1 645 ? -35.812 -1.435 45.820 1.00 80.12 645 GLU A O 1
ATOM 5169 N N . ASN A 1 646 ? -34.716 0.507 45.646 1.00 82.00 646 ASN A N 1
ATOM 5170 C CA . ASN A 1 646 ? -34.606 0.477 44.186 1.00 82.00 646 ASN A CA 1
ATOM 5171 C C . ASN A 1 646 ? -33.414 -0.388 43.735 1.00 82.00 646 ASN A C 1
ATOM 5173 O O . ASN A 1 646 ? -32.355 0.101 43.329 1.00 82.00 646 ASN A O 1
ATOM 5177 N N . LEU A 1 647 ? -33.602 -1.710 43.773 1.00 80.56 647 LEU A N 1
ATOM 5178 C CA . LEU A 1 647 ? -32.593 -2.686 43.338 1.00 80.56 647 LEU A CA 1
ATOM 5179 C C . LEU A 1 647 ? -32.207 -2.560 41.854 1.00 80.56 647 LEU A C 1
ATOM 5181 O O . LEU A 1 647 ? -31.133 -3.021 41.468 1.00 80.56 647 LEU A O 1
ATOM 5185 N N . GLY A 1 648 ? -33.077 -1.984 41.018 1.00 80.50 648 GLY A N 1
ATOM 5186 C CA . GLY A 1 648 ? -32.818 -1.776 39.593 1.00 80.50 648 GLY A CA 1
ATOM 5187 C C . GLY A 1 648 ? -31.704 -0.758 39.377 1.00 80.50 648 GLY A C 1
ATOM 5188 O O . GLY A 1 648 ? -30.657 -1.103 38.828 1.00 80.50 648 GLY A O 1
ATOM 5189 N N . SER A 1 649 ? -31.890 0.465 39.883 1.00 82.00 649 SER A N 1
ATOM 5190 C CA . SER A 1 649 ? -30.875 1.522 39.791 1.00 82.00 649 SER A CA 1
ATOM 5191 C C . SER A 1 649 ? -29.595 1.152 40.541 1.00 82.00 649 SER A C 1
ATOM 5193 O O . SER A 1 649 ? -28.508 1.396 40.029 1.00 82.00 649 SER A O 1
ATOM 5195 N N . ARG A 1 650 ? -29.697 0.476 41.697 1.00 83.50 650 ARG A N 1
ATOM 5196 C CA . ARG A 1 650 ? -28.521 -0.038 42.425 1.00 83.50 650 ARG A CA 1
ATOM 5197 C C . ARG A 1 650 ? -27.655 -0.941 41.550 1.00 83.50 650 ARG A C 1
ATOM 5199 O O . ARG A 1 650 ? -26.474 -0.668 41.385 1.00 83.50 650 ARG A O 1
ATOM 5206 N N . ARG A 1 651 ? -28.252 -1.960 40.923 1.00 81.88 651 ARG A N 1
ATOM 5207 C CA . ARG A 1 651 ? -27.521 -2.881 40.039 1.00 81.88 651 ARG A CA 1
ATOM 5208 C C . ARG A 1 651 ? -26.969 -2.195 38.796 1.00 81.88 651 ARG A C 1
ATOM 5210 O O . ARG A 1 651 ? -25.904 -2.576 38.325 1.00 81.88 651 ARG A O 1
ATOM 5217 N N . VAL A 1 652 ? -27.688 -1.215 38.252 1.00 84.06 652 VAL A N 1
ATOM 5218 C CA . VAL A 1 652 ? -27.221 -0.416 37.113 1.00 84.06 652 VAL A CA 1
ATOM 5219 C C . VAL A 1 652 ? -25.946 0.349 37.473 1.00 84.06 652 VAL A C 1
ATOM 5221 O O . VAL A 1 652 ? -24.983 0.286 36.712 1.00 84.06 652 VAL A O 1
ATOM 5224 N N . PHE A 1 653 ? -25.915 1.014 38.629 1.00 84.06 653 PHE A N 1
ATOM 5225 C CA . PHE A 1 653 ? -24.739 1.749 39.094 1.00 84.06 653 PHE A CA 1
ATOM 5226 C C . PHE A 1 653 ? -23.597 0.802 39.499 1.00 84.06 653 PHE A C 1
ATOM 5228 O O . PHE A 1 653 ? -22.471 0.994 39.051 1.00 84.06 653 PHE A O 1
ATOM 5235 N N . GLU A 1 654 ? -23.878 -0.274 40.240 1.00 80.38 654 GLU A N 1
ATOM 5236 C CA . GLU A 1 654 ? -22.876 -1.285 40.630 1.00 80.38 654 GLU A CA 1
ATOM 5237 C C . GLU A 1 654 ? -22.183 -1.926 39.413 1.00 80.38 654 GLU A C 1
ATOM 5239 O O . GLU A 1 654 ? -20.963 -2.081 39.401 1.00 80.38 654 GLU A O 1
ATOM 5244 N N . LYS A 1 655 ? -22.940 -2.263 38.356 1.00 78.81 655 LYS A N 1
ATOM 5245 C CA . LYS A 1 655 ? -22.381 -2.818 37.108 1.00 78.81 655 LYS A CA 1
ATOM 5246 C C . LYS A 1 655 ? -21.515 -1.823 36.332 1.00 78.81 655 LYS A C 1
ATOM 5248 O O . LYS A 1 655 ? -20.635 -2.261 35.603 1.00 78.81 655 LYS A O 1
ATOM 5253 N N . ASN A 1 656 ? -21.749 -0.524 36.505 1.00 72.38 656 ASN A N 1
ATOM 5254 C CA . ASN A 1 656 ? -20.945 0.555 35.926 1.00 72.38 656 ASN A CA 1
ATOM 5255 C C . ASN A 1 656 ? -19.833 1.037 36.879 1.00 72.38 656 ASN A C 1
ATOM 5257 O O . ASN A 1 656 ? -19.353 2.158 36.762 1.00 72.38 656 ASN A O 1
ATOM 5261 N N . GLY A 1 657 ? -19.452 0.218 37.867 1.00 71.81 657 GLY A N 1
ATOM 5262 C CA . GLY A 1 657 ? -18.318 0.495 38.753 1.00 71.81 657 GLY A CA 1
ATOM 5263 C C . GLY A 1 657 ? -18.604 1.450 39.914 1.00 71.81 657 GLY A C 1
ATOM 5264 O O . GLY A 1 657 ? -17.717 1.691 40.730 1.00 71.81 657 GLY A O 1
ATOM 5265 N N . PHE A 1 658 ? -19.827 1.964 40.065 1.00 76.19 658 PHE A N 1
ATOM 5266 C CA . PHE A 1 658 ? -20.166 2.810 41.208 1.00 76.19 658 PHE A CA 1
ATOM 5267 C C . PHE A 1 658 ? -20.228 1.984 42.489 1.00 76.19 658 PHE A C 1
ATOM 5269 O O . PHE A 1 658 ? -20.888 0.943 42.560 1.00 76.19 658 PHE A O 1
ATOM 5276 N N . ARG A 1 659 ? -19.610 2.501 43.550 1.00 76.19 659 ARG A N 1
ATOM 5277 C CA . ARG A 1 659 ? -19.656 1.895 44.882 1.00 76.19 659 ARG A CA 1
ATOM 5278 C C . ARG A 1 659 ? -20.555 2.700 45.801 1.00 76.19 659 ARG A C 1
ATOM 5280 O O . ARG A 1 659 ? -20.527 3.931 45.808 1.00 76.19 659 ARG A O 1
ATOM 5287 N N . THR A 1 660 ? -21.344 2.008 46.620 1.00 76.19 660 THR A N 1
ATOM 5288 C CA . THR A 1 660 ? -22.050 2.683 47.713 1.00 76.19 660 THR A CA 1
ATOM 5289 C C . THR A 1 660 ? -21.021 3.151 48.728 1.00 76.19 660 THR A C 1
ATOM 5291 O O . THR A 1 660 ? -20.295 2.328 49.277 1.00 76.19 660 THR A O 1
ATOM 5294 N N . VAL A 1 661 ? -20.986 4.451 49.001 1.00 68.00 661 VAL A N 1
ATOM 5295 C CA . VAL A 1 661 ? -20.126 4.998 50.059 1.00 68.00 661 VAL A CA 1
ATOM 5296 C C . VAL A 1 661 ? -20.889 5.342 51.317 1.00 68.00 661 VAL A C 1
ATOM 5298 O O . VAL A 1 661 ? -20.303 5.319 52.392 1.00 68.00 661 VAL A O 1
ATOM 5301 N N . ARG A 1 662 ? -22.191 5.626 51.209 1.00 72.81 662 ARG A N 1
ATOM 5302 C CA . ARG A 1 662 ? -23.036 5.883 52.378 1.00 72.81 662 ARG A CA 1
ATOM 5303 C C . ARG A 1 662 ? -24.510 5.618 52.117 1.00 72.81 662 ARG A C 1
ATOM 5305 O O . ARG A 1 662 ? -24.968 5.591 50.974 1.00 72.81 662 ARG A O 1
ATOM 5312 N N . VAL A 1 663 ? -25.247 5.454 53.212 1.00 77.62 663 VAL A N 1
ATOM 5313 C CA . VAL A 1 663 ? -26.707 5.319 53.232 1.00 77.62 663 VAL A CA 1
ATOM 5314 C C . VAL A 1 663 ? -27.291 6.474 54.042 1.00 77.62 663 VAL A C 1
ATOM 5316 O O . VAL A 1 663 ? -27.254 6.464 55.273 1.00 77.62 663 VAL A O 1
ATOM 5319 N N . ILE A 1 664 ? -27.855 7.460 53.352 1.00 74.50 664 ILE A N 1
ATOM 5320 C CA . ILE A 1 664 ? -28.519 8.616 53.952 1.00 74.50 664 ILE A CA 1
ATOM 5321 C C . ILE A 1 664 ? -29.884 8.155 54.466 1.00 74.50 664 ILE A C 1
ATOM 5323 O O . ILE A 1 664 ? -30.772 7.814 53.682 1.00 74.50 664 ILE A O 1
ATOM 5327 N N . GLN A 1 665 ? -30.053 8.121 55.791 1.00 73.12 665 GLN A N 1
ATOM 5328 C CA . GLN A 1 665 ? -31.245 7.539 56.428 1.00 73.12 665 GLN A CA 1
ATOM 5329 C C . GLN A 1 665 ? -32.520 8.363 56.202 1.00 73.12 665 GLN A C 1
ATOM 5331 O O . GLN A 1 665 ? -33.610 7.801 56.138 1.00 73.12 665 GLN A O 1
ATOM 5336 N N . LYS A 1 666 ? -32.391 9.688 56.085 1.00 72.44 666 LYS A N 1
ATOM 5337 C CA . LYS A 1 666 ? -33.495 10.625 55.842 1.00 72.44 666 LYS A CA 1
ATOM 5338 C C . LYS A 1 666 ? -33.129 11.548 54.685 1.00 72.44 666 LYS A C 1
ATOM 5340 O O . LYS A 1 666 ? -32.769 12.698 54.901 1.00 72.44 666 LYS A O 1
ATOM 5345 N N . PHE A 1 667 ? -33.153 11.019 53.462 1.00 70.06 667 PHE A N 1
ATOM 5346 C CA . PHE A 1 667 ? -32.795 11.820 52.293 1.00 70.06 667 PHE A CA 1
ATOM 5347 C C . PHE A 1 667 ? -33.952 12.721 51.864 1.00 70.06 667 PHE A C 1
ATOM 5349 O O . PHE A 1 667 ? -33.822 13.938 51.870 1.00 70.06 667 PHE A O 1
ATOM 5356 N N . LYS A 1 668 ? -35.100 12.132 51.516 1.00 67.50 668 LYS A N 1
ATOM 5357 C CA . LYS A 1 668 ? -36.273 12.887 51.068 1.00 67.50 668 LYS A CA 1
ATOM 5358 C C . LYS A 1 668 ? -37.550 12.248 51.581 1.00 67.50 668 LYS A C 1
ATOM 5360 O O . LYS A 1 668 ? -37.690 11.024 51.550 1.00 67.50 668 LYS A O 1
ATOM 5365 N N . GLU A 1 669 ? -38.471 13.084 52.038 1.00 65.94 669 GLU A N 1
ATOM 5366 C CA . GLU A 1 669 ? -39.824 12.660 52.360 1.00 65.94 669 GLU A CA 1
ATOM 5367 C C . GLU A 1 669 ? -40.608 12.463 51.061 1.00 65.94 669 GLU A C 1
ATOM 5369 O O . GLU A 1 669 ? -40.799 13.391 50.272 1.00 65.94 669 GLU A O 1
ATOM 5374 N N . ILE A 1 670 ? -41.028 11.226 50.821 1.00 63.88 670 ILE A N 1
ATOM 5375 C CA . ILE A 1 670 ? -41.861 10.856 49.685 1.00 63.88 670 ILE A CA 1
ATOM 5376 C C . ILE A 1 670 ? -43.146 10.292 50.271 1.00 63.88 670 ILE A C 1
ATOM 5378 O O . ILE A 1 670 ? -43.170 9.171 50.773 1.00 63.88 670 ILE A O 1
ATOM 5382 N N . ARG A 1 671 ? -44.220 11.087 50.174 1.00 62.91 671 ARG A N 1
ATOM 5383 C CA . ARG A 1 671 ? -45.589 10.709 50.575 1.00 62.91 671 ARG A CA 1
ATOM 5384 C C . ARG A 1 671 ? -45.735 10.399 52.069 1.00 62.91 671 ARG A C 1
ATOM 5386 O O . ARG A 1 671 ? -46.326 9.389 52.431 1.00 62.91 671 ARG A O 1
ATOM 5393 N N . GLY A 1 672 ? -45.203 11.266 52.927 1.00 60.28 672 GLY A N 1
ATOM 5394 C CA . GLY A 1 672 ? -45.306 11.117 54.384 1.00 60.28 672 GLY A CA 1
ATOM 5395 C C . GLY A 1 672 ? -44.270 10.173 54.999 1.00 60.28 672 GLY A C 1
ATOM 5396 O O . GLY A 1 672 ? -44.201 10.046 56.218 1.00 60.28 672 GLY A O 1
ATOM 5397 N N . GLU A 1 673 ? -43.452 9.511 54.174 1.00 65.25 673 GLU A N 1
ATOM 5398 C CA . GLU A 1 673 ? -42.400 8.605 54.628 1.00 65.25 673 GLU A CA 1
ATOM 5399 C C . GLU A 1 673 ? -41.022 9.105 54.196 1.00 65.25 673 GLU A C 1
ATOM 5401 O O . GLU A 1 673 ? -40.778 9.427 53.030 1.00 65.25 673 GLU A O 1
ATOM 5406 N N . TRP A 1 674 ? -40.084 9.125 55.140 1.00 72.19 674 TRP A N 1
ATOM 5407 C CA . TRP A 1 674 ? -38.680 9.382 54.845 1.00 72.19 674 TRP A CA 1
ATOM 5408 C C . TRP A 1 674 ? -38.063 8.176 54.143 1.00 72.19 674 TRP A C 1
ATOM 5410 O O . TRP A 1 674 ? -37.983 7.089 54.716 1.00 72.19 674 TRP A O 1
ATOM 5420 N N . ARG A 1 675 ? -37.598 8.372 52.906 1.00 74.19 675 ARG A N 1
ATOM 5421 C CA . ARG A 1 675 ? -36.911 7.329 52.137 1.00 74.19 675 ARG A CA 1
ATOM 5422 C C . ARG A 1 675 ? -35.404 7.381 52.372 1.00 74.19 675 ARG A C 1
ATOM 5424 O O . ARG A 1 675 ? -34.801 8.461 52.422 1.00 74.19 675 ARG A O 1
ATOM 5431 N N . LYS A 1 676 ? -34.804 6.193 52.473 1.00 80.56 676 LYS A N 1
ATOM 5432 C CA . LYS A 1 676 ? -33.354 6.005 52.575 1.00 80.56 676 LYS A CA 1
ATOM 5433 C C . LYS A 1 676 ? -32.733 6.049 51.188 1.00 80.56 676 LYS A C 1
ATOM 5435 O O . LYS A 1 676 ? -33.244 5.423 50.261 1.00 80.56 676 LYS A O 1
ATOM 5440 N N . MET A 1 677 ? -31.613 6.742 51.049 1.00 78.69 677 MET A N 1
ATOM 5441 C CA . MET A 1 677 ? -30.869 6.800 49.792 1.00 78.69 677 MET A CA 1
ATOM 5442 C C . MET A 1 677 ? -29.468 6.236 49.971 1.00 78.69 677 MET A C 1
ATOM 5444 O O . MET A 1 677 ? -28.729 6.670 50.851 1.00 78.69 677 MET A O 1
ATOM 5448 N N . ARG A 1 678 ? -29.076 5.316 49.090 1.00 76.12 678 ARG A N 1
ATOM 5449 C CA . ARG A 1 678 ? -27.672 4.985 48.863 1.00 76.12 678 ARG A CA 1
ATOM 5450 C C . ARG A 1 678 ? -27.075 6.062 47.976 1.00 76.12 678 ARG A C 1
ATOM 5452 O O . ARG A 1 678 ? -27.440 6.170 46.807 1.00 76.12 678 ARG A O 1
ATOM 5459 N N . ALA A 1 679 ? -26.180 6.855 48.552 1.00 69.06 679 ALA A N 1
ATOM 5460 C CA . ALA A 1 679 ? -25.302 7.698 47.764 1.00 69.06 679 ALA A CA 1
ATOM 5461 C C . ALA A 1 679 ? -24.133 6.823 47.311 1.00 69.06 679 ALA A C 1
ATOM 5463 O O . ALA A 1 679 ? -23.346 6.300 48.115 1.00 69.06 679 ALA A O 1
ATOM 5464 N N . CYS A 1 680 ? -24.077 6.614 46.007 1.00 67.94 680 CYS A N 1
ATOM 5465 C CA . CYS A 1 680 ? -23.005 5.909 45.346 1.00 67.94 680 CYS A CA 1
ATOM 5466 C C . CYS A 1 680 ? -22.083 6.947 44.724 1.00 67.94 680 CYS A C 1
ATOM 5468 O O . CYS A 1 680 ? -22.544 7.920 44.127 1.00 67.94 680 CYS A O 1
A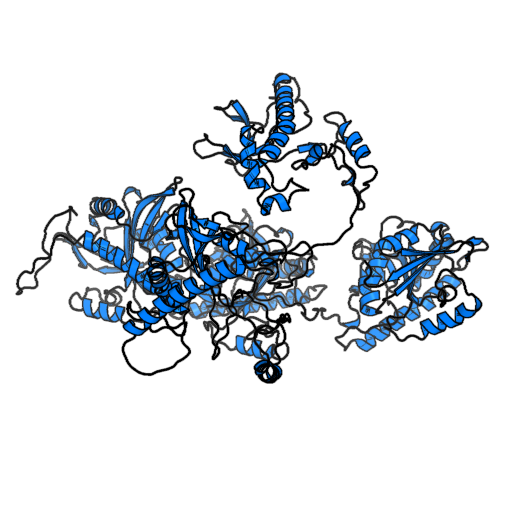TOM 5470 N N . ILE A 1 681 ? -20.783 6.736 44.863 1.00 62.22 681 ILE A N 1
ATOM 5471 C CA . ILE A 1 681 ? -19.802 7.552 44.160 1.00 62.22 681 ILE A CA 1
ATOM 5472 C C . ILE A 1 681 ? -18.969 6.664 43.273 1.00 62.22 681 ILE A C 1
ATOM 5474 O O . ILE A 1 681 ? -18.797 5.465 43.523 1.00 62.22 681 ILE A O 1
ATOM 5478 N N . VAL A 1 682 ? -18.399 7.304 42.274 1.00 57.78 682 VAL A N 1
ATOM 5479 C CA . VAL A 1 682 ? -17.281 6.747 41.549 1.00 57.78 682 VAL A CA 1
ATOM 5480 C C . VAL A 1 682 ? -16.264 7.880 41.377 1.00 57.78 682 VAL A C 1
ATOM 5482 O O . VAL A 1 682 ? -16.588 8.967 40.891 1.00 57.78 682 VAL A O 1
ATOM 5485 N N . SER A 1 683 ? -15.073 7.679 41.943 1.00 47.94 683 SER A N 1
ATOM 5486 C CA . SER A 1 683 ? -13.906 8.557 41.761 1.00 47.94 683 SER A CA 1
ATOM 5487 C C . SER A 1 683 ? -13.083 8.040 40.586 1.00 47.94 683 SER A C 1
ATOM 5489 O O . SER A 1 683 ? -13.211 6.860 40.296 1.00 47.94 683 SER A O 1
ATOM 5491 N N . PRO A 1 684 ? -12.183 8.817 39.964 1.00 42.91 684 PRO A N 1
ATOM 5492 C CA . PRO A 1 684 ? -11.195 8.303 39.024 1.00 42.91 684 PRO A CA 1
ATOM 5493 C C . PRO A 1 684 ? -10.516 7.063 39.601 1.00 42.91 684 PRO A C 1
ATOM 5495 O O . PRO A 1 684 ? -10.649 5.998 39.039 1.00 42.91 684 PRO A O 1
ATOM 5498 N N . SER A 1 685 ? -9.984 7.122 40.819 1.00 37.31 685 SER A N 1
ATOM 5499 C CA . SER A 1 685 ? -9.371 5.981 41.524 1.00 37.31 685 SER A CA 1
ATOM 5500 C C . SER A 1 685 ? -10.272 4.754 41.796 1.00 37.31 685 SER A C 1
ATOM 5502 O O . SER A 1 685 ? -9.779 3.737 42.268 1.00 37.31 685 SER A O 1
ATOM 5504 N N . THR A 1 686 ? -11.589 4.818 41.546 1.00 38.09 686 THR A N 1
ATOM 5505 C CA . THR A 1 686 ? -12.514 3.663 41.643 1.00 38.09 686 THR A CA 1
ATOM 5506 C C . THR A 1 686 ? -13.348 3.379 40.392 1.00 38.09 686 THR A C 1
ATOM 5508 O O . THR A 1 686 ? -13.801 2.251 40.231 1.00 38.09 686 THR A O 1
ATOM 5511 N N . MET A 1 687 ? -13.491 4.347 39.479 1.00 40.72 687 MET A N 1
ATOM 5512 C CA . MET A 1 687 ? -13.791 4.140 38.057 1.00 40.72 687 MET A CA 1
ATOM 5513 C C . MET A 1 687 ? -12.642 3.334 37.457 1.00 40.72 687 MET A C 1
ATOM 5515 O O . MET A 1 687 ? -12.868 2.356 36.765 1.00 40.72 687 MET A O 1
ATOM 5519 N N . PHE A 1 688 ? -11.420 3.699 37.837 1.00 38.91 688 PHE A N 1
ATOM 5520 C CA . PHE A 1 688 ? -10.168 2.982 37.683 1.00 38.91 688 PHE A CA 1
ATOM 5521 C C . PHE A 1 688 ? -9.929 2.105 38.918 1.00 38.91 688 PHE A C 1
ATOM 5523 O O . PHE A 1 688 ? -8.906 2.208 39.587 1.00 38.91 688 PHE A O 1
ATOM 5530 N N . ASP A 1 689 ? -10.852 1.188 39.224 1.00 36.69 689 ASP A N 1
ATOM 5531 C CA . ASP A 1 689 ? -10.362 -0.102 39.713 1.00 36.69 689 ASP A CA 1
ATOM 5532 C C . ASP A 1 689 ? -9.393 -0.589 38.628 1.00 36.69 689 ASP A C 1
ATOM 5534 O O . ASP A 1 689 ? -9.819 -1.023 37.552 1.00 36.69 689 ASP A O 1
ATOM 5538 N N . HIS A 1 690 ? -8.091 -0.414 38.874 1.00 37.28 690 HIS A N 1
ATOM 5539 C CA . HIS A 1 690 ? -7.015 -0.689 37.920 1.00 37.28 690 HIS A CA 1
ATOM 5540 C C . HIS A 1 690 ? -7.005 -2.160 37.461 1.00 37.28 690 HIS A C 1
ATOM 5542 O O . HIS A 1 690 ? -6.235 -2.524 36.580 1.00 37.28 690 HIS A O 1
ATOM 5548 N N . THR A 1 691 ? -7.870 -3.008 38.034 1.00 34.53 691 THR A N 1
ATOM 5549 C CA . THR A 1 691 ? -8.079 -4.401 37.633 1.00 34.53 691 THR A CA 1
ATOM 5550 C C . THR A 1 691 ? -9.349 -4.652 36.807 1.00 34.53 691 THR A C 1
ATOM 5552 O O . THR A 1 691 ? -9.455 -5.718 36.205 1.00 34.53 691 THR A O 1
ATOM 5555 N N . LYS A 1 692 ? -10.302 -3.706 36.736 1.00 35.19 692 LYS A N 1
ATOM 5556 C CA . LYS A 1 692 ? -11.580 -3.862 36.000 1.00 35.19 692 LYS A CA 1
ATOM 5557 C C . LYS A 1 692 ? -11.796 -2.900 34.833 1.00 35.19 692 LYS A C 1
ATOM 5559 O O . LYS A 1 692 ? -12.586 -3.223 33.954 1.00 35.19 692 LYS A O 1
ATOM 5564 N N . TRP A 1 693 ? -11.126 -1.749 34.829 1.00 39.62 693 TRP A N 1
ATOM 5565 C CA . TRP A 1 693 ? -11.298 -0.706 33.801 1.00 39.62 693 TRP A CA 1
ATOM 5566 C C . TRP A 1 693 ? -9.974 -0.152 33.283 1.00 39.62 693 TRP A C 1
ATOM 5568 O O . TRP A 1 693 ? -9.924 0.902 32.651 1.00 39.62 693 TRP A O 1
ATOM 5578 N N . HIS A 1 694 ? -8.891 -0.879 33.535 1.00 52.25 694 HIS A N 1
ATOM 5579 C CA . HIS A 1 694 ? -7.706 -0.747 32.720 1.00 52.25 694 HIS A CA 1
ATOM 5580 C C . HIS A 1 694 ? -7.972 -1.518 31.418 1.00 52.25 694 HIS A C 1
ATOM 5582 O O . HIS A 1 694 ? -8.390 -2.674 31.496 1.00 52.25 694 HIS A O 1
ATOM 5588 N N . PRO A 1 695 ? -7.762 -0.930 30.228 1.00 60.31 695 PRO A N 1
ATOM 5589 C CA . PRO A 1 695 ? -7.964 -1.655 28.972 1.00 60.31 695 PRO A CA 1
ATOM 5590 C C . PRO A 1 695 ? -7.005 -2.854 28.871 1.00 60.31 695 PRO A C 1
ATOM 5592 O O . PRO A 1 695 ? -7.254 -3.788 28.113 1.00 60.31 695 PRO A O 1
ATOM 5595 N N . LEU A 1 696 ? -5.924 -2.853 29.670 1.00 74.06 696 LEU A N 1
ATOM 5596 C CA . LEU A 1 696 ? -5.119 -4.052 29.879 1.00 74.06 696 LEU A CA 1
ATOM 5597 C C . LEU A 1 696 ? -5.785 -5.000 30.877 1.00 74.06 696 LEU A C 1
ATOM 5599 O O . LEU A 1 696 ? -5.900 -4.701 32.065 1.00 74.06 696 LEU A O 1
ATOM 5603 N N . GLU A 1 697 ? -6.125 -6.175 30.381 1.00 78.25 697 GLU A N 1
ATOM 5604 C CA . GLU A 1 697 ? -6.492 -7.353 31.147 1.00 78.25 697 GLU A CA 1
ATOM 5605 C C . GLU A 1 697 ? -5.222 -8.071 31.644 1.00 78.25 697 GLU A C 1
ATOM 5607 O O . GLU A 1 697 ? -4.131 -7.893 31.099 1.00 78.25 697 GLU A O 1
ATOM 5612 N N . ARG A 1 698 ? -5.347 -8.914 32.676 1.00 76.38 698 ARG A N 1
ATOM 5613 C CA . ARG A 1 698 ? -4.272 -9.825 33.101 1.00 76.38 698 ARG A CA 1
ATOM 5614 C C . ARG A 1 698 ? -4.649 -11.256 32.780 1.00 76.38 698 ARG A C 1
ATOM 5616 O O . ARG A 1 698 ? -5.746 -11.705 33.107 1.00 76.38 698 ARG A O 1
ATOM 5623 N N . ASN A 1 699 ? -3.720 -11.990 32.182 1.00 72.69 699 ASN A N 1
ATOM 5624 C CA . ASN A 1 699 ? -3.875 -13.423 32.010 1.00 72.69 699 ASN A CA 1
ATOM 5625 C C . ASN A 1 699 ? -3.930 -14.079 33.407 1.00 72.69 699 ASN A C 1
ATOM 5627 O O . ASN A 1 699 ? -2.999 -13.897 34.192 1.00 72.69 699 ASN A O 1
ATOM 5631 N N . PRO A 1 700 ? -4.983 -14.843 33.744 1.00 64.75 700 PRO A N 1
ATOM 5632 C CA . PRO A 1 700 ? -5.164 -15.383 35.093 1.00 64.75 700 PRO A CA 1
ATOM 5633 C C . PRO A 1 700 ? -4.113 -16.435 35.479 1.00 64.75 700 PRO A C 1
ATOM 5635 O O . PRO A 1 700 ? -3.972 -16.746 36.658 1.00 64.75 700 PRO A O 1
ATOM 5638 N N . VAL A 1 701 ? -3.389 -16.989 34.500 1.00 64.19 701 VAL A N 1
ATOM 5639 C CA . VAL A 1 701 ? -2.354 -18.011 34.696 1.00 64.19 701 VAL A CA 1
ATOM 5640 C C . VAL A 1 701 ? -0.963 -17.385 34.721 1.00 64.19 701 VAL A C 1
ATOM 5642 O O . VAL A 1 701 ? -0.191 -17.642 35.640 1.00 64.19 701 VAL A O 1
ATOM 5645 N N . THR A 1 702 ? -0.628 -16.561 33.725 1.00 69.19 702 THR A N 1
ATOM 5646 C CA . THR A 1 702 ? 0.725 -15.990 33.590 1.00 69.19 702 THR A CA 1
ATOM 5647 C C . THR A 1 702 ? 0.885 -14.641 34.289 1.00 69.19 702 THR A C 1
ATOM 5649 O O . THR A 1 702 ? 2.005 -14.157 34.430 1.00 69.19 702 THR A O 1
ATOM 5652 N N . ASN A 1 703 ? -0.221 -14.023 34.720 1.00 74.00 703 ASN A N 1
ATOM 5653 C CA . ASN A 1 703 ? -0.300 -12.652 35.236 1.00 74.00 703 ASN A CA 1
ATOM 5654 C C . ASN A 1 703 ? 0.189 -11.570 34.246 1.00 74.00 703 ASN A C 1
ATOM 5656 O O . ASN A 1 703 ? 0.321 -10.397 34.612 1.00 74.00 703 ASN A O 1
ATOM 5660 N N . GLU A 1 704 ? 0.445 -11.959 32.992 1.00 82.88 704 GLU A N 1
ATOM 5661 C CA . GLU A 1 704 ? 0.879 -11.083 31.908 1.00 82.88 704 GLU A CA 1
ATOM 5662 C C . GLU A 1 704 ? -0.247 -10.115 31.536 1.00 82.88 704 GLU A C 1
ATOM 5664 O O . GLU A 1 704 ? -1.407 -10.515 31.416 1.00 82.88 704 GLU A O 1
ATOM 5669 N N . LEU A 1 705 ? 0.100 -8.840 31.362 1.00 85.56 705 LEU A N 1
ATOM 5670 C CA . LEU A 1 705 ? -0.837 -7.825 30.891 1.00 85.56 705 LEU A CA 1
ATOM 5671 C C . LEU A 1 705 ? -1.077 -7.984 29.393 1.00 85.56 705 LEU A C 1
ATOM 5673 O O . LEU A 1 705 ? -0.134 -8.198 28.637 1.00 85.56 705 LEU A O 1
ATOM 5677 N N . PHE A 1 706 ? -2.313 -7.812 28.950 1.00 88.75 706 PHE A N 1
ATOM 5678 C CA . PHE A 1 706 ? -2.636 -7.781 27.532 1.00 88.75 706 PHE A CA 1
ATOM 5679 C C . PHE A 1 706 ? -3.789 -6.825 27.237 1.00 88.75 706 PHE A C 1
ATOM 5681 O O . PHE A 1 706 ? -4.669 -6.642 28.065 1.00 88.75 706 PHE A O 1
ATOM 5688 N N . LEU A 1 707 ? -3.806 -6.237 26.044 1.00 87.88 707 LEU A N 1
ATOM 5689 C CA . LEU A 1 707 ? -4.919 -5.435 25.529 1.00 87.88 707 LEU A CA 1
ATOM 5690 C C . LEU A 1 707 ? -5.689 -6.237 24.488 1.00 87.88 707 LEU A C 1
ATOM 5692 O O . LEU A 1 707 ? -5.096 -6.674 23.506 1.00 87.88 707 LEU A O 1
ATOM 5696 N N . ARG A 1 708 ? -6.997 -6.408 24.643 1.00 87.44 708 ARG A N 1
ATOM 5697 C CA . ARG A 1 708 ? -7.819 -7.052 23.611 1.00 87.44 708 ARG A CA 1
ATOM 5698 C C . ARG A 1 708 ? -8.240 -6.051 22.541 1.00 87.44 708 ARG A C 1
ATOM 5700 O O . ARG A 1 708 ? -8.580 -4.914 22.858 1.00 87.44 708 ARG A O 1
ATOM 5707 N N . LEU A 1 709 ? -8.240 -6.469 21.275 1.00 85.56 709 LEU A N 1
ATOM 5708 C CA . LEU A 1 709 ? -8.713 -5.600 20.198 1.00 85.56 709 LEU A CA 1
ATOM 5709 C C . LEU A 1 709 ? -10.245 -5.485 20.190 1.00 85.56 709 LEU A C 1
ATOM 5711 O O . LEU A 1 709 ? -10.957 -6.463 20.405 1.00 85.56 709 LEU A O 1
ATOM 5715 N N . ARG A 1 710 ? -10.765 -4.288 19.878 1.00 75.56 710 ARG A N 1
ATOM 5716 C CA . ARG A 1 710 ? -12.209 -3.972 19.964 1.00 75.56 710 ARG A CA 1
ATOM 5717 C C . ARG A 1 710 ? -13.124 -4.779 19.031 1.00 75.56 710 ARG A C 1
ATOM 5719 O O . ARG A 1 710 ? -14.300 -4.936 19.336 1.00 75.56 710 ARG A O 1
ATOM 5726 N N . LYS A 1 711 ? -12.635 -5.187 17.855 1.00 79.69 711 LYS A N 1
ATOM 5727 C CA . LYS A 1 711 ? -13.432 -5.829 16.783 1.00 79.69 711 LYS A CA 1
ATOM 5728 C C . LYS A 1 711 ? -12.936 -7.237 16.444 1.00 79.69 711 LYS A C 1
ATOM 5730 O O . LYS A 1 711 ? -13.687 -8.016 15.868 1.00 79.69 711 LYS A O 1
ATOM 5735 N N . HIS A 1 712 ? -11.693 -7.557 16.797 1.00 81.44 712 HIS A N 1
ATOM 5736 C CA . HIS A 1 712 ? -11.098 -8.885 16.687 1.00 81.44 712 HIS A CA 1
ATOM 5737 C C . HIS A 1 712 ? -10.908 -9.480 18.085 1.00 81.44 712 HIS A C 1
ATOM 5739 O O . HIS A 1 712 ? -9.845 -9.340 18.686 1.00 81.44 712 HIS A O 1
ATOM 5745 N N . GLU A 1 713 ? -11.948 -10.130 18.608 1.00 78.56 713 GLU A N 1
ATOM 5746 C CA . GLU A 1 713 ? -11.958 -10.667 19.978 1.00 78.56 713 GLU A CA 1
ATOM 5747 C C . GLU A 1 713 ? -10.901 -11.762 20.212 1.00 78.56 713 GLU A C 1
ATOM 5749 O O . GLU A 1 713 ? -10.465 -11.964 21.349 1.00 78.56 713 GLU A O 1
ATOM 5754 N N . ASP A 1 714 ? -10.463 -12.436 19.141 1.00 88.75 714 ASP A N 1
ATOM 5755 C CA . ASP A 1 714 ? -9.412 -13.458 19.127 1.00 88.75 714 ASP A CA 1
ATOM 5756 C C . ASP A 1 714 ? -7.991 -12.878 19.047 1.00 88.75 714 ASP A C 1
ATOM 5758 O O . ASP A 1 714 ? -7.022 -13.636 19.086 1.00 88.75 714 ASP A O 1
ATOM 5762 N N . ILE A 1 715 ? -7.835 -11.554 18.946 1.00 93.88 715 ILE A N 1
ATOM 5763 C CA . ILE A 1 715 ? -6.532 -10.891 18.883 1.00 93.88 715 ILE A CA 1
ATOM 5764 C C . ILE A 1 715 ? -6.292 -10.072 20.153 1.00 93.88 715 ILE A C 1
ATOM 5766 O O . ILE A 1 715 ? -7.109 -9.241 20.560 1.00 93.88 715 ILE A O 1
ATOM 5770 N N . ILE A 1 716 ? -5.120 -10.272 20.750 1.00 93.06 716 ILE A N 1
ATOM 5771 C CA . ILE A 1 716 ? -4.635 -9.525 21.911 1.00 93.06 716 ILE A CA 1
ATOM 5772 C C . ILE A 1 716 ? -3.291 -8.863 21.600 1.00 93.06 716 ILE A C 1
ATOM 5774 O O . ILE A 1 716 ? -2.559 -9.303 20.715 1.00 93.06 716 ILE A O 1
ATOM 5778 N N . MET A 1 717 ? -2.945 -7.814 22.337 1.00 94.25 717 MET A N 1
ATOM 5779 C CA . MET A 1 717 ? -1.625 -7.198 22.334 1.00 94.25 717 MET A CA 1
ATOM 5780 C C . MET A 1 717 ? -0.925 -7.475 23.657 1.00 94.25 717 MET A C 1
ATOM 5782 O O . MET A 1 717 ? -1.498 -7.200 24.705 1.00 94.25 717 MET A O 1
ATOM 5786 N N . THR A 1 718 ? 0.312 -7.961 23.625 1.00 93.50 718 THR A N 1
ATOM 5787 C CA . THR A 1 718 ? 1.106 -8.289 24.821 1.00 93.50 718 THR A CA 1
ATOM 5788 C C . THR A 1 718 ? 2.426 -7.511 24.847 1.00 93.50 718 THR A C 1
ATOM 5790 O O . THR A 1 718 ? 2.818 -6.906 23.836 1.00 93.50 718 THR A O 1
ATOM 5793 N N . PRO A 1 719 ? 3.158 -7.519 25.973 1.00 91.88 719 PRO A N 1
ATOM 5794 C CA . PRO A 1 719 ? 4.557 -7.123 26.003 1.00 91.88 719 PRO A CA 1
ATOM 5795 C C . PRO A 1 719 ? 5.426 -8.031 25.105 1.00 91.88 719 PRO A C 1
ATOM 5797 O O . PRO A 1 719 ? 5.012 -9.149 24.773 1.00 91.88 719 PRO A O 1
ATOM 5800 N N . PRO A 1 720 ? 6.628 -7.573 24.707 1.00 91.38 720 PRO A N 1
ATOM 5801 C CA . PRO A 1 720 ? 7.606 -8.399 23.996 1.00 91.38 720 PRO A CA 1
ATOM 5802 C C . PRO A 1 720 ? 8.098 -9.591 24.827 1.00 91.38 720 PRO A C 1
ATOM 5804 O O . PRO A 1 720 ? 8.527 -9.419 25.972 1.00 91.38 720 PRO A O 1
ATOM 5807 N N . ARG A 1 721 ? 8.105 -10.786 24.227 1.00 90.12 721 ARG A N 1
ATOM 5808 C CA . ARG A 1 721 ? 8.600 -12.042 24.813 1.00 90.12 721 ARG A CA 1
ATOM 5809 C C . ARG A 1 721 ? 9.895 -12.498 24.127 1.00 90.12 721 ARG A C 1
ATOM 5811 O O . ARG A 1 721 ? 10.082 -12.167 22.957 1.00 90.12 721 ARG A O 1
ATOM 5818 N N . PRO A 1 722 ? 10.818 -13.205 24.804 1.00 87.62 722 PRO A N 1
ATOM 5819 C CA . PRO A 1 722 ? 12.098 -13.618 24.210 1.00 87.62 722 PRO A CA 1
ATOM 5820 C C . PRO A 1 722 ? 11.958 -14.410 22.900 1.00 87.62 722 PRO A C 1
ATOM 5822 O O . PRO A 1 722 ? 12.746 -14.221 21.978 1.00 87.62 722 PRO A O 1
ATOM 5825 N N . GLU A 1 723 ? 10.924 -15.243 22.782 1.00 87.31 723 GLU A N 1
ATOM 5826 C CA . GLU A 1 723 ? 10.615 -16.026 21.581 1.00 87.31 723 GLU A CA 1
ATOM 5827 C C . GLU A 1 723 ? 10.152 -15.182 20.377 1.00 87.31 723 GLU A C 1
ATOM 5829 O O . GLU A 1 723 ? 10.110 -15.673 19.248 1.00 87.31 723 GLU A O 1
ATOM 5834 N N . ASP A 1 724 ? 9.837 -13.897 20.573 1.00 90.81 724 ASP A N 1
ATOM 5835 C CA . ASP A 1 724 ? 9.457 -13.007 19.473 1.00 90.81 724 ASP A CA 1
ATOM 5836 C C . ASP A 1 724 ? 10.640 -12.683 18.560 1.00 90.81 724 ASP A C 1
ATOM 5838 O O . ASP A 1 724 ? 10.417 -12.309 17.412 1.00 90.81 724 ASP A O 1
ATOM 5842 N N . VAL A 1 725 ? 11.883 -12.846 19.032 1.00 91.75 725 VAL A N 1
ATOM 5843 C CA . VAL A 1 725 ? 13.102 -12.559 18.257 1.00 91.75 725 VAL A CA 1
ATOM 5844 C C . VAL A 1 725 ? 13.128 -13.353 16.951 1.00 91.75 725 VAL A C 1
ATOM 5846 O O . VAL A 1 725 ? 13.415 -12.777 15.902 1.00 91.75 725 VAL A O 1
ATOM 5849 N N . ASP A 1 726 ? 12.783 -14.642 16.990 1.00 90.69 726 ASP A N 1
ATOM 5850 C CA . ASP A 1 726 ? 12.782 -15.497 15.797 1.00 90.69 726 ASP A CA 1
ATOM 5851 C C . ASP A 1 726 ? 11.676 -15.091 14.814 1.00 90.69 726 ASP A C 1
ATOM 5853 O O . ASP A 1 726 ? 11.934 -14.940 13.620 1.00 90.69 726 ASP A O 1
ATOM 5857 N N . ASN A 1 727 ? 10.469 -14.811 15.319 1.00 90.62 727 ASN A N 1
ATOM 5858 C CA . ASN A 1 727 ? 9.357 -14.330 14.494 1.00 90.62 727 ASN A CA 1
ATOM 5859 C C . ASN A 1 727 ? 9.671 -12.971 13.850 1.00 90.62 727 ASN A C 1
ATOM 5861 O O . ASN A 1 727 ? 9.328 -12.726 12.692 1.00 90.62 727 ASN A O 1
ATOM 5865 N N . PHE A 1 728 ? 10.335 -12.079 14.590 1.00 88.44 728 PHE A N 1
ATOM 5866 C CA . PHE A 1 728 ? 10.772 -10.775 14.101 1.00 88.44 728 PHE A CA 1
ATOM 5867 C C . PHE A 1 728 ? 11.841 -10.934 13.017 1.00 88.44 728 PHE A C 1
ATOM 5869 O O . PHE A 1 728 ? 11.735 -10.318 11.961 1.00 88.44 728 PHE A O 1
ATOM 5876 N N . LEU A 1 729 ? 12.836 -11.796 13.246 1.00 90.31 729 LEU A N 1
ATOM 5877 C CA . LEU A 1 729 ? 13.895 -12.103 12.288 1.00 90.31 729 LEU A CA 1
ATOM 5878 C C . LEU A 1 729 ? 13.332 -12.648 10.971 1.00 90.31 729 LEU A C 1
ATOM 5880 O O . LEU A 1 729 ? 13.715 -12.176 9.902 1.00 90.31 729 LEU A O 1
ATOM 5884 N N . GLU A 1 730 ? 12.416 -13.613 11.042 1.00 89.56 730 GLU A N 1
ATOM 5885 C CA . GLU A 1 730 ? 11.764 -14.185 9.861 1.00 89.56 730 GLU A CA 1
ATOM 5886 C C . GLU A 1 730 ? 10.934 -13.125 9.125 1.00 89.56 730 GLU A C 1
ATOM 5888 O O . GLU A 1 730 ? 11.093 -12.924 7.922 1.00 89.56 730 GLU A O 1
ATOM 5893 N N . THR A 1 731 ? 10.102 -12.379 9.856 1.00 90.12 731 THR A N 1
ATOM 5894 C CA . THR A 1 731 ? 9.181 -11.402 9.259 1.00 90.12 731 THR A CA 1
ATOM 5895 C C . THR A 1 731 ? 9.915 -10.223 8.624 1.00 90.12 731 THR A C 1
ATOM 5897 O O . THR A 1 731 ? 9.542 -9.789 7.539 1.00 90.12 731 THR A O 1
ATOM 5900 N N . MET A 1 732 ? 10.977 -9.712 9.256 1.00 86.50 732 MET A N 1
ATOM 5901 C CA . MET A 1 732 ? 11.756 -8.581 8.734 1.00 86.50 732 MET A CA 1
ATOM 5902 C C . MET A 1 732 ? 12.650 -8.955 7.545 1.00 86.50 732 MET A C 1
ATOM 5904 O O . MET A 1 732 ? 13.165 -8.055 6.889 1.00 86.50 732 MET A O 1
ATOM 5908 N N . ASN A 1 733 ? 12.819 -10.247 7.246 1.00 85.31 733 ASN A N 1
ATOM 5909 C CA . ASN A 1 733 ? 13.455 -10.726 6.016 1.00 85.31 733 ASN A CA 1
ATOM 5910 C C . ASN A 1 733 ? 12.436 -11.146 4.938 1.00 85.31 733 ASN A C 1
ATOM 5912 O O . ASN A 1 733 ? 12.834 -11.506 3.831 1.00 85.31 733 ASN A O 1
ATOM 5916 N N . ASP A 1 734 ? 11.126 -11.086 5.208 1.00 82.75 734 ASP A N 1
ATOM 5917 C CA . ASP A 1 734 ? 10.111 -11.398 4.201 1.00 82.75 734 ASP A CA 1
ATOM 5918 C C . ASP A 1 734 ? 9.976 -10.244 3.184 1.00 82.75 734 ASP A C 1
ATOM 5920 O O . ASP A 1 734 ? 9.737 -9.103 3.595 1.00 82.75 734 ASP A O 1
ATOM 5924 N N . PRO A 1 735 ? 10.058 -10.500 1.862 1.00 76.62 735 PRO A N 1
ATOM 5925 C CA . PRO A 1 735 ? 9.929 -9.478 0.815 1.00 76.62 735 PRO A CA 1
ATOM 5926 C C . PRO A 1 735 ? 8.666 -8.634 0.871 1.00 76.62 735 PRO A C 1
ATOM 5928 O O . PRO A 1 735 ? 8.673 -7.476 0.458 1.00 76.62 735 PRO A O 1
ATOM 5931 N N . ARG A 1 736 ? 7.576 -9.189 1.401 1.00 81.12 736 ARG A N 1
ATOM 5932 C CA . ARG A 1 736 ? 6.297 -8.484 1.541 1.00 81.12 736 ARG A CA 1
ATOM 5933 C C . ARG A 1 736 ? 6.302 -7.499 2.709 1.00 81.12 736 ARG A C 1
ATOM 5935 O O . ARG A 1 736 ? 5.377 -6.697 2.812 1.00 81.12 736 ARG A O 1
ATOM 5942 N N . VAL A 1 737 ? 7.305 -7.570 3.586 1.00 83.06 737 VAL A N 1
ATOM 5943 C CA . VAL A 1 737 ? 7.477 -6.692 4.747 1.00 83.06 737 VAL A CA 1
ATOM 5944 C C . VAL A 1 737 ? 8.704 -5.803 4.574 1.00 83.06 737 VAL A C 1
ATOM 5946 O O . VAL A 1 737 ? 8.548 -4.586 4.598 1.00 83.06 737 VAL A O 1
ATOM 5949 N N . TYR A 1 738 ? 9.899 -6.364 4.347 1.00 81.12 738 TYR A N 1
ATOM 5950 C CA . TYR A 1 738 ? 11.144 -5.580 4.337 1.00 81.12 738 TYR A CA 1
ATOM 5951 C C . TYR A 1 738 ? 11.144 -4.484 3.270 1.00 81.12 738 TYR A C 1
ATOM 5953 O O . TYR A 1 738 ? 11.695 -3.412 3.506 1.00 81.12 738 TYR A O 1
ATOM 5961 N N . HIS A 1 739 ? 10.492 -4.721 2.125 1.00 75.56 739 HIS A N 1
ATOM 5962 C CA . HIS A 1 739 ? 10.378 -3.747 1.037 1.00 75.56 739 HIS A CA 1
ATOM 5963 C C . HIS A 1 739 ? 9.723 -2.431 1.487 1.00 75.56 739 HIS A C 1
ATOM 5965 O O . HIS A 1 739 ? 10.038 -1.372 0.956 1.00 75.56 739 HIS A O 1
ATOM 5971 N N . TRP A 1 740 ? 8.852 -2.494 2.497 1.00 80.81 740 TRP A N 1
ATOM 5972 C CA . TRP A 1 740 ? 8.123 -1.347 3.038 1.00 80.81 740 TRP A CA 1
ATOM 5973 C C . TRP A 1 740 ? 8.690 -0.825 4.361 1.00 80.81 740 TRP A C 1
ATOM 5975 O O . TRP A 1 740 ? 8.131 0.107 4.943 1.00 80.81 740 TRP A O 1
ATOM 5985 N N . SER A 1 741 ? 9.775 -1.416 4.863 1.00 73.19 741 SER A N 1
ATOM 5986 C CA . SER A 1 741 ? 10.332 -1.080 6.168 1.00 73.19 741 SER A CA 1
ATOM 5987 C C . SER A 1 741 ? 11.414 -0.010 6.047 1.00 73.19 741 SER A C 1
ATOM 5989 O O . SER A 1 741 ? 12.552 -0.279 5.665 1.00 73.19 741 SER A O 1
ATOM 5991 N N . VAL A 1 742 ? 11.074 1.220 6.437 1.00 63.56 742 VAL A N 1
ATOM 5992 C CA . VAL A 1 742 ? 12.031 2.333 6.528 1.00 63.56 742 VAL A CA 1
ATOM 5993 C C . VAL A 1 742 ? 13.106 1.999 7.567 1.00 63.56 742 VAL A C 1
ATOM 5995 O O . VAL A 1 742 ? 12.798 1.506 8.653 1.00 63.56 742 VAL A O 1
ATOM 5998 N N . SER A 1 743 ? 14.370 2.283 7.262 1.00 62.75 743 SER A N 1
ATOM 5999 C CA . SER A 1 743 ? 15.481 2.134 8.211 1.00 62.75 743 SER A CA 1
ATOM 6000 C C . SER A 1 743 ? 15.821 0.709 8.658 1.00 62.75 743 SER A C 1
ATOM 6002 O O . SER A 1 743 ? 16.593 0.526 9.598 1.00 62.75 743 SER A O 1
ATOM 6004 N N . THR A 1 744 ? 15.273 -0.312 7.995 1.00 65.19 744 THR A N 1
ATOM 6005 C CA . THR A 1 744 ? 15.563 -1.714 8.315 1.00 65.19 744 THR A CA 1
ATOM 6006 C C . THR A 1 744 ? 16.790 -2.195 7.548 1.00 65.19 744 THR A C 1
ATOM 6008 O O . THR A 1 744 ? 16.853 -2.095 6.326 1.00 65.19 744 THR A O 1
ATOM 6011 N N . LEU A 1 745 ? 17.773 -2.723 8.278 1.00 66.44 745 LEU A N 1
ATOM 6012 C CA . LEU A 1 745 ? 18.971 -3.334 7.703 1.00 66.44 745 LEU A CA 1
ATOM 6013 C C . LEU A 1 745 ? 18.589 -4.609 6.948 1.00 66.44 745 LEU A C 1
ATOM 6015 O O . LEU A 1 745 ? 17.895 -5.453 7.505 1.00 66.44 745 LEU A O 1
ATOM 6019 N N . HIS A 1 746 ? 19.052 -4.766 5.709 1.00 64.75 746 HIS A N 1
ATOM 6020 C CA . HIS A 1 746 ? 18.842 -5.994 4.946 1.00 64.75 746 HIS A CA 1
ATOM 6021 C C . HIS A 1 746 ? 20.190 -6.580 4.482 1.00 64.75 746 HIS A C 1
ATOM 6023 O O . HIS A 1 746 ? 20.978 -5.841 3.888 1.00 64.75 746 HIS A O 1
ATOM 6029 N N . PRO A 1 747 ? 20.463 -7.881 4.706 1.00 72.69 747 PRO A N 1
ATOM 6030 C CA . PRO A 1 747 ? 19.625 -8.830 5.447 1.00 72.69 747 PRO A CA 1
ATOM 6031 C C . PRO A 1 747 ? 19.469 -8.425 6.921 1.00 72.69 747 PRO A C 1
ATOM 6033 O O . PRO A 1 747 ? 20.387 -7.879 7.538 1.00 72.69 747 PRO A O 1
ATOM 6036 N N . TYR A 1 748 ? 18.288 -8.670 7.483 1.00 81.62 748 TYR A N 1
ATOM 6037 C CA . TYR A 1 748 ? 18.025 -8.394 8.889 1.00 81.62 748 TYR A CA 1
ATOM 6038 C C . TYR A 1 748 ? 18.639 -9.532 9.706 1.00 81.62 748 TYR A C 1
ATOM 6040 O O . TYR A 1 748 ? 18.194 -10.673 9.617 1.00 81.62 748 TYR A O 1
ATOM 6048 N N . LEU A 1 749 ? 19.723 -9.254 10.430 1.00 86.12 749 LEU A N 1
ATOM 6049 C CA . LEU A 1 749 ? 20.470 -10.252 11.191 1.00 86.12 749 LEU A CA 1
ATOM 6050 C C . LEU A 1 749 ? 19.841 -10.493 12.568 1.00 86.12 749 LEU A C 1
ATOM 6052 O O . LEU A 1 749 ? 19.132 -9.640 13.108 1.00 86.12 749 LEU A O 1
ATOM 6056 N N . ARG A 1 750 ? 20.153 -11.647 13.172 1.00 88.50 750 ARG A N 1
ATOM 6057 C CA . ARG A 1 750 ? 19.697 -12.000 14.528 1.00 88.50 750 ARG A CA 1
ATOM 6058 C C . ARG A 1 750 ? 20.070 -10.930 15.556 1.00 88.50 750 ARG A C 1
ATOM 6060 O O . ARG A 1 750 ? 19.225 -10.548 16.352 1.00 88.50 750 ARG A O 1
ATOM 6067 N N . GLU A 1 751 ? 21.280 -10.387 15.476 1.00 86.06 751 GLU A N 1
ATOM 6068 C CA . GLU A 1 751 ? 21.739 -9.294 16.343 1.00 86.06 751 GLU A CA 1
ATOM 6069 C C . GLU A 1 751 ? 20.881 -8.018 16.213 1.00 86.06 751 GLU A C 1
ATOM 6071 O O . GLU A 1 751 ? 20.627 -7.344 17.209 1.00 86.06 751 GLU A O 1
ATOM 6076 N N . HIS A 1 752 ? 20.346 -7.714 15.020 1.00 87.06 752 HIS A N 1
ATOM 6077 C CA . HIS A 1 752 ? 19.420 -6.590 14.824 1.00 87.06 752 HIS A CA 1
ATOM 6078 C C . HIS A 1 752 ? 18.061 -6.861 15.481 1.00 87.06 752 HIS A C 1
ATOM 6080 O O . HIS A 1 752 ? 17.475 -5.962 16.094 1.00 87.06 752 HIS A O 1
ATOM 6086 N N . ALA A 1 753 ? 17.569 -8.100 15.366 1.00 87.19 753 ALA A N 1
ATOM 6087 C CA . ALA A 1 753 ? 16.328 -8.536 15.997 1.00 87.19 753 ALA A CA 1
ATOM 6088 C C . ALA A 1 753 ? 16.448 -8.514 17.529 1.00 87.19 753 ALA A C 1
ATOM 6090 O O . ALA A 1 753 ? 15.579 -7.960 18.197 1.00 87.19 753 ALA A O 1
ATOM 6091 N N . GLU A 1 754 ? 17.552 -9.022 18.081 1.00 89.06 754 GLU A N 1
ATOM 6092 C CA . GLU A 1 754 ? 17.848 -9.001 19.519 1.00 89.06 754 GLU A CA 1
ATOM 6093 C C . GLU A 1 754 ? 17.975 -7.571 20.058 1.00 89.06 754 GLU A C 1
ATOM 6095 O O . GLU A 1 754 ? 17.375 -7.246 21.084 1.00 89.06 754 GLU A O 1
ATOM 6100 N N . ALA A 1 755 ? 18.678 -6.683 19.346 1.00 86.94 755 ALA A N 1
ATOM 6101 C CA . ALA A 1 755 ? 18.792 -5.274 19.725 1.00 86.94 755 ALA A CA 1
ATOM 6102 C C . ALA A 1 755 ? 17.428 -4.560 19.708 1.00 86.94 755 ALA A C 1
ATOM 6104 O O . ALA A 1 755 ? 17.070 -3.855 20.656 1.00 86.94 755 ALA A O 1
ATOM 6105 N N . THR A 1 756 ? 16.630 -4.782 18.659 1.00 85.25 756 THR A N 1
ATOM 6106 C CA . THR A 1 756 ? 15.289 -4.189 18.520 1.00 85.25 756 THR A CA 1
ATOM 6107 C C . THR A 1 756 ? 14.325 -4.720 19.575 1.00 85.25 756 THR A C 1
ATOM 6109 O O . THR A 1 756 ? 13.512 -3.963 20.120 1.00 85.25 756 THR A O 1
ATOM 6112 N N . TRP A 1 757 ? 14.415 -6.012 19.887 1.00 89.50 757 TRP A N 1
ATOM 6113 C CA . TRP A 1 757 ? 13.666 -6.634 20.967 1.00 89.50 757 TRP A CA 1
ATOM 6114 C C . TRP A 1 757 ? 14.052 -6.038 22.322 1.00 89.50 757 TRP A C 1
ATOM 6116 O O . TRP A 1 757 ? 13.166 -5.621 23.065 1.00 89.50 757 TRP A O 1
ATOM 6126 N N . ALA A 1 758 ? 15.350 -5.905 22.613 1.00 87.56 758 ALA A N 1
ATOM 6127 C CA . ALA A 1 758 ? 15.843 -5.337 23.866 1.00 87.56 758 ALA A CA 1
ATOM 6128 C C . ALA A 1 758 ? 15.370 -3.887 24.068 1.00 87.56 758 ALA A C 1
ATOM 6130 O O . ALA A 1 758 ? 14.931 -3.528 25.163 1.00 87.56 758 ALA A O 1
ATOM 6131 N N . GLU A 1 759 ? 15.383 -3.060 23.015 1.00 86.25 759 GLU A N 1
ATOM 6132 C CA . GLU A 1 759 ? 14.834 -1.697 23.072 1.00 86.25 759 GLU A CA 1
ATOM 6133 C C . GLU A 1 759 ? 13.315 -1.705 23.309 1.00 86.25 759 GLU A C 1
ATOM 6135 O O . GLU A 1 759 ? 12.808 -0.963 24.155 1.00 86.25 759 GLU A O 1
ATOM 6140 N N . SER A 1 760 ? 12.584 -2.561 22.588 1.00 86.81 760 SER A N 1
ATOM 6141 C CA . SER A 1 760 ? 11.122 -2.666 22.706 1.00 86.81 760 SER A CA 1
ATOM 6142 C C . SER A 1 760 ? 10.716 -3.132 24.105 1.00 86.81 760 SER A C 1
ATOM 6144 O O . SER A 1 760 ? 9.814 -2.549 24.708 1.00 86.81 760 SER A O 1
ATOM 6146 N N . LYS A 1 761 ? 11.440 -4.111 24.660 1.00 88.12 761 LYS A N 1
ATOM 6147 C CA . LYS A 1 761 ? 11.263 -4.597 26.027 1.00 88.12 761 LYS A CA 1
ATOM 6148 C C . LYS A 1 761 ? 11.575 -3.516 27.056 1.00 88.12 761 LYS A C 1
ATOM 6150 O O . LYS A 1 761 ? 10.741 -3.256 27.912 1.00 88.12 761 LYS A O 1
ATOM 6155 N N . LYS A 1 762 ? 12.709 -2.818 26.932 1.00 88.25 762 LYS A N 1
ATOM 6156 C CA . LYS A 1 762 ? 13.055 -1.696 27.822 1.00 88.25 762 LYS A CA 1
ATOM 6157 C C . LYS A 1 762 ? 11.963 -0.622 27.833 1.00 88.25 762 LYS A C 1
ATOM 6159 O O . LYS A 1 762 ? 11.628 -0.103 28.893 1.00 88.25 762 LYS A O 1
ATOM 6164 N N . ARG A 1 763 ? 11.398 -0.290 26.666 1.00 84.88 763 ARG A N 1
ATOM 6165 C CA . ARG A 1 763 ? 10.308 0.692 26.550 1.00 84.88 763 ARG A CA 1
ATOM 6166 C C . ARG A 1 763 ? 9.000 0.172 27.157 1.00 84.88 763 ARG A C 1
ATOM 6168 O O . ARG A 1 763 ? 8.305 0.947 27.802 1.00 84.88 763 ARG A O 1
ATOM 6175 N N . ALA A 1 764 ? 8.669 -1.104 26.960 1.00 86.25 764 ALA A N 1
ATOM 6176 C CA . ALA A 1 764 ? 7.481 -1.726 27.544 1.00 86.25 764 ALA A CA 1
ATOM 6177 C C . ALA A 1 764 ? 7.567 -1.807 29.078 1.00 86.25 764 ALA A C 1
ATOM 6179 O O . ALA A 1 764 ? 6.634 -1.391 29.758 1.00 86.25 764 ALA A O 1
ATOM 6180 N N . ASP A 1 765 ? 8.707 -2.257 29.609 1.00 86.75 765 ASP A N 1
ATOM 6181 C CA . ASP A 1 765 ? 8.966 -2.345 31.050 1.00 86.75 765 ASP A CA 1
ATOM 6182 C C . ASP A 1 765 ? 8.970 -0.942 31.690 1.00 86.75 765 ASP A C 1
ATOM 6184 O O . ASP A 1 765 ? 8.389 -0.744 32.754 1.00 86.75 765 ASP A O 1
ATOM 6188 N N . GLY A 1 766 ? 9.546 0.059 31.010 1.00 85.00 766 GLY A N 1
ATOM 6189 C CA . GLY A 1 766 ? 9.485 1.460 31.439 1.00 85.00 766 GLY A CA 1
ATOM 6190 C C . GLY A 1 766 ? 8.060 2.020 31.448 1.00 85.00 766 GLY A C 1
ATOM 6191 O O . GLY A 1 766 ? 7.647 2.610 32.435 1.00 85.00 766 GLY A O 1
ATOM 6192 N N . ALA A 1 767 ? 7.275 1.771 30.394 1.00 83.25 767 ALA A N 1
ATOM 6193 C CA . ALA A 1 767 ? 5.873 2.192 30.337 1.00 83.25 767 ALA A CA 1
ATOM 6194 C C . ALA A 1 767 ? 5.018 1.529 31.426 1.00 83.25 767 ALA A C 1
ATOM 6196 O O . ALA A 1 767 ? 4.074 2.138 31.920 1.00 83.25 767 ALA A O 1
ATOM 6197 N N . LEU A 1 768 ? 5.337 0.285 31.790 1.00 82.25 768 LEU A N 1
ATOM 6198 C CA . LEU A 1 768 ? 4.670 -0.420 32.875 1.00 82.25 768 LEU A CA 1
ATOM 6199 C C . LEU A 1 768 ? 5.023 0.186 34.239 1.00 82.25 768 LEU A C 1
ATOM 6201 O O . LEU A 1 768 ? 4.123 0.403 35.041 1.00 82.25 768 LEU A O 1
ATOM 6205 N N . ALA A 1 769 ? 6.295 0.511 34.478 1.00 81.56 769 ALA A N 1
ATOM 6206 C CA . ALA A 1 769 ? 6.719 1.195 35.698 1.00 81.56 769 ALA A CA 1
ATOM 6207 C C . ALA A 1 769 ? 6.088 2.594 35.814 1.00 81.56 769 ALA A C 1
ATOM 6209 O O . ALA A 1 769 ? 5.537 2.928 36.861 1.00 81.56 769 ALA A O 1
ATOM 6210 N N . ASP A 1 770 ? 6.090 3.369 34.722 1.00 77.94 770 ASP A N 1
ATOM 6211 C CA . ASP A 1 770 ? 5.435 4.681 34.648 1.00 77.94 770 ASP A CA 1
ATOM 6212 C C . ASP A 1 770 ? 3.938 4.559 34.944 1.00 77.94 770 ASP A C 1
ATOM 6214 O O . ASP A 1 770 ? 3.380 5.387 35.654 1.00 77.94 770 ASP A O 1
ATOM 6218 N N . LEU A 1 771 ? 3.281 3.525 34.413 1.00 76.31 771 LEU A N 1
ATOM 6219 C CA . LEU A 1 771 ? 1.869 3.256 34.659 1.00 76.31 771 LEU A CA 1
ATOM 6220 C C . LEU A 1 771 ? 1.608 2.892 36.124 1.00 76.31 771 LEU A C 1
ATOM 6222 O O . LEU A 1 771 ? 0.650 3.394 36.711 1.00 76.31 771 LEU A O 1
ATOM 6226 N N . GLU A 1 772 ? 2.432 2.028 36.717 1.00 73.06 772 GLU A N 1
ATOM 6227 C CA . GLU A 1 772 ? 2.324 1.647 38.128 1.00 73.06 772 GLU A CA 1
ATOM 6228 C C . GLU A 1 772 ? 2.525 2.861 39.043 1.00 73.06 772 GLU A C 1
ATOM 6230 O O . GLU A 1 772 ? 1.737 3.054 39.965 1.00 73.06 772 GLU A O 1
ATOM 6235 N N . GLU A 1 773 ? 3.494 3.733 38.751 1.00 67.19 773 GLU A N 1
ATOM 6236 C CA . GLU A 1 773 ? 3.710 4.984 39.486 1.00 67.19 773 GLU A CA 1
ATOM 6237 C C . GLU A 1 773 ? 2.573 5.995 39.255 1.00 67.19 773 GLU A C 1
ATOM 6239 O O . GLU A 1 773 ? 2.059 6.595 40.201 1.00 67.19 773 GLU A O 1
ATOM 6244 N N . ALA A 1 774 ? 2.129 6.159 38.007 1.00 59.50 774 ALA A N 1
ATOM 6245 C CA . ALA A 1 774 ? 1.041 7.057 37.627 1.00 59.50 774 ALA A CA 1
ATOM 6246 C C . ALA A 1 774 ? -0.299 6.668 38.257 1.00 59.50 774 ALA A C 1
ATOM 6248 O O . ALA A 1 774 ? -1.105 7.546 38.559 1.00 59.50 774 ALA A O 1
ATOM 6249 N N . SER A 1 775 ? -0.521 5.369 38.478 1.00 55.97 775 SER A N 1
ATOM 6250 C CA . SER A 1 775 ? -1.710 4.821 39.140 1.00 55.97 775 SER A CA 1
ATOM 6251 C C . SER A 1 775 ? -1.774 5.158 40.635 1.00 55.97 775 SER A C 1
ATOM 6253 O O . SER A 1 775 ? -2.839 5.059 41.239 1.00 55.97 775 SER A O 1
ATOM 6255 N N . LEU A 1 776 ? -0.652 5.558 41.248 1.00 42.88 776 LEU A N 1
ATOM 6256 C CA . LEU A 1 776 ? -0.556 5.870 42.680 1.00 42.88 776 LEU A CA 1
ATOM 6257 C C . LEU A 1 776 ? -0.876 7.340 43.010 1.00 42.88 776 LEU A C 1
ATOM 6259 O O . LEU A 1 776 ? -0.911 7.702 44.187 1.00 42.88 776 LEU A O 1
ATOM 6263 N N . VAL A 1 777 ? -1.106 8.189 42.002 1.00 43.16 777 VAL A N 1
ATOM 6264 C CA . VAL A 1 777 ? -1.330 9.638 42.149 1.00 43.16 777 VAL A CA 1
ATOM 6265 C C . VAL A 1 777 ? -2.727 10.002 41.627 1.00 43.16 777 VAL A C 1
ATOM 6267 O O . VAL A 1 777 ? -3.150 9.488 40.598 1.00 43.16 777 VAL A O 1
ATOM 6270 N N . ASP A 1 778 ? -3.460 10.874 42.330 1.00 40.44 778 ASP A N 1
ATOM 6271 C CA . ASP A 1 778 ? -4.788 11.364 41.917 1.00 40.44 778 ASP A CA 1
ATOM 6272 C C . ASP A 1 778 ? -4.707 12.870 41.575 1.00 40.44 778 ASP A C 1
ATOM 6274 O O . ASP A 1 778 ? -4.383 13.662 42.468 1.00 40.44 778 ASP A O 1
ATOM 6278 N N . PRO A 1 779 ? -4.963 13.292 40.316 1.00 49.81 779 PRO A N 1
ATOM 6279 C CA . PRO A 1 779 ? -5.345 12.467 39.164 1.00 49.81 779 PRO A CA 1
ATOM 6280 C C . PRO A 1 779 ? -4.185 11.618 38.601 1.00 49.81 779 PRO A C 1
ATOM 6282 O O . PRO A 1 779 ? -3.023 12.017 38.742 1.00 49.81 779 PRO A O 1
ATOM 6285 N N . PRO A 1 780 ? -4.491 10.488 37.921 1.00 56.47 780 PRO A N 1
ATOM 6286 C CA . PRO A 1 780 ? -3.480 9.624 37.318 1.00 56.47 780 PRO A CA 1
ATOM 6287 C C . PRO A 1 780 ? -2.598 10.404 36.347 1.00 56.47 780 PRO A C 1
ATOM 6289 O O . PRO A 1 780 ? -3.103 11.165 35.515 1.00 56.47 780 PRO A O 1
ATOM 6292 N N . ARG A 1 781 ? -1.281 10.212 36.438 1.00 67.81 781 ARG A N 1
ATOM 6293 C CA . ARG A 1 781 ? -0.341 10.837 35.497 1.00 67.81 781 ARG A CA 1
ATOM 6294 C C . ARG A 1 781 ? -0.461 10.203 34.108 1.00 67.81 781 ARG A C 1
ATOM 6296 O O . ARG A 1 781 ? -0.773 9.024 33.969 1.00 67.81 781 ARG A O 1
ATOM 6303 N N . LEU A 1 782 ? -0.198 10.998 33.073 1.00 79.94 782 LEU A N 1
ATOM 6304 C CA . LEU A 1 782 ? -0.067 10.488 31.709 1.00 79.94 782 LEU A CA 1
ATOM 6305 C C . LEU A 1 782 ? 1.229 9.678 31.571 1.00 79.94 782 LEU A C 1
ATOM 6307 O O . LEU A 1 782 ? 2.230 9.995 32.213 1.00 79.94 782 LEU A O 1
ATOM 6311 N N . VAL A 1 783 ? 1.221 8.672 30.700 1.00 82.25 783 VAL A N 1
ATOM 6312 C CA . VAL A 1 783 ? 2.383 7.835 30.366 1.00 82.25 783 VAL A CA 1
ATOM 6313 C C . VAL A 1 783 ? 2.896 8.156 28.962 1.00 82.25 783 VAL A C 1
ATOM 6315 O O . VAL A 1 783 ? 2.141 8.550 28.078 1.00 82.25 783 VAL A O 1
ATOM 6318 N N . ASN A 1 784 ? 4.195 7.985 28.719 1.00 83.06 784 ASN A N 1
ATOM 6319 C CA . ASN A 1 784 ? 4.815 8.369 27.441 1.00 83.06 784 ASN A CA 1
ATOM 6320 C C . ASN A 1 784 ? 4.791 7.252 26.375 1.00 83.06 784 ASN A C 1
ATOM 6322 O O . ASN A 1 784 ? 5.310 7.433 25.274 1.00 83.06 784 ASN A O 1
ATOM 6326 N N . SER A 1 785 ? 4.262 6.067 26.698 1.00 86.00 785 SER A N 1
ATOM 6327 C CA . SER A 1 785 ? 4.323 4.882 25.829 1.00 86.00 785 SER A CA 1
ATOM 6328 C C . SER A 1 785 ? 3.237 3.852 26.174 1.00 86.00 785 SER A C 1
ATOM 6330 O O . SER A 1 785 ? 2.519 3.988 27.162 1.00 86.00 785 SER A O 1
ATOM 6332 N N . CYS A 1 786 ? 3.121 2.806 25.351 1.00 87.88 786 CYS A N 1
ATOM 6333 C CA . CYS A 1 786 ? 2.277 1.637 25.592 1.00 87.88 786 CYS A CA 1
ATOM 6334 C C . CYS A 1 786 ? 3.110 0.428 26.068 1.00 87.88 786 CYS A C 1
ATOM 6336 O O . CYS A 1 786 ? 4.135 0.124 25.439 1.00 87.88 786 CYS A O 1
ATOM 6338 N N . PRO A 1 787 ? 2.701 -0.268 27.151 1.00 88.88 787 PRO A N 1
ATOM 6339 C CA . PRO A 1 787 ? 3.395 -1.453 27.660 1.00 88.88 787 PRO A CA 1
ATOM 6340 C C . PRO A 1 787 ? 3.128 -2.711 26.819 1.00 88.88 787 PRO A C 1
ATOM 6342 O O . PRO A 1 787 ? 3.849 -3.697 26.953 1.00 88.88 787 PRO A O 1
ATOM 6345 N N . VAL A 1 788 ? 2.130 -2.688 25.928 1.00 91.75 788 VAL A N 1
ATOM 6346 C CA . VAL A 1 788 ? 1.807 -3.797 25.020 1.00 91.75 788 VAL A CA 1
ATOM 6347 C C . VAL A 1 788 ? 2.035 -3.392 23.565 1.00 91.75 788 VAL A C 1
ATOM 6349 O O . VAL A 1 788 ? 1.592 -2.339 23.117 1.00 91.75 788 VAL A O 1
ATOM 6352 N N . GLN A 1 789 ? 2.784 -4.207 22.825 1.00 91.81 789 GLN A N 1
ATOM 6353 C CA . GLN A 1 789 ? 3.297 -3.857 21.490 1.00 91.81 789 GLN A CA 1
ATOM 6354 C C . GLN A 1 789 ? 3.223 -5.022 20.496 1.00 91.81 789 GLN A C 1
ATOM 6356 O O . GLN A 1 789 ? 3.349 -4.814 19.289 1.00 91.81 789 GLN A O 1
ATOM 6361 N N . ILE A 1 790 ? 3.053 -6.257 20.971 1.00 94.94 790 ILE A N 1
ATOM 6362 C CA . ILE A 1 790 ? 3.062 -7.458 20.133 1.00 94.94 790 ILE A CA 1
ATOM 6363 C C . ILE A 1 790 ? 1.637 -7.930 19.914 1.00 94.94 790 ILE A C 1
ATOM 6365 O O . ILE A 1 790 ? 0.965 -8.259 20.882 1.00 94.94 790 ILE A O 1
ATOM 6369 N N . LEU A 1 791 ? 1.182 -7.988 18.664 1.00 96.56 791 LEU A N 1
ATOM 6370 C CA . LEU A 1 791 ? -0.118 -8.563 18.331 1.00 96.56 791 LEU A CA 1
ATOM 6371 C C . LEU A 1 791 ? -0.009 -10.084 18.325 1.00 96.56 791 LEU A C 1
ATOM 6373 O O . LEU A 1 791 ? 0.907 -10.644 17.713 1.00 96.56 791 LEU A O 1
ATOM 6377 N N . ARG A 1 792 ? -0.985 -10.747 18.939 1.00 94.69 792 ARG A N 1
ATOM 6378 C CA . ARG A 1 792 ? -1.079 -12.201 19.013 1.00 94.69 792 ARG A CA 1
ATOM 6379 C C . ARG A 1 792 ? -2.495 -12.673 18.751 1.00 94.69 792 ARG A C 1
ATOM 6381 O O . ARG A 1 792 ? -3.447 -12.056 19.220 1.00 94.69 792 ARG A O 1
ATOM 6388 N N . LYS A 1 793 ? -2.627 -13.788 18.041 1.00 94.62 793 LYS A N 1
ATOM 6389 C CA . LYS A 1 793 ? -3.899 -14.480 17.844 1.00 94.62 793 LYS A CA 1
ATOM 6390 C C . LYS A 1 793 ? -4.040 -15.607 18.853 1.00 94.62 793 LYS A C 1
ATOM 6392 O O . LYS A 1 793 ? -3.207 -16.506 18.861 1.00 94.62 793 LYS A O 1
ATOM 6397 N N . VAL A 1 794 ? -5.089 -15.564 19.665 1.00 90.75 794 VAL A N 1
ATOM 6398 C CA . VAL A 1 794 ? -5.421 -16.584 20.664 1.00 90.75 794 VAL A CA 1
ATOM 6399 C C . VAL A 1 794 ? -6.194 -17.722 19.994 1.00 90.75 794 VAL A C 1
ATOM 6401 O O . VAL A 1 794 ? -7.136 -17.489 19.235 1.00 90.75 794 VAL A O 1
ATOM 6404 N N . ARG A 1 795 ? -5.782 -18.962 20.252 1.00 86.50 795 ARG A N 1
ATOM 6405 C CA . ARG A 1 795 ? -6.411 -20.196 19.765 1.00 86.50 795 ARG A CA 1
ATOM 6406 C C . ARG A 1 795 ? -7.398 -20.748 20.799 1.00 86.50 795 ARG A C 1
ATOM 6408 O O . ARG A 1 795 ? -7.359 -20.378 21.969 1.00 86.50 795 ARG A O 1
ATOM 6415 N N . GLU A 1 796 ? -8.276 -21.658 20.374 1.00 78.75 796 GLU A N 1
ATOM 6416 C CA . GLU A 1 796 ? -9.291 -22.275 21.251 1.00 78.75 796 GLU A CA 1
ATOM 6417 C C . GLU A 1 796 ? -8.686 -23.054 22.432 1.00 78.75 796 GLU A C 1
ATOM 6419 O O . GLU A 1 796 ? -9.295 -23.132 23.496 1.00 78.75 796 GLU A O 1
ATOM 6424 N N . ASP A 1 797 ? -7.476 -23.596 22.271 1.00 80.19 797 ASP A N 1
ATOM 6425 C CA . ASP A 1 797 ? -6.728 -24.301 23.320 1.00 80.19 797 ASP A CA 1
ATOM 6426 C C . ASP A 1 797 ? -6.021 -23.360 24.316 1.00 80.19 797 ASP A C 1
ATOM 6428 O O . ASP A 1 797 ? -5.342 -23.819 25.235 1.00 80.19 797 ASP A O 1
ATOM 6432 N N . GLY A 1 798 ? -6.184 -22.044 24.145 1.00 76.12 798 GLY A N 1
ATOM 6433 C CA . GLY A 1 798 ? -5.581 -21.012 24.981 1.00 76.12 798 GLY A CA 1
ATOM 6434 C C . GLY A 1 798 ? -4.136 -20.667 24.614 1.00 76.12 798 GLY A C 1
ATOM 6435 O O . GLY A 1 798 ? -3.557 -19.791 25.256 1.00 76.12 798 GLY A O 1
ATOM 6436 N N . THR A 1 799 ? -3.547 -21.311 23.599 1.00 85.06 799 THR A N 1
ATOM 6437 C CA . THR A 1 799 ? -2.236 -20.912 23.064 1.00 85.06 799 THR A CA 1
ATOM 6438 C C . THR A 1 799 ? -2.358 -19.662 22.191 1.00 85.06 799 THR A C 1
ATOM 6440 O O . THR A 1 799 ? -3.446 -19.321 21.725 1.00 85.06 799 THR A O 1
ATOM 6443 N N . ASP A 1 800 ? -1.250 -18.954 21.966 1.00 89.94 800 ASP A N 1
ATOM 6444 C CA . ASP A 1 800 ? -1.226 -17.767 21.115 1.00 89.94 800 ASP A CA 1
ATOM 6445 C C . ASP A 1 800 ? -0.159 -17.844 20.014 1.00 89.94 800 ASP A C 1
ATOM 6447 O O . ASP A 1 800 ? 0.799 -18.613 20.086 1.00 89.94 800 ASP A O 1
ATOM 6451 N N . GLU A 1 801 ? -0.369 -17.077 18.947 1.00 93.12 801 GLU A N 1
ATOM 6452 C CA . GLU A 1 801 ? 0.502 -17.029 17.777 1.00 93.12 801 GLU A CA 1
ATOM 6453 C C . GLU A 1 801 ? 0.871 -15.585 17.446 1.00 93.12 801 GLU A C 1
ATOM 6455 O O . GLU A 1 801 ? 0.003 -14.715 17.421 1.00 93.12 801 GLU A O 1
ATOM 6460 N N . PHE A 1 802 ? 2.148 -15.329 17.153 1.00 95.25 802 PHE A N 1
ATOM 6461 C CA . PHE A 1 802 ? 2.647 -14.005 16.787 1.00 95.25 802 PHE A CA 1
ATOM 6462 C C . PHE A 1 802 ? 2.028 -13.516 15.466 1.00 95.25 802 PHE A C 1
ATOM 6464 O O . PHE A 1 802 ? 2.130 -14.176 14.429 1.00 95.25 802 PHE A O 1
ATOM 6471 N N . VAL A 1 803 ? 1.402 -12.338 15.497 1.00 96.56 803 VAL A N 1
ATOM 6472 C CA . VAL A 1 803 ? 0.698 -11.736 14.350 1.00 96.56 803 VAL A CA 1
ATOM 6473 C C . VAL A 1 803 ? 1.440 -10.530 13.790 1.00 96.56 803 VAL A C 1
ATOM 6475 O O . VAL A 1 803 ? 1.396 -10.285 12.584 1.00 96.56 803 VAL A O 1
ATOM 6478 N N . GLY A 1 804 ? 2.113 -9.759 14.638 1.00 94.56 804 GLY A N 1
ATOM 6479 C CA . GLY A 1 804 ? 2.805 -8.549 14.215 1.00 94.56 804 GLY A CA 1
ATOM 6480 C C . GLY A 1 804 ? 3.241 -7.676 15.379 1.00 94.56 804 GLY A C 1
ATOM 6481 O O . GLY A 1 804 ? 3.104 -8.038 16.547 1.00 94.56 804 GLY A O 1
ATOM 6482 N N . ASN A 1 805 ? 3.742 -6.493 15.052 1.00 92.81 805 ASN A N 1
ATOM 6483 C CA . ASN A 1 805 ? 4.204 -5.517 16.027 1.00 92.81 805 ASN A CA 1
ATOM 6484 C C . ASN A 1 805 ? 3.584 -4.150 15.753 1.00 92.81 805 ASN A C 1
ATOM 6486 O O . ASN A 1 805 ? 3.388 -3.764 14.602 1.00 92.81 805 ASN A O 1
ATOM 6490 N N . PHE A 1 806 ? 3.320 -3.418 16.828 1.00 93.31 806 PHE A N 1
ATOM 6491 C CA . PHE A 1 806 ? 2.803 -2.063 16.826 1.00 93.31 806 PHE A CA 1
ATOM 6492 C C . PHE A 1 806 ? 3.630 -1.202 17.778 1.00 93.31 806 PHE A C 1
ATOM 6494 O O . PHE A 1 806 ? 3.909 -1.589 18.915 1.00 93.31 806 PHE A O 1
ATOM 6501 N N . LYS A 1 807 ? 4.003 -0.011 17.322 1.00 88.88 807 LYS A N 1
ATOM 6502 C CA . LYS A 1 807 ? 4.772 0.969 18.082 1.00 88.88 807 LYS A CA 1
ATOM 6503 C C . LYS A 1 807 ? 4.096 2.329 17.986 1.00 88.88 807 LYS A C 1
ATOM 6505 O O . LYS A 1 807 ? 3.784 2.806 16.899 1.00 88.88 807 LYS A O 1
ATOM 6510 N N . ILE A 1 808 ? 3.941 2.968 19.139 1.00 90.25 808 ILE A N 1
ATOM 6511 C CA . ILE A 1 808 ? 3.565 4.374 19.279 1.00 90.25 808 ILE A CA 1
ATOM 6512 C C . ILE A 1 808 ? 4.693 5.098 20.009 1.00 90.25 808 ILE A C 1
ATOM 6514 O O . ILE A 1 808 ? 5.218 4.601 21.007 1.00 90.25 808 ILE A O 1
ATOM 6518 N N . ARG A 1 809 ? 5.110 6.248 19.484 1.00 88.19 809 ARG A N 1
ATOM 6519 C CA . ARG A 1 809 ? 6.150 7.091 20.088 1.00 88.19 809 ARG A CA 1
ATOM 6520 C C . ARG A 1 809 ? 5.974 8.544 19.672 1.00 88.19 809 ARG A C 1
ATOM 6522 O O . ARG A 1 809 ? 5.250 8.828 18.722 1.00 88.19 809 ARG A O 1
ATOM 6529 N N . ARG A 1 810 ? 6.673 9.460 20.340 1.00 90.44 810 ARG A N 1
ATOM 6530 C CA . ARG A 1 810 ? 6.834 10.829 19.833 1.00 90.44 810 ARG A CA 1
ATOM 6531 C C . ARG A 1 810 ? 7.482 10.793 18.448 1.00 90.44 810 ARG A C 1
ATOM 6533 O O . ARG A 1 810 ? 8.337 9.943 18.187 1.00 90.44 810 ARG A O 1
ATOM 6540 N N . CYS A 1 811 ? 7.023 11.666 17.561 1.00 86.56 811 CYS A N 1
ATOM 6541 C CA . CYS A 1 811 ? 7.367 11.640 16.150 1.00 86.56 811 CYS A CA 1
ATOM 6542 C C . CYS A 1 811 ? 8.884 11.821 15.944 1.00 86.56 811 CYS A C 1
ATOM 6544 O O . CYS A 1 811 ? 9.425 12.839 16.375 1.00 86.56 811 CYS A O 1
ATOM 6546 N N . PRO A 1 812 ? 9.559 10.850 15.301 1.00 75.50 812 PRO A N 1
ATOM 6547 C CA . PRO A 1 812 ? 10.999 10.848 15.025 1.00 75.50 812 PRO A CA 1
ATOM 6548 C C . PRO A 1 812 ? 11.316 11.436 13.635 1.00 75.50 812 PRO A C 1
ATOM 6550 O O . PRO A 1 812 ? 12.286 11.040 12.993 1.00 75.50 812 PRO A O 1
ATOM 6553 N N . HIS A 1 813 ? 10.401 12.238 13.096 1.00 74.00 813 HIS A N 1
ATOM 6554 C CA . HIS A 1 813 ? 10.509 12.834 11.774 1.00 74.00 813 HIS A CA 1
ATOM 6555 C C . HIS A 1 813 ? 10.602 14.340 11.958 1.00 74.00 813 HIS A C 1
ATOM 6557 O O . HIS A 1 813 ? 9.678 15.072 11.616 1.00 74.00 813 HIS A O 1
ATOM 6563 N N . GLY A 1 814 ? 11.687 14.804 12.578 1.00 68.62 814 GLY A N 1
ATOM 6564 C CA . GLY A 1 814 ? 11.894 16.230 12.829 1.00 68.62 814 GLY A CA 1
ATOM 6565 C C . GLY A 1 814 ? 11.749 17.090 11.579 1.00 68.62 814 GLY A C 1
ATOM 6566 O O . GLY A 1 814 ? 11.273 18.215 11.655 1.00 68.62 814 GLY A O 1
ATOM 6567 N N . GLU A 1 815 ? 12.068 16.521 10.418 1.00 71.62 815 GLU A N 1
ATOM 6568 C CA . GLU A 1 815 ? 11.971 17.170 9.116 1.00 71.62 815 GLU A CA 1
ATOM 6569 C C . GLU A 1 815 ? 10.545 17.569 8.695 1.00 71.62 815 GLU A C 1
ATOM 6571 O O . GLU A 1 815 ? 10.386 18.384 7.790 1.00 71.62 815 GLU A O 1
ATOM 6576 N N . ILE A 1 816 ? 9.513 17.007 9.334 1.00 70.50 816 ILE A N 1
ATOM 6577 C CA . ILE A 1 816 ? 8.096 17.319 9.073 1.00 70.50 816 ILE A CA 1
ATOM 6578 C C . ILE A 1 816 ? 7.395 17.972 10.272 1.00 70.50 816 ILE A C 1
ATOM 6580 O O . ILE A 1 816 ? 6.184 18.185 10.228 1.00 70.50 816 ILE A O 1
ATOM 6584 N N . LEU A 1 817 ? 8.122 18.286 11.349 1.00 63.44 817 LEU A N 1
ATOM 6585 C CA . LEU A 1 817 ? 7.565 19.033 12.473 1.00 63.44 817 LEU A CA 1
ATOM 6586 C C . LEU A 1 817 ? 7.670 20.530 12.134 1.00 63.44 817 LEU A C 1
ATOM 6588 O O . LEU A 1 817 ? 8.764 21.036 11.915 1.00 63.44 817 LEU A O 1
ATOM 6592 N N . ASN A 1 818 ? 6.535 21.234 12.110 1.00 55.81 818 ASN A N 1
ATOM 6593 C CA . ASN A 1 818 ? 6.431 22.704 12.122 1.00 55.81 818 ASN A CA 1
ATOM 6594 C C . ASN A 1 818 ? 6.587 23.498 10.800 1.00 55.81 818 ASN A C 1
ATOM 6596 O O . ASN A 1 818 ? 6.549 24.725 10.877 1.00 55.81 818 ASN A O 1
ATOM 6600 N N . THR A 1 819 ? 6.711 22.899 9.601 1.00 53.03 819 THR A N 1
ATOM 6601 C CA . THR A 1 819 ? 6.793 23.701 8.350 1.00 53.03 819 THR A CA 1
ATOM 6602 C C . THR A 1 819 ? 6.025 23.140 7.140 1.00 53.03 819 THR A C 1
ATOM 6604 O O . THR A 1 819 ? 5.783 21.935 6.999 1.00 53.03 819 THR A O 1
ATOM 6607 N N . ASP A 1 820 ? 5.689 24.032 6.200 1.00 50.94 820 ASP A N 1
ATOM 6608 C CA . ASP A 1 820 ? 5.085 23.691 4.902 1.00 50.94 820 ASP A CA 1
ATOM 6609 C C . ASP A 1 820 ? 6.067 23.005 3.926 1.00 50.94 820 ASP A C 1
ATOM 6611 O O . ASP A 1 820 ? 5.690 22.558 2.843 1.00 50.94 820 ASP A O 1
ATOM 6615 N N . THR A 1 821 ? 7.328 22.843 4.336 1.00 53.72 821 THR A N 1
ATOM 6616 C CA . THR A 1 821 ? 8.393 22.198 3.557 1.00 53.72 821 THR A CA 1
ATOM 6617 C C . THR A 1 821 ? 9.069 21.098 4.382 1.00 53.72 821 THR A C 1
ATOM 6619 O O . THR A 1 821 ? 8.666 20.836 5.510 1.00 53.72 821 THR A O 1
ATOM 6622 N N . VAL A 1 822 ? 9.994 20.335 3.798 1.00 62.41 822 VAL A N 1
ATOM 6623 C CA . VAL A 1 822 ? 10.749 19.321 4.551 1.00 62.41 822 VAL A CA 1
ATOM 6624 C C . VAL A 1 822 ? 12.056 19.955 5.010 1.00 62.41 822 VAL A C 1
ATOM 6626 O O . VAL A 1 822 ? 12.913 20.252 4.177 1.00 62.41 822 VAL A O 1
ATOM 6629 N N . ASP A 1 823 ? 12.200 20.158 6.317 1.00 70.06 823 ASP A N 1
ATOM 6630 C CA . ASP A 1 823 ? 13.365 20.811 6.917 1.00 70.06 823 ASP A CA 1
ATOM 6631 C C . ASP A 1 823 ? 14.375 19.773 7.415 1.00 70.06 823 ASP A C 1
ATOM 6633 O O . ASP A 1 823 ? 14.400 19.357 8.576 1.00 70.06 823 ASP A O 1
ATOM 6637 N N . TRP A 1 824 ? 15.214 19.310 6.494 1.00 72.69 824 TRP A N 1
ATOM 6638 C CA . TRP A 1 824 ? 16.260 18.346 6.821 1.00 72.69 824 TRP A CA 1
ATOM 6639 C C . TRP A 1 824 ? 17.362 18.922 7.715 1.00 72.69 824 TRP A C 1
ATOM 6641 O O . TRP A 1 824 ? 18.038 18.142 8.387 1.00 72.69 824 TRP A O 1
ATOM 6651 N N . GLU A 1 825 ? 17.566 20.242 7.712 1.00 76.94 825 GLU A N 1
ATOM 6652 C CA . GLU A 1 825 ? 18.658 20.895 8.441 1.00 76.94 825 GLU A CA 1
ATOM 6653 C C . GLU A 1 825 ? 18.369 20.929 9.943 1.00 76.94 825 GLU A C 1
ATOM 6655 O O . GLU A 1 825 ? 19.245 20.595 10.742 1.00 76.94 825 GLU A O 1
ATOM 6660 N N . HIS A 1 826 ? 17.119 21.201 10.325 1.00 77.88 826 HIS A N 1
ATOM 6661 C CA . HIS A 1 826 ? 16.710 21.297 11.730 1.00 77.88 826 HIS A CA 1
ATOM 6662 C C . HIS A 1 826 ? 16.043 20.027 12.270 1.00 77.88 826 HIS A C 1
ATOM 6664 O O . HIS A 1 826 ? 15.516 20.027 13.382 1.00 77.88 826 HIS A O 1
ATOM 6670 N N . LYS A 1 827 ? 16.103 18.902 11.541 1.00 81.31 827 LYS A N 1
ATOM 6671 C CA . LYS A 1 827 ? 15.510 17.618 11.958 1.00 81.31 827 LYS A CA 1
ATOM 6672 C C . LYS A 1 827 ? 15.816 17.260 13.421 1.00 81.31 827 LYS A C 1
ATOM 6674 O O . LYS A 1 827 ? 14.907 16.976 14.197 1.00 81.31 827 LYS A O 1
ATOM 6679 N N . ALA A 1 828 ? 17.093 17.270 13.808 1.00 81.00 828 ALA A N 1
ATOM 6680 C CA . ALA A 1 828 ? 17.503 16.883 15.159 1.00 81.00 828 ALA A CA 1
ATOM 6681 C C . ALA A 1 828 ? 16.995 17.866 16.230 1.00 81.00 828 ALA A C 1
ATOM 6683 O O . ALA A 1 828 ? 16.633 17.453 17.332 1.00 81.00 828 ALA A O 1
ATOM 6684 N N . GLU A 1 829 ? 16.942 19.160 15.907 1.00 84.75 829 GLU A N 1
ATOM 6685 C CA . GLU A 1 829 ? 16.440 20.200 16.806 1.00 84.75 829 GLU A CA 1
ATOM 6686 C C . GLU A 1 829 ? 14.931 20.064 17.014 1.00 84.75 829 GLU A C 1
ATOM 6688 O O . GLU A 1 829 ? 14.475 20.064 18.158 1.00 84.75 829 GLU A O 1
ATOM 6693 N N . ASN A 1 830 ? 14.186 19.832 15.933 1.00 83.56 830 ASN A N 1
ATOM 6694 C CA . ASN A 1 830 ? 12.745 19.600 15.942 1.00 83.56 830 ASN A CA 1
ATOM 6695 C C . ASN A 1 830 ? 12.372 18.337 16.739 1.00 83.56 830 ASN A C 1
ATOM 6697 O O . ASN A 1 830 ? 11.446 18.349 17.553 1.00 83.56 830 ASN A O 1
ATOM 6701 N N . GLU A 1 831 ? 13.116 17.241 16.563 1.00 85.12 831 GLU A N 1
ATOM 6702 C CA . GLU A 1 831 ? 12.949 16.028 17.376 1.00 85.12 831 GLU A CA 1
ATOM 6703 C C . GLU A 1 831 ? 13.230 16.291 18.856 1.00 85.12 831 GLU A C 1
ATOM 6705 O O . GLU A 1 831 ? 12.453 15.876 19.719 1.00 85.12 831 GLU A O 1
ATOM 6710 N N . ALA A 1 832 ? 14.318 17.004 19.161 1.00 86.88 832 ALA A N 1
ATOM 6711 C CA . ALA A 1 832 ? 14.683 17.352 20.528 1.00 86.88 832 ALA A CA 1
ATOM 6712 C C . ALA A 1 832 ? 13.676 18.317 21.172 1.00 86.88 832 ALA A C 1
ATOM 6714 O O . ALA A 1 832 ? 13.447 18.252 22.379 1.00 86.88 832 ALA A O 1
ATOM 6715 N N . GLU A 1 833 ? 13.081 19.231 20.407 1.00 88.25 833 GLU A N 1
ATOM 6716 C CA . GLU A 1 833 ? 11.982 20.089 20.853 1.00 88.25 833 GLU A CA 1
ATOM 6717 C C . GLU A 1 833 ? 10.749 19.246 21.195 1.00 88.25 833 GLU A C 1
ATOM 6719 O O . GLU A 1 833 ? 10.273 19.285 22.330 1.00 88.25 833 GLU A O 1
ATOM 6724 N N . ASN A 1 834 ? 10.287 18.405 20.265 1.00 90.19 834 ASN A N 1
ATOM 6725 C CA . ASN A 1 834 ? 9.130 17.535 20.477 1.00 90.19 834 ASN A CA 1
ATOM 6726 C C . ASN A 1 834 ? 9.345 16.549 21.643 1.00 90.19 834 ASN A C 1
ATOM 6728 O O . ASN A 1 834 ? 8.410 16.235 22.381 1.00 90.19 834 ASN A O 1
ATOM 6732 N N . ALA A 1 835 ? 10.578 16.086 21.867 1.00 88.00 835 ALA A N 1
ATOM 6733 C CA . ALA A 1 835 ? 10.946 15.227 22.994 1.00 88.00 835 ALA A CA 1
ATOM 6734 C C . ALA A 1 835 ? 10.968 15.947 24.357 1.00 88.00 835 ALA A C 1
ATOM 6736 O O . ALA A 1 835 ? 10.762 15.294 25.378 1.00 88.00 835 ALA A O 1
ATOM 6737 N N . ARG A 1 836 ? 11.187 17.270 24.394 1.00 89.50 836 ARG A N 1
ATOM 6738 C CA . ARG A 1 836 ? 11.233 18.068 25.638 1.00 89.50 836 ARG A CA 1
ATOM 6739 C C . ARG A 1 836 ? 9.858 18.489 26.161 1.00 89.50 836 ARG A C 1
ATOM 6741 O O . ARG A 1 836 ? 9.757 18.844 27.330 1.00 89.50 836 ARG A O 1
ATOM 6748 N N . LYS A 1 837 ? 8.815 18.437 25.328 1.00 87.56 837 LYS A N 1
ATOM 6749 C CA . LYS A 1 837 ? 7.443 18.814 25.711 1.00 87.56 837 LYS A CA 1
ATOM 6750 C C . LYS A 1 837 ? 6.901 17.941 26.848 1.00 87.56 837 LYS A C 1
ATOM 6752 O O . LYS A 1 837 ? 7.135 16.727 26.876 1.00 87.56 837 LYS A O 1
ATOM 6757 N N . GLU A 1 838 ? 6.165 18.542 27.774 1.00 87.19 838 GLU A N 1
ATOM 6758 C CA . GLU A 1 838 ? 5.557 17.820 28.896 1.00 87.19 838 GLU A CA 1
ATOM 6759 C C . GLU A 1 838 ? 4.386 16.946 28.427 1.00 87.19 838 GLU A C 1
ATOM 6761 O O . GLU A 1 838 ? 3.674 17.288 27.485 1.00 87.19 838 GLU A O 1
ATOM 6766 N N . LEU A 1 839 ? 4.181 15.788 29.063 1.00 82.12 839 LEU A N 1
ATOM 6767 C CA . LEU A 1 839 ? 3.079 14.894 28.699 1.00 82.12 839 LEU A CA 1
ATOM 6768 C C . LEU A 1 839 ? 1.727 15.599 28.862 1.00 82.12 839 LEU A C 1
ATOM 6770 O O . LEU A 1 839 ? 1.456 16.197 29.899 1.00 82.12 839 LEU A O 1
ATOM 6774 N N . GLY A 1 840 ? 0.875 15.490 27.842 1.00 72.50 840 GLY A N 1
ATOM 6775 C CA . GLY A 1 840 ? -0.414 16.185 27.781 1.00 72.50 840 GLY A CA 1
ATOM 6776 C C . GLY A 1 840 ? -0.384 17.518 27.032 1.00 72.50 840 GLY A C 1
ATOM 6777 O O . GLY A 1 840 ? -1.455 18.049 26.747 1.00 72.50 840 GLY A O 1
ATOM 6778 N N . ASP A 1 841 ? 0.795 18.027 26.656 1.00 80.50 841 ASP A N 1
ATOM 6779 C CA . ASP A 1 841 ? 0.907 19.154 25.728 1.00 80.50 841 ASP A CA 1
ATOM 6780 C C . ASP A 1 841 ? 0.267 18.773 24.370 1.00 80.50 841 ASP A C 1
ATOM 6782 O O . ASP A 1 841 ? 0.703 17.805 23.728 1.00 80.50 841 ASP A O 1
ATOM 6786 N N . PRO A 1 842 ? -0.773 19.503 23.913 1.00 76.00 842 PRO A N 1
ATOM 6787 C CA . PRO A 1 842 ? -1.507 19.173 22.691 1.00 76.00 842 PRO A CA 1
ATOM 6788 C C . PRO A 1 842 ? -0.665 19.333 21.418 1.00 76.00 842 PRO A C 1
ATOM 6790 O O . PRO A 1 842 ? -1.061 18.841 20.362 1.00 76.00 842 PRO A O 1
ATOM 6793 N N . THR A 1 843 ? 0.490 19.996 21.508 1.00 80.12 843 THR A N 1
ATOM 6794 C CA . THR A 1 843 ? 1.428 20.206 20.402 1.00 80.12 843 THR A CA 1
ATOM 6795 C C . THR A 1 843 ? 2.482 19.102 20.292 1.00 80.12 843 THR A C 1
ATOM 6797 O O . THR A 1 843 ? 3.351 19.172 19.417 1.00 80.12 843 THR A O 1
ATOM 6800 N N . ILE A 1 844 ? 2.450 18.083 21.164 1.00 86.25 844 ILE A N 1
ATOM 6801 C CA . ILE A 1 844 ? 3.270 16.885 20.966 1.00 86.25 844 ILE A CA 1
ATOM 6802 C C . ILE A 1 844 ? 2.767 16.157 19.732 1.00 86.25 844 ILE A C 1
ATOM 6804 O O . ILE A 1 844 ? 1.618 15.717 19.670 1.00 86.25 844 ILE A O 1
ATOM 6808 N N . ILE A 1 845 ? 3.674 15.956 18.785 1.00 88.62 845 ILE A N 1
ATOM 6809 C CA . ILE A 1 845 ? 3.404 15.176 17.588 1.00 88.62 845 ILE A CA 1
ATOM 6810 C C . ILE A 1 845 ? 3.806 13.733 17.873 1.00 88.62 845 ILE A C 1
ATOM 6812 O O . ILE A 1 845 ? 4.965 13.438 18.182 1.00 88.62 845 ILE A O 1
ATOM 6816 N N . TRP A 1 846 ? 2.846 12.827 17.755 1.00 91.31 846 TRP A N 1
ATOM 6817 C CA . TRP A 1 846 ? 3.004 11.387 17.916 1.00 91.31 846 TRP A CA 1
ATOM 6818 C C . TRP A 1 846 ? 3.092 10.701 16.557 1.00 91.31 846 TRP A C 1
ATOM 6820 O O . TRP A 1 846 ? 2.625 11.218 15.547 1.00 91.31 846 TRP A O 1
ATOM 6830 N N . SER A 1 847 ? 3.692 9.520 16.521 1.00 90.56 847 SER A N 1
ATOM 6831 C CA . SER A 1 847 ? 3.784 8.700 15.320 1.00 90.56 847 SER A CA 1
ATOM 6832 C C . SER A 1 847 ? 3.542 7.233 15.645 1.00 90.56 847 SER A C 1
ATOM 6834 O O . SER A 1 847 ? 3.791 6.770 16.765 1.00 90.56 847 SER A O 1
ATOM 6836 N N . ILE A 1 848 ? 3.041 6.513 14.645 1.00 91.88 848 ILE A N 1
ATOM 6837 C CA . ILE A 1 848 ? 2.703 5.095 14.700 1.00 91.88 848 ILE A CA 1
ATOM 6838 C C . ILE A 1 848 ? 3.535 4.370 13.648 1.00 91.88 848 ILE A C 1
ATOM 6840 O O . ILE A 1 848 ? 3.592 4.793 12.494 1.00 91.88 848 ILE A O 1
ATOM 6844 N N . SER A 1 849 ? 4.134 3.247 14.032 1.00 88.19 849 SER A N 1
ATOM 6845 C CA . SER A 1 849 ? 4.738 2.298 13.101 1.00 88.19 849 SER A CA 1
ATOM 6846 C C . SER A 1 849 ? 4.326 0.874 13.443 1.00 88.19 849 SER A C 1
ATOM 6848 O O . SER A 1 849 ? 4.077 0.541 14.602 1.00 88.19 849 SER A O 1
ATOM 6850 N N . TYR A 1 850 ? 4.212 0.023 12.429 1.00 92.75 850 TYR A N 1
ATOM 6851 C CA . TYR A 1 850 ? 3.780 -1.355 12.612 1.00 92.75 850 TYR A CA 1
ATOM 6852 C C . TYR A 1 850 ? 4.240 -2.252 11.467 1.00 92.75 850 TYR A C 1
ATOM 6854 O O . TYR A 1 850 ? 4.581 -1.778 10.384 1.00 92.75 850 TYR A O 1
ATOM 6862 N N . PHE A 1 851 ? 4.152 -3.560 11.689 1.00 92.56 851 PHE A N 1
ATOM 6863 C CA . PHE A 1 851 ? 4.093 -4.556 10.624 1.00 92.56 851 PHE A CA 1
ATOM 6864 C C . PHE A 1 851 ? 3.175 -5.710 11.035 1.00 92.56 851 PHE A C 1
ATOM 6866 O O . PHE A 1 851 ? 2.882 -5.917 12.214 1.00 92.56 851 PHE A O 1
ATOM 6873 N N . VAL A 1 852 ? 2.737 -6.480 10.044 1.00 94.31 852 VAL A N 1
ATOM 6874 C CA . VAL A 1 852 ? 1.936 -7.696 10.222 1.00 94.31 852 VAL A CA 1
ATOM 6875 C C . VAL A 1 852 ? 2.629 -8.824 9.469 1.00 94.31 852 VAL A C 1
ATOM 6877 O O . VAL A 1 852 ? 3.102 -8.607 8.352 1.00 94.31 852 VAL A O 1
ATOM 6880 N N . VAL A 1 853 ? 2.675 -10.022 10.049 1.00 94.69 853 VAL A N 1
ATOM 6881 C CA . VAL A 1 853 ? 3.183 -11.217 9.363 1.00 94.69 853 VAL A CA 1
ATOM 6882 C C . VAL A 1 853 ? 2.318 -11.484 8.119 1.00 94.69 853 VAL A C 1
ATOM 6884 O O . VAL A 1 853 ? 1.088 -11.457 8.230 1.00 94.69 853 VAL A O 1
ATOM 6887 N N . PRO A 1 854 ? 2.898 -11.785 6.942 1.00 92.19 854 PRO A N 1
ATOM 6888 C CA . PRO A 1 854 ? 2.155 -11.861 5.680 1.00 92.19 854 PRO A CA 1
ATOM 6889 C C . PRO A 1 854 ? 0.914 -12.755 5.665 1.00 92.19 854 PRO A C 1
ATOM 6891 O O . PRO A 1 854 ? -0.083 -12.414 5.033 1.00 92.19 854 PRO A O 1
ATOM 6894 N N . LYS A 1 855 ? 0.919 -13.872 6.403 1.00 92.44 855 LYS A N 1
ATOM 6895 C CA . LYS A 1 855 ? -0.246 -14.771 6.503 1.00 92.44 855 LYS A CA 1
ATOM 6896 C C . LYS A 1 855 ? -1.492 -14.120 7.129 1.00 92.44 855 LYS A C 1
ATOM 6898 O O . LYS A 1 855 ? -2.597 -14.623 6.943 1.00 92.44 855 LYS A O 1
ATOM 6903 N N . PHE A 1 856 ? -1.331 -13.004 7.842 1.00 93.75 856 PHE A N 1
ATOM 6904 C CA . PHE A 1 856 ? -2.417 -12.248 8.475 1.00 93.75 856 PHE A CA 1
ATOM 6905 C C . PHE A 1 856 ? -2.797 -10.963 7.718 1.00 93.75 856 PHE A C 1
ATOM 6907 O O . PHE A 1 856 ? -3.638 -10.187 8.182 1.00 93.75 856 PHE A O 1
ATOM 6914 N N . HIS A 1 857 ? -2.206 -10.714 6.544 1.00 92.00 857 HIS A N 1
ATOM 6915 C CA . HIS A 1 857 ? -2.555 -9.561 5.709 1.00 92.00 857 HIS A CA 1
ATOM 6916 C C . HIS A 1 857 ? -4.006 -9.634 5.212 1.00 92.00 857 HIS A C 1
ATOM 6918 O O . HIS A 1 857 ? -4.587 -10.706 5.065 1.00 92.00 857 HIS A O 1
ATOM 6924 N N . GLY A 1 858 ? -4.614 -8.471 4.961 1.00 89.44 858 GLY A N 1
ATOM 6925 C CA . GLY A 1 858 ? -5.972 -8.370 4.405 1.00 89.44 858 GLY A CA 1
ATOM 6926 C C . GLY A 1 858 ? -7.119 -8.693 5.373 1.00 89.44 858 GLY A C 1
ATOM 6927 O O . GLY A 1 858 ? -8.277 -8.557 4.992 1.00 89.44 858 GLY A O 1
ATOM 6928 N N . GLN A 1 859 ? -6.832 -9.061 6.626 1.00 91.94 859 GLN A N 1
ATOM 6929 C CA . GLN A 1 859 ? -7.851 -9.472 7.605 1.00 91.94 859 GLN A CA 1
ATOM 6930 C C . GLN A 1 859 ? -8.413 -8.321 8.458 1.00 91.94 859 GLN A C 1
ATOM 6932 O O . GLN A 1 859 ? -9.250 -8.556 9.317 1.00 91.94 859 GLN A O 1
ATOM 6937 N N . GLY A 1 860 ? -7.961 -7.077 8.256 1.00 92.00 860 GLY A N 1
ATOM 6938 C CA . GLY A 1 860 ? -8.424 -5.913 9.032 1.00 92.00 860 GLY A CA 1
ATOM 6939 C C . GLY A 1 860 ? -7.819 -5.775 10.436 1.00 92.00 860 GLY A C 1
ATOM 6940 O O . GLY A 1 860 ? -8.060 -4.766 11.096 1.00 92.00 860 GLY A O 1
ATOM 6941 N N . ILE A 1 861 ? -6.965 -6.718 10.852 1.00 95.69 861 ILE A N 1
ATOM 6942 C CA . ILE A 1 861 ? -6.364 -6.771 12.195 1.00 95.69 861 ILE A CA 1
ATOM 6943 C C . ILE A 1 861 ? -5.648 -5.464 12.550 1.00 95.69 861 ILE A C 1
ATOM 6945 O O . ILE A 1 861 ? -5.928 -4.873 13.588 1.00 95.69 861 ILE A O 1
ATOM 6949 N N . MET A 1 862 ? -4.768 -4.962 11.676 1.00 96.31 862 MET A N 1
ATOM 6950 C CA . MET A 1 862 ? -4.021 -3.733 11.966 1.00 96.31 862 MET A CA 1
ATOM 6951 C C . MET A 1 862 ? -4.905 -2.481 11.963 1.00 96.31 862 MET A C 1
ATOM 6953 O O . MET A 1 862 ? -4.700 -1.587 12.776 1.00 96.31 862 MET A O 1
ATOM 6957 N N . THR A 1 863 ? -5.934 -2.429 11.108 1.00 95.56 863 THR A N 1
ATOM 6958 C CA . THR A 1 863 ? -6.937 -1.353 11.155 1.00 95.56 863 THR A CA 1
ATOM 6959 C C . THR A 1 863 ? -7.593 -1.298 12.527 1.00 95.56 863 THR A C 1
ATOM 6961 O O . THR A 1 863 ? -7.730 -0.214 13.081 1.00 95.56 863 THR A O 1
ATOM 6964 N N . ASN A 1 864 ? -7.945 -2.450 13.100 1.00 93.62 864 ASN A N 1
ATOM 6965 C CA . ASN A 1 864 ? -8.523 -2.500 14.434 1.00 93.62 864 ASN A CA 1
ATOM 6966 C C . ASN A 1 864 ? -7.495 -2.284 15.556 1.00 93.62 864 ASN A C 1
ATOM 6968 O O . ASN A 1 864 ? -7.861 -1.739 16.592 1.00 93.62 864 ASN A O 1
ATOM 6972 N N . ALA A 1 865 ? -6.232 -2.668 15.369 1.00 95.00 865 ALA A N 1
ATOM 6973 C CA . ALA A 1 865 ? -5.174 -2.397 16.341 1.00 95.00 865 ALA A CA 1
ATOM 6974 C C . ALA A 1 865 ? -4.898 -0.893 16.481 1.00 95.00 865 ALA A C 1
ATOM 6976 O O . ALA A 1 865 ? -4.823 -0.399 17.602 1.00 95.00 865 ALA A O 1
ATOM 6977 N N . VAL A 1 866 ? -4.837 -0.155 15.363 1.00 94.75 866 VAL A N 1
ATOM 6978 C CA . VAL A 1 866 ? -4.736 1.316 15.365 1.00 94.75 866 VAL A CA 1
ATOM 6979 C C . VAL A 1 866 ? -5.942 1.940 16.084 1.00 94.75 866 VAL A C 1
ATOM 6981 O O . VAL A 1 866 ? -5.741 2.713 17.014 1.00 94.75 866 VAL A O 1
ATOM 6984 N N . ASP A 1 867 ? -7.170 1.550 15.723 1.00 88.56 867 ASP A N 1
ATOM 6985 C CA . ASP A 1 867 ? -8.430 1.994 16.358 1.00 88.56 867 ASP A CA 1
ATOM 6986 C C . ASP A 1 867 ? -8.416 1.766 17.883 1.00 88.56 867 ASP A C 1
ATOM 6988 O O . ASP A 1 867 ? -8.659 2.674 18.677 1.00 88.56 867 ASP A O 1
ATOM 6992 N N . THR A 1 868 ? -8.056 0.549 18.300 1.00 85.00 868 THR A N 1
ATOM 6993 C CA . THR A 1 868 ? -7.985 0.147 19.713 1.00 85.00 868 THR A CA 1
ATOM 6994 C C . THR A 1 868 ? -6.931 0.971 20.448 1.00 85.00 868 THR A C 1
ATOM 6996 O O . THR A 1 868 ? -7.241 1.584 21.461 1.00 85.00 868 THR A O 1
ATOM 6999 N N . ILE A 1 869 ? -5.700 1.071 19.934 1.00 90.50 869 ILE A N 1
ATOM 7000 C CA . ILE A 1 869 ? -4.644 1.827 20.619 1.00 90.50 869 ILE A CA 1
ATOM 7001 C C . ILE A 1 869 ? -4.974 3.315 20.704 1.00 90.50 869 ILE A C 1
ATOM 7003 O O . ILE A 1 869 ? -4.763 3.902 21.761 1.00 90.50 869 ILE A O 1
ATOM 7007 N N . LEU A 1 870 ? -5.495 3.939 19.645 1.00 83.94 870 LEU A N 1
ATOM 7008 C CA . LEU A 1 870 ? -5.832 5.364 19.678 1.00 83.94 870 LEU A CA 1
ATOM 7009 C C . LEU A 1 870 ? -6.856 5.671 20.774 1.00 83.94 870 LEU A C 1
ATOM 7011 O O . LEU A 1 870 ? -6.652 6.591 21.568 1.00 83.94 870 LEU A O 1
ATOM 7015 N N . HIS A 1 871 ? -7.925 4.879 20.844 1.00 78.69 871 HIS A N 1
ATOM 7016 C CA . HIS A 1 871 ? -9.062 5.177 21.706 1.00 78.69 871 HIS A CA 1
ATOM 7017 C C . HIS A 1 871 ? -8.985 4.556 23.105 1.00 78.69 871 HIS A C 1
ATOM 7019 O O . HIS A 1 871 ? -9.490 5.166 24.045 1.00 78.69 871 HIS A O 1
ATOM 7025 N N . ASP A 1 872 ? -8.372 3.381 23.258 1.00 77.94 872 ASP A N 1
ATOM 7026 C CA . ASP A 1 872 ? -8.218 2.717 24.558 1.00 77.94 872 ASP A CA 1
ATOM 7027 C C . ASP A 1 872 ? -6.912 3.092 25.255 1.00 77.94 872 ASP A C 1
ATOM 7029 O O . ASP A 1 872 ? -6.856 3.027 26.476 1.00 77.94 872 ASP A O 1
ATOM 7033 N N . TRP A 1 873 ? -5.868 3.510 24.526 1.00 83.81 873 TRP A N 1
ATOM 7034 C CA . TRP A 1 873 ? -4.564 3.803 25.129 1.00 83.81 873 TRP A CA 1
ATOM 7035 C C . TRP A 1 873 ? -4.088 5.245 24.945 1.00 83.81 873 TRP A C 1
ATOM 7037 O O . TRP A 1 873 ? -3.918 5.985 25.914 1.00 83.81 873 TRP A O 1
ATOM 7047 N N . ALA A 1 874 ? -3.858 5.663 23.705 1.00 85.12 874 ALA A N 1
ATOM 7048 C CA . ALA A 1 874 ? -3.106 6.870 23.395 1.00 85.12 874 ALA A CA 1
ATOM 7049 C C . ALA A 1 874 ? -3.822 8.151 23.854 1.00 85.12 874 ALA A C 1
ATOM 7051 O O . ALA A 1 874 ? -3.206 9.012 24.483 1.00 85.12 874 ALA A O 1
ATOM 7052 N N . LEU A 1 875 ? -5.129 8.261 23.612 1.00 78.38 875 LEU A N 1
ATOM 7053 C CA . LEU A 1 875 ? -5.931 9.388 24.092 1.00 78.38 875 LEU A CA 1
ATOM 7054 C C . LEU A 1 875 ? -6.066 9.420 25.628 1.00 78.38 875 LEU A C 1
ATOM 7056 O O . LEU A 1 875 ? -5.701 10.440 26.218 1.00 78.38 875 LEU A O 1
ATOM 7060 N N . PRO A 1 876 ? -6.564 8.360 26.302 1.00 70.75 876 PRO A N 1
ATOM 7061 C CA . PRO A 1 876 ? -6.837 8.416 27.741 1.00 70.75 876 PRO A CA 1
ATOM 7062 C C . PRO A 1 876 ? -5.580 8.389 28.616 1.00 70.75 876 PRO A C 1
ATOM 7064 O O . PRO A 1 876 ? -5.563 9.050 29.652 1.00 70.75 876 PRO A O 1
ATOM 7067 N N . HIS A 1 877 ? -4.542 7.647 28.216 1.00 78.12 877 HIS A N 1
ATOM 7068 C CA . HIS A 1 877 ? -3.372 7.399 29.062 1.00 78.12 877 HIS A CA 1
ATOM 7069 C C . HIS A 1 877 ? -2.134 8.183 28.631 1.00 78.12 877 HIS A C 1
ATOM 7071 O O . HIS A 1 877 ? -1.309 8.492 29.482 1.00 78.12 877 HIS A O 1
ATOM 7077 N N . MET A 1 878 ? -1.993 8.546 27.351 1.00 82.06 878 MET A N 1
ATOM 7078 C CA . MET A 1 878 ? -0.833 9.318 26.874 1.00 82.06 878 MET A CA 1
ATOM 7079 C C . MET A 1 878 ? -1.155 10.795 26.607 1.00 82.06 878 MET A C 1
ATOM 7081 O O . MET A 1 878 ? -0.242 11.605 26.458 1.00 82.06 878 MET A O 1
ATOM 7085 N N . GLY A 1 879 ? -2.442 11.162 26.533 1.00 78.31 879 GLY A N 1
ATOM 7086 C CA . GLY A 1 879 ? -2.866 12.500 26.116 1.00 78.31 879 GLY A CA 1
ATOM 7087 C C . GLY A 1 879 ? -2.490 12.808 24.663 1.00 78.31 879 GLY A C 1
ATOM 7088 O O . GLY A 1 879 ? -2.361 13.972 24.291 1.00 78.31 879 GLY A O 1
ATOM 7089 N N . ALA A 1 880 ? -2.279 11.776 23.843 1.00 84.31 880 ALA A N 1
ATOM 7090 C CA . ALA A 1 880 ? -1.810 11.916 22.475 1.00 84.31 880 ALA A CA 1
ATOM 7091 C C . ALA A 1 880 ? -2.941 12.395 21.560 1.00 84.31 880 ALA A C 1
ATOM 7093 O O . ALA A 1 880 ? -3.852 11.632 21.249 1.00 84.31 880 ALA A O 1
ATOM 7094 N N . ARG A 1 881 ? -2.891 13.667 21.147 1.00 80.69 881 ARG A N 1
ATOM 7095 C CA . ARG A 1 881 ? -3.943 14.304 20.332 1.00 80.69 881 ARG A CA 1
ATOM 7096 C C . ARG A 1 881 ? -3.539 14.580 18.888 1.00 80.69 881 ARG A C 1
ATOM 7098 O O . ARG A 1 881 ? -4.410 14.641 18.029 1.00 80.69 881 ARG A O 1
ATOM 7105 N N . HIS A 1 882 ? -2.246 14.730 18.616 1.00 85.06 882 HIS A N 1
ATOM 7106 C CA . HIS A 1 882 ? -1.741 15.068 17.290 1.00 85.06 882 HIS A CA 1
ATOM 7107 C C . HIS A 1 882 ? -0.847 13.945 16.762 1.00 85.06 882 HIS A C 1
ATOM 7109 O O . HIS A 1 882 ? 0.172 13.627 17.373 1.00 85.06 882 HIS A O 1
ATOM 7115 N N . PHE A 1 883 ? -1.216 13.340 15.630 1.00 89.62 883 PHE A N 1
ATOM 7116 C CA . PHE A 1 883 ? -0.468 12.240 15.019 1.00 89.62 883 PHE A CA 1
ATOM 7117 C C . PHE A 1 883 ? -0.024 12.584 13.604 1.00 89.62 883 PHE A C 1
ATOM 7119 O O . PHE A 1 883 ? -0.836 12.994 12.780 1.00 89.62 883 PHE A O 1
ATOM 7126 N N . ILE A 1 884 ? 1.245 12.317 13.309 1.00 86.62 884 ILE A N 1
ATOM 7127 C CA . ILE A 1 884 ? 1.787 12.313 11.953 1.00 86.62 884 ILE A CA 1
ATOM 7128 C C . ILE A 1 884 ? 2.416 10.943 11.696 1.00 86.62 884 ILE A C 1
ATOM 7130 O O . ILE A 1 884 ? 3.256 10.451 12.458 1.00 86.62 884 ILE A O 1
ATOM 7134 N N . VAL A 1 885 ? 1.983 10.305 10.613 1.00 86.69 885 VAL A N 1
ATOM 7135 C CA . VAL A 1 885 ? 2.408 8.962 10.209 1.00 86.69 885 VAL A CA 1
ATOM 7136 C C . VAL A 1 885 ? 2.938 8.998 8.783 1.00 86.69 885 VAL A C 1
ATOM 7138 O O . VAL A 1 885 ? 2.425 9.734 7.943 1.00 86.69 885 VAL A O 1
ATOM 7141 N N . GLY A 1 886 ? 3.972 8.203 8.517 1.00 81.12 886 GLY A N 1
ATOM 7142 C CA . GLY A 1 886 ? 4.523 8.020 7.179 1.00 81.12 886 GLY A CA 1
ATOM 7143 C C . GLY A 1 886 ? 4.084 6.686 6.585 1.00 81.12 886 GLY A C 1
ATOM 7144 O O . GLY A 1 886 ? 4.156 5.652 7.250 1.00 81.12 886 GLY A O 1
ATOM 7145 N N . ALA A 1 887 ? 3.668 6.701 5.322 1.00 84.25 887 ALA A N 1
ATOM 7146 C CA . ALA A 1 887 ? 3.515 5.513 4.493 1.00 84.25 887 ALA A CA 1
ATOM 7147 C C . ALA A 1 887 ? 4.093 5.816 3.106 1.00 84.25 887 ALA A C 1
ATOM 7149 O O . ALA A 1 887 ? 3.920 6.925 2.604 1.00 84.25 887 ALA A O 1
ATOM 7150 N N . PHE A 1 888 ? 4.778 4.843 2.501 1.00 80.69 888 PHE A N 1
ATOM 7151 C CA . PHE A 1 888 ? 5.140 4.929 1.085 1.00 80.69 888 PHE A CA 1
ATOM 7152 C C . PHE A 1 888 ? 3.864 5.038 0.247 1.00 80.69 888 PHE A C 1
ATOM 7154 O O . PHE A 1 888 ? 2.887 4.349 0.553 1.00 80.69 888 PHE A O 1
ATOM 7161 N N . ASP A 1 889 ? 3.861 5.882 -0.785 1.00 78.88 889 ASP A N 1
ATOM 7162 C CA . ASP A 1 889 ? 2.657 6.116 -1.595 1.00 78.88 889 ASP A CA 1
ATOM 7163 C C . ASP A 1 889 ? 2.204 4.832 -2.311 1.00 78.88 889 ASP A C 1
ATOM 7165 O O . ASP A 1 889 ? 1.012 4.536 -2.416 1.00 78.88 889 ASP A O 1
ATOM 7169 N N . GLU A 1 890 ? 3.162 3.980 -2.680 1.00 79.19 890 GLU A N 1
ATOM 7170 C CA . GLU A 1 890 ? 2.917 2.668 -3.272 1.00 79.19 890 GLU A CA 1
ATOM 7171 C C . GLU A 1 890 ? 2.430 1.627 -2.246 1.00 79.19 890 GLU A C 1
ATOM 7173 O O . GLU A 1 890 ? 1.846 0.606 -2.622 1.00 79.19 890 GLU A O 1
ATOM 7178 N N . ASN A 1 891 ? 2.597 1.879 -0.940 1.00 84.94 891 ASN A N 1
ATOM 7179 C CA . ASN A 1 891 ? 2.060 1.025 0.120 1.00 84.94 891 ASN A CA 1
ATOM 7180 C C . ASN A 1 891 ? 0.579 1.340 0.386 1.00 84.94 891 ASN A C 1
ATOM 7182 O O . ASN A 1 891 ? 0.171 1.802 1.460 1.00 84.94 891 ASN A O 1
ATOM 7186 N N . VAL A 1 892 ? -0.252 1.016 -0.607 1.00 87.06 892 VAL A N 1
ATOM 7187 C CA . VAL A 1 892 ? -1.711 1.203 -0.577 1.00 87.06 892 VAL A CA 1
ATOM 7188 C C . VAL A 1 892 ? -2.350 0.521 0.639 1.00 87.06 892 VAL A C 1
ATOM 7190 O O . VAL A 1 892 ? -3.355 1.000 1.167 1.00 87.06 892 VAL A O 1
ATOM 7193 N N . ALA A 1 893 ? -1.780 -0.593 1.109 1.00 88.19 893 ALA A N 1
ATOM 7194 C CA . ALA A 1 893 ? -2.290 -1.317 2.269 1.00 88.19 893 ALA A CA 1
ATOM 7195 C C . ALA A 1 893 ? -2.178 -0.480 3.551 1.00 88.19 893 ALA A C 1
ATOM 7197 O O . ALA A 1 893 ? -3.187 -0.285 4.234 1.00 88.19 893 ALA A O 1
ATOM 7198 N N . SER A 1 894 ? -0.989 0.054 3.849 1.00 90.12 894 SER A N 1
ATOM 7199 C CA . SER A 1 894 ? -0.786 0.898 5.030 1.00 90.12 894 SER A CA 1
ATOM 7200 C C . SER A 1 894 ? -1.545 2.218 4.931 1.00 90.12 894 SER A C 1
ATOM 7202 O O . SER A 1 894 ? -2.142 2.648 5.920 1.00 90.12 894 SER A O 1
ATOM 7204 N N . ARG A 1 895 ? -1.614 2.823 3.735 1.00 89.56 895 ARG A N 1
ATOM 7205 C CA . ARG A 1 895 ? -2.407 4.041 3.506 1.00 89.56 895 ARG A CA 1
ATOM 7206 C C . ARG A 1 895 ? -3.880 3.826 3.863 1.00 89.56 895 ARG A C 1
ATOM 7208 O O . ARG A 1 895 ? -4.430 4.561 4.678 1.00 89.56 895 ARG A O 1
ATOM 7215 N N . ARG A 1 896 ? -4.483 2.732 3.381 1.00 90.06 896 ARG A N 1
ATOM 7216 C CA . ARG A 1 896 ? -5.873 2.358 3.704 1.00 90.06 896 ARG A CA 1
ATOM 7217 C C . ARG A 1 896 ? -6.102 2.066 5.185 1.00 90.06 896 ARG A C 1
ATOM 7219 O O . ARG A 1 896 ? -7.204 2.292 5.680 1.00 90.06 896 ARG A O 1
ATOM 7226 N N . VAL A 1 897 ? -5.111 1.523 5.897 1.00 94.44 897 VAL A N 1
ATOM 7227 C CA . VAL A 1 897 ? -5.207 1.319 7.353 1.00 94.44 897 VAL A CA 1
ATOM 7228 C C . VAL A 1 897 ? -5.365 2.660 8.066 1.00 94.44 897 VAL A C 1
ATOM 7230 O O . VAL A 1 897 ? -6.228 2.768 8.936 1.00 94.44 897 VAL A O 1
ATOM 7233 N N . PHE A 1 898 ? -4.579 3.668 7.685 1.00 93.50 898 PHE A N 1
ATOM 7234 C CA . PHE A 1 898 ? -4.655 5.003 8.273 1.00 93.50 898 PHE A CA 1
ATOM 7235 C C . PHE A 1 898 ? -5.926 5.752 7.842 1.00 93.50 898 PHE A C 1
ATOM 7237 O O . PHE A 1 898 ? -6.645 6.247 8.706 1.00 93.50 898 PHE A O 1
ATOM 7244 N N . GLU A 1 899 ? -6.278 5.746 6.553 1.00 89.00 899 GLU A N 1
ATOM 7245 C CA . GLU A 1 899 ? -7.512 6.369 6.035 1.00 89.00 899 GLU A CA 1
ATOM 7246 C C . GLU A 1 899 ? -8.768 5.854 6.764 1.00 89.00 899 GLU A C 1
ATOM 7248 O O . GLU A 1 899 ? -9.621 6.630 7.193 1.00 89.00 899 GLU A O 1
ATOM 7253 N N . LYS A 1 900 ? -8.863 4.534 6.991 1.00 88.69 900 LYS A N 1
ATOM 7254 C CA . LYS A 1 900 ? -9.980 3.920 7.736 1.00 88.69 900 LYS A CA 1
ATOM 7255 C C . LYS A 1 900 ? -10.038 4.315 9.212 1.00 88.69 900 LYS A C 1
ATOM 7257 O O . LYS A 1 900 ? -11.092 4.168 9.821 1.00 88.69 900 LYS A O 1
ATOM 7262 N N . ASN A 1 901 ? -8.926 4.779 9.777 1.00 85.75 901 ASN A N 1
ATOM 7263 C CA . ASN A 1 901 ? -8.827 5.283 11.146 1.00 85.75 901 ASN A CA 1
ATOM 7264 C C . ASN A 1 901 ? -8.899 6.820 11.210 1.00 85.75 901 ASN A C 1
ATOM 7266 O O . ASN A 1 901 ? -8.523 7.409 12.217 1.00 85.75 901 ASN A O 1
ATOM 7270 N N . GLY A 1 902 ? -9.370 7.477 10.142 1.00 84.06 902 GLY A N 1
ATOM 7271 C CA . GLY A 1 902 ? -9.628 8.920 10.124 1.00 84.06 902 GLY A CA 1
ATOM 7272 C C . GLY A 1 902 ? -8.416 9.795 9.798 1.00 84.06 902 GLY A C 1
ATOM 7273 O O . GLY A 1 902 ? -8.534 11.020 9.817 1.00 84.06 902 GLY A O 1
ATOM 7274 N N . PHE A 1 903 ? -7.266 9.206 9.462 1.00 86.69 903 PHE A N 1
ATOM 7275 C CA . PHE A 1 903 ? -6.133 9.972 8.946 1.00 86.69 903 PHE A CA 1
ATOM 7276 C C . PHE A 1 903 ? -6.431 10.452 7.526 1.00 86.69 903 PHE A C 1
ATOM 7278 O O . PHE A 1 903 ? -7.060 9.751 6.735 1.00 86.69 903 PHE A O 1
ATOM 7285 N N . HIS A 1 904 ? -5.929 11.631 7.189 1.00 81.06 904 HIS A N 1
ATOM 7286 C CA . HIS A 1 904 ? -5.985 12.180 5.842 1.00 81.06 904 HIS A CA 1
ATOM 7287 C C . HIS A 1 904 ? -4.573 12.522 5.375 1.00 81.06 904 HIS A C 1
ATOM 7289 O O . HIS A 1 904 ? -3.700 12.857 6.178 1.00 81.06 904 HIS A O 1
ATOM 7295 N N . THR A 1 905 ? -4.343 12.418 4.069 1.00 81.06 905 THR A N 1
ATOM 7296 C CA . THR A 1 905 ? -3.058 12.781 3.474 1.00 81.06 905 THR A CA 1
ATOM 7297 C C . THR A 1 905 ? -2.862 14.285 3.588 1.00 81.06 905 THR A C 1
ATOM 7299 O O . THR A 1 905 ? -3.597 15.058 2.982 1.00 81.06 905 THR A O 1
ATOM 7302 N N . VAL A 1 906 ? -1.858 14.690 4.361 1.00 72.12 906 VAL A N 1
ATOM 7303 C CA . VAL A 1 906 ? -1.475 16.101 4.515 1.00 72.12 906 VAL A CA 1
ATOM 7304 C C . VAL A 1 906 ? -0.388 16.521 3.523 1.00 72.12 906 VAL A C 1
ATOM 7306 O O . VAL A 1 906 ? -0.295 17.695 3.179 1.00 72.12 906 VAL A O 1
ATOM 7309 N N . ARG A 1 907 ? 0.444 15.577 3.053 1.00 72.44 907 ARG A N 1
ATOM 7310 C CA . ARG A 1 907 ? 1.535 15.828 2.097 1.00 72.44 907 ARG A CA 1
ATOM 7311 C C . ARG A 1 907 ? 1.999 14.534 1.417 1.00 72.44 907 ARG A C 1
ATOM 7313 O O . ARG A 1 907 ? 1.978 13.477 2.042 1.00 72.44 907 ARG A O 1
ATOM 7320 N N . ILE A 1 908 ? 2.485 14.647 0.178 1.00 73.31 908 ILE A N 1
ATOM 7321 C CA . ILE A 1 908 ? 3.274 13.622 -0.525 1.00 73.31 908 ILE A CA 1
ATOM 7322 C C . ILE A 1 908 ? 4.702 14.161 -0.681 1.00 73.31 908 ILE A C 1
ATOM 7324 O O . ILE A 1 908 ? 4.892 15.295 -1.116 1.00 73.31 908 ILE A O 1
ATOM 7328 N N . ILE A 1 909 ? 5.712 13.384 -0.281 1.00 67.88 909 ILE A N 1
ATOM 7329 C CA . ILE A 1 909 ? 7.125 13.792 -0.343 1.00 67.88 909 ILE A CA 1
ATOM 7330 C C . ILE A 1 909 ? 7.786 13.075 -1.528 1.00 67.88 909 ILE A C 1
ATOM 7332 O O . ILE A 1 909 ? 8.190 11.925 -1.409 1.00 67.88 909 ILE A O 1
ATOM 7336 N N . GLU A 1 910 ? 7.921 13.763 -2.666 1.00 54.25 910 GLU A N 1
ATOM 7337 C CA . GLU A 1 910 ? 8.471 13.194 -3.916 1.00 54.25 910 GLU A CA 1
ATOM 7338 C C . GLU A 1 910 ? 9.995 12.965 -3.888 1.00 54.25 910 GLU A C 1
ATOM 7340 O O . GLU A 1 910 ? 10.545 12.230 -4.707 1.00 54.25 910 GLU A O 1
ATOM 7345 N N . LYS A 1 911 ? 10.703 13.595 -2.941 1.00 51.25 911 LYS A N 1
ATOM 7346 C CA . LYS A 1 911 ? 12.157 13.474 -2.753 1.00 51.25 911 LYS A CA 1
ATOM 7347 C C . LYS A 1 911 ? 12.489 13.071 -1.321 1.00 51.25 911 LYS A C 1
ATOM 7349 O O . LYS A 1 911 ? 13.164 13.805 -0.600 1.00 51.25 911 LYS A O 1
ATOM 7354 N N . SER A 1 912 ? 12.039 11.899 -0.881 1.00 43.06 912 SER A N 1
ATOM 7355 C CA . SER A 1 912 ? 12.749 11.259 0.228 1.00 43.06 912 SER A CA 1
ATOM 7356 C C . SER A 1 912 ? 14.151 10.916 -0.277 1.00 43.06 912 SER A C 1
ATOM 7358 O O . SER A 1 912 ? 14.263 10.286 -1.333 1.00 43.06 912 SER A O 1
ATOM 7360 N N . LYS A 1 913 ? 15.220 11.315 0.434 1.00 39.25 913 LYS A N 1
ATOM 7361 C CA . LYS A 1 913 ? 16.552 10.730 0.193 1.00 39.25 913 LYS A CA 1
ATOM 7362 C C . LYS A 1 913 ? 16.353 9.214 0.081 1.00 39.25 913 LYS A C 1
ATOM 7364 O O . LYS A 1 913 ? 15.712 8.669 0.984 1.00 39.25 913 LYS A O 1
ATOM 7369 N N . PRO A 1 914 ? 16.814 8.542 -0.991 1.00 36.12 914 PRO A N 1
ATOM 7370 C CA . PRO A 1 914 ? 16.729 7.093 -1.040 1.00 36.12 914 PRO A CA 1
ATOM 7371 C C . PRO A 1 914 ? 17.367 6.569 0.243 1.00 36.12 914 PRO A C 1
ATOM 7373 O O . PRO A 1 914 ? 18.521 6.883 0.541 1.00 36.12 914 PRO A O 1
ATOM 7376 N N . PHE A 1 915 ? 16.580 5.858 1.051 1.00 36.88 915 PHE A N 1
ATOM 7377 C CA . PHE A 1 915 ? 17.116 5.130 2.184 1.00 36.88 915 PHE A CA 1
ATOM 7378 C C . PHE A 1 915 ? 17.895 3.956 1.598 1.00 36.88 915 PHE A C 1
ATOM 7380 O O . PHE A 1 915 ? 17.369 2.864 1.398 1.00 36.88 915 PHE A O 1
ATOM 7387 N N . THR A 1 916 ? 19.149 4.210 1.249 1.00 33.72 916 THR A N 1
ATOM 7388 C CA . THR A 1 916 ? 20.128 3.153 1.084 1.00 33.72 916 THR A CA 1
ATOM 7389 C C . THR A 1 916 ? 20.368 2.627 2.500 1.00 33.72 916 THR A C 1
ATOM 7391 O O . THR A 1 916 ? 20.768 3.423 3.358 1.00 33.72 916 THR A O 1
ATOM 7394 N N . PRO A 1 917 ? 20.113 1.339 2.809 1.00 32.69 917 PRO A N 1
ATOM 7395 C CA . PRO A 1 917 ? 20.596 0.774 4.064 1.00 32.69 917 PRO A CA 1
ATOM 7396 C C . PRO A 1 917 ? 22.102 1.067 4.169 1.00 32.69 917 PRO A C 1
ATOM 7398 O O . PRO A 1 917 ? 22.743 1.295 3.135 1.00 32.69 917 PRO A O 1
ATOM 7401 N N . PRO A 1 918 ? 22.707 1.059 5.366 1.00 34.66 918 PRO A N 1
ATOM 7402 C CA . PRO A 1 918 ? 24.151 1.015 5.483 1.00 34.66 918 PRO A CA 1
ATOM 7403 C C . PRO A 1 918 ? 24.610 -0.305 4.853 1.00 34.66 918 PRO A C 1
ATOM 7405 O O . PRO A 1 918 ? 24.799 -1.316 5.520 1.00 34.66 918 PRO A O 1
ATOM 7408 N N . MET A 1 919 ? 24.776 -0.319 3.534 1.00 45.28 919 MET A N 1
ATOM 7409 C CA . MET A 1 919 ? 25.831 -1.111 2.954 1.00 45.28 919 MET A CA 1
ATOM 7410 C C . MET A 1 919 ? 27.105 -0.578 3.590 1.00 45.28 919 MET A C 1
ATOM 7412 O O . MET A 1 919 ? 27.314 0.634 3.650 1.00 45.28 919 MET A O 1
ATOM 7416 N N . ALA A 1 920 ? 27.978 -1.481 4.026 1.00 58.12 920 ALA A N 1
ATOM 7417 C CA . ALA A 1 920 ? 29.327 -1.124 4.460 1.00 58.12 920 ALA A CA 1
ATOM 7418 C C . ALA A 1 920 ? 30.089 -0.289 3.402 1.00 58.12 920 ALA A C 1
ATOM 7420 O O . ALA A 1 920 ? 31.107 0.333 3.721 1.00 58.12 920 ALA A O 1
ATOM 7421 N N . ASN A 1 921 ? 29.583 -0.283 2.159 1.00 75.94 921 ASN A N 1
ATOM 7422 C CA . ASN A 1 921 ? 29.941 0.621 1.085 1.00 75.94 921 ASN A CA 1
ATOM 7423 C C . ASN A 1 921 ? 28.683 1.064 0.271 1.00 75.94 921 ASN A C 1
ATOM 7425 O O . ASN A 1 921 ? 28.181 0.275 -0.537 1.00 75.94 921 ASN A O 1
ATOM 7429 N N . PRO A 1 922 ? 28.175 2.308 0.416 1.00 77.56 922 PRO A N 1
ATOM 7430 C CA . PRO A 1 922 ? 27.045 2.841 -0.364 1.00 77.56 922 PRO A CA 1
ATOM 7431 C C . PRO A 1 922 ? 27.290 2.850 -1.881 1.00 77.56 922 PRO A C 1
ATOM 7433 O O . PRO A 1 922 ? 26.338 2.830 -2.663 1.00 77.56 922 PRO A O 1
ATOM 7436 N N . GLN A 1 923 ? 28.552 2.815 -2.322 1.00 87.81 923 GLN A N 1
ATOM 7437 C CA . GLN A 1 923 ? 28.908 2.768 -3.739 1.00 87.81 923 GLN A CA 1
ATOM 7438 C C . GLN A 1 923 ? 28.521 1.455 -4.413 1.00 87.81 923 GLN A C 1
ATOM 7440 O O . GLN A 1 923 ? 28.418 1.437 -5.640 1.00 87.81 923 GLN A O 1
ATOM 7445 N N . LEU A 1 924 ? 28.261 0.384 -3.657 1.00 88.75 924 LEU A N 1
ATOM 7446 C CA . LEU A 1 924 ? 27.834 -0.895 -4.220 1.00 88.75 924 LEU A CA 1
ATOM 7447 C C . LEU A 1 924 ? 26.369 -0.896 -4.676 1.00 88.75 924 LEU A C 1
ATOM 7449 O O . LEU A 1 924 ? 26.005 -1.760 -5.458 1.00 88.75 924 LEU A O 1
ATOM 7453 N N . TYR A 1 925 ? 25.543 0.084 -4.293 1.00 83.62 925 TYR A N 1
ATOM 7454 C CA . TYR A 1 925 ? 24.122 0.130 -4.673 1.00 83.62 925 TYR A CA 1
ATOM 7455 C C . TYR A 1 925 ? 23.906 0.051 -6.204 1.00 83.62 925 TYR A C 1
ATOM 7457 O O . TYR A 1 925 ? 24.507 0.841 -6.922 1.00 83.62 925 TYR A O 1
ATOM 7465 N N . PRO A 1 926 ? 23.022 -0.785 -6.770 1.00 89.88 926 PRO A N 1
ATOM 7466 C CA . PRO A 1 926 ? 22.060 -1.679 -6.130 1.00 89.88 926 PRO A CA 1
ATOM 7467 C C . PRO A 1 926 ? 22.547 -3.136 -6.013 1.00 89.88 926 PRO A C 1
ATOM 7469 O O . PRO A 1 926 ? 21.727 -4.043 -5.902 1.00 89.88 926 PRO A O 1
ATOM 7472 N N . LEU A 1 927 ? 23.857 -3.389 -6.075 1.00 90.12 927 LEU A N 1
ATOM 7473 C CA . LEU A 1 927 ? 24.413 -4.731 -5.904 1.00 90.12 927 LEU A CA 1
ATOM 7474 C C . LEU A 1 927 ? 24.144 -5.234 -4.481 1.00 90.12 927 LEU A C 1
ATOM 7476 O O . LEU A 1 927 ? 24.383 -4.539 -3.492 1.00 90.12 927 LEU A O 1
ATOM 7480 N N . GLU A 1 928 ? 23.679 -6.473 -4.396 1.00 90.62 928 GLU A N 1
ATOM 7481 C CA . GLU A 1 928 ? 23.667 -7.257 -3.169 1.00 90.62 928 GLU A CA 1
ATOM 7482 C C . GLU A 1 928 ? 25.092 -7.759 -2.884 1.00 90.62 928 GLU A C 1
ATOM 7484 O O . GLU A 1 928 ? 25.910 -7.888 -3.792 1.00 90.62 928 GLU A O 1
ATOM 7489 N N . VAL A 1 929 ? 25.404 -8.075 -1.627 1.00 86.81 929 VAL A N 1
ATOM 7490 C CA . VAL A 1 929 ? 26.689 -8.681 -1.249 1.00 86.81 929 VAL A CA 1
ATOM 7491 C C . VAL A 1 929 ? 26.419 -10.054 -0.661 1.00 86.81 929 VAL A C 1
ATOM 7493 O O . VAL A 1 929 ? 25.620 -10.195 0.266 1.00 86.81 929 VAL A O 1
ATOM 7496 N N . ASN A 1 930 ? 27.074 -11.081 -1.197 1.00 82.94 930 ASN A N 1
ATOM 7497 C CA . ASN A 1 930 ? 26.948 -12.433 -0.678 1.00 82.94 930 ASN A CA 1
ATOM 7498 C C . ASN A 1 930 ? 27.564 -12.487 0.733 1.00 82.94 930 ASN A C 1
ATOM 7500 O O . ASN A 1 930 ? 28.764 -12.257 0.875 1.00 82.94 930 ASN A O 1
ATOM 7504 N N . PRO A 1 931 ? 26.795 -12.820 1.785 1.00 74.25 931 PRO A N 1
ATOM 7505 C CA . PRO A 1 931 ? 27.281 -12.741 3.162 1.00 74.25 931 PRO A CA 1
ATOM 7506 C C . PRO A 1 931 ? 28.363 -13.780 3.485 1.00 74.25 931 PRO A C 1
ATOM 7508 O O . PRO A 1 931 ? 29.108 -13.600 4.444 1.00 74.25 931 PRO A O 1
ATOM 7511 N N . LYS A 1 932 ? 28.462 -14.869 2.709 1.00 76.62 932 LYS A N 1
ATOM 7512 C CA . LYS A 1 932 ? 29.486 -15.906 2.907 1.00 76.62 932 LYS A CA 1
ATOM 7513 C C . LYS A 1 932 ? 30.797 -15.563 2.208 1.00 76.62 932 LYS A C 1
ATOM 7515 O O . LYS A 1 932 ? 31.859 -15.829 2.759 1.00 76.62 932 LYS A O 1
ATOM 7520 N N . THR A 1 933 ? 30.727 -15.024 0.991 1.00 80.19 933 THR A N 1
ATOM 7521 C CA . THR A 1 933 ? 31.915 -14.801 0.146 1.00 80.19 933 THR A CA 1
ATOM 7522 C C . THR A 1 933 ? 32.363 -13.342 0.102 1.00 80.19 933 THR A C 1
ATOM 7524 O O . THR A 1 933 ? 33.482 -13.068 -0.318 1.00 80.19 933 THR A O 1
ATOM 7527 N N . GLY A 1 934 ? 31.506 -12.403 0.513 1.00 83.25 934 GLY A N 1
ATOM 7528 C CA . GLY A 1 934 ? 31.708 -10.965 0.327 1.00 83.25 934 GLY A CA 1
ATOM 7529 C C . GLY A 1 934 ? 31.593 -10.513 -1.132 1.00 83.25 934 GLY A C 1
ATOM 7530 O O . GLY A 1 934 ? 31.866 -9.355 -1.434 1.00 83.25 934 GLY A O 1
ATOM 7531 N N . GLU A 1 935 ? 31.216 -11.408 -2.048 1.00 90.75 935 GLU A N 1
ATOM 7532 C CA . GLU A 1 935 ? 31.150 -11.112 -3.477 1.00 90.75 935 GLU A CA 1
ATOM 7533 C C . GLU A 1 935 ? 29.906 -10.266 -3.795 1.00 90.75 935 GLU A C 1
ATOM 7535 O O . GLU A 1 935 ? 28.794 -10.660 -3.421 1.00 90.75 935 GLU A O 1
ATOM 7540 N N . PRO A 1 936 ? 30.057 -9.122 -4.484 1.00 94.00 936 PRO A N 1
ATOM 7541 C CA . PRO A 1 936 ? 28.920 -8.339 -4.935 1.00 94.00 936 PRO A CA 1
ATOM 7542 C C . PRO A 1 936 ? 28.218 -9.050 -6.095 1.00 94.00 936 PRO A C 1
ATOM 7544 O O . PRO A 1 936 ? 28.869 -9.609 -6.971 1.00 94.00 936 PRO A O 1
ATOM 7547 N N . PHE A 1 937 ? 26.893 -9.014 -6.135 1.00 95.94 937 PHE A N 1
ATOM 7548 C CA . PHE A 1 937 ? 26.100 -9.598 -7.210 1.00 95.94 937 PHE A CA 1
ATOM 7549 C C . PHE A 1 937 ? 24.826 -8.787 -7.461 1.00 95.94 937 PHE A C 1
ATOM 7551 O O . PHE A 1 937 ? 24.389 -8.006 -6.621 1.00 95.94 937 PHE A O 1
ATOM 7558 N N . LEU A 1 938 ? 24.203 -8.981 -8.621 1.00 96.25 938 LEU A N 1
ATOM 7559 C CA . LEU A 1 938 ? 22.920 -8.367 -8.961 1.00 96.25 938 LEU A CA 1
ATOM 7560 C C . LEU A 1 938 ? 21.890 -9.445 -9.285 1.00 96.25 938 LEU A C 1
ATOM 7562 O O . LEU A 1 938 ? 22.103 -10.264 -10.175 1.00 96.25 938 LEU A O 1
ATOM 7566 N N . ARG A 1 939 ? 20.764 -9.462 -8.578 1.00 95.44 939 ARG A N 1
ATOM 7567 C CA . ARG A 1 939 ? 19.703 -10.447 -8.808 1.00 95.44 939 ARG A CA 1
ATOM 7568 C C . ARG A 1 939 ? 18.774 -10.013 -9.928 1.00 95.44 939 ARG A C 1
ATOM 7570 O O . ARG A 1 939 ? 18.385 -8.848 -10.000 1.00 95.44 939 ARG A O 1
ATOM 7577 N N . LEU A 1 940 ? 18.377 -10.959 -10.778 1.00 95.19 940 LEU A N 1
ATOM 7578 C CA . LEU A 1 940 ? 17.455 -10.645 -11.862 1.00 95.19 940 LEU A CA 1
ATOM 7579 C C . LEU A 1 940 ? 16.061 -10.277 -11.339 1.00 95.19 940 LEU A C 1
ATOM 7581 O O . LEU A 1 940 ? 15.577 -10.790 -10.321 1.00 95.19 940 LEU A O 1
ATOM 7585 N N . ARG A 1 941 ? 15.399 -9.366 -12.059 1.00 87.75 941 ARG A N 1
ATOM 7586 C CA . ARG A 1 941 ? 14.097 -8.812 -11.669 1.00 87.75 941 ARG A CA 1
ATOM 7587 C C . ARG A 1 941 ? 13.002 -9.872 -11.666 1.00 87.75 941 ARG A C 1
ATOM 7589 O O . ARG A 1 941 ? 12.267 -9.945 -10.680 1.00 87.75 941 ARG A O 1
ATOM 7596 N N . ASN A 1 942 ? 12.935 -10.707 -12.700 1.00 89.50 942 ASN A N 1
ATOM 7597 C CA . ASN A 1 942 ? 11.877 -11.705 -12.877 1.00 89.50 942 ASN A CA 1
ATOM 7598 C C . ASN A 1 942 ? 12.339 -13.140 -12.563 1.00 89.50 942 ASN A C 1
ATOM 7600 O O . ASN A 1 942 ? 11.515 -13.976 -12.204 1.00 89.50 942 ASN A O 1
ATOM 7604 N N . HIS A 1 943 ? 13.646 -13.421 -12.611 1.00 94.81 943 HIS A N 1
ATOM 7605 C CA . HIS A 1 943 ? 14.221 -14.732 -12.281 1.00 94.81 943 HIS A CA 1
ATOM 7606 C C . HIS A 1 943 ? 15.023 -14.681 -10.974 1.00 94.81 943 HIS A C 1
ATOM 7608 O O . HIS A 1 943 ? 16.242 -14.541 -10.980 1.00 94.81 943 HIS A O 1
ATOM 7614 N N . LYS A 1 944 ? 14.346 -14.805 -9.825 1.00 90.94 944 LYS A N 1
ATOM 7615 C CA . LYS A 1 944 ? 14.969 -14.587 -8.501 1.00 90.94 944 LYS A CA 1
ATOM 7616 C C . LYS A 1 944 ? 16.092 -15.567 -8.144 1.00 90.94 944 LYS A C 1
ATOM 7618 O O . LYS A 1 944 ? 16.952 -15.221 -7.333 1.00 90.94 944 LYS A O 1
ATOM 7623 N N . ASN A 1 945 ? 16.100 -16.756 -8.744 1.00 95.25 945 ASN A N 1
ATOM 7624 C CA . ASN A 1 945 ? 17.165 -17.746 -8.590 1.00 95.25 945 ASN A CA 1
ATOM 7625 C C . ASN A 1 945 ? 18.369 -17.494 -9.518 1.00 95.25 945 ASN A C 1
ATOM 7627 O O . ASN A 1 945 ? 19.331 -18.250 -9.467 1.00 95.25 945 ASN A O 1
ATOM 7631 N N . ILE A 1 946 ? 18.335 -16.456 -10.359 1.00 97.88 946 ILE A N 1
ATOM 7632 C CA . ILE A 1 946 ? 19.430 -16.088 -11.256 1.00 97.88 946 ILE A CA 1
ATOM 7633 C C . ILE A 1 946 ? 20.076 -14.787 -10.770 1.00 97.88 946 ILE A C 1
ATOM 7635 O O . ILE A 1 946 ? 19.392 -13.801 -10.475 1.00 97.88 946 ILE A O 1
ATOM 7639 N N . ILE A 1 947 ? 21.404 -14.786 -10.699 1.00 97.75 947 ILE A N 1
ATOM 7640 C CA . ILE A 1 947 ? 22.222 -13.644 -10.279 1.00 97.75 947 ILE A CA 1
ATOM 7641 C C . ILE A 1 947 ? 23.297 -13.333 -11.324 1.00 97.75 947 ILE A C 1
ATOM 7643 O O . ILE A 1 947 ? 23.701 -14.197 -12.097 1.00 97.75 947 ILE A O 1
ATOM 7647 N N . LEU A 1 948 ? 23.767 -12.093 -11.338 1.00 98.38 948 LEU A N 1
ATOM 7648 C CA . LEU A 1 948 ? 24.903 -11.613 -12.113 1.00 98.38 948 LEU A CA 1
ATOM 7649 C C . LEU A 1 948 ? 26.073 -11.386 -11.160 1.00 98.38 948 LEU A C 1
ATOM 7651 O O . LEU A 1 948 ? 25.926 -10.635 -10.197 1.00 98.38 948 LEU A O 1
ATOM 7655 N N . THR A 1 949 ? 27.222 -11.997 -11.425 1.00 97.69 949 THR A N 1
ATOM 7656 C CA . THR A 1 949 ? 28.422 -11.893 -10.581 1.00 97.69 949 THR A CA 1
ATOM 7657 C C . THR A 1 949 ? 29.614 -11.337 -11.363 1.00 97.69 949 THR A C 1
ATOM 7659 O O . THR A 1 949 ? 29.585 -11.287 -12.604 1.00 97.69 949 THR A O 1
ATOM 7662 N N . PRO A 1 950 ? 30.698 -10.952 -10.668 1.00 97.38 950 PRO A N 1
ATOM 7663 C CA . PRO A 1 950 ? 32.008 -10.805 -11.276 1.00 97.38 950 PRO A CA 1
ATOM 7664 C C . PRO A 1 950 ? 32.453 -12.121 -11.946 1.00 97.38 950 PRO A C 1
ATOM 7666 O O . PRO A 1 950 ? 32.012 -13.209 -11.548 1.00 97.38 950 PRO A O 1
ATOM 7669 N N . PRO A 1 951 ? 33.317 -12.052 -12.971 1.00 96.31 951 PRO A N 1
ATOM 7670 C CA . PRO A 1 951 ? 33.905 -13.232 -13.594 1.00 96.31 951 PRO A CA 1
ATOM 7671 C C . PRO A 1 951 ? 34.925 -13.903 -12.662 1.00 96.31 951 PRO A C 1
ATOM 7673 O O . PRO A 1 951 ? 35.712 -13.222 -11.988 1.00 96.31 951 PRO A O 1
ATOM 7676 N N . ARG A 1 952 ? 34.947 -15.242 -12.655 1.00 95.12 952 ARG A N 1
ATOM 7677 C CA . ARG A 1 952 ? 35.852 -16.045 -11.824 1.00 95.12 952 ARG A CA 1
ATOM 7678 C C . ARG A 1 952 ? 36.822 -16.840 -12.705 1.00 95.12 952 ARG A C 1
ATOM 7680 O O . ARG A 1 952 ? 36.500 -17.222 -13.827 1.00 95.12 952 ARG A O 1
ATOM 7687 N N . MET A 1 953 ? 38.047 -17.068 -12.231 1.00 95.62 953 MET A N 1
ATOM 7688 C CA . MET A 1 953 ? 39.073 -17.735 -13.054 1.00 95.62 953 MET A CA 1
ATOM 7689 C C . MET A 1 953 ? 38.747 -19.216 -13.285 1.00 95.62 953 MET A C 1
ATOM 7691 O O . MET A 1 953 ? 39.070 -19.772 -14.332 1.00 95.62 953 MET A O 1
ATOM 7695 N N . GLU A 1 954 ? 38.061 -19.839 -12.330 1.00 95.69 954 GLU A N 1
ATOM 7696 C CA . GLU A 1 954 ? 37.572 -21.214 -12.389 1.00 95.69 954 GLU A CA 1
ATOM 7697 C C . GLU A 1 954 ? 36.486 -21.449 -13.453 1.00 95.69 954 GLU A C 1
ATOM 7699 O O . GLU A 1 954 ? 36.203 -22.601 -13.776 1.00 95.69 954 GLU A O 1
ATOM 7704 N N . ASP A 1 955 ? 35.922 -20.394 -14.054 1.00 96.06 955 ASP A N 1
ATOM 7705 C CA . ASP A 1 955 ? 34.917 -20.519 -15.118 1.00 96.06 955 ASP A CA 1
ATOM 7706 C C . ASP A 1 955 ? 35.528 -20.972 -16.462 1.00 96.06 955 ASP A C 1
ATOM 7708 O O . ASP A 1 955 ? 34.797 -21.358 -17.379 1.00 96.06 955 ASP A O 1
ATOM 7712 N N . ALA A 1 956 ? 36.863 -20.959 -16.600 1.00 96.69 956 ALA A N 1
ATOM 7713 C CA . ALA A 1 956 ? 37.558 -21.218 -17.865 1.00 96.69 956 ALA A CA 1
ATOM 7714 C C . ALA A 1 956 ? 37.159 -22.547 -18.544 1.00 96.69 956 ALA A C 1
ATOM 7716 O O . ALA A 1 956 ? 36.830 -22.517 -19.734 1.00 96.69 956 ALA A O 1
ATOM 7717 N N . PRO A 1 957 ? 37.102 -23.704 -17.847 1.00 96.12 957 PRO A N 1
ATOM 7718 C CA . PRO A 1 957 ? 36.718 -24.968 -18.478 1.00 96.12 957 PRO A CA 1
ATOM 7719 C C . PRO A 1 957 ? 35.269 -24.968 -18.983 1.00 96.12 957 PRO A C 1
ATOM 7721 O O . PRO A 1 957 ? 34.980 -25.504 -20.055 1.00 96.12 957 PRO A O 1
ATOM 7724 N N . VAL A 1 958 ? 34.355 -24.335 -18.241 1.00 95.81 958 VAL A N 1
ATOM 7725 C CA . VAL A 1 958 ? 32.939 -24.233 -18.625 1.00 95.81 958 VAL A CA 1
ATOM 7726 C C . VAL A 1 958 ? 32.784 -23.309 -19.835 1.00 95.81 958 VAL A C 1
ATOM 7728 O O . VAL A 1 958 ? 32.055 -23.633 -20.774 1.00 95.81 958 VAL A O 1
ATOM 7731 N N . LEU A 1 959 ? 33.538 -22.206 -19.872 1.00 95.12 959 LEU A N 1
ATOM 7732 C CA . LEU A 1 959 ? 33.562 -21.280 -21.002 1.00 95.12 959 LEU A CA 1
ATOM 7733 C C . LEU A 1 959 ? 34.042 -21.963 -22.294 1.00 95.12 959 LEU A C 1
ATOM 7735 O O . LEU A 1 959 ? 33.432 -21.768 -23.346 1.00 95.12 959 LEU A O 1
ATOM 7739 N N . VAL A 1 960 ? 35.069 -22.821 -22.219 1.00 96.81 960 VAL A N 1
ATOM 7740 C CA . VAL A 1 960 ? 35.516 -23.653 -23.355 1.00 96.81 960 VAL A CA 1
ATOM 7741 C C . VAL A 1 960 ? 34.393 -24.558 -23.856 1.00 96.81 960 VAL A C 1
ATOM 7743 O O . VAL A 1 960 ? 34.197 -24.676 -25.067 1.00 96.81 960 VAL A O 1
ATOM 7746 N N . SER A 1 961 ? 33.631 -25.173 -22.948 1.00 94.88 961 SER A N 1
ATOM 7747 C CA . SER A 1 961 ? 32.494 -26.016 -23.327 1.00 94.88 961 SER A CA 1
ATOM 7748 C C . SER A 1 961 ? 31.405 -25.214 -24.044 1.00 94.88 961 SER A C 1
ATOM 7750 O O . SER A 1 961 ? 30.918 -25.644 -25.088 1.00 94.88 961 SER A O 1
ATOM 7752 N N . PHE A 1 962 ? 31.024 -24.045 -23.520 1.00 95.62 962 PHE A N 1
ATOM 7753 C CA . PHE A 1 962 ? 29.974 -23.216 -24.120 1.00 95.62 962 PHE A CA 1
ATOM 7754 C C . PHE A 1 962 ? 30.391 -22.609 -25.462 1.00 95.62 962 PHE A C 1
ATOM 7756 O O . PHE A 1 962 ? 29.618 -22.657 -26.417 1.00 95.62 962 PHE A O 1
ATOM 7763 N N . LEU A 1 963 ? 31.615 -22.089 -25.576 1.00 94.44 963 LEU A N 1
ATOM 7764 C CA . LEU A 1 963 ? 32.088 -21.421 -26.794 1.00 94.44 963 LEU A CA 1
ATOM 7765 C C . LEU A 1 963 ? 32.513 -22.381 -27.914 1.00 94.44 963 LEU A C 1
ATOM 7767 O O . LEU A 1 963 ? 32.796 -21.931 -29.023 1.00 94.44 963 LEU A O 1
ATOM 7771 N N . ASN A 1 964 ? 32.492 -23.694 -27.670 1.00 94.44 964 ASN A N 1
ATOM 7772 C CA . ASN A 1 964 ? 32.563 -24.710 -28.723 1.00 94.44 964 ASN A CA 1
ATOM 7773 C C . ASN A 1 964 ? 31.201 -25.342 -29.056 1.00 94.44 964 ASN A C 1
ATOM 7775 O O . ASN A 1 964 ? 31.112 -26.080 -30.038 1.00 94.44 964 ASN A O 1
ATOM 7779 N N . ASP A 1 965 ? 30.135 -25.054 -28.300 1.00 94.25 965 ASP A N 1
ATOM 7780 C CA . ASP A 1 965 ? 28.793 -25.550 -28.618 1.00 94.25 965 ASP A CA 1
ATOM 7781 C C . ASP A 1 965 ? 28.264 -24.849 -29.882 1.00 94.25 965 ASP A C 1
ATOM 7783 O O . ASP A 1 965 ? 28.179 -23.615 -29.893 1.00 94.25 965 ASP A O 1
ATOM 7787 N N . PRO A 1 966 ? 27.882 -25.579 -30.949 1.00 90.38 966 PRO A N 1
ATOM 7788 C CA . PRO A 1 966 ? 27.391 -24.980 -32.193 1.00 90.38 966 PRO A CA 1
ATOM 7789 C C . PRO A 1 966 ? 26.202 -24.032 -32.002 1.00 90.38 966 PRO A C 1
ATOM 7791 O O . PRO A 1 966 ? 26.071 -23.057 -32.735 1.00 90.38 966 PRO A O 1
ATOM 7794 N N . ARG A 1 967 ? 25.357 -24.269 -30.988 1.00 92.31 967 ARG A N 1
ATOM 7795 C CA . ARG A 1 967 ? 24.177 -23.436 -30.694 1.00 92.31 967 ARG A CA 1
ATOM 7796 C C . ARG A 1 967 ? 24.543 -22.054 -30.156 1.00 92.31 967 ARG A C 1
ATOM 7798 O O . ARG A 1 967 ? 23.715 -21.150 -30.225 1.00 92.31 967 ARG A O 1
ATOM 7805 N N . ILE A 1 968 ? 25.749 -21.900 -29.608 1.00 92.31 968 ILE A N 1
ATOM 7806 C CA . ILE A 1 968 ? 26.285 -20.621 -29.132 1.00 92.31 968 ILE A CA 1
ATOM 7807 C C . ILE A 1 968 ? 27.264 -20.072 -30.155 1.00 92.31 968 ILE A C 1
ATOM 7809 O O . ILE A 1 968 ? 27.091 -18.964 -30.652 1.00 92.31 968 ILE A O 1
ATOM 7813 N N . CYS A 1 969 ? 28.301 -20.839 -30.486 1.00 89.25 969 CYS A N 1
ATOM 7814 C CA . CYS A 1 969 ? 29.430 -20.290 -31.209 1.00 89.25 969 CYS A CA 1
ATOM 7815 C C . CYS A 1 969 ? 29.046 -19.834 -32.620 1.00 89.25 969 CYS A C 1
ATOM 7817 O O . CYS A 1 969 ? 29.675 -18.914 -33.129 1.00 89.25 969 CYS A O 1
ATOM 7819 N N . ASP A 1 970 ? 28.065 -20.448 -33.289 1.00 88.00 970 ASP A N 1
ATOM 7820 C CA . ASP A 1 970 ? 27.629 -20.004 -34.627 1.00 88.00 970 ASP A CA 1
ATOM 7821 C C . ASP A 1 970 ? 26.872 -18.672 -34.611 1.00 88.00 970 ASP A C 1
ATOM 7823 O O . ASP A 1 970 ? 26.745 -18.024 -35.652 1.00 88.00 970 ASP A O 1
ATOM 7827 N N . CYS A 1 971 ? 26.422 -18.244 -33.432 1.00 88.38 971 CYS A N 1
ATOM 7828 C CA . CYS A 1 971 ? 25.776 -16.960 -33.194 1.00 88.38 971 CYS A CA 1
ATOM 7829 C C . CYS A 1 971 ? 26.766 -15.852 -32.791 1.00 88.38 971 CYS A C 1
ATOM 7831 O O . CYS A 1 971 ? 26.340 -14.707 -32.644 1.00 88.38 971 CYS A O 1
ATOM 7833 N N . LEU A 1 972 ? 28.059 -16.166 -32.624 1.00 88.69 972 LEU A N 1
ATOM 7834 C CA . LEU A 1 972 ? 29.098 -15.237 -32.173 1.00 88.69 972 LEU A CA 1
ATOM 7835 C C . LEU A 1 972 ? 30.140 -14.988 -33.274 1.00 88.69 972 LEU A C 1
ATOM 7837 O O . LEU A 1 972 ? 30.554 -15.913 -33.973 1.00 88.69 972 LEU A O 1
ATOM 7841 N N . SER A 1 973 ? 30.585 -13.738 -33.416 1.00 83.00 973 SER A N 1
ATOM 7842 C CA . SER A 1 973 ? 31.645 -13.348 -34.359 1.00 83.00 973 SER A CA 1
ATOM 7843 C C . SER A 1 973 ? 33.040 -13.285 -33.728 1.00 83.00 973 SER A C 1
ATOM 7845 O O . SER A 1 973 ? 34.025 -13.501 -34.424 1.00 83.00 973 SER A O 1
ATOM 7847 N N . GLY A 1 974 ? 33.122 -12.969 -32.431 1.00 82.00 974 GLY A N 1
ATOM 7848 C CA . GLY A 1 974 ? 34.375 -12.620 -31.751 1.00 82.00 974 GLY A CA 1
ATOM 7849 C C . GLY A 1 974 ? 35.273 -13.796 -31.335 1.00 82.00 974 GLY A C 1
ATOM 7850 O O . GLY A 1 974 ? 36.471 -13.745 -31.606 1.00 82.00 974 GLY A O 1
ATOM 7851 N N . PRO A 1 975 ? 34.754 -14.842 -30.659 1.00 88.94 975 PRO A N 1
ATOM 7852 C CA . PRO A 1 975 ? 35.593 -15.919 -30.134 1.00 88.94 975 PRO A CA 1
ATOM 7853 C C . PRO A 1 975 ? 36.298 -16.738 -31.236 1.00 88.94 975 PRO A C 1
ATOM 7855 O O . PRO A 1 975 ? 35.643 -17.130 -32.207 1.00 88.94 975 PRO A O 1
ATOM 7858 N N . PRO A 1 976 ? 37.596 -17.074 -31.080 1.00 86.75 976 PRO A N 1
ATOM 7859 C CA . PRO A 1 976 ? 38.288 -17.995 -31.980 1.00 86.75 976 PRO A CA 1
ATOM 7860 C C . PRO A 1 976 ? 37.635 -19.381 -32.011 1.00 86.75 976 PRO A C 1
ATOM 7862 O O . PRO A 1 976 ? 37.091 -19.845 -31.010 1.00 86.75 976 PRO A O 1
ATOM 7865 N N . TYR A 1 977 ? 37.734 -20.075 -33.145 1.00 85.50 977 TYR A N 1
ATOM 7866 C CA . TYR A 1 977 ? 37.212 -21.433 -33.293 1.00 85.50 977 TYR A CA 1
ATOM 7867 C C . TYR A 1 977 ? 38.276 -22.377 -33.881 1.00 85.50 977 TYR A C 1
ATOM 7869 O O . TYR A 1 977 ? 38.803 -22.072 -34.953 1.00 85.50 977 TYR A O 1
ATOM 7877 N N . PRO A 1 978 ? 38.569 -23.528 -33.240 1.00 90.94 978 PRO A N 1
ATOM 7878 C CA . PRO A 1 978 ? 38.036 -23.982 -31.949 1.00 90.94 978 PRO A CA 1
ATOM 7879 C C . PRO A 1 978 ? 38.496 -23.100 -30.774 1.00 90.94 978 PRO A C 1
ATOM 7881 O O . PRO A 1 978 ? 39.593 -22.536 -30.790 1.00 90.94 978 PRO A O 1
ATOM 7884 N N . TYR A 1 979 ? 37.652 -22.978 -29.749 1.00 94.81 979 TYR A N 1
ATOM 7885 C CA . TYR A 1 979 ? 37.965 -22.197 -28.552 1.00 94.81 979 TYR A CA 1
ATOM 7886 C C . TYR A 1 979 ? 38.776 -23.059 -27.575 1.00 94.81 979 TYR A C 1
ATOM 7888 O O . TYR A 1 979 ? 38.345 -24.154 -27.217 1.00 94.81 979 TYR A O 1
ATOM 7896 N N . THR A 1 980 ? 39.961 -22.608 -27.166 1.00 96.75 980 THR A N 1
ATOM 7897 C CA . THR A 1 980 ? 40.884 -23.373 -26.313 1.00 96.75 980 THR A CA 1
ATOM 7898 C C . THR A 1 980 ? 40.873 -22.844 -24.880 1.00 96.75 980 THR A C 1
ATOM 7900 O O . THR A 1 980 ? 40.358 -21.758 -24.609 1.00 96.75 980 THR A O 1
ATOM 7903 N N . LEU A 1 981 ? 41.467 -23.598 -23.949 1.00 96.94 981 LEU A N 1
ATOM 7904 C CA . LEU A 1 981 ? 41.637 -23.142 -22.567 1.00 96.94 981 LEU A CA 1
ATOM 7905 C C . LEU A 1 981 ? 42.495 -21.871 -22.490 1.00 96.94 981 LEU A C 1
ATOM 7907 O O . LEU A 1 981 ? 42.136 -20.949 -21.770 1.00 96.94 981 LEU A O 1
ATOM 7911 N N . GLU A 1 982 ? 43.549 -21.773 -23.304 1.00 95.31 982 GLU A N 1
ATOM 7912 C CA . GLU A 1 982 ? 44.391 -20.573 -23.398 1.00 95.31 982 GLU A CA 1
ATOM 7913 C C . GLU A 1 982 ? 43.578 -19.338 -23.823 1.00 95.31 982 GLU A C 1
ATOM 7915 O O . GLU A 1 982 ? 43.749 -18.256 -23.258 1.00 95.31 982 GLU A O 1
ATOM 7920 N N . HIS A 1 983 ? 42.636 -19.491 -24.768 1.00 96.56 983 HIS A N 1
ATOM 7921 C CA . HIS A 1 983 ? 41.716 -18.411 -25.142 1.00 96.56 983 HIS A CA 1
ATOM 7922 C C . HIS A 1 983 ? 40.789 -18.028 -23.979 1.00 96.56 983 HIS A C 1
ATOM 7924 O O . HIS A 1 983 ? 40.570 -16.841 -23.733 1.00 96.56 983 HIS A O 1
ATOM 7930 N N . ALA A 1 984 ? 40.260 -19.016 -23.247 1.00 96.00 984 ALA A N 1
ATOM 7931 C CA . ALA A 1 984 ? 39.399 -18.785 -22.090 1.00 96.00 984 ALA A CA 1
ATOM 7932 C C . ALA A 1 984 ? 40.128 -18.036 -20.968 1.00 96.00 984 ALA A C 1
ATOM 7934 O O . ALA A 1 984 ? 39.613 -17.041 -20.467 1.00 96.00 984 ALA A O 1
ATOM 7935 N N . GLU A 1 985 ? 41.336 -18.473 -20.615 1.00 96.25 985 GLU A N 1
ATOM 7936 C CA . GLU A 1 985 ? 42.172 -17.849 -19.588 1.00 96.25 985 GLU A CA 1
ATOM 7937 C C . GLU A 1 985 ? 42.575 -16.423 -19.973 1.00 96.25 985 GLU A C 1
ATOM 7939 O O . GLU A 1 985 ? 42.498 -15.513 -19.143 1.00 96.25 985 GLU A O 1
ATOM 7944 N N . PHE A 1 986 ? 42.952 -16.204 -21.238 1.00 95.38 986 PHE A N 1
ATOM 7945 C CA . PHE A 1 986 ? 43.256 -14.872 -21.759 1.00 95.38 986 PHE A CA 1
ATOM 7946 C C . PHE A 1 986 ? 42.047 -13.933 -21.651 1.00 95.38 986 PHE A C 1
ATOM 7948 O O . PHE A 1 986 ? 42.171 -12.820 -21.132 1.00 95.38 986 PHE A O 1
ATOM 7955 N N . TRP A 1 987 ? 40.874 -14.390 -22.100 1.00 94.12 987 TRP A N 1
ATOM 7956 C CA . TRP A 1 987 ? 39.635 -13.616 -22.046 1.00 94.12 987 TRP A CA 1
ATOM 7957 C C . TRP A 1 987 ? 39.219 -13.299 -20.608 1.00 94.12 987 TRP A C 1
ATOM 7959 O O . TRP A 1 987 ? 38.984 -12.136 -20.282 1.00 94.12 987 TRP A O 1
ATOM 7969 N N . LEU A 1 988 ? 39.196 -14.309 -19.732 1.00 96.19 988 LEU A N 1
ATOM 7970 C CA . LEU A 1 988 ? 38.844 -14.160 -18.318 1.00 96.19 988 LEU A CA 1
ATOM 7971 C C . LEU A 1 988 ? 39.755 -13.164 -17.611 1.00 96.19 988 LEU A C 1
ATOM 7973 O O . LEU A 1 988 ? 39.266 -12.281 -16.910 1.00 96.19 988 LEU A O 1
ATOM 7977 N N . LYS A 1 989 ? 41.069 -13.249 -17.843 1.00 95.62 989 LYS A N 1
ATOM 7978 C CA . LYS A 1 989 ? 42.037 -12.310 -17.268 1.00 95.62 989 LYS A CA 1
ATOM 7979 C C . LYS A 1 989 ? 41.749 -10.868 -17.684 1.00 95.62 989 LYS A C 1
ATOM 7981 O O . LYS A 1 989 ? 41.852 -9.964 -16.856 1.00 95.62 989 LYS A O 1
ATOM 7986 N N . MET A 1 990 ? 41.374 -10.655 -18.945 1.00 93.88 990 MET A N 1
ATOM 7987 C CA . MET A 1 990 ? 41.015 -9.335 -19.458 1.00 93.88 990 MET A CA 1
ATOM 7988 C C . MET A 1 990 ? 39.740 -8.809 -18.789 1.00 93.88 990 MET A C 1
ATOM 7990 O O . MET A 1 990 ? 39.780 -7.766 -18.137 1.00 93.88 990 MET A O 1
ATOM 7994 N N . ILE A 1 991 ? 38.626 -9.539 -18.881 1.00 94.50 991 ILE A N 1
ATOM 7995 C CA . ILE A 1 991 ? 37.333 -9.052 -18.372 1.00 94.50 991 ILE A CA 1
ATOM 7996 C C . ILE A 1 991 ? 37.308 -8.941 -16.845 1.00 94.50 991 ILE A C 1
ATOM 7998 O O . ILE A 1 991 ? 36.674 -8.037 -16.301 1.00 94.50 991 ILE A O 1
ATOM 8002 N N . LYS A 1 992 ? 38.042 -9.813 -16.144 1.00 95.19 992 LYS A N 1
ATOM 8003 C CA . LYS A 1 992 ? 38.202 -9.732 -14.696 1.00 95.19 992 LYS A CA 1
ATOM 8004 C C . LYS A 1 992 ? 38.958 -8.476 -14.295 1.00 95.19 992 LYS A C 1
ATOM 8006 O O . LYS A 1 992 ? 38.579 -7.846 -13.318 1.00 95.19 992 LYS A O 1
ATOM 8011 N N . SER A 1 993 ? 39.960 -8.057 -15.068 1.00 95.75 993 SER A N 1
ATOM 8012 C CA . SER A 1 993 ? 40.673 -6.812 -14.775 1.00 95.75 993 SER A CA 1
ATOM 8013 C C . SER A 1 993 ? 39.769 -5.572 -14.850 1.00 95.75 993 SER A C 1
ATOM 8015 O O . SER A 1 993 ? 39.912 -4.679 -14.017 1.00 95.75 993 SER A O 1
ATOM 8017 N N . PHE A 1 994 ? 38.799 -5.540 -15.773 1.00 93.62 994 PHE A N 1
ATOM 8018 C CA . PHE A 1 994 ? 37.810 -4.458 -15.860 1.00 93.62 994 PHE A CA 1
ATOM 8019 C C . PHE A 1 994 ? 36.847 -4.484 -14.670 1.00 93.62 994 PHE A C 1
ATOM 8021 O O . PHE A 1 994 ? 36.679 -3.476 -13.985 1.00 93.62 994 PHE A O 1
ATOM 8028 N N . SER A 1 995 ? 36.304 -5.664 -14.363 1.00 95.62 995 SER A N 1
ATOM 8029 C CA . SER A 1 995 ? 35.423 -5.888 -13.214 1.00 95.62 995 SER A CA 1
ATOM 8030 C C . SER A 1 995 ? 36.088 -5.496 -11.887 1.00 95.62 995 SER A C 1
ATOM 8032 O O . SER A 1 995 ? 35.528 -4.723 -11.110 1.00 95.62 995 SER A O 1
ATOM 8034 N N . ASP A 1 996 ? 37.307 -5.984 -11.641 1.00 95.75 996 ASP A N 1
ATOM 8035 C CA . ASP A 1 996 ? 38.091 -5.693 -10.437 1.00 95.75 996 ASP A CA 1
ATOM 8036 C C . ASP A 1 996 ? 38.513 -4.212 -10.385 1.00 95.75 996 ASP A C 1
ATOM 8038 O O . ASP A 1 996 ? 38.676 -3.643 -9.304 1.00 95.75 996 ASP A O 1
ATOM 8042 N N . GLY A 1 997 ? 38.702 -3.575 -11.545 1.00 95.62 997 GLY A N 1
ATOM 8043 C CA . GLY A 1 997 ? 38.963 -2.142 -11.666 1.00 95.62 997 GLY A CA 1
ATOM 8044 C C . GLY A 1 997 ? 37.794 -1.301 -11.158 1.00 95.62 997 GLY A C 1
ATOM 8045 O O . GLY A 1 997 ? 37.996 -0.442 -10.301 1.00 95.62 997 GLY A O 1
ATOM 8046 N N . VAL A 1 998 ? 36.571 -1.603 -11.609 1.00 95.44 998 VAL A N 1
ATOM 8047 C CA . VAL A 1 998 ? 35.358 -0.915 -11.140 1.00 95.44 998 VAL A CA 1
ATOM 8048 C C . VAL A 1 998 ? 35.128 -1.161 -9.655 1.00 95.44 998 VAL A C 1
ATOM 8050 O O . VAL A 1 998 ? 34.874 -0.217 -8.919 1.00 95.44 998 VAL A O 1
ATOM 8053 N N . LEU A 1 999 ? 35.260 -2.401 -9.177 1.00 95.00 999 LEU A N 1
ATOM 8054 C CA . LEU A 1 999 ? 35.081 -2.694 -7.750 1.00 95.00 999 LEU A CA 1
ATOM 8055 C C . LEU A 1 999 ? 36.056 -1.908 -6.867 1.00 95.00 999 LEU A C 1
ATOM 8057 O O . LEU A 1 999 ? 35.659 -1.394 -5.825 1.00 95.00 999 LEU A O 1
ATOM 8061 N N . ARG A 1 1000 ? 37.308 -1.751 -7.307 1.00 94.75 1000 ARG A N 1
ATOM 8062 C CA . ARG A 1 1000 ? 38.299 -0.922 -6.611 1.00 94.75 1000 ARG A CA 1
ATOM 8063 C C . ARG A 1 1000 ? 37.919 0.556 -6.622 1.00 94.75 1000 ARG A C 1
ATOM 8065 O O . ARG A 1 1000 ? 37.994 1.198 -5.584 1.00 94.75 1000 ARG A O 1
ATOM 8072 N N . GLU A 1 1001 ? 37.454 1.069 -7.760 1.00 94.56 1001 GLU A N 1
ATOM 8073 C CA . GLU A 1 1001 ? 36.965 2.445 -7.888 1.00 94.56 1001 GLU A CA 1
ATOM 8074 C C . GLU A 1 1001 ? 35.770 2.728 -6.956 1.00 94.56 1001 GLU A C 1
ATOM 8076 O O . GLU A 1 1001 ? 35.672 3.811 -6.372 1.00 94.56 1001 GLU A O 1
ATOM 8081 N N . LEU A 1 1002 ? 34.867 1.755 -6.797 1.00 93.56 1002 LEU A N 1
ATOM 8082 C CA . LEU A 1 1002 ? 33.734 1.833 -5.872 1.00 93.56 1002 LEU A CA 1
ATOM 8083 C C . LEU A 1 1002 ? 34.186 1.743 -4.408 1.00 93.56 1002 LEU A C 1
ATOM 8085 O O . LEU A 1 1002 ? 33.634 2.434 -3.554 1.00 93.56 1002 LEU A O 1
ATOM 8089 N N . GLU A 1 1003 ? 35.201 0.936 -4.100 1.00 90.62 1003 GLU A N 1
ATOM 8090 C CA . GLU A 1 1003 ? 35.769 0.840 -2.750 1.00 90.62 1003 GLU A CA 1
ATOM 8091 C C . GLU A 1 1003 ? 36.520 2.112 -2.338 1.00 90.62 1003 GLU A C 1
ATOM 8093 O O . GLU A 1 1003 ? 36.361 2.591 -1.218 1.00 90.62 1003 GLU A O 1
ATOM 8098 N N . GLU A 1 1004 ? 37.256 2.736 -3.258 1.00 91.12 1004 GLU A N 1
ATOM 8099 C CA . GLU A 1 1004 ? 37.879 4.052 -3.046 1.00 91.12 1004 GLU A CA 1
ATOM 8100 C C . GLU A 1 1004 ? 36.843 5.155 -2.767 1.00 91.12 1004 GLU A C 1
ATOM 8102 O O . GLU A 1 1004 ? 37.139 6.154 -2.111 1.00 91.12 1004 GLU A O 1
ATOM 8107 N N . GLY A 1 1005 ? 35.615 4.986 -3.265 1.00 86.81 1005 GLY A N 1
ATOM 8108 C CA . GLY A 1 1005 ? 34.495 5.894 -3.039 1.00 86.81 1005 GLY A CA 1
ATOM 8109 C C . GLY A 1 1005 ? 33.655 5.585 -1.800 1.00 86.81 1005 GLY A C 1
ATOM 8110 O O . GLY A 1 1005 ? 32.640 6.256 -1.621 1.00 86.81 1005 GLY A O 1
ATOM 8111 N N . ARG A 1 1006 ? 34.024 4.598 -0.968 1.00 86.19 1006 ARG A N 1
ATOM 8112 C CA . ARG A 1 1006 ? 33.151 4.055 0.092 1.00 86.19 1006 ARG A CA 1
ATOM 8113 C C . ARG A 1 1006 ? 32.594 5.087 1.068 1.00 86.19 1006 ARG A C 1
ATOM 8115 O O . ARG A 1 1006 ? 31.479 4.932 1.546 1.00 86.19 1006 ARG A O 1
ATOM 8122 N N . ASP A 1 1007 ? 33.355 6.138 1.352 1.00 81.38 1007 ASP A N 1
ATOM 8123 C CA . ASP A 1 1007 ? 32.967 7.155 2.333 1.00 81.38 1007 ASP A CA 1
ATOM 8124 C C . ASP A 1 1007 ? 32.049 8.230 1.728 1.00 81.38 1007 ASP A C 1
ATOM 8126 O O . ASP A 1 1007 ? 31.562 9.111 2.436 1.00 81.38 1007 ASP A O 1
ATOM 8130 N N . LYS A 1 1008 ? 31.806 8.181 0.411 1.00 77.75 1008 LYS A N 1
ATOM 8131 C CA . LYS A 1 1008 ? 30.934 9.127 -0.288 1.00 77.75 1008 LYS A CA 1
ATOM 8132 C C . LYS A 1 1008 ? 29.501 8.596 -0.321 1.00 77.75 1008 LYS A C 1
ATOM 8134 O O . LYS A 1 1008 ? 29.296 7.463 -0.762 1.00 77.75 1008 LYS A O 1
ATOM 8139 N N . PRO A 1 1009 ? 28.504 9.393 0.095 1.00 70.38 1009 PRO A N 1
ATOM 8140 C CA . PRO A 1 1009 ? 27.114 8.954 0.105 1.00 70.38 1009 PRO A CA 1
ATOM 8141 C C . PRO A 1 1009 ? 26.493 8.910 -1.300 1.00 70.38 1009 PRO A C 1
ATOM 8143 O O . PRO A 1 1009 ? 25.604 8.093 -1.537 1.00 70.38 1009 PRO A O 1
ATOM 8146 N N . GLU A 1 1010 ? 26.942 9.745 -2.243 1.00 78.69 1010 GLU A N 1
ATOM 8147 C CA . GLU A 1 1010 ? 26.410 9.752 -3.608 1.00 78.69 1010 GLU A CA 1
ATOM 8148 C C . GLU A 1 1010 ? 27.026 8.637 -4.474 1.00 78.69 1010 GLU A C 1
ATOM 8150 O O . GLU A 1 1010 ? 28.255 8.553 -4.576 1.00 78.69 1010 GLU A O 1
ATOM 8155 N N . PRO A 1 1011 ? 26.210 7.808 -5.158 1.00 83.62 1011 PRO A N 1
ATOM 8156 C CA . PRO A 1 1011 ? 26.708 6.797 -6.085 1.00 83.62 1011 PRO A CA 1
ATOM 8157 C C . PRO A 1 1011 ? 27.553 7.397 -7.215 1.00 83.62 1011 PRO A C 1
ATOM 8159 O O . PRO A 1 1011 ? 27.089 8.241 -7.985 1.00 83.62 1011 PRO A O 1
ATOM 8162 N N . LYS A 1 1012 ? 28.792 6.922 -7.357 1.00 89.44 1012 LYS A N 1
ATOM 8163 C CA . LYS A 1 1012 ? 29.699 7.336 -8.428 1.00 89.44 1012 LYS A CA 1
ATOM 8164 C C . LYS A 1 1012 ? 29.228 6.792 -9.777 1.00 89.44 1012 LYS A C 1
ATOM 8166 O O . LYS A 1 1012 ? 28.859 5.615 -9.888 1.00 89.44 1012 LYS A O 1
ATOM 8171 N N . THR A 1 1013 ? 29.294 7.639 -10.804 1.00 94.50 1013 THR A N 1
ATOM 8172 C CA . THR A 1 1013 ? 29.208 7.207 -12.203 1.00 94.50 1013 THR A CA 1
ATOM 8173 C C . THR A 1 1013 ? 30.516 6.531 -12.605 1.00 94.50 1013 THR A C 1
ATOM 8175 O O . THR A 1 1013 ? 31.583 7.123 -12.460 1.00 94.50 1013 THR A O 1
ATOM 8178 N N . VAL A 1 1014 ? 30.431 5.303 -13.105 1.00 95.12 1014 VAL A N 1
ATOM 8179 C CA . VAL A 1 1014 ? 31.570 4.451 -13.465 1.00 95.12 1014 VAL A CA 1
ATOM 8180 C C . VAL A 1 1014 ? 31.548 4.096 -14.949 1.00 95.12 1014 VAL A C 1
ATOM 8182 O O . VAL A 1 1014 ? 30.516 4.176 -15.615 1.00 95.12 1014 VAL A O 1
ATOM 8185 N N . GLY A 1 1015 ? 32.711 3.726 -15.483 1.00 93.56 1015 GLY A N 1
ATOM 8186 C CA . GLY A 1 1015 ? 32.883 3.441 -16.909 1.00 93.56 1015 GLY A CA 1
ATOM 8187 C C . GLY A 1 1015 ? 32.480 2.034 -17.354 1.00 93.56 1015 GLY A C 1
ATOM 8188 O O . GLY A 1 1015 ? 32.479 1.788 -18.556 1.00 93.56 1015 GLY A O 1
ATOM 8189 N N . ASP A 1 1016 ? 32.169 1.123 -16.429 1.00 94.81 1016 ASP A N 1
ATOM 8190 C CA . ASP A 1 1016 ? 31.877 -0.286 -16.727 1.00 94.81 1016 ASP A CA 1
ATOM 8191 C C . ASP A 1 1016 ? 30.981 -0.920 -15.633 1.00 94.81 1016 ASP A C 1
ATOM 8193 O O . ASP A 1 1016 ? 30.649 -0.279 -14.627 1.00 94.81 1016 ASP A O 1
ATOM 8197 N N . CYS A 1 1017 ? 30.552 -2.169 -15.829 1.00 95.75 1017 CYS A N 1
ATOM 8198 C CA . CYS A 1 1017 ? 29.763 -2.944 -14.877 1.00 95.75 1017 CYS A CA 1
ATOM 8199 C C . CYS A 1 1017 ? 30.627 -3.991 -14.151 1.00 95.75 1017 CYS A C 1
ATOM 8201 O O . CYS A 1 1017 ? 31.267 -4.815 -14.805 1.00 95.75 1017 CYS A O 1
ATOM 8203 N N . PRO A 1 1018 ? 30.634 -4.016 -12.802 1.00 96.25 1018 PRO A N 1
ATOM 8204 C CA . PRO A 1 1018 ? 31.431 -4.970 -12.032 1.00 96.25 1018 PRO A CA 1
ATOM 8205 C C . PRO A 1 1018 ? 30.817 -6.377 -12.002 1.00 96.25 1018 PRO A C 1
ATOM 8207 O O . PRO A 1 1018 ? 31.386 -7.278 -11.397 1.00 96.25 1018 PRO A O 1
ATOM 8210 N N . VAL A 1 1019 ? 29.642 -6.574 -12.603 1.00 97.62 1019 VAL A N 1
ATOM 8211 C CA . VAL A 1 1019 ? 28.966 -7.869 -12.688 1.00 97.62 1019 VAL A CA 1
ATOM 8212 C C . VAL A 1 1019 ? 28.524 -8.117 -14.126 1.00 97.62 1019 VAL A C 1
ATOM 8214 O O . VAL A 1 1019 ? 28.026 -7.217 -14.795 1.00 97.62 1019 VAL A O 1
ATOM 8217 N N . ARG A 1 1020 ? 28.731 -9.339 -14.619 1.00 96.25 1020 ARG A N 1
ATOM 8218 C CA . ARG A 1 1020 ? 28.415 -9.716 -16.011 1.00 96.25 1020 ARG A CA 1
ATOM 8219 C C . ARG A 1 1020 ? 28.079 -11.192 -16.197 1.00 96.25 1020 ARG A C 1
ATOM 8221 O O . ARG A 1 1020 ? 27.342 -11.546 -17.111 1.00 96.25 1020 ARG A O 1
ATOM 8228 N N . TYR A 1 1021 ? 28.605 -12.062 -15.337 1.00 97.75 1021 TYR A N 1
ATOM 8229 C CA . TYR A 1 1021 ? 28.410 -13.502 -15.460 1.00 97.75 1021 TYR A CA 1
ATOM 8230 C C . TYR A 1 1021 ? 27.083 -13.916 -14.851 1.00 97.75 1021 TYR A C 1
ATOM 8232 O O . TYR A 1 1021 ? 26.834 -13.696 -13.672 1.00 97.75 1021 TYR A O 1
ATOM 8240 N N . ILE A 1 1022 ? 26.237 -14.526 -15.671 1.00 98.56 1022 ILE A N 1
ATOM 8241 C CA . ILE A 1 1022 ? 24.922 -15.027 -15.301 1.00 98.56 1022 ILE A CA 1
ATOM 8242 C C . ILE A 1 1022 ? 25.110 -16.373 -14.608 1.00 98.56 1022 ILE A C 1
ATOM 8244 O O . ILE A 1 1022 ? 25.729 -17.289 -15.161 1.00 98.56 1022 ILE A O 1
ATOM 8248 N N . ARG A 1 1023 ? 24.543 -16.503 -13.412 1.00 97.88 1023 ARG A N 1
ATOM 8249 C CA . ARG A 1 1023 ? 24.624 -17.708 -12.594 1.00 97.88 1023 ARG A CA 1
ATOM 8250 C C . ARG A 1 1023 ? 23.265 -18.130 -12.061 1.00 97.88 1023 ARG A C 1
ATOM 8252 O O . ARG A 1 1023 ? 22.466 -17.281 -11.676 1.00 97.88 1023 ARG A O 1
ATOM 8259 N N . GLU A 1 1024 ? 23.017 -19.434 -12.010 1.00 97.88 1024 GLU A N 1
ATOM 8260 C CA . GLU A 1 1024 ? 21.830 -20.007 -11.364 1.00 97.88 1024 GLU A CA 1
ATOM 8261 C C . GLU A 1 1024 ? 22.179 -20.509 -9.964 1.00 97.88 1024 GLU A C 1
ATOM 8263 O O . GLU A 1 1024 ? 23.037 -21.378 -9.804 1.00 97.88 1024 GLU A O 1
ATOM 8268 N N . VAL A 1 1025 ? 21.505 -19.958 -8.958 1.00 95.88 1025 VAL A N 1
ATOM 8269 C CA . VAL A 1 1025 ? 21.639 -20.342 -7.552 1.00 95.88 1025 VAL A CA 1
ATOM 8270 C C . VAL A 1 1025 ? 20.855 -21.632 -7.307 1.00 95.88 1025 VAL A C 1
ATOM 8272 O O . VAL A 1 1025 ? 19.673 -21.722 -7.645 1.00 95.88 1025 VAL A O 1
ATOM 8275 N N . GLN A 1 1026 ? 21.527 -22.620 -6.727 1.00 93.88 1026 GLN A N 1
ATOM 8276 C CA . GLN A 1 1026 ? 20.994 -23.931 -6.366 1.00 93.88 1026 GLN A CA 1
ATOM 8277 C C . GLN A 1 1026 ? 20.348 -23.908 -4.971 1.00 93.88 1026 GLN A C 1
ATOM 8279 O O . GLN A 1 1026 ? 20.557 -22.982 -4.186 1.00 93.88 1026 GLN A O 1
ATOM 8284 N N . GLU A 1 1027 ? 19.577 -24.948 -4.639 1.00 85.06 1027 GLU A N 1
ATOM 8285 C CA . GLU A 1 1027 ? 18.876 -25.064 -3.346 1.00 85.06 1027 GLU A CA 1
ATOM 8286 C C . GLU A 1 1027 ? 19.824 -25.063 -2.135 1.00 85.06 1027 GLU A C 1
ATOM 8288 O O . GLU A 1 1027 ? 19.477 -24.545 -1.075 1.00 85.06 1027 GLU A O 1
ATOM 8293 N N . ASP A 1 1028 ? 21.039 -25.594 -2.291 1.00 84.75 1028 ASP A N 1
ATOM 8294 C CA . ASP A 1 1028 ? 22.077 -25.613 -1.251 1.00 84.75 1028 ASP A CA 1
ATOM 8295 C C . ASP A 1 1028 ? 22.829 -24.271 -1.102 1.00 84.75 1028 ASP A C 1
ATOM 8297 O O . ASP A 1 1028 ? 23.702 -24.118 -0.239 1.00 84.75 1028 ASP A O 1
ATOM 8301 N N . GLY A 1 1029 ? 22.477 -23.279 -1.927 1.00 82.00 1029 GLY A N 1
ATOM 8302 C CA . GLY A 1 1029 ? 23.086 -21.955 -1.966 1.00 82.00 1029 GLY A CA 1
ATOM 8303 C C . GLY A 1 1029 ? 24.387 -21.872 -2.768 1.00 82.00 1029 GLY A C 1
ATOM 8304 O O . GLY A 1 1029 ? 25.010 -20.809 -2.765 1.00 82.00 1029 GLY A O 1
ATOM 8305 N N . THR A 1 1030 ? 24.813 -22.947 -3.438 1.00 89.56 1030 THR A N 1
ATOM 8306 C CA . THR A 1 1030 ? 25.866 -22.879 -4.464 1.00 89.56 1030 THR A CA 1
ATOM 8307 C C . THR A 1 1030 ? 25.333 -22.247 -5.749 1.00 89.56 1030 THR A C 1
ATOM 8309 O O . THR A 1 1030 ? 24.127 -22.067 -5.914 1.00 89.56 1030 THR A O 1
ATOM 8312 N N . ASP A 1 1031 ? 26.219 -21.868 -6.667 1.00 94.19 1031 ASP A N 1
ATOM 8313 C CA . ASP A 1 1031 ? 25.837 -21.291 -7.953 1.00 94.19 1031 ASP A CA 1
ATOM 8314 C C . ASP A 1 1031 ? 26.555 -21.979 -9.118 1.00 94.19 1031 ASP A C 1
ATOM 8316 O O . ASP A 1 1031 ? 27.655 -22.514 -8.970 1.00 94.19 1031 ASP A O 1
ATOM 8320 N N . ILE A 1 1032 ? 25.914 -21.973 -10.288 1.00 95.94 1032 ILE A N 1
ATOM 8321 C CA . ILE A 1 1032 ? 26.479 -22.509 -11.532 1.00 95.94 1032 ILE A CA 1
ATOM 8322 C C . ILE A 1 1032 ? 26.556 -21.416 -12.596 1.00 95.94 1032 ILE A C 1
ATOM 8324 O O . ILE A 1 1032 ? 25.604 -20.663 -12.787 1.00 95.94 1032 ILE A O 1
ATOM 8328 N N . PHE A 1 1033 ? 27.682 -21.335 -13.309 1.00 97.44 1033 PHE A N 1
ATOM 8329 C CA . PHE A 1 1033 ? 27.873 -20.400 -14.419 1.00 97.44 1033 PHE A CA 1
ATOM 8330 C C . PHE A 1 1033 ? 27.060 -20.830 -15.646 1.00 97.44 1033 PHE A C 1
ATOM 8332 O O . PHE A 1 1033 ? 27.217 -21.948 -16.140 1.00 97.44 1033 PHE A O 1
ATOM 8339 N N . ILE A 1 1034 ? 26.201 -19.938 -16.148 1.00 97.94 1034 ILE A N 1
ATOM 8340 C CA . ILE A 1 1034 ? 25.262 -20.241 -17.240 1.00 97.94 1034 ILE A CA 1
ATOM 8341 C C . ILE A 1 1034 ? 25.259 -19.212 -18.374 1.00 97.94 1034 ILE A C 1
ATOM 8343 O O . ILE A 1 1034 ? 24.507 -19.392 -19.326 1.00 97.94 1034 ILE A O 1
ATOM 8347 N N . GLY A 1 1035 ? 26.052 -18.142 -18.331 1.00 97.31 1035 GLY A N 1
ATOM 8348 C CA . GLY A 1 1035 ? 26.091 -17.173 -19.431 1.00 97.31 1035 GLY A CA 1
ATOM 8349 C C . GLY A 1 1035 ? 26.831 -15.885 -19.105 1.00 97.31 1035 GLY A C 1
ATOM 8350 O O . GLY A 1 1035 ? 27.264 -15.679 -17.979 1.00 97.31 1035 GLY A O 1
ATOM 8351 N N . ASP A 1 1036 ? 26.944 -15.002 -20.087 1.00 96.75 1036 ASP A N 1
ATOM 8352 C CA . ASP A 1 1036 ? 27.632 -13.712 -19.980 1.00 96.75 1036 ASP A CA 1
ATOM 8353 C C . ASP A 1 1036 ? 26.778 -12.613 -20.618 1.00 96.75 1036 ASP A C 1
ATOM 8355 O O . ASP A 1 1036 ? 26.103 -12.854 -21.621 1.00 96.75 1036 ASP A O 1
ATOM 8359 N N . ALA A 1 1037 ? 26.800 -11.424 -20.026 1.00 96.69 1037 ALA A N 1
ATOM 8360 C CA . ALA A 1 1037 ? 26.022 -10.264 -20.428 1.00 96.69 1037 ALA A CA 1
ATOM 8361 C C . ALA A 1 1037 ? 26.787 -8.985 -20.057 1.00 96.69 1037 ALA A C 1
ATOM 8363 O O . ALA A 1 1037 ? 26.959 -8.682 -18.876 1.00 96.69 1037 ALA A O 1
ATOM 8364 N N . SER A 1 1038 ? 27.259 -8.228 -21.051 1.00 94.56 1038 SER A N 1
ATOM 8365 C CA . SER A 1 1038 ? 28.133 -7.074 -20.796 1.00 94.56 1038 SER A CA 1
ATOM 8366 C C . SER A 1 1038 ? 27.867 -5.878 -21.697 1.00 94.56 1038 SER A C 1
ATOM 8368 O O . SER A 1 1038 ? 27.733 -6.031 -22.914 1.00 94.56 1038 SER A O 1
ATOM 8370 N N . PHE A 1 1039 ? 27.907 -4.684 -21.101 1.00 96.19 1039 PHE A N 1
ATOM 8371 C CA . PHE A 1 1039 ? 28.040 -3.423 -21.826 1.00 96.19 1039 PHE A CA 1
ATOM 8372 C C . PHE A 1 1039 ? 29.480 -3.240 -22.292 1.00 96.19 1039 PHE A C 1
ATOM 8374 O O . PHE A 1 1039 ? 30.420 -3.504 -21.551 1.00 96.19 1039 PHE A O 1
ATOM 8381 N N . VAL A 1 1040 ? 29.651 -2.738 -23.507 1.00 92.56 1040 VAL A N 1
ATOM 8382 C CA . VAL A 1 1040 ? 30.949 -2.289 -24.019 1.00 92.56 1040 VAL A CA 1
ATOM 8383 C C . VAL A 1 1040 ? 30.748 -0.993 -24.783 1.00 92.56 1040 VAL A C 1
ATOM 8385 O O . VAL A 1 1040 ? 29.663 -0.737 -25.304 1.00 92.56 1040 VAL A O 1
ATOM 8388 N N . ARG A 1 1041 ? 31.772 -0.149 -24.886 1.00 94.69 1041 ARG A N 1
ATOM 8389 C CA . ARG A 1 1041 ? 31.725 0.941 -25.868 1.00 94.69 1041 ARG A CA 1
ATOM 8390 C C . ARG A 1 1041 ? 31.694 0.336 -27.270 1.00 94.69 1041 ARG A C 1
ATOM 8392 O O . ARG A 1 1041 ? 32.330 -0.687 -27.512 1.00 94.69 1041 ARG A O 1
ATOM 8399 N N . SER A 1 1042 ? 30.906 0.927 -28.165 1.00 93.38 1042 SER A N 1
ATOM 8400 C CA . SER A 1 1042 ? 30.678 0.371 -29.500 1.00 93.38 1042 SER A CA 1
ATOM 8401 C C . SER A 1 1042 ? 31.990 0.172 -30.262 1.00 93.38 1042 SER A C 1
ATOM 8403 O O . SER A 1 1042 ? 32.811 1.086 -30.335 1.00 93.38 1042 SER A O 1
ATOM 8405 N N . ILE A 1 1043 ? 32.144 -1.022 -30.839 1.00 89.62 1043 ILE A N 1
ATOM 8406 C CA . ILE A 1 1043 ? 33.283 -1.460 -31.668 1.00 89.62 1043 ILE A CA 1
ATOM 8407 C C . ILE A 1 1043 ? 32.912 -1.549 -33.158 1.00 89.62 1043 ILE A C 1
ATOM 8409 O O . ILE A 1 1043 ? 33.533 -2.289 -33.925 1.00 89.62 1043 ILE A O 1
ATOM 8413 N N . SER A 1 1044 ? 31.834 -0.859 -33.534 1.00 89.94 1044 SER A N 1
ATOM 8414 C CA . SER A 1 1044 ? 31.255 -0.857 -34.879 1.00 89.94 1044 SER A CA 1
ATOM 8415 C C . SER A 1 1044 ? 31.459 0.498 -35.551 1.00 89.94 1044 SER A C 1
ATOM 8417 O O . SER A 1 1044 ? 30.513 1.109 -36.057 1.00 89.94 1044 SER A O 1
ATOM 8419 N N . GLY A 1 1045 ? 32.692 1.013 -35.498 1.00 90.62 1045 GLY A N 1
ATOM 8420 C CA . GLY A 1 1045 ? 33.040 2.333 -36.026 1.00 90.62 1045 GLY A CA 1
ATOM 8421 C C . GLY A 1 1045 ? 32.738 2.492 -37.517 1.00 90.62 1045 GLY A C 1
ATOM 8422 O O . GLY A 1 1045 ? 32.466 3.604 -37.981 1.00 90.62 1045 GLY A O 1
ATOM 8423 N N . GLU A 1 1046 ? 32.706 1.388 -38.266 1.00 93.00 1046 GLU A N 1
ATOM 8424 C CA . GLU A 1 1046 ? 32.366 1.373 -39.686 1.00 93.00 1046 GLU A CA 1
ATOM 8425 C C . GLU A 1 1046 ? 30.928 1.829 -39.967 1.00 93.00 1046 GLU A C 1
ATOM 8427 O O . GLU A 1 1046 ? 30.646 2.282 -41.071 1.00 93.00 1046 GLU A O 1
ATOM 8432 N N . LEU A 1 1047 ? 30.040 1.775 -38.966 1.00 92.38 1047 LEU A N 1
ATOM 8433 C CA . LEU A 1 1047 ? 28.636 2.199 -39.058 1.00 92.38 1047 LEU A CA 1
ATOM 8434 C C . LEU A 1 1047 ? 28.383 3.585 -38.437 1.00 92.38 1047 LEU A C 1
ATOM 8436 O O . LEU A 1 1047 ? 27.274 4.109 -38.503 1.00 92.38 1047 LEU A O 1
ATOM 8440 N N . MET A 1 1048 ? 29.392 4.199 -37.809 1.00 91.00 1048 MET A N 1
ATOM 8441 C CA . MET A 1 1048 ? 29.267 5.452 -37.044 1.00 91.00 1048 MET A CA 1
ATOM 8442 C C . MET A 1 1048 ? 29.494 6.715 -37.897 1.00 91.00 1048 MET A C 1
ATOM 8444 O O . MET A 1 1048 ? 29.881 7.762 -37.380 1.00 91.00 1048 MET A O 1
ATOM 8448 N N . GLY A 1 1049 ? 29.317 6.620 -39.216 1.00 85.88 1049 GLY A N 1
ATOM 8449 C CA . GLY A 1 1049 ? 29.603 7.714 -40.143 1.00 85.88 1049 GLY A CA 1
ATOM 8450 C C . GLY A 1 1049 ? 28.568 8.842 -40.148 1.00 85.88 1049 GLY A C 1
ATOM 8451 O O . GLY A 1 1049 ? 27.424 8.641 -39.741 1.00 85.88 1049 GLY A O 1
ATOM 8452 N N . PRO A 1 1050 ? 28.943 10.034 -40.655 1.00 82.56 1050 PRO A N 1
ATOM 8453 C CA . PRO A 1 1050 ? 28.031 11.176 -40.774 1.00 82.56 1050 PRO A CA 1
ATOM 8454 C C . PRO A 1 1050 ? 26.889 10.920 -41.767 1.00 82.56 1050 PRO A C 1
ATOM 8456 O O . PRO A 1 1050 ? 25.834 11.533 -41.663 1.00 82.56 1050 PRO A O 1
ATOM 8459 N N . GLU A 1 1051 ? 27.088 9.995 -42.707 1.00 82.00 1051 GLU A N 1
ATOM 8460 C CA . GLU A 1 1051 ? 26.065 9.543 -43.657 1.00 82.00 1051 GLU A CA 1
ATOM 8461 C C . GLU A 1 1051 ? 25.067 8.550 -43.030 1.00 82.00 1051 GLU A C 1
ATOM 8463 O O . GLU A 1 1051 ? 24.134 8.103 -43.690 1.00 82.00 1051 GLU A O 1
ATOM 8468 N N . GLY A 1 1052 ? 25.235 8.233 -41.743 1.00 81.88 1052 GLY A N 1
ATOM 8469 C CA . GLY A 1 1052 ? 24.373 7.325 -41.004 1.00 81.88 1052 GLY A CA 1
ATOM 8470 C C . GLY A 1 1052 ? 24.761 5.847 -41.146 1.00 81.88 1052 GLY A C 1
ATOM 8471 O O . GLY A 1 1052 ? 25.702 5.495 -41.856 1.00 81.88 1052 GLY A O 1
ATOM 8472 N N . PRO A 1 1053 ? 24.030 4.964 -40.449 1.00 87.25 1053 PRO A N 1
ATOM 8473 C CA . PRO A 1 1053 ? 24.374 3.549 -40.309 1.00 87.25 1053 PRO A CA 1
ATOM 8474 C C . PRO A 1 1053 ? 24.093 2.692 -41.551 1.00 87.25 1053 PRO A C 1
ATOM 8476 O O . PRO A 1 1053 ? 24.424 1.507 -41.555 1.00 87.25 1053 PRO A O 1
ATOM 8479 N N . GLU A 1 1054 ? 23.476 3.256 -42.593 1.00 87.69 1054 GLU A N 1
ATOM 8480 C CA . GLU A 1 1054 ? 23.206 2.570 -43.864 1.00 87.69 1054 GLU A CA 1
ATOM 8481 C C . GLU A 1 1054 ? 24.445 2.476 -44.765 1.00 87.69 1054 GLU A C 1
ATOM 8483 O O . GLU A 1 1054 ? 24.490 1.631 -45.658 1.00 87.69 1054 GLU A O 1
ATOM 8488 N N . LYS A 1 1055 ? 25.469 3.306 -44.533 1.00 87.69 1055 LYS A N 1
ATOM 8489 C CA . LYS A 1 1055 ? 26.703 3.293 -45.320 1.00 87.69 1055 LYS A CA 1
ATOM 8490 C C . LYS A 1 1055 ? 27.881 2.816 -44.481 1.00 87.69 1055 LYS A C 1
ATOM 8492 O O . LYS A 1 1055 ? 28.208 3.409 -43.457 1.00 87.69 1055 LYS A O 1
ATOM 8497 N N . ILE A 1 1056 ? 28.537 1.764 -44.960 1.00 90.56 1056 ILE A N 1
ATOM 8498 C CA . ILE A 1 1056 ? 29.700 1.165 -44.306 1.00 90.56 1056 ILE A CA 1
ATOM 8499 C C . ILE A 1 1056 ? 30.970 1.926 -44.708 1.00 90.56 1056 ILE A C 1
ATOM 8501 O O . ILE A 1 1056 ? 31.242 2.110 -45.895 1.00 90.56 1056 ILE A O 1
ATOM 8505 N N . ASP A 1 1057 ? 31.765 2.329 -43.720 1.00 91.44 1057 ASP A N 1
ATOM 8506 C CA . ASP A 1 1057 ? 33.038 3.033 -43.894 1.00 91.44 1057 ASP A CA 1
ATOM 8507 C C . ASP A 1 1057 ? 34.147 2.348 -43.085 1.00 91.44 1057 ASP A C 1
ATOM 8509 O O . ASP A 1 1057 ? 34.440 2.698 -41.938 1.00 91.44 1057 ASP A O 1
ATOM 8513 N N . TRP A 1 1058 ? 34.762 1.342 -43.704 1.00 91.12 1058 TRP A N 1
ATOM 8514 C CA . TRP A 1 1058 ? 35.850 0.572 -43.104 1.00 91.12 1058 TRP A CA 1
ATOM 8515 C C . TRP A 1 1058 ? 37.117 1.401 -42.860 1.00 91.12 1058 TRP A C 1
ATOM 8517 O O . TRP A 1 1058 ? 37.856 1.102 -41.924 1.00 91.12 1058 TRP A O 1
ATOM 8527 N N . GLU A 1 1059 ? 37.366 2.447 -43.655 1.00 93.38 1059 GLU A N 1
ATOM 8528 C CA . GLU A 1 1059 ? 38.585 3.262 -43.555 1.00 93.38 1059 GLU A CA 1
ATOM 8529 C C . GLU A 1 1059 ? 38.630 4.063 -42.248 1.00 93.38 1059 GLU A C 1
ATOM 8531 O O . GLU A 1 1059 ? 39.684 4.176 -41.622 1.00 93.38 1059 GLU A O 1
ATOM 8536 N N . ASN A 1 1060 ? 37.483 4.578 -41.790 1.00 93.00 1060 ASN A N 1
ATOM 8537 C CA . ASN A 1 1060 ? 37.399 5.380 -40.564 1.00 93.00 1060 ASN A CA 1
ATOM 8538 C C . ASN A 1 1060 ? 36.955 4.593 -39.321 1.00 93.00 1060 ASN A C 1
ATOM 8540 O O . ASN A 1 1060 ? 36.781 5.202 -38.261 1.00 93.00 1060 ASN A O 1
ATOM 8544 N N . LYS A 1 1061 ? 36.790 3.265 -39.417 1.00 92.81 1061 LYS A N 1
ATOM 8545 C CA . LYS A 1 1061 ? 36.319 2.409 -38.314 1.00 92.81 1061 LYS A CA 1
ATOM 8546 C C . LYS A 1 1061 ? 37.096 2.650 -37.016 1.00 92.81 1061 LYS A C 1
ATOM 8548 O O . LYS A 1 1061 ? 36.520 3.069 -36.014 1.00 92.81 1061 LYS A O 1
ATOM 8553 N N . GLN A 1 1062 ? 38.415 2.449 -37.059 1.00 94.38 1062 GLN A N 1
ATOM 8554 C CA . GLN A 1 1062 ? 39.273 2.559 -35.877 1.00 94.38 1062 GLN A CA 1
ATOM 8555 C C . GLN A 1 1062 ? 39.258 3.977 -35.290 1.00 94.38 1062 GLN A C 1
ATOM 8557 O O . GLN A 1 1062 ? 39.126 4.151 -34.082 1.00 94.38 1062 GLN A O 1
ATOM 8562 N N . LYS A 1 1063 ? 39.332 5.002 -36.148 1.00 95.00 1063 LYS A N 1
ATOM 8563 C CA . LYS A 1 1063 ? 39.302 6.405 -35.720 1.00 95.00 1063 LYS A CA 1
ATOM 8564 C C . LYS A 1 1063 ? 38.034 6.725 -34.918 1.00 95.00 1063 LYS A C 1
ATOM 8566 O O . LYS A 1 1063 ? 38.125 7.358 -33.872 1.00 95.00 1063 LYS A O 1
ATOM 8571 N N . ARG A 1 1064 ? 36.866 6.265 -35.375 1.00 94.44 1064 ARG A N 1
ATOM 8572 C CA . ARG A 1 1064 ? 35.575 6.524 -34.710 1.00 94.44 1064 ARG A CA 1
ATOM 8573 C C . ARG A 1 1064 ? 35.413 5.757 -33.402 1.00 94.44 1064 ARG A C 1
ATOM 8575 O O . ARG A 1 1064 ? 34.847 6.284 -32.449 1.00 94.44 1064 ARG A O 1
ATOM 8582 N N . GLU A 1 1065 ? 35.941 4.539 -33.331 1.00 94.88 1065 GLU A N 1
ATOM 8583 C CA . GLU A 1 1065 ? 36.008 3.777 -32.078 1.00 94.88 1065 GLU A CA 1
ATOM 8584 C C . GLU A 1 1065 ? 36.890 4.482 -31.049 1.00 94.88 1065 GLU A C 1
ATOM 8586 O O . GLU A 1 1065 ? 36.500 4.631 -29.893 1.00 94.88 1065 GLU A O 1
ATOM 8591 N N . GLU A 1 1066 ? 38.054 4.982 -31.467 1.00 95.56 1066 GLU A N 1
ATOM 8592 C CA . GLU A 1 1066 ? 38.938 5.773 -30.611 1.00 95.56 1066 GLU A CA 1
ATOM 8593 C C . GLU A 1 1066 ? 38.291 7.091 -30.163 1.00 95.56 1066 GLU A C 1
ATOM 8595 O O . GLU A 1 1066 ? 38.434 7.474 -29.003 1.00 95.56 1066 GLU A O 1
ATOM 8600 N N . GLU A 1 1067 ? 37.568 7.781 -31.047 1.00 95.12 1067 GLU A N 1
ATOM 8601 C CA . GLU A 1 1067 ? 36.793 8.984 -30.709 1.00 95.12 1067 GLU A CA 1
ATOM 8602 C C . GLU A 1 1067 ? 35.711 8.677 -29.662 1.00 95.12 1067 GLU A C 1
ATOM 8604 O O . GLU A 1 1067 ? 35.629 9.372 -28.650 1.00 95.12 1067 GLU A O 1
ATOM 8609 N N . ASN A 1 1068 ? 34.951 7.591 -29.835 1.00 96.12 1068 ASN A N 1
ATOM 8610 C CA . ASN A 1 1068 ? 33.952 7.142 -28.862 1.00 96.12 1068 ASN A CA 1
ATOM 8611 C C . ASN A 1 1068 ? 34.583 6.714 -27.526 1.00 96.12 1068 ASN A C 1
ATOM 8613 O O . ASN A 1 1068 ? 34.023 6.979 -26.466 1.00 96.12 1068 ASN A O 1
ATOM 8617 N N . ASN A 1 1069 ? 35.761 6.084 -27.547 1.00 94.62 1069 ASN A N 1
ATOM 8618 C CA . ASN A 1 1069 ? 36.488 5.665 -26.344 1.00 94.62 1069 ASN A CA 1
ATOM 8619 C C . ASN A 1 1069 ? 37.095 6.838 -25.562 1.00 94.62 1069 ASN A C 1
ATOM 8621 O O . ASN A 1 1069 ? 37.243 6.740 -24.346 1.00 94.62 1069 ASN A O 1
ATOM 8625 N N . LYS A 1 1070 ? 37.411 7.955 -26.230 1.00 95.69 1070 LYS A N 1
ATOM 8626 C CA . LYS A 1 1070 ? 37.934 9.176 -25.590 1.00 95.69 1070 LYS A CA 1
ATOM 8627 C C . LYS A 1 1070 ? 36.870 9.980 -24.840 1.00 95.69 1070 LYS A C 1
ATOM 8629 O O . LYS A 1 1070 ? 37.236 10.828 -24.029 1.00 95.69 1070 LYS A O 1
ATOM 8634 N N . LEU A 1 1071 ? 35.581 9.737 -25.091 1.00 96.00 1071 LEU A N 1
ATOM 8635 C CA . LEU A 1 1071 ? 34.501 10.437 -24.391 1.00 96.00 1071 LEU A CA 1
ATOM 8636 C C . LEU A 1 1071 ? 34.541 10.140 -22.879 1.00 96.00 1071 LEU A C 1
ATOM 8638 O O . LEU A 1 1071 ? 34.665 8.967 -22.495 1.00 96.00 1071 LEU A O 1
ATOM 8642 N N . PRO A 1 1072 ? 34.420 11.162 -22.013 1.00 96.44 1072 PRO A N 1
ATOM 8643 C CA . PRO A 1 1072 ? 34.539 10.988 -20.570 1.00 96.44 1072 PRO A CA 1
ATOM 8644 C C . PRO A 1 1072 ? 33.417 10.106 -20.014 1.00 96.44 1072 PRO A C 1
ATOM 8646 O O . PRO A 1 1072 ? 32.318 10.058 -20.558 1.00 96.44 1072 PRO A O 1
ATOM 8649 N N . VAL A 1 1073 ? 33.694 9.390 -18.920 1.00 94.88 1073 VAL A N 1
ATOM 8650 C CA . VAL A 1 1073 ? 32.690 8.562 -18.230 1.00 94.88 1073 VAL A CA 1
ATOM 8651 C C . VAL A 1 1073 ? 31.452 9.402 -17.906 1.00 94.88 1073 VAL A C 1
ATOM 8653 O O . VAL A 1 1073 ? 31.565 10.488 -17.344 1.00 94.88 1073 VAL A O 1
ATOM 8656 N N . GLY A 1 1074 ? 30.276 8.887 -18.269 1.00 92.19 1074 GLY A N 1
ATOM 8657 C CA . GLY A 1 1074 ? 28.995 9.558 -18.068 1.00 92.19 1074 GLY A CA 1
ATOM 8658 C C . GLY A 1 1074 ? 28.540 10.476 -19.211 1.00 92.19 1074 GLY A C 1
ATOM 8659 O O . GLY A 1 1074 ? 27.423 10.990 -19.150 1.00 92.19 1074 GLY A O 1
ATOM 8660 N N . ASP A 1 1075 ? 29.356 10.682 -20.253 1.00 95.25 1075 ASP A N 1
ATOM 8661 C CA . ASP A 1 1075 ? 28.964 11.497 -21.407 1.00 95.25 1075 ASP A CA 1
ATOM 8662 C C . ASP A 1 1075 ? 27.777 10.851 -22.159 1.00 95.25 1075 ASP A C 1
ATOM 8664 O O . ASP A 1 1075 ? 27.862 9.688 -22.573 1.00 95.25 1075 ASP A O 1
ATOM 8668 N N . PRO A 1 1076 ? 26.661 11.579 -22.365 1.00 92.94 1076 PRO A N 1
ATOM 8669 C CA . PRO A 1 1076 ? 25.465 11.034 -23.008 1.00 92.94 1076 PRO A CA 1
ATOM 8670 C C . PRO A 1 1076 ? 25.675 10.663 -24.484 1.00 92.94 1076 PRO A C 1
ATOM 8672 O O . PRO A 1 1076 ? 24.849 9.942 -25.047 1.00 92.94 1076 PRO A O 1
ATOM 8675 N N . ASN A 1 1077 ? 26.752 11.141 -25.116 1.00 93.62 1077 ASN A N 1
ATOM 8676 C CA . ASN A 1 1077 ? 27.084 10.841 -26.506 1.00 93.62 1077 ASN A CA 1
ATOM 8677 C C . ASN A 1 1077 ? 27.862 9.536 -26.671 1.00 93.62 1077 ASN A C 1
ATOM 8679 O O . ASN A 1 1077 ? 28.071 9.115 -27.811 1.00 93.62 1077 ASN A O 1
ATOM 8683 N N . ILE A 1 1078 ? 28.276 8.885 -25.575 1.00 96.50 1078 ILE A N 1
ATOM 8684 C CA . ILE A 1 1078 ? 28.907 7.569 -25.669 1.00 96.50 1078 ILE A CA 1
ATOM 8685 C C . ILE A 1 1078 ? 27.927 6.616 -26.337 1.00 96.50 1078 ILE A C 1
ATOM 8687 O O . ILE A 1 1078 ? 26.818 6.375 -25.849 1.00 96.50 1078 ILE A O 1
ATOM 8691 N N . LEU A 1 1079 ? 28.368 6.036 -27.448 1.00 96.50 1079 LEU A N 1
ATOM 8692 C CA . LEU A 1 1079 ? 27.652 4.957 -28.087 1.00 96.50 1079 LEU A CA 1
ATOM 8693 C C . LEU A 1 1079 ? 28.074 3.638 -27.447 1.00 96.50 1079 LEU A C 1
ATOM 8695 O O . LEU A 1 1079 ? 29.209 3.179 -27.613 1.00 96.50 1079 LEU A O 1
ATOM 8699 N N . TRP A 1 1080 ? 27.143 3.031 -26.724 1.00 97.50 1080 TRP A N 1
ATOM 8700 C CA . TRP A 1 1080 ? 27.328 1.720 -26.115 1.00 97.50 1080 TRP A CA 1
ATOM 8701 C C . TRP A 1 1080 ? 26.944 0.599 -27.081 1.00 97.50 1080 TRP A C 1
ATOM 8703 O O . TRP A 1 1080 ? 26.221 0.808 -28.053 1.00 97.50 1080 TRP A O 1
ATOM 8713 N N . SER A 1 1081 ? 27.395 -0.606 -26.775 1.00 95.25 1081 SER A N 1
ATOM 8714 C CA . SER A 1 1081 ? 26.961 -1.868 -27.355 1.00 95.25 1081 SER A CA 1
ATOM 8715 C C . SER A 1 1081 ? 26.800 -2.911 -26.249 1.00 95.25 1081 SER A C 1
ATOM 8717 O O . SER A 1 1081 ? 27.147 -2.666 -25.090 1.00 95.25 1081 SER A O 1
ATOM 8719 N N . PHE A 1 1082 ? 26.246 -4.065 -26.601 1.00 95.81 1082 PHE A N 1
ATOM 8720 C CA . PHE A 1 1082 ? 25.980 -5.160 -25.680 1.00 95.81 1082 PHE A CA 1
ATOM 8721 C C . PHE A 1 1082 ? 26.375 -6.484 -26.316 1.00 95.81 1082 PHE A C 1
ATOM 8723 O O . PHE A 1 1082 ? 26.011 -6.751 -27.461 1.00 95.81 1082 PHE A O 1
ATOM 8730 N N . GLY A 1 1083 ? 27.109 -7.298 -25.565 1.00 91.31 1083 GLY A N 1
ATOM 8731 C CA . GLY A 1 1083 ? 27.464 -8.660 -25.947 1.00 91.31 1083 GLY A CA 1
ATOM 8732 C C . GLY A 1 1083 ? 26.885 -9.657 -24.955 1.00 91.31 1083 GLY A C 1
ATOM 8733 O O . GLY A 1 1083 ? 26.933 -9.414 -23.746 1.00 91.31 1083 GLY A O 1
ATOM 8734 N N . ASP A 1 1084 ? 26.352 -10.765 -25.467 1.00 94.69 1084 ASP A N 1
ATOM 8735 C CA . ASP A 1 1084 ? 25.684 -11.766 -24.647 1.00 94.69 1084 ASP A CA 1
ATOM 8736 C C . ASP A 1 1084 ? 25.808 -13.200 -25.177 1.00 94.69 1084 ASP A C 1
ATOM 8738 O O . ASP A 1 1084 ? 25.884 -13.449 -26.381 1.00 94.69 1084 ASP A O 1
ATOM 8742 N N . PHE A 1 1085 ? 25.790 -14.163 -24.255 1.00 95.94 1085 PHE A N 1
ATOM 8743 C CA . PHE A 1 1085 ? 25.436 -15.549 -24.554 1.00 95.94 1085 PHE A CA 1
ATOM 8744 C C . PHE A 1 1085 ? 24.826 -16.229 -23.324 1.00 95.94 1085 PHE A C 1
ATOM 8746 O O . PHE A 1 1085 ? 25.086 -15.854 -22.182 1.00 95.94 1085 PHE A O 1
ATOM 8753 N N . LEU A 1 1086 ? 24.033 -17.273 -23.556 1.00 97.31 1086 LEU A N 1
ATOM 8754 C CA . LEU A 1 1086 ? 23.429 -18.089 -22.503 1.00 97.31 1086 LEU A CA 1
ATOM 8755 C C . LEU A 1 1086 ? 23.657 -19.571 -22.806 1.00 97.31 1086 LEU A C 1
ATOM 8757 O O . LEU A 1 1086 ? 23.661 -19.969 -23.973 1.00 97.31 1086 LEU A O 1
ATOM 8761 N N . ALA A 1 1087 ? 23.810 -20.388 -21.769 1.00 96.75 1087 ALA A N 1
ATOM 8762 C CA . ALA A 1 1087 ? 23.931 -21.833 -21.863 1.00 96.75 1087 ALA A CA 1
ATOM 8763 C C . ALA A 1 1087 ? 22.714 -22.426 -22.598 1.00 96.75 1087 ALA A C 1
ATOM 8765 O O . ALA A 1 1087 ? 21.579 -22.011 -22.330 1.00 96.75 1087 ALA A O 1
ATOM 8766 N N . PRO A 1 1088 ? 22.889 -23.421 -23.491 1.00 95.06 1088 PRO A N 1
ATOM 8767 C CA . PRO A 1 1088 ? 21.781 -23.929 -24.300 1.00 95.06 1088 PRO A CA 1
ATOM 8768 C C . PRO A 1 1088 ? 20.662 -24.576 -23.477 1.00 95.06 1088 PRO A C 1
ATOM 8770 O O . PRO A 1 1088 ? 19.502 -24.540 -23.881 1.00 95.06 1088 PRO A O 1
ATOM 8773 N N . SER A 1 1089 ? 20.991 -25.127 -22.304 1.00 95.25 1089 SER A N 1
ATOM 8774 C CA . SER A 1 1089 ? 20.037 -25.660 -21.319 1.00 95.25 1089 SER A CA 1
ATOM 8775 C C . SER A 1 1089 ? 19.074 -24.607 -20.757 1.00 95.25 1089 SER A C 1
ATOM 8777 O O . SER A 1 1089 ? 18.025 -24.957 -20.223 1.00 95.25 1089 SER A O 1
ATOM 8779 N N . HIS A 1 1090 ? 19.403 -23.321 -20.894 1.00 96.38 1090 HIS A N 1
ATOM 8780 C CA . HIS A 1 1090 ? 18.664 -22.198 -20.313 1.00 96.38 1090 HIS A CA 1
ATOM 8781 C C . HIS A 1 1090 ? 18.019 -21.292 -21.370 1.00 96.38 1090 HIS A C 1
ATOM 8783 O O . HIS A 1 1090 ? 17.394 -20.282 -21.042 1.00 96.38 1090 HIS A O 1
ATOM 8789 N N . HIS A 1 1091 ? 18.125 -21.654 -22.651 1.00 95.00 1091 HIS A N 1
ATOM 8790 C CA . HIS A 1 1091 ? 17.490 -20.925 -23.751 1.00 95.00 1091 HIS A CA 1
ATOM 8791 C C . HIS A 1 1091 ? 15.960 -20.945 -23.653 1.00 95.00 1091 HIS A C 1
ATOM 8793 O O . HIS A 1 1091 ? 15.362 -21.837 -23.063 1.00 95.00 1091 HIS A O 1
ATOM 8799 N N . ARG A 1 1092 ? 15.308 -19.957 -24.286 1.00 93.06 1092 ARG A N 1
ATOM 8800 C CA . ARG A 1 1092 ? 13.835 -19.828 -24.385 1.00 93.06 1092 ARG A CA 1
ATOM 8801 C C . ARG A 1 1092 ? 13.086 -19.696 -23.051 1.00 93.06 1092 ARG A C 1
ATOM 8803 O O . ARG A 1 1092 ? 11.867 -19.789 -23.039 1.00 93.06 1092 ARG A O 1
ATOM 8810 N N . ARG A 1 1093 ? 13.790 -19.401 -21.957 1.00 96.25 1093 ARG A N 1
ATOM 8811 C CA . ARG A 1 1093 ? 13.201 -19.159 -20.628 1.00 96.25 1093 ARG A CA 1
ATOM 8812 C C . ARG A 1 1093 ? 13.021 -17.676 -20.285 1.00 96.25 1093 ARG A C 1
ATOM 8814 O O . ARG A 1 1093 ? 12.605 -17.363 -19.189 1.00 96.25 1093 ARG A O 1
ATOM 8821 N N . GLY A 1 1094 ? 13.372 -16.754 -21.186 1.00 96.50 1094 GLY A N 1
ATOM 8822 C CA . GLY A 1 1094 ? 13.316 -15.307 -20.917 1.00 96.50 1094 GLY A CA 1
ATOM 8823 C C . GLY A 1 1094 ? 14.470 -14.758 -20.064 1.00 96.50 1094 GLY A C 1
ATOM 8824 O O . GLY A 1 1094 ? 14.563 -13.546 -19.898 1.00 96.50 1094 GLY A O 1
ATOM 8825 N N . ILE A 1 1095 ? 15.390 -15.614 -19.602 1.00 98.12 1095 ILE A N 1
ATOM 8826 C CA . ILE A 1 1095 ? 16.512 -15.250 -18.718 1.00 98.12 1095 ILE A CA 1
ATOM 8827 C C . ILE A 1 1095 ? 17.376 -14.127 -19.302 1.00 98.12 1095 ILE A C 1
ATOM 8829 O O . ILE A 1 1095 ? 17.636 -13.152 -18.614 1.00 98.12 1095 ILE A O 1
ATOM 8833 N N . MET A 1 1096 ? 17.788 -14.212 -20.572 1.00 97.69 1096 MET A N 1
ATOM 8834 C CA . MET A 1 1096 ? 18.641 -13.173 -21.170 1.00 97.69 1096 MET A CA 1
ATOM 8835 C C . MET A 1 1096 ? 17.899 -11.844 -21.387 1.00 97.69 1096 MET A C 1
ATOM 8837 O O . MET A 1 1096 ? 18.474 -10.773 -21.215 1.00 97.69 1096 MET A O 1
ATOM 8841 N N . THR A 1 1097 ? 16.601 -11.898 -21.713 1.00 98.00 1097 THR A N 1
ATOM 8842 C CA . THR A 1 1097 ? 15.751 -10.697 -21.783 1.00 98.00 1097 THR A CA 1
ATOM 8843 C C . THR A 1 1097 ? 15.724 -9.982 -20.436 1.00 98.00 1097 THR A C 1
ATOM 8845 O O . THR A 1 1097 ? 15.888 -8.766 -20.397 1.00 98.00 1097 THR A O 1
ATOM 8848 N N . ASP A 1 1098 ? 15.577 -10.744 -19.352 1.00 98.06 1098 ASP A N 1
ATOM 8849 C CA . ASP A 1 1098 ? 15.574 -10.236 -17.981 1.00 98.06 1098 ASP A CA 1
ATOM 8850 C C . ASP A 1 1098 ? 16.967 -9.777 -17.517 1.00 98.06 1098 ASP A C 1
ATOM 8852 O O . ASP A 1 1098 ? 17.080 -8.748 -16.857 1.00 98.06 1098 ASP A O 1
ATOM 8856 N N . ALA A 1 1099 ? 18.036 -10.482 -17.904 1.00 98.06 1099 ALA A N 1
ATOM 8857 C CA . ALA A 1 1099 ? 19.418 -10.116 -17.595 1.00 98.06 1099 ALA A CA 1
ATOM 8858 C C . ALA A 1 1099 ? 19.800 -8.770 -18.218 1.00 98.06 1099 ALA A C 1
ATOM 8860 O O . ALA A 1 1099 ? 20.296 -7.891 -17.513 1.00 98.06 1099 ALA A O 1
ATOM 8861 N N . PHE A 1 1100 ? 19.490 -8.571 -19.505 1.00 97.56 1100 PHE A N 1
ATOM 8862 C CA . PHE A 1 1100 ? 19.681 -7.283 -20.169 1.00 97.56 1100 PHE A CA 1
ATOM 8863 C C . PHE A 1 1100 ? 18.860 -6.177 -19.492 1.00 97.56 1100 PHE A C 1
ATOM 8865 O O . PHE A 1 1100 ? 19.409 -5.129 -19.155 1.00 97.56 1100 PHE A O 1
ATOM 8872 N N . ALA A 1 1101 ? 17.560 -6.410 -19.259 1.00 96.75 1101 ALA A N 1
ATOM 8873 C CA . ALA A 1 1101 ? 16.677 -5.425 -18.632 1.00 96.75 1101 ALA A CA 1
ATOM 8874 C C . ALA A 1 1101 ? 17.184 -5.016 -17.241 1.00 96.75 1101 ALA A C 1
ATOM 8876 O O . ALA A 1 1101 ? 17.241 -3.831 -16.913 1.00 96.75 1101 ALA A O 1
ATOM 8877 N N . THR A 1 1102 ? 17.585 -6.003 -16.437 1.00 97.00 1102 THR A N 1
ATOM 8878 C CA . THR A 1 1102 ? 18.131 -5.801 -15.093 1.00 97.00 1102 THR A CA 1
ATOM 8879 C C . THR A 1 1102 ? 19.419 -4.983 -15.165 1.00 97.00 1102 THR A C 1
ATOM 8881 O O . THR A 1 1102 ? 19.495 -3.929 -14.542 1.00 97.00 1102 THR A O 1
ATOM 8884 N N . LEU A 1 1103 ? 20.398 -5.386 -15.984 1.00 97.50 1103 LEU A N 1
ATOM 8885 C CA . LEU A 1 1103 ? 21.650 -4.639 -16.142 1.00 97.50 1103 LEU A CA 1
ATOM 8886 C C . LEU A 1 1103 ? 21.415 -3.203 -16.616 1.00 97.50 1103 LEU A C 1
ATOM 8888 O O . LEU A 1 1103 ? 22.019 -2.279 -16.076 1.00 97.50 1103 LEU A O 1
ATOM 8892 N N . LEU A 1 1104 ? 20.542 -2.988 -17.603 1.00 96.44 1104 LEU A N 1
ATOM 8893 C CA . LEU A 1 1104 ? 20.307 -1.661 -18.170 1.00 96.44 1104 LEU A CA 1
ATOM 8894 C C . LEU A 1 1104 ? 19.659 -0.722 -17.151 1.00 96.44 1104 LEU A C 1
ATOM 8896 O O . LEU A 1 1104 ? 20.089 0.423 -17.018 1.00 96.44 1104 LEU A O 1
ATOM 8900 N N . HIS A 1 1105 ? 18.638 -1.192 -16.436 1.00 94.81 1105 HIS A N 1
ATOM 8901 C CA . HIS A 1 1105 ? 17.854 -0.338 -15.548 1.00 94.81 1105 HIS A CA 1
ATOM 8902 C C . HIS A 1 1105 ? 18.438 -0.202 -14.138 1.00 94.81 1105 HIS A C 1
ATOM 8904 O O . HIS A 1 1105 ? 18.275 0.860 -13.544 1.00 94.81 1105 HIS A O 1
ATOM 8910 N N . GLU A 1 1106 ? 19.125 -1.222 -13.620 1.00 92.94 1106 GLU A N 1
ATOM 8911 C CA . GLU A 1 1106 ? 19.749 -1.178 -12.289 1.00 92.94 1106 GLU A CA 1
ATOM 8912 C C . GLU A 1 1106 ? 21.175 -0.610 -12.323 1.00 92.94 1106 GLU A C 1
ATOM 8914 O O . GLU A 1 1106 ? 21.621 -0.013 -11.346 1.00 92.94 1106 GLU A O 1
ATOM 8919 N N . TRP A 1 1107 ? 21.903 -0.764 -13.440 1.00 95.44 1107 TRP A N 1
ATOM 8920 C CA . TRP A 1 1107 ? 23.304 -0.335 -13.538 1.00 95.44 1107 TRP A CA 1
ATOM 8921 C C . TRP A 1 1107 ? 23.584 0.605 -14.713 1.00 95.44 1107 TRP A C 1
ATOM 8923 O O . TRP A 1 1107 ? 24.050 1.722 -14.511 1.00 95.44 1107 TRP A O 1
ATOM 8933 N N . GLY A 1 1108 ? 23.278 0.206 -15.947 1.00 95.44 1108 GLY A N 1
ATOM 8934 C CA . GLY A 1 1108 ? 23.654 0.946 -17.156 1.00 95.44 1108 GLY A CA 1
ATOM 8935 C C . GLY A 1 1108 ? 23.165 2.399 -17.157 1.00 95.44 1108 GLY A C 1
ATOM 8936 O O . GLY A 1 1108 ? 23.942 3.335 -17.337 1.00 95.44 1108 GLY A O 1
ATOM 8937 N N . ILE A 1 1109 ? 21.880 2.614 -16.891 1.00 95.06 1109 ILE A N 1
ATOM 8938 C CA . ILE A 1 1109 ? 21.275 3.947 -16.816 1.00 95.06 1109 ILE A CA 1
ATOM 8939 C C . ILE A 1 1109 ? 21.758 4.736 -15.583 1.00 95.06 1109 ILE A C 1
ATOM 8941 O O . ILE A 1 1109 ? 22.243 5.854 -15.772 1.00 95.06 1109 ILE A O 1
ATOM 8945 N N . PRO A 1 1110 ? 21.631 4.230 -14.339 1.00 93.69 1110 PRO A N 1
ATOM 8946 C CA . PRO A 1 1110 ? 21.933 5.029 -13.148 1.00 93.69 1110 PRO A CA 1
ATOM 8947 C C . PRO A 1 1110 ? 23.428 5.129 -12.812 1.00 93.69 1110 PRO A C 1
ATOM 8949 O O . PRO A 1 1110 ? 23.851 6.135 -12.248 1.00 93.69 1110 PRO A O 1
ATOM 8952 N N . ARG A 1 1111 ? 24.236 4.113 -13.139 1.00 94.31 1111 ARG A N 1
ATOM 8953 C CA . ARG A 1 1111 ? 25.653 4.018 -12.739 1.00 94.31 1111 ARG A CA 1
ATOM 8954 C C . ARG A 1 1111 ? 26.632 4.267 -13.878 1.00 94.31 1111 ARG A C 1
ATOM 8956 O O . ARG A 1 1111 ? 27.746 4.681 -13.594 1.00 94.31 1111 ARG A O 1
ATOM 8963 N N . MET A 1 1112 ? 26.237 4.079 -15.138 1.00 95.62 1112 MET A N 1
ATOM 8964 C CA . MET A 1 1112 ? 27.095 4.357 -16.306 1.00 95.62 1112 MET A CA 1
ATOM 8965 C C . MET A 1 1112 ? 26.578 5.511 -17.183 1.00 95.62 1112 MET A C 1
ATOM 8967 O O . MET A 1 1112 ? 27.243 5.907 -18.138 1.00 95.62 1112 MET A O 1
ATOM 8971 N N . ALA A 1 1113 ? 25.398 6.057 -16.863 1.00 95.44 1113 ALA A N 1
ATOM 8972 C CA . ALA A 1 1113 ? 24.695 7.078 -17.641 1.00 95.44 1113 ALA A CA 1
ATOM 8973 C C . ALA A 1 1113 ? 24.482 6.703 -19.122 1.00 95.44 1113 ALA A C 1
ATOM 8975 O O . ALA A 1 1113 ? 24.530 7.560 -20.004 1.00 95.44 1113 ALA A O 1
ATOM 8976 N N . ILE A 1 1114 ? 24.209 5.427 -19.412 1.00 96.62 1114 ILE A N 1
ATOM 8977 C CA . ILE A 1 1114 ? 23.930 4.962 -20.776 1.00 96.62 1114 ILE A CA 1
ATOM 8978 C C . ILE A 1 1114 ? 22.680 5.672 -21.323 1.00 96.62 1114 ILE A C 1
ATOM 8980 O O . ILE A 1 1114 ? 21.582 5.554 -20.769 1.00 96.62 1114 ILE A O 1
ATOM 8984 N N . ARG A 1 1115 ? 22.840 6.402 -22.437 1.00 96.50 1115 ARG A N 1
ATOM 8985 C CA . ARG A 1 1115 ? 21.740 7.092 -23.145 1.00 96.50 1115 ARG A CA 1
ATOM 8986 C C . ARG A 1 1115 ? 21.467 6.567 -24.547 1.00 96.50 1115 ARG A C 1
ATOM 8988 O O . ARG A 1 1115 ? 20.350 6.721 -25.039 1.00 96.50 1115 ARG A O 1
ATOM 8995 N N . ARG A 1 1116 ? 22.453 5.937 -25.182 1.00 95.19 1116 ARG A N 1
ATOM 8996 C CA . ARG A 1 1116 ? 22.341 5.420 -26.544 1.00 95.19 1116 ARG A CA 1
ATOM 8997 C C . ARG A 1 1116 ? 23.129 4.129 -26.694 1.00 95.19 1116 ARG A C 1
ATOM 8999 O O . ARG A 1 1116 ? 24.252 4.027 -26.203 1.00 95.19 1116 ARG A O 1
ATOM 9006 N N . MET A 1 1117 ? 22.544 3.161 -27.391 1.00 96.44 1117 MET A N 1
ATOM 9007 C CA . MET A 1 1117 ? 23.174 1.867 -27.621 1.00 96.44 1117 MET A CA 1
ATOM 9008 C C . MET A 1 1117 ? 22.880 1.344 -29.020 1.00 96.44 1117 MET A C 1
ATOM 9010 O O . MET A 1 1117 ? 21.736 1.397 -29.472 1.00 96.44 1117 MET A O 1
ATOM 9014 N N . TRP A 1 1118 ? 23.908 0.810 -29.672 1.00 95.75 1118 TRP A N 1
ATOM 9015 C CA . TRP A 1 1118 ? 23.813 0.040 -30.905 1.00 95.75 1118 TRP A CA 1
ATOM 9016 C C . TRP A 1 1118 ? 24.284 -1.384 -30.664 1.00 95.75 1118 TRP A C 1
ATOM 9018 O O . TRP A 1 1118 ? 25.375 -1.611 -30.144 1.00 95.75 1118 TRP A O 1
ATOM 9028 N N . VAL A 1 1119 ? 23.476 -2.348 -31.079 1.00 94.81 1119 VAL A N 1
ATOM 9029 C CA . VAL A 1 1119 ? 23.817 -3.769 -31.011 1.00 94.81 1119 VAL A CA 1
ATOM 9030 C C . VAL A 1 1119 ? 23.741 -4.372 -32.400 1.00 94.81 1119 VAL A C 1
ATOM 9032 O O . VAL A 1 1119 ? 22.862 -4.033 -33.196 1.00 94.81 1119 VAL A O 1
ATOM 9035 N N . ILE A 1 1120 ? 24.683 -5.262 -32.688 1.00 92.88 1120 ILE A N 1
ATOM 9036 C CA . ILE A 1 1120 ? 24.731 -6.007 -33.938 1.00 92.88 1120 ILE A CA 1
ATOM 9037 C C . ILE A 1 1120 ? 24.420 -7.463 -33.628 1.00 92.88 1120 ILE A C 1
ATOM 9039 O O . ILE A 1 1120 ? 25.047 -8.067 -32.762 1.00 92.88 1120 ILE A O 1
ATOM 9043 N N . ALA A 1 1121 ? 23.478 -8.040 -34.365 1.00 94.12 1121 ALA A N 1
ATOM 9044 C CA . ALA A 1 1121 ? 23.189 -9.466 -34.313 1.00 94.12 1121 ALA A CA 1
ATOM 9045 C C . ALA A 1 1121 ? 23.196 -10.040 -35.727 1.00 94.12 1121 ALA A C 1
ATOM 9047 O O . ALA A 1 1121 ? 22.717 -9.399 -36.664 1.00 94.12 1121 ALA A O 1
ATOM 9048 N N . PHE A 1 1122 ? 23.699 -11.264 -35.907 1.00 94.19 1122 PHE A N 1
ATOM 9049 C CA . PHE A 1 1122 ? 23.494 -11.961 -37.174 1.00 94.19 1122 PHE A CA 1
ATOM 9050 C C . PHE A 1 1122 ? 21.998 -12.094 -37.453 1.00 94.19 1122 PHE A C 1
ATOM 9052 O O . PHE A 1 1122 ? 21.223 -12.433 -36.564 1.00 94.19 1122 PHE A O 1
ATOM 9059 N N . THR A 1 1123 ? 21.603 -11.905 -38.708 1.00 93.62 1123 THR A N 1
ATOM 9060 C CA . THR A 1 1123 ? 20.212 -12.090 -39.173 1.00 93.62 1123 THR A CA 1
ATOM 9061 C C . THR A 1 1123 ? 19.648 -13.476 -38.828 1.00 93.62 1123 THR A C 1
ATOM 9063 O O . THR A 1 1123 ? 18.452 -13.639 -38.606 1.00 93.62 1123 THR A O 1
ATOM 9066 N N . THR A 1 1124 ? 20.520 -14.481 -38.715 1.00 91.00 1124 THR A N 1
ATOM 9067 C CA . THR A 1 1124 ? 20.169 -15.851 -38.306 1.00 91.00 1124 THR A CA 1
ATOM 9068 C C . THR A 1 1124 ? 20.076 -16.038 -36.786 1.00 91.00 1124 THR A C 1
ATOM 9070 O O . THR A 1 1124 ? 19.411 -16.970 -36.329 1.00 91.00 1124 THR A O 1
ATOM 9073 N N . ASN A 1 1125 ? 20.660 -15.141 -35.983 1.00 93.12 1125 ASN A N 1
ATOM 9074 C CA . ASN A 1 1125 ? 20.546 -15.136 -34.524 1.00 93.12 1125 ASN A CA 1
ATOM 9075 C C . ASN A 1 1125 ? 19.231 -14.462 -34.090 1.00 93.12 1125 ASN A C 1
ATOM 9077 O O . ASN A 1 1125 ? 19.191 -13.386 -33.490 1.00 93.12 1125 ASN A O 1
ATOM 9081 N N . THR A 1 1126 ? 18.122 -15.137 -34.394 1.00 92.06 1126 THR A N 1
ATOM 9082 C CA . THR A 1 1126 ? 16.772 -14.679 -34.027 1.00 92.06 1126 THR A CA 1
ATOM 9083 C C . THR A 1 1126 ? 16.567 -14.572 -32.512 1.00 92.06 1126 THR A C 1
ATOM 9085 O O . THR A 1 1126 ? 15.701 -13.820 -32.067 1.00 92.06 1126 THR A O 1
ATOM 9088 N N . GLY A 1 1127 ? 17.365 -15.294 -31.714 1.00 92.19 1127 GLY A N 1
ATOM 9089 C CA . GLY A 1 1127 ? 17.344 -15.239 -30.254 1.00 92.19 1127 GLY A CA 1
ATOM 9090 C C . GLY A 1 1127 ? 17.721 -13.855 -29.730 1.00 92.19 1127 GLY A C 1
ATOM 9091 O O . GLY A 1 1127 ? 16.888 -13.206 -29.094 1.00 92.19 1127 GLY A O 1
ATOM 9092 N N . SER A 1 1128 ? 18.927 -13.376 -30.051 1.00 94.38 1128 SER A N 1
ATOM 9093 C CA . SER A 1 1128 ? 19.395 -12.055 -29.604 1.00 94.38 1128 SER A CA 1
ATOM 9094 C C . SER A 1 1128 ? 18.562 -10.920 -30.208 1.00 94.38 1128 SER A C 1
ATOM 9096 O O . SER A 1 1128 ? 18.202 -9.985 -29.497 1.00 94.38 1128 SER A O 1
ATOM 9098 N N . VAL A 1 1129 ? 18.133 -11.028 -31.476 1.00 95.56 1129 VAL A N 1
ATOM 9099 C CA . VAL A 1 1129 ? 17.226 -10.033 -32.092 1.00 95.56 1129 VAL A CA 1
ATOM 9100 C C . VAL A 1 1129 ? 15.944 -9.868 -31.268 1.00 95.56 1129 VAL A C 1
ATOM 9102 O O . VAL A 1 1129 ? 15.561 -8.744 -30.946 1.00 95.56 1129 VAL A O 1
ATOM 9105 N N . LYS A 1 1130 ? 15.315 -10.976 -30.849 1.00 95.44 1130 LYS A N 1
ATOM 9106 C CA . LYS A 1 1130 ? 14.115 -10.933 -29.997 1.00 95.44 1130 LYS A CA 1
ATOM 9107 C C . LYS A 1 1130 ? 14.406 -10.403 -28.594 1.00 95.44 1130 LYS A C 1
ATOM 9109 O O . LYS A 1 1130 ? 13.568 -9.689 -28.050 1.00 95.44 1130 LYS A O 1
ATOM 9114 N N . VAL A 1 1131 ? 15.557 -10.738 -28.003 1.00 96.38 1131 VAL A N 1
ATOM 9115 C CA . VAL A 1 1131 ? 15.984 -10.192 -26.700 1.00 96.38 1131 VAL A CA 1
ATOM 9116 C C . VAL A 1 1131 ? 16.040 -8.667 -26.755 1.00 96.38 1131 VAL A C 1
ATOM 9118 O O . VAL A 1 1131 ? 15.459 -8.012 -25.890 1.00 96.38 1131 VAL A O 1
ATOM 9121 N N . PHE A 1 1132 ? 16.675 -8.105 -27.783 1.00 96.81 1132 PHE A N 1
ATOM 9122 C CA . PHE A 1 1132 ? 16.813 -6.658 -27.927 1.00 96.81 1132 PHE A CA 1
ATOM 9123 C C . PHE A 1 1132 ? 15.485 -5.981 -28.283 1.00 96.81 1132 PHE A C 1
ATOM 9125 O O . PHE A 1 1132 ? 15.132 -4.981 -27.664 1.00 96.81 1132 PHE A O 1
ATOM 9132 N N . GLN A 1 1133 ? 14.687 -6.544 -29.196 1.00 95.50 1133 GLN A N 1
ATOM 9133 C CA . GLN A 1 1133 ? 13.364 -5.994 -29.532 1.00 95.50 1133 GLN A CA 1
ATOM 9134 C C . GLN A 1 1133 ? 12.429 -5.928 -28.315 1.00 95.50 1133 GLN A C 1
ATOM 9136 O O . GLN A 1 1133 ? 11.774 -4.910 -28.097 1.00 95.50 1133 GLN A O 1
ATOM 9141 N N . LYS A 1 1134 ? 12.411 -6.974 -27.475 1.00 95.75 1134 LYS A N 1
ATOM 9142 C CA . LYS A 1 1134 ? 11.645 -6.980 -26.213 1.00 95.75 1134 LYS A CA 1
ATOM 9143 C C . LYS A 1 1134 ? 12.118 -5.920 -25.218 1.00 95.75 1134 LYS A C 1
ATOM 9145 O O . LYS A 1 1134 ? 11.330 -5.464 -24.402 1.00 95.75 1134 LYS A O 1
ATOM 9150 N N . ASN A 1 1135 ? 13.382 -5.515 -25.311 1.00 94.69 1135 ASN A N 1
ATOM 9151 C CA . ASN A 1 1135 ? 13.980 -4.451 -24.510 1.00 94.69 1135 ASN A CA 1
ATOM 9152 C C . ASN A 1 1135 ? 13.955 -3.079 -25.212 1.00 94.69 1135 ASN A C 1
ATOM 9154 O O . ASN A 1 1135 ? 14.729 -2.184 -24.876 1.00 94.69 1135 ASN A O 1
ATOM 9158 N N . GLY A 1 1136 ? 13.061 -2.897 -26.190 1.00 94.06 1136 GLY A N 1
ATOM 9159 C CA . GLY A 1 1136 ? 12.795 -1.602 -26.817 1.00 94.06 1136 GLY A CA 1
ATOM 9160 C C . GLY A 1 1136 ? 13.769 -1.202 -27.925 1.00 94.06 1136 GLY A C 1
ATOM 9161 O O . GLY A 1 1136 ? 13.731 -0.057 -28.374 1.00 94.06 1136 GLY A O 1
ATOM 9162 N N . PHE A 1 1137 ? 14.634 -2.107 -28.390 1.00 96.38 1137 PHE A N 1
ATOM 9163 C CA . PHE A 1 1137 ? 15.478 -1.832 -29.551 1.00 96.38 1137 PHE A CA 1
ATOM 9164 C C . PHE A 1 1137 ? 14.672 -1.889 -30.847 1.00 96.38 1137 PHE A C 1
ATOM 9166 O O . PHE A 1 1137 ? 13.813 -2.754 -31.035 1.00 96.38 1137 PHE A O 1
ATOM 9173 N N . LYS A 1 1138 ? 15.018 -1.013 -31.789 1.00 95.56 1138 LYS A N 1
ATOM 9174 C CA . LYS A 1 1138 ? 14.459 -1.003 -33.146 1.00 95.56 1138 LYS A CA 1
ATOM 9175 C C . LYS A 1 1138 ? 15.551 -1.358 -34.143 1.00 95.56 1138 LYS A C 1
ATOM 9177 O O . LYS A 1 1138 ? 16.664 -0.855 -34.034 1.00 95.56 1138 LYS A O 1
ATOM 9182 N N . VAL A 1 1139 ? 15.244 -2.220 -35.111 1.00 95.31 1139 VAL A N 1
ATOM 9183 C CA . VAL A 1 1139 ? 16.153 -2.481 -36.237 1.00 95.31 1139 VAL A CA 1
ATOM 9184 C C . VAL A 1 1139 ? 16.210 -1.213 -37.082 1.00 95.31 1139 VAL A C 1
ATOM 9186 O O . VAL A 1 1139 ? 15.170 -0.745 -37.540 1.00 95.31 1139 VAL A O 1
ATOM 9189 N N . ILE A 1 1140 ? 17.406 -0.658 -37.260 1.00 95.19 1140 ILE A N 1
ATOM 9190 C CA . ILE A 1 1140 ? 17.618 0.593 -38.002 1.00 95.19 1140 ILE A CA 1
ATOM 9191 C C . ILE A 1 1140 ? 18.385 0.391 -39.311 1.00 95.19 1140 ILE A C 1
ATOM 9193 O O . ILE A 1 1140 ? 18.298 1.239 -40.188 1.00 95.19 1140 ILE A O 1
ATOM 9197 N N . ALA A 1 1141 ? 19.109 -0.721 -39.463 1.00 93.81 1141 ALA A N 1
ATOM 9198 C CA . ALA A 1 1141 ? 19.755 -1.102 -40.717 1.00 93.81 1141 ALA A CA 1
ATOM 9199 C C . ALA A 1 1141 ? 19.939 -2.626 -40.795 1.00 93.81 1141 ALA A C 1
ATOM 9201 O O . ALA A 1 1141 ? 20.007 -3.315 -39.772 1.00 93.81 1141 ALA A O 1
ATOM 9202 N N . THR A 1 1142 ? 20.032 -3.155 -42.015 1.00 95.06 1142 THR A N 1
ATOM 9203 C CA . THR A 1 1142 ? 20.400 -4.553 -42.287 1.00 95.06 1142 THR A CA 1
ATOM 9204 C C . THR A 1 1142 ? 21.462 -4.569 -43.373 1.00 95.06 1142 THR A C 1
ATOM 9206 O O . THR A 1 1142 ? 21.242 -4.006 -44.441 1.00 95.06 1142 THR A O 1
ATOM 9209 N N . HIS A 1 1143 ? 22.591 -5.220 -43.100 1.00 92.62 1143 HIS A N 1
ATOM 9210 C CA . HIS A 1 1143 ? 23.726 -5.295 -44.020 1.00 92.62 1143 HIS A CA 1
ATOM 9211 C C . HIS A 1 1143 ? 23.955 -6.738 -44.445 1.00 92.62 1143 HIS A C 1
ATOM 9213 O O . HIS A 1 1143 ? 24.180 -7.617 -43.604 1.00 92.62 1143 HIS A O 1
ATOM 9219 N N . GLU A 1 1144 ? 23.879 -6.995 -45.748 1.00 93.19 1144 GLU A N 1
ATOM 9220 C CA . GLU A 1 1144 ? 24.156 -8.315 -46.309 1.00 93.19 1144 GLU A CA 1
ATOM 9221 C C . GLU A 1 1144 ? 25.658 -8.570 -46.404 1.00 93.19 1144 GLU A C 1
ATOM 9223 O O . GLU A 1 1144 ? 26.411 -7.685 -46.796 1.00 93.19 1144 GLU A O 1
ATOM 9228 N N . ASN A 1 1145 ? 26.093 -9.792 -46.073 1.00 88.88 1145 ASN A N 1
ATOM 9229 C CA . ASN A 1 1145 ? 27.504 -10.192 -46.152 1.00 88.88 1145 ASN A CA 1
ATOM 9230 C C . ASN A 1 1145 ? 28.457 -9.179 -45.475 1.00 88.88 1145 ASN A C 1
ATOM 9232 O O . ASN A 1 1145 ? 29.486 -8.821 -46.039 1.00 88.88 1145 ASN A O 1
ATOM 9236 N N . HIS A 1 1146 ? 28.109 -8.713 -44.271 1.00 87.19 1146 HIS A N 1
ATOM 9237 C CA . HIS A 1 1146 ? 28.850 -7.663 -43.558 1.00 87.19 1146 HIS A CA 1
ATOM 9238 C C . HIS A 1 1146 ? 30.089 -8.182 -42.834 1.00 87.19 1146 HIS A C 1
ATOM 9240 O O . HIS A 1 1146 ? 31.128 -7.532 -42.836 1.00 87.19 1146 HIS A O 1
ATOM 9246 N N . HIS A 1 1147 ? 29.976 -9.342 -42.182 1.00 83.25 1147 HIS A N 1
ATOM 9247 C CA . HIS A 1 1147 ? 31.012 -9.835 -41.277 1.00 83.25 1147 HIS A CA 1
ATOM 9248 C C . HIS A 1 1147 ? 31.400 -11.267 -41.629 1.00 83.25 1147 HIS A C 1
ATOM 9250 O O . HIS A 1 1147 ? 30.542 -12.151 -41.710 1.00 83.25 1147 HIS A O 1
ATOM 9256 N N . GLU A 1 1148 ? 32.697 -11.516 -41.797 1.00 84.62 1148 GLU A N 1
ATOM 9257 C CA . GLU A 1 1148 ? 33.219 -12.875 -41.897 1.00 84.62 1148 GLU A CA 1
ATOM 9258 C C . GLU A 1 1148 ? 33.308 -13.481 -40.495 1.00 84.62 1148 GLU A C 1
ATOM 9260 O O . GLU A 1 1148 ? 33.962 -12.934 -39.610 1.00 84.62 1148 GLU A O 1
ATOM 9265 N N . ALA A 1 1149 ? 32.624 -14.596 -40.262 1.00 82.38 1149 ALA A N 1
ATOM 9266 C CA . ALA A 1 1149 ? 32.709 -15.338 -39.012 1.00 82.38 1149 ALA A CA 1
ATOM 9267 C C . ALA A 1 1149 ? 32.940 -16.815 -39.326 1.00 82.38 1149 ALA A C 1
ATOM 9269 O O . ALA A 1 1149 ? 32.130 -17.453 -40.004 1.00 82.38 1149 ALA A O 1
ATOM 9270 N N . LYS A 1 1150 ? 34.066 -17.352 -38.837 1.00 80.50 1150 LYS A N 1
ATOM 9271 C CA . LYS A 1 1150 ? 34.489 -18.750 -39.036 1.00 80.50 1150 LYS A CA 1
ATOM 9272 C C . LYS A 1 1150 ? 34.511 -19.178 -40.514 1.00 80.50 1150 LYS A C 1
ATOM 9274 O O . LYS A 1 1150 ? 33.986 -20.233 -40.874 1.00 80.50 1150 LYS A O 1
ATOM 9279 N N . GLY A 1 1151 ? 35.074 -18.334 -41.379 1.00 78.94 1151 GLY A N 1
ATOM 9280 C CA . GLY A 1 1151 ? 35.199 -18.605 -42.816 1.00 78.94 1151 GLY A CA 1
ATOM 9281 C C . GLY A 1 1151 ? 33.895 -18.481 -43.614 1.00 78.94 1151 GLY A C 1
ATOM 9282 O O . GLY A 1 1151 ? 33.816 -18.980 -44.735 1.00 78.94 1151 GLY A O 1
ATOM 9283 N N . LYS A 1 1152 ? 32.843 -17.874 -43.044 1.00 83.25 1152 LYS A N 1
ATOM 9284 C CA . LYS A 1 1152 ? 31.564 -17.622 -43.727 1.00 83.25 1152 LYS A CA 1
ATOM 9285 C C . LYS A 1 1152 ? 31.181 -16.154 -43.611 1.00 83.25 1152 LYS A C 1
ATOM 9287 O O . LYS A 1 1152 ? 31.141 -15.618 -42.505 1.00 83.25 1152 LYS A O 1
ATOM 9292 N N . MET A 1 1153 ? 30.814 -15.535 -44.731 1.00 88.62 1153 MET A N 1
ATOM 9293 C CA . MET A 1 1153 ? 30.179 -14.216 -44.720 1.00 88.62 1153 MET A CA 1
ATOM 9294 C C . MET A 1 1153 ? 28.777 -14.318 -44.114 1.00 88.62 1153 MET A C 1
ATOM 9296 O O . MET A 1 1153 ? 28.004 -15.221 -44.447 1.00 88.62 1153 MET A O 1
ATOM 9300 N N . ARG A 1 1154 ? 28.454 -13.408 -43.192 1.00 90.25 1154 ARG A N 1
ATOM 9301 C CA . ARG A 1 1154 ? 27.169 -13.351 -42.489 1.00 90.25 1154 ARG A CA 1
ATOM 9302 C C . ARG A 1 1154 ? 26.547 -11.965 -42.626 1.00 90.25 1154 ARG A C 1
ATOM 9304 O O . ARG A 1 1154 ? 27.227 -10.950 -42.491 1.00 90.25 1154 ARG A O 1
ATOM 9311 N N . SER A 1 1155 ? 25.237 -11.939 -42.845 1.00 93.56 1155 SER A N 1
ATOM 9312 C CA . SER A 1 1155 ? 24.432 -10.716 -42.812 1.00 93.56 1155 SER A CA 1
ATOM 9313 C C . SER A 1 1155 ? 24.061 -10.349 -41.376 1.00 93.56 1155 SER A C 1
ATOM 9315 O O . SER A 1 1155 ? 23.779 -11.242 -40.563 1.00 93.56 1155 SER A O 1
ATOM 9317 N N . ILE A 1 1156 ? 23.995 -9.053 -41.075 1.00 94.62 1156 ILE A N 1
ATOM 9318 C CA . ILE A 1 1156 ? 23.706 -8.525 -39.736 1.00 94.62 1156 ILE A CA 1
ATOM 9319 C C . ILE A 1 1156 ? 22.474 -7.615 -39.714 1.00 94.62 1156 ILE A C 1
ATOM 9321 O O . ILE A 1 1156 ? 22.181 -6.925 -40.689 1.00 94.62 1156 ILE A O 1
ATOM 9325 N N . HIS A 1 1157 ? 21.798 -7.572 -38.571 1.00 95.75 1157 HIS A N 1
ATOM 9326 C CA . HIS A 1 1157 ? 20.908 -6.484 -38.183 1.00 95.75 1157 HIS A CA 1
ATOM 9327 C C . HIS A 1 1157 ? 21.646 -5.542 -37.234 1.00 95.75 1157 HIS A C 1
ATOM 9329 O O . HIS A 1 1157 ? 22.262 -5.999 -36.269 1.00 95.75 1157 HIS A O 1
ATOM 9335 N N . LEU A 1 1158 ? 21.530 -4.239 -37.485 1.00 95.44 1158 LEU A N 1
ATOM 9336 C CA . LEU A 1 1158 ? 21.881 -3.192 -36.533 1.00 95.44 1158 LEU A CA 1
ATOM 9337 C C . LEU A 1 1158 ? 20.607 -2.741 -35.821 1.00 95.44 1158 LEU A C 1
ATOM 9339 O O . LEU A 1 1158 ? 19.652 -2.298 -36.469 1.00 95.44 1158 LEU A O 1
ATOM 9343 N N . LEU A 1 1159 ? 20.599 -2.832 -34.495 1.00 96.06 1159 LEU A N 1
ATOM 9344 C CA . LEU A 1 1159 ? 19.489 -2.382 -33.670 1.00 96.06 1159 LEU A CA 1
ATOM 9345 C C . LEU A 1 1159 ? 19.915 -1.221 -32.775 1.00 96.06 1159 LEU A C 1
ATOM 9347 O O . LEU A 1 1159 ? 20.996 -1.242 -32.191 1.00 96.06 1159 LEU A O 1
ATOM 9351 N N . GLU A 1 1160 ? 19.044 -0.225 -32.639 1.00 95.88 1160 GLU A N 1
ATOM 9352 C CA . GLU A 1 1160 ? 19.266 0.956 -31.809 1.00 95.88 1160 GLU A CA 1
ATOM 9353 C C . GLU A 1 1160 ? 18.292 1.010 -30.639 1.00 95.88 1160 GLU A C 1
ATOM 9355 O O . GLU A 1 1160 ? 17.089 0.780 -30.789 1.00 95.88 1160 GLU A O 1
ATOM 9360 N N . TRP A 1 1161 ? 18.834 1.395 -29.488 1.00 96.81 1161 TRP A N 1
ATOM 9361 C CA . TRP A 1 1161 ? 18.090 1.825 -28.318 1.00 96.81 1161 TRP A CA 1
ATOM 9362 C C . TRP A 1 1161 ? 18.503 3.244 -27.930 1.00 96.81 1161 TRP A C 1
ATOM 9364 O O . TRP A 1 1161 ? 19.687 3.604 -27.953 1.00 96.81 1161 TRP A O 1
ATOM 9374 N N . LYS A 1 1162 ? 17.509 4.051 -27.564 1.00 93.19 1162 LYS A N 1
ATOM 9375 C CA . LYS A 1 1162 ? 17.665 5.433 -27.111 1.00 93.19 1162 LYS A CA 1
ATOM 9376 C C . LYS A 1 1162 ? 16.887 5.627 -25.817 1.00 93.19 1162 LYS A C 1
ATOM 9378 O O . LYS A 1 1162 ? 15.745 5.189 -25.683 1.00 93.19 1162 LYS A O 1
ATOM 9383 N N . TYR A 1 1163 ? 17.505 6.318 -24.871 1.00 89.56 1163 TYR A N 1
ATOM 9384 C CA . TYR A 1 1163 ? 16.853 6.702 -23.630 1.00 89.56 1163 TYR A CA 1
ATOM 9385 C C . TYR A 1 1163 ? 15.706 7.685 -23.912 1.00 89.56 1163 TYR A C 1
ATOM 9387 O O . TYR A 1 1163 ? 15.891 8.671 -24.621 1.00 89.56 1163 TYR A O 1
ATOM 9395 N N . GLY A 1 1164 ? 14.520 7.422 -23.358 1.00 76.50 1164 GLY A N 1
ATOM 9396 C CA . GLY A 1 1164 ? 13.356 8.314 -23.458 1.00 76.50 1164 GLY A CA 1
ATOM 9397 C C . GLY A 1 1164 ? 12.435 8.100 -24.667 1.00 76.50 1164 GLY A C 1
ATOM 9398 O O . GLY A 1 1164 ? 11.341 8.657 -24.684 1.00 76.50 1164 GLY A O 1
ATOM 9399 N N . THR A 1 1165 ? 12.797 7.267 -25.645 1.00 54.06 1165 THR A N 1
ATOM 9400 C CA . THR A 1 1165 ? 11.868 6.846 -26.710 1.00 54.06 1165 THR A CA 1
ATOM 9401 C C . THR A 1 1165 ? 11.032 5.653 -26.242 1.00 54.06 1165 THR A C 1
ATOM 9403 O O . THR A 1 1165 ? 11.592 4.584 -26.011 1.00 54.06 1165 THR A O 1
ATOM 9406 N N . LYS A 1 1166 ? 9.713 5.837 -26.086 1.00 32.84 1166 LYS A N 1
ATOM 9407 C CA . LYS A 1 1166 ? 8.738 4.742 -25.923 1.00 32.84 1166 LYS A CA 1
ATOM 9408 C C . LYS A 1 1166 ? 8.315 4.183 -27.279 1.00 32.84 1166 LYS A C 1
ATOM 9410 O O . LYS A 1 1166 ? 8.177 4.981 -28.236 1.00 32.84 1166 LYS A O 1
#

Radius of gyration: 40.85 Å; chains: 1; bounding box: 99×102×104 Å

Organism: NCBI:txid231916